Protein 3RUY (pdb70)

B-factor: mean 86.45, std 25.76, range [33.19, 177.09]

InterPro domains:
  IPR005814 Aminotransferase class-III [PF00202] (14-395)
  IPR005814 Aminotransferase class-III [PIRSF000521] (17-395)
  IPR005814 Aminotransferase class-III [cd00610] (18-395)
  IPR010164 Ornithine aminotransferase [TIGR01885] (4-395)
  IPR015421 Pyridoxal phosphate-dependent transferase, major domain [G3DSA:3.40.640.10] (58-306)
  IPR015422 Pyridoxal phosphate-dependent transferase, small domain [G3DSA:3.90.1150.10] (22-385)
  IPR015424 Pyridoxal phosphate-dependent transferase [SSF53383] (3-395)
  IPR034757 Ornithine aminotransferase, bacterial type [MF_01689] (4-396)
  IPR049704 Aminotransferases class-III pyridoxal-phosphate attachment site [PS00600] (223-260)
  IPR050103 Class-III Pyridoxal-phosphate-dependent Aminotransferase [PTHR11986] (4-395)

Nearest PDB structures (foldseek):
  3ruy-assembly1_B  TM=1.003E+00  e=7.097E-84  Bacillus anthracis str. 'Ames Ancestor'
  6hx7-assembly3_C-3  TM=9.828E-01  e=1.199E-54  Homo sapiens
  1wkh-assembly1_B  TM=9.527E-01  e=2.970E-44  Thermus thermophilus
  7nn4-assembly2_C  TM=9.540E-01  e=5.011E-43  Mycobacterium tuberculosis H37Rv
  2pb2-assembly1_B  TM=9.254E-01  e=4.851E-37  Salmonella enterica subsp. enterica serovar Typhimurium str. LT2

Secondary structure (DSSP, 8-state):
--HHHHHHHHB-TT----S-EE-EEEBTEEE-TT--EEEESSHHHHT-TT-BT-HHHHHHHHHHHTT-S---TTSEETTHHHHHHHHHHHHT-SEEEEESSHHHHHHHHHHHHHHHHHHTS-PPTT--EEEEETT----SSHHHHHT-S-TTTTTT--SPPSSEEEE-TT-HHHHHHH--TTEEEEEE-SSBSTTTSBPPPTTHHHHHHHHHHTTT-EEEEE-TTTTTTTTSSSSGGGGGT---SEEEE--TTTTTS--EEEEE-HHHHTT--TTSS--SSTT-HHHHHHHHHHHHHHHHTTHHHHHHHHHHHHHHHHTT---TTEEEEEEETTEEEEEESS-SHHHHHHHHTTTEE---BTTTEEEE---TT--HHHHHHHHHHHHHHH-/--HHHHHHHHB-SS----S-EE-EEEBTEEE-TT--EEEESSHHHHT-TT-BT-HHHHHHHHHHTTT-S---TTSEESSHHHHHHHHHHHHT-SEEEEESSHHHHHHHHHHHHHHHHHHTS-PPTT--EEEEETT----SSHHHHTT-S-TTTTTT--S--SSEEEE-TT-HHHHHHH--TTEEEEEE-SSBTTTTSBPPPTTHHHHHHHHHHHTT-EEEEE-TTTTTTTTSSSSGGGGGT---SEEEE--TTTTTS--EEEEE-HHHHTTPPTTSS--SSTT-HHHHHHHHHHHHHHHHTTHHHHHHHHHHHHHHHHTT---TTEEEEEEETTEEEEEESS-SHHHHHHHHHHTEE--EETTTEEEE---TT--HHHHHHHHHHHHHHH-

CATH classification: 3.90.1150.10 (+1 more: 3.40.640.10)

Radius of gyration: 25.44 Å; Cα contacts (8 Å, |Δi|>4): 1946; chains: 2; bounding box: 73×59×61 Å

Sequence (782 aa):
KDIIELTDTYGANNYHPLPIVISKAEGVWVEDPEGNRYMDLLSAYSAVNQGHRHPKIINALIDQANRVTLTSRAFHSDQLGPWYEKVAKLTNKEMVLPMNTGAEAVETAIKTARRWAYDVKKVEANRAEIIVCEDNFHGRTMGAVSMSSNEEYKRGFGPMLPGIIVIPYGDLEALKAAITPNTAAFILEPIQGEAGINIPPAGFLKEALEVCKKENVLFVADEIQTGLGRTGKVFACDWDNVTPDMYILGALGGGVFPISCAAANRDILGVFEPGSHGSTFGGNPLACAVSIAALEVLEEEKLTERSLQLGEKLVGQLKEIDNPMITEVRGKGLFIGIELNEPARPYCEQLKAAGLLCKETHENVIRIAPPLVISEEDLEWAFQKIKAVLSKDIIELTDTYGANNYHPLPIVISKAEGVWVEDPEGNRYMDLLSAYSAVNQGHRHPKIINALIDQANRVTLTSRAFHSDQLGPWYEKVAKLTNKEMVLPMNTGAEAVETAIKTARRWAYDVKKVEANRAEIIVCEDNFHGRTMGAVSMSSNEEYKRGFGPMLPGIIVIPYGDLEALKAAITPNTAAFILEPIQGEAGINIPPAGFLKEALEVCKKENVLFVADEIQTGLGRTGKVFACDWDNVTPDMYILGALGGGVFPISCAAANRDILGVFEPGSHGSTFGGNPLACAVSIAALEVLEEEKLTERSLQLGEKLVGQLKEIDNPMITEVRGKGLFIGIELNEPARPYCEQLKAAGLLCKETHENVIRIAPPLVISEEDLEWAFQKIKAVLS

Structure (mmCIF, N/CA/C/O backbone):
data_3RUY
#
_entry.id   3RUY
#
_cell.length_a   70.120
_cell.length_b   98.291
_cell.length_c   126.783
_cell.angle_alpha   90.0
_cell.angle_beta   90.0
_cell.angle_gamma   90.0
#
_symmetry.space_group_name_H-M   'P 21 21 21'
#
loop_
_entity.id
_entity.type
_entity.pdbx_description
1 polymer 'Ornithine aminotransferase'
2 water water
#
loop_
_atom_site.group_PDB
_atom_site.id
_atom_site.type_symbol
_atom_site.label_atom_id
_atom_site.label_alt_id
_atom_site.label_comp_id
_atom_site.label_asym_id
_atom_site.label_entity_id
_atom_site.label_seq_id
_atom_site.pdbx_PDB_ins_code
_atom_site.Cartn_x
_atom_site.Cartn_y
_atom_site.Cartn_z
_atom_site.occupancy
_atom_site.B_iso_or_equiv
_atom_site.auth_seq_id
_atom_site.auth_comp_id
_atom_site.auth_asym_id
_atom_site.auth_atom_id
_atom_site.pdbx_PDB_model_num
ATOM 1 N N . LYS A 1 1 ? -2.634 22.617 17.743 1.00 124.37 5 LYS A N 1
ATOM 2 C CA . LYS A 1 1 ? -2.748 23.450 18.931 1.00 132.59 5 LYS A CA 1
ATOM 3 C C . LYS A 1 1 ? -2.795 22.605 20.190 1.00 145.76 5 LYS A C 1
ATOM 4 O O . LYS A 1 1 ? -3.607 22.836 21.079 1.00 150.88 5 LYS A O 1
ATOM 10 N N . ASP A 1 2 ? -1.917 21.616 20.244 1.00 149.39 6 ASP A N 1
ATOM 11 C CA . ASP A 1 2 ? -1.805 20.745 21.431 1.00 148.51 6 ASP A CA 1
ATOM 12 C C . ASP A 1 2 ? -3.029 19.906 21.698 1.00 142.10 6 ASP A C 1
ATOM 13 O O . ASP A 1 2 ? -3.254 19.449 22.815 1.00 141.58 6 ASP A O 1
ATOM 18 N N . ILE A 1 3 ? -3.811 19.694 20.657 1.00 130.41 7 ILE A N 1
ATOM 19 C CA . ILE A 1 3 ? -4.907 18.769 20.719 1.00 119.81 7 ILE A CA 1
ATOM 20 C C . ILE A 1 3 ? -4.238 17.419 20.928 1.00 119.82 7 ILE A C 1
ATOM 21 O O . ILE A 1 3 ? -4.755 16.544 21.612 1.00 119.75 7 ILE A O 1
ATOM 26 N N . ILE A 1 4 ? -3.067 17.272 20.314 1.00 118.41 8 ILE A N 1
ATOM 27 C CA . ILE A 1 4 ? -2.306 16.045 20.321 1.00 118.42 8 ILE A CA 1
ATOM 28 C C . ILE A 1 4 ? -1.946 15.590 21.718 1.00 120.88 8 ILE A C 1
ATOM 29 O O . ILE A 1 4 ? -1.967 14.403 22.006 1.00 127.03 8 ILE A O 1
ATOM 34 N N . GLU A 1 5 ? -1.601 16.520 22.589 1.00 115.47 9 GLU A N 1
ATOM 35 C CA . GLU A 1 5 ? -1.288 16.144 23.945 1.00 116.27 9 GLU A CA 1
ATOM 36 C C . GLU A 1 5 ? -2.476 15.367 24.483 1.00 109.78 9 GLU A C 1
ATOM 37 O O . GLU A 1 5 ? -2.325 14.432 25.261 1.00 99.17 9 GLU A O 1
ATOM 43 N N . LEU A 1 6 ? -3.668 15.757 24.046 1.00 112.48 10 LEU A N 1
ATOM 44 C CA . LEU A 1 6 ? -4.894 15.114 24.498 1.00 115.23 10 LEU A CA 1
ATOM 45 C C . LEU A 1 6 ? -5.089 13.759 23.824 1.00 118.25 10 LEU A C 1
ATOM 46 O O . LEU A 1 6 ? -5.584 12.817 24.443 1.00 122.26 10 LEU A O 1
ATOM 51 N N . THR A 1 7 ? -4.702 13.665 22.557 1.00 115.40 11 THR A N 1
ATOM 52 C CA . THR A 1 7 ? -4.863 12.428 21.801 1.00 113.52 11 THR A CA 1
ATOM 53 C C . THR A 1 7 ? -3.895 11.354 22.289 1.00 116.55 11 THR A C 1
ATOM 54 O O . THR A 1 7 ? -4.253 10.181 22.381 1.00 119.79 11 THR A O 1
ATOM 58 N N . ASP A 1 8 ? -2.671 11.761 22.606 1.00 116.02 12 ASP A N 1
ATOM 59 C CA . ASP A 1 8 ? -1.653 10.829 23.078 1.00 120.22 12 ASP A CA 1
ATOM 60 C C . ASP A 1 8 ? -2.052 10.194 24.405 1.00 121.66 12 ASP A C 1
ATOM 61 O O . ASP A 1 8 ? -1.829 9.004 24.628 1.00 122.64 12 ASP A O 1
ATOM 66 N N . THR A 1 9 ? -2.642 10.997 25.285 1.00 116.63 13 THR A N 1
ATOM 67 C CA . THR A 1 9 ? -3.015 10.537 26.617 1.00 111.83 13 THR A CA 1
ATOM 68 C C . THR A 1 9 ? -3.947 9.327 26.564 1.00 112.59 13 THR A C 1
ATOM 69 O O . THR A 1 9 ? -3.676 8.303 27.192 1.00 118.21 13 THR A O 1
ATOM 73 N N . TYR A 1 10 ? -5.042 9.447 25.819 1.00 108.65 14 TYR A N 1
ATOM 74 C CA . TYR A 1 10 ? -6.061 8.401 25.792 1.00 108.43 14 TYR A CA 1
ATOM 75 C C . TYR A 1 10 ? -6.134 7.669 24.453 1.00 101.60 14 TYR A C 1
ATOM 76 O O . TYR A 1 10 ? -7.035 6.859 24.237 1.00 100.95 14 TYR A O 1
ATOM 85 N N . GLY A 1 11 ? -5.197 7.951 23.554 1.00 96.07 15 GLY A N 1
ATOM 86 C CA . GLY A 1 11 ? -5.250 7.387 22.216 1.00 96.26 15 GLY A CA 1
ATOM 87 C C . GLY A 1 11 ? -4.423 6.127 22.037 1.00 105.26 15 GLY A C 1
ATOM 88 O O . GLY A 1 11 ? -3.343 5.993 22.613 1.00 104.81 15 GLY A O 1
ATOM 89 N N . ALA A 1 12 ? -4.938 5.201 21.232 1.00 108.67 16 ALA A N 1
ATOM 90 C CA . ALA A 1 12 ? -4.223 3.969 20.918 1.00 111.09 16 ALA A CA 1
ATOM 91 C C . ALA A 1 12 ? -3.077 4.265 19.956 1.00 110.31 16 ALA A C 1
ATOM 92 O O . ALA A 1 12 ? -3.093 5.275 19.252 1.00 102.02 16 ALA A O 1
ATOM 94 N N . ASN A 1 13 ? -2.088 3.379 19.924 1.00 119.59 17 ASN A N 1
ATOM 95 C CA . ASN A 1 13 ? -0.856 3.638 19.187 1.00 124.73 17 ASN A CA 1
ATOM 96 C C . ASN A 1 13 ? -0.803 3.000 17.800 1.00 123.68 17 ASN A C 1
ATOM 97 O O . ASN A 1 13 ? 0.279 2.804 17.250 1.00 125.85 17 ASN A O 1
ATOM 102 N N . ASN A 1 14 ? -1.961 2.684 17.230 1.00 120.75 18 ASN A N 1
ATOM 103 C CA . ASN A 1 14 ? -2.000 2.097 15.893 1.00 118.06 18 ASN A CA 1
ATOM 104 C C . ASN A 1 14 ? -1.769 3.138 14.800 1.00 115.06 18 ASN A C 1
ATOM 105 O O . ASN A 1 14 ? -1.637 2.797 13.625 1.00 110.17 18 ASN A O 1
ATOM 110 N N . TYR A 1 15 ? -1.721 4.407 15.195 1.00 117.59 19 TYR A N 1
ATOM 111 C CA . TYR A 1 15 ? -1.447 5.494 14.262 1.00 119.55 19 TYR A CA 1
ATOM 112 C C . TYR A 1 15 ? -0.417 6.466 14.827 1.00 125.04 19 TYR A C 1
ATOM 113 O O . TYR A 1 15 ? -0.545 6.929 15.961 1.00 123.34 19 TYR A O 1
ATOM 122 N N . HIS A 1 16 ? 0.606 6.767 14.033 1.00 130.51 20 HIS A N 1
ATOM 123 C CA . HIS A 1 16 ? 1.569 7.803 14.386 1.00 139.39 20 HIS A CA 1
ATOM 124 C C . HIS A 1 16 ? 1.509 8.906 13.337 1.00 136.37 20 HIS A C 1
ATOM 125 O O . HIS A 1 16 ? 2.330 8.946 12.421 1.00 138.26 20 HIS A O 1
ATOM 132 N N . PRO A 1 17 ? 0.522 9.803 13.468 1.00 133.85 21 PRO A N 1
ATOM 133 C CA . PRO A 1 17 ? 0.253 10.863 12.489 1.00 131.54 21 PRO A CA 1
ATOM 134 C C . PRO A 1 17 ? 1.208 12.049 12.599 1.00 133.90 21 PRO A C 1
ATOM 135 O O . PRO A 1 17 ? 1.828 12.252 13.644 1.00 130.09 21 PRO A O 1
ATOM 139 N N . LEU A 1 18 ? 1.317 12.822 11.523 1.00 138.58 22 LEU A N 1
ATOM 140 C CA . LEU A 1 18 ? 2.102 14.049 11.536 1.00 140.19 22 LEU A CA 1
ATOM 141 C C . LEU A 1 18 ? 1.570 14.963 12.637 1.00 132.47 22 LEU A C 1
ATOM 142 O O . LEU A 1 18 ? 0.404 14.860 13.020 1.00 135.00 22 LEU A O 1
ATOM 147 N N . PRO A 1 19 ? 2.420 15.867 13.148 1.00 118.36 23 PRO A N 1
ATOM 148 C CA . PRO A 1 19 ? 2.024 16.737 14.261 1.00 107.47 23 PRO A CA 1
ATOM 149 C C . PRO A 1 19 ? 0.975 17.799 13.931 1.00 97.68 23 PRO A C 1
ATOM 150 O O . PRO A 1 19 ? 0.746 18.701 14.739 1.00 97.95 23 PRO A O 1
ATOM 154 N N . ILE A 1 20 ? 0.415 17.747 12.726 1.00 95.22 24 ILE A N 1
ATOM 155 C CA . ILE A 1 20 ? -0.504 18.779 12.254 1.00 89.65 24 ILE A CA 1
ATOM 156 C C . ILE A 1 20 ? -1.988 18.497 12.482 1.00 85.48 24 ILE A C 1
ATOM 157 O O . ILE A 1 20 ? -2.467 17.389 12.242 1.00 85.46 24 ILE A O 1
ATOM 162 N N . VAL A 1 21 ? -2.705 19.518 12.941 1.00 78.46 25 VAL A N 1
ATOM 163 C CA . VAL A 1 21 ? -4.125 19.401 13.247 1.00 70.43 25 VAL A CA 1
ATOM 164 C C . VAL A 1 21 ? -4.965 20.170 12.231 1.00 65.66 25 VAL A C 1
ATOM 165 O O . VAL A 1 21 ? -4.728 21.352 11.985 1.00 62.79 25 VAL A O 1
ATOM 169 N N . ILE A 1 22 ? -5.945 19.488 11.645 1.00 65.88 26 ILE A N 1
ATOM 170 C CA . ILE A 1 22 ? -6.843 20.099 10.670 1.00 60.63 26 ILE A CA 1
ATOM 171 C C . ILE A 1 22 ? -8.197 20.395 11.306 1.00 65.09 26 ILE A C 1
ATOM 172 O O . ILE A 1 22 ? -8.917 19.481 11.711 1.00 69.55 26 ILE A O 1
ATOM 177 N N . SER A 1 23 ? -8.539 21.677 11.389 1.00 64.06 27 SER A N 1
ATOM 178 C CA . SER A 1 23 ? -9.787 22.099 12.015 1.00 71.01 27 SER A CA 1
ATOM 179 C C . SER A 1 23 ? -10.837 22.496 10.981 1.00 70.78 27 SER A C 1
ATOM 180 O O . SER A 1 23 ? -12.022 22.597 11.301 1.00 71.43 27 SER A O 1
ATOM 183 N N . LYS A 1 24 ? -10.403 22.718 9.745 1.00 61.96 28 LYS A N 1
ATOM 184 C CA . LYS A 1 24 ? -11.319 23.087 8.670 1.00 57.84 28 LYS A CA 1
ATOM 185 C C . LYS A 1 24 ? -10.796 22.635 7.309 1.00 58.22 28 LYS A C 1
ATOM 186 O O . LYS A 1 24 ? -9.604 22.747 7.019 1.00 57.60 28 LYS A O 1
ATOM 192 N N . ALA A 1 25 ? -11.700 22.132 6.475 1.00 51.61 29 ALA A N 1
ATOM 193 C CA . ALA A 1 25 ? -11.349 21.701 5.128 1.00 48.24 29 ALA A CA 1
ATOM 194 C C . ALA A 1 25 ? -12.446 22.086 4.139 1.00 53.58 29 ALA A C 1
ATOM 195 O O . ALA A 1 25 ? -13.634 22.011 4.452 1.00 54.61 29 ALA A O 1
ATOM 197 N N . GLU A 1 26 ? -12.041 22.500 2.943 1.00 58.00 30 GLU A N 1
ATOM 198 C CA . GLU A 1 26 ? -12.988 22.855 1.892 1.00 54.60 30 GLU A CA 1
ATOM 199 C C . GLU A 1 26 ? -12.318 22.750 0.523 1.00 58.48 30 GLU A C 1
ATOM 200 O O . GLU A 1 26 ? -11.271 23.353 0.294 1.00 59.73 30 GLU A O 1
ATOM 206 N N . GLY A 1 27 ? -12.921 21.986 -0.384 1.00 53.04 31 GLY A N 1
ATOM 207 C CA . GLY A 1 27 ? -12.341 21.769 -1.698 1.00 45.66 31 GLY A CA 1
ATOM 208 C C . GLY A 1 27 ? -11.045 20.992 -1.597 1.00 52.97 31 GLY A C 1
ATOM 209 O O . GLY A 1 27 ? -11.022 19.876 -1.079 1.00 51.36 31 GLY A O 1
ATOM 210 N N . VAL A 1 28 ? -9.962 21.580 -2.092 1.00 45.94 32 VAL A N 1
ATOM 211 C CA . VAL A 1 28 ? -8.656 20.942 -2.019 1.00 46.17 32 VAL A CA 1
ATOM 212 C C . VAL A 1 28 ? -7.847 21.507 -0.856 1.00 50.10 32 VAL A C 1
ATOM 213 O O . VAL A 1 28 ? -6.731 21.059 -0.588 1.00 55.03 32 VAL A O 1
ATOM 217 N N . TRP A 1 29 ? -8.424 22.481 -0.158 1.00 54.93 33 TRP A N 1
ATOM 218 C CA . TRP A 1 29 ? -7.712 23.198 0.891 1.00 56.92 33 TRP A CA 1
ATOM 219 C C . TRP A 1 29 ? -8.121 22.737 2.285 1.00 58.97 33 TRP A C 1
ATOM 220 O O . TRP A 1 29 ? -9.305 22.558 2.571 1.00 61.04 33 TRP A O 1
ATOM 231 N N . VAL A 1 30 ? -7.124 22.537 3.142 1.00 57.40 34 VAL A N 1
ATOM 232 C CA . VAL A 1 30 ? -7.356 22.278 4.559 1.00 64.92 34 VAL A CA 1
ATOM 233 C C . VAL A 1 30 ? -6.650 23.353 5.375 1.00 60.52 34 VAL A C 1
ATOM 234 O O . VAL A 1 30 ? -5.801 24.078 4.855 1.00 61.16 34 VAL A O 1
ATOM 238 N N . GLU A 1 31 ? -6.994 23.450 6.654 1.00 53.81 35 GLU A N 1
ATOM 239 C CA . GLU A 1 31 ? -6.544 24.569 7.470 1.00 52.74 35 GLU A CA 1
ATOM 240 C C . GLU A 1 31 ? -6.413 24.171 8.938 1.00 63.35 35 GLU A C 1
ATOM 241 O O . GLU A 1 31 ? -7.309 23.542 9.502 1.00 76.49 35 GLU A O 1
ATOM 247 N N . ASP A 1 32 ? -5.295 24.546 9.555 1.00 58.79 36 ASP A N 1
ATOM 248 C CA . ASP A 1 32 ? -5.044 24.202 10.950 1.00 68.41 36 ASP A CA 1
ATOM 249 C C . ASP A 1 32 ? -5.593 25.283 11.883 1.00 75.33 36 ASP A C 1
ATOM 250 O O . ASP A 1 32 ? -5.997 26.352 11.428 1.00 73.81 36 ASP A O 1
ATOM 255 N N . PRO A 1 33 ? -5.619 24.998 13.195 1.00 74.36 37 PRO A N 1
ATOM 256 C CA . PRO A 1 33 ? -6.134 25.928 14.205 1.00 74.61 37 PRO A CA 1
ATOM 257 C C . PRO A 1 33 ? -5.525 27.327 14.137 1.00 76.58 37 PRO A C 1
ATOM 258 O O . PRO A 1 33 ? -6.262 28.297 14.302 1.00 73.68 37 PRO A O 1
ATOM 262 N N . GLU A 1 34 ? -4.233 27.401 13.901 1.00 77.24 38 GLU A N 1
ATOM 263 C CA . GLU A 1 34 ? -3.488 28.639 13.788 1.00 85.43 38 GLU A CA 1
ATOM 264 C C . GLU A 1 34 ? -3.915 29.455 12.598 1.00 90.60 38 GLU A C 1
ATOM 265 O O . GLU A 1 34 ? -3.796 30.654 12.597 1.00 95.86 38 GLU A O 1
ATOM 271 N N . GLY A 1 35 ? -4.379 28.784 11.566 1.00 90.31 39 GLY A N 1
ATOM 272 C CA . GLY A 1 35 ? -4.774 29.436 10.328 1.00 85.64 39 GLY A CA 1
ATOM 273 C C . GLY A 1 35 ? -4.026 29.032 9.069 1.00 80.81 39 GLY A C 1
ATOM 274 O O . GLY A 1 35 ? -4.390 29.459 7.973 1.00 84.50 39 GLY A O 1
ATOM 275 N N . ASN A 1 36 ? -2.990 28.211 9.207 1.00 70.31 40 ASN A N 1
ATOM 276 C CA . ASN A 1 36 ? -2.188 27.806 8.054 1.00 67.20 40 ASN A CA 1
ATOM 277 C C . ASN A 1 36 ? -2.964 26.916 7.083 1.00 70.89 40 ASN A C 1
ATOM 278 O O . ASN A 1 36 ? -3.511 25.886 7.478 1.00 66.20 40 ASN A O 1
ATOM 283 N N . ARG A 1 37 ? -2.998 27.314 5.813 1.00 77.64 41 ARG A N 1
ATOM 284 C CA . ARG A 1 37 ? -3.681 26.533 4.784 1.00 69.11 41 ARG A CA 1
ATOM 285 C C . ARG A 1 37 ? -2.716 25.613 4.040 1.00 59.60 41 ARG A C 1
ATOM 286 O O . ARG A 1 37 ? -1.616 26.018 3.667 1.00 65.98 41 ARG A O 1
ATOM 294 N N . TYR A 1 38 ? -3.146 24.373 3.820 1.00 58.33 42 TYR A N 1
ATOM 295 C CA . TYR A 1 38 ? -2.381 23.417 3.026 1.00 51.47 42 TYR A CA 1
ATOM 296 C C . TYR A 1 38 ? -3.260 22.877 1.907 1.00 54.99 42 TYR A C 1
ATOM 297 O O . TYR A 1 38 ? -4.487 22.949 1.985 1.00 61.66 42 TYR A O 1
ATOM 306 N N . MET A 1 39 ? -2.632 22.347 0.864 1.00 47.92 43 MET A N 1
ATOM 307 C CA . MET A 1 39 ? -3.359 21.632 -0.176 1.00 47.14 43 MET A CA 1
ATOM 308 C C . MET A 1 39 ? -3.280 20.134 0.089 1.00 43.03 43 MET A C 1
ATOM 309 O O . MET A 1 39 ? -2.194 19.579 0.251 1.00 51.78 43 MET A O 1
ATOM 314 N N . ASP A 1 40 ? -4.437 19.485 0.140 1.00 42.96 44 ASP A N 1
ATOM 315 C CA . ASP A 1 40 ? -4.502 18.049 0.372 1.00 46.32 44 ASP A CA 1
ATOM 316 C C . ASP A 1 40 ? -4.228 17.319 -0.933 1.00 55.56 44 ASP A C 1
ATOM 317 O O . ASP A 1 40 ? -5.068 17.307 -1.832 1.00 58.00 44 ASP A O 1
ATOM 322 N N . LEU A 1 41 ? -3.043 16.727 -1.041 1.00 55.36 45 LEU A N 1
ATOM 323 C CA . LEU A 1 41 ? -2.701 15.916 -2.202 1.00 47.59 45 LEU A CA 1
ATOM 324 C C . LEU A 1 41 ? -2.940 14.439 -1.905 1.00 44.16 45 LEU A C 1
ATOM 325 O O . LEU A 1 41 ? -2.402 13.566 -2.585 1.00 47.30 45 LEU A O 1
ATOM 330 N N . LEU A 1 42 ? -3.744 14.168 -0.883 1.00 46.81 46 LEU A N 1
ATOM 331 C CA . LEU A 1 42 ? -4.007 12.801 -0.454 1.00 48.72 46 LEU A CA 1
ATOM 332 C C . LEU A 1 42 ? -5.482 12.456 -0.634 1.00 54.02 46 LEU A C 1
ATOM 333 O O . LEU A 1 42 ? -5.838 11.294 -0.836 1.00 53.25 46 LEU A O 1
ATOM 338 N N . SER A 1 43 ? -6.334 13.474 -0.557 1.00 58.57 47 SER A N 1
ATOM 339 C CA . SER A 1 43 ? -7.776 13.293 -0.690 1.00 51.37 47 SER A CA 1
ATOM 340 C C . SER A 1 43 ? -8.281 12.255 0.299 1.00 57.07 47 SER A C 1
ATOM 341 O O . SER A 1 43 ? -9.126 11.425 -0.036 1.00 64.65 47 SER A O 1
ATOM 344 N N . ALA A 1 44 ? -7.760 12.313 1.520 1.00 53.67 48 ALA A N 1
ATOM 345 C CA . ALA A 1 44 ? -8.097 11.337 2.547 1.00 57.16 48 ALA A CA 1
ATOM 346 C C . ALA A 1 44 ? -8.010 9.925 1.982 1.00 57.37 48 ALA A C 1
ATOM 347 O O . ALA A 1 44 ? -8.968 9.153 2.049 1.00 61.59 48 ALA A O 1
ATOM 349 N N . TYR A 1 45 ? -6.850 9.601 1.422 1.00 65.65 49 TYR A N 1
ATOM 350 C CA . TYR A 1 45 ? -6.637 8.317 0.766 1.00 76.97 49 TYR A CA 1
ATOM 351 C C . TYR A 1 45 ? -7.707 8.045 -0.289 1.00 75.29 49 TYR A C 1
ATOM 352 O O . TYR A 1 45 ? -8.210 6.928 -0.413 1.00 80.97 49 TYR A O 1
ATOM 361 N N . SER A 1 46 ? -8.045 9.089 -1.042 1.00 70.66 50 SER A N 1
ATOM 362 C CA . SER A 1 46 ? -8.936 8.980 -2.193 1.00 68.07 50 SER A CA 1
ATOM 363 C C . SER A 1 46 ? -10.402 8.816 -1.798 1.00 63.75 50 SER A C 1
ATOM 364 O O . SER A 1 46 ? -11.140 8.060 -2.431 1.00 56.48 50 SER A O 1
ATOM 367 N N . ALA A 1 47 ? -10.822 9.533 -0.760 1.00 63.94 51 ALA A N 1
ATOM 368 C CA . ALA A 1 47 ? -12.214 9.505 -0.325 1.00 61.60 51 ALA A CA 1
ATOM 369 C C . ALA A 1 47 ? -12.929 10.802 -0.698 1.00 53.86 51 ALA A C 1
ATOM 370 O O . ALA A 1 47 ? -14.140 10.805 -0.913 1.00 62.78 51 ALA A O 1
ATOM 372 N N . VAL A 1 48 ? -12.182 11.900 -0.779 1.00 48.51 52 VAL A N 1
ATOM 373 C CA . VAL A 1 48 ? -12.763 13.184 -1.160 1.00 51.24 52 VAL A CA 1
ATOM 374 C C . VAL A 1 48 ? -12.418 13.548 -2.602 1.00 48.72 52 VAL A C 1
ATOM 375 O O . VAL A 1 48 ? -11.940 14.648 -2.880 1.00 53.76 52 VAL A O 1
ATOM 379 N N . ASN A 1 49 ? -12.675 12.617 -3.516 1.00 51.47 53 ASN A N 1
ATOM 380 C CA . ASN A 1 49 ? -12.514 12.878 -4.941 1.00 53.20 53 ASN A CA 1
ATOM 381 C C . ASN A 1 49 ? -13.285 14.133 -5.328 1.00 48.57 53 ASN A C 1
ATOM 382 O O . ASN A 1 49 ? -12.887 14.865 -6.232 1.00 53.93 53 ASN A O 1
ATOM 387 N N . GLN A 1 50 ? -14.395 14.369 -4.635 1.00 48.36 54 GLN A N 1
ATOM 388 C CA . GLN A 1 50 ? -15.245 15.522 -4.906 1.00 44.80 54 GLN A CA 1
ATOM 389 C C . GLN A 1 50 ? -14.787 16.754 -4.128 1.00 50.74 54 GLN A C 1
ATOM 390 O O . GLN A 1 50 ? -15.471 17.779 -4.117 1.00 48.92 54 GLN A O 1
ATOM 396 N N . GLY A 1 51 ? -13.628 16.654 -3.485 1.00 49.06 55 GLY A N 1
ATOM 397 C CA . GLY A 1 51 ? -13.128 17.728 -2.646 1.00 49.76 55 GLY A CA 1
ATOM 398 C C . GLY A 1 51 ? -13.707 17.632 -1.249 1.00 53.59 55 GLY A C 1
ATOM 399 O O . GLY A 1 51 ? -14.650 16.875 -1.013 1.00 47.22 55 GLY A O 1
ATOM 400 N N . HIS A 1 52 ? -13.138 18.391 -0.319 1.00 50.12 56 HIS A N 1
ATOM 401 C CA . HIS A 1 52 ? -13.633 18.413 1.052 1.00 47.84 56 HIS A CA 1
ATOM 402 C C . HIS A 1 52 ? -14.941 19.187 1.158 1.00 50.01 56 HIS A C 1
ATOM 403 O O . HIS A 1 52 ? -15.045 20.319 0.682 1.00 50.55 56 HIS A O 1
ATOM 410 N N . ARG A 1 53 ? -15.936 18.563 1.782 1.00 44.18 57 ARG A N 1
ATOM 411 C CA . ARG A 1 53 ? -17.223 19.205 2.029 1.00 49.43 57 ARG A CA 1
ATOM 412 C C . ARG A 1 53 ? -17.808 19.869 0.785 1.00 55.55 57 ARG A C 1
ATOM 413 O O . ARG A 1 53 ? -18.030 21.080 0.771 1.00 55.08 57 ARG A O 1
ATOM 421 N N . HIS A 1 54 ? -18.056 19.081 -0.257 1.00 52.99 58 HIS A N 1
ATOM 422 C CA . HIS A 1 54 ? -18.719 19.604 -1.445 1.00 53.85 58 HIS A CA 1
ATOM 423 C C . HIS A 1 54 ? -20.119 20.058 -1.054 1.00 55.28 58 HIS A C 1
ATOM 424 O O . HIS A 1 54 ? -20.865 19.303 -0.432 1.00 58.61 58 HIS A O 1
ATOM 431 N N . PRO A 1 55 ? -20.479 21.299 -1.409 1.00 49.62 59 PRO A N 1
ATOM 432 C CA . PRO A 1 55 ? -21.721 21.907 -0.910 1.00 45.94 59 PRO A CA 1
ATOM 433 C C . PRO A 1 55 ? -22.980 21.087 -1.213 1.00 49.77 59 PRO A C 1
ATOM 434 O O . PRO A 1 55 ? -23.897 21.052 -0.392 1.00 61.26 59 PRO A O 1
ATOM 438 N N . LYS A 1 56 ? -23.019 20.448 -2.377 1.00 41.62 60 LYS A N 1
ATOM 439 C CA . LYS A 1 56 ? -24.164 19.633 -2.780 1.00 52.25 60 LYS A CA 1
ATOM 440 C C . LYS A 1 56 ? -24.241 18.322 -1.992 1.00 50.34 60 LYS A C 1
ATOM 441 O O . LYS A 1 56 ? -25.310 17.718 -1.879 1.00 55.42 60 LYS A O 1
ATOM 447 N N . ILE A 1 57 ? -23.107 17.876 -1.461 1.00 48.63 61 ILE A N 1
ATOM 448 C CA . ILE A 1 57 ? -23.070 16.647 -0.674 1.00 52.35 61 ILE A CA 1
ATOM 449 C C . ILE A 1 57 ? -23.392 16.940 0.790 1.00 52.98 61 ILE A C 1
ATOM 450 O O . ILE A 1 57 ? -24.108 16.180 1.446 1.00 52.55 61 ILE A O 1
ATOM 455 N N . ILE A 1 58 ? -22.851 18.041 1.301 1.00 39.80 62 ILE A N 1
ATOM 456 C CA . ILE A 1 58 ? -23.206 18.520 2.630 1.00 44.54 62 ILE A CA 1
ATOM 457 C C . ILE A 1 58 ? -24.690 18.870 2.650 1.00 53.26 62 ILE A C 1
ATOM 458 O O . ILE A 1 58 ? -25.371 18.700 3.662 1.00 59.64 62 ILE A O 1
ATOM 463 N N . ASN A 1 59 ? -25.181 19.359 1.515 1.00 58.07 63 ASN A N 1
ATOM 464 C CA . ASN A 1 59 ? -26.587 19.715 1.364 1.00 50.61 63 ASN A CA 1
ATOM 465 C C . ASN A 1 59 ? -27.491 18.488 1.442 1.00 53.08 63 ASN A C 1
ATOM 466 O O . ASN A 1 59 ? -28.576 18.540 2.021 1.00 56.93 63 ASN A O 1
ATOM 471 N N . ALA A 1 60 ? -27.039 17.383 0.857 1.00 46.35 64 ALA A N 1
ATOM 472 C CA . ALA A 1 60 ? -27.779 16.129 0.919 1.00 40.36 64 ALA A CA 1
ATOM 473 C C . ALA A 1 60 ? -27.740 15.546 2.330 1.00 49.56 64 ALA A C 1
ATOM 474 O O . ALA A 1 60 ? -28.651 14.829 2.742 1.00 50.98 64 ALA A O 1
ATOM 476 N N . LEU A 1 61 ? -26.674 15.851 3.062 1.00 49.95 65 LEU A N 1
ATOM 477 C CA . LEU A 1 61 ? -26.531 15.393 4.438 1.00 51.48 65 LEU A CA 1
ATOM 478 C C . LEU A 1 61 ? -27.590 16.044 5.317 1.00 57.82 65 LEU A C 1
ATOM 479 O O . LEU A 1 61 ? -28.194 15.395 6.171 1.00 52.55 65 LEU A O 1
ATOM 484 N N . ILE A 1 62 ? -27.808 17.336 5.097 1.00 52.51 66 ILE A N 1
ATOM 485 C CA . ILE A 1 62 ? -28.749 18.109 5.901 1.00 54.87 66 ILE A CA 1
ATOM 486 C C . ILE A 1 62 ? -30.192 17.740 5.575 1.00 63.77 66 ILE A C 1
ATOM 487 O O . ILE A 1 62 ? -30.987 17.474 6.475 1.00 66.80 66 ILE A O 1
ATOM 492 N N . ASP A 1 63 ? -30.526 17.730 4.288 1.00 62.38 67 ASP A N 1
ATOM 493 C CA . ASP A 1 63 ? -31.867 17.362 3.853 1.00 56.98 67 ASP A CA 1
ATOM 494 C C . ASP A 1 63 ? -32.306 16.042 4.474 1.00 64.12 67 ASP A C 1
ATOM 495 O O . ASP A 1 63 ? -33.412 15.932 5.001 1.00 72.24 67 ASP A O 1
ATOM 500 N N . GLN A 1 64 ? -31.435 15.040 4.406 1.00 54.23 68 GLN A N 1
ATOM 501 C CA . GLN A 1 64 ? -31.773 13.709 4.897 1.00 54.98 68 GLN A CA 1
ATOM 502 C C . GLN A 1 64 ? -31.719 13.641 6.420 1.00 58.59 68 GLN A C 1
ATOM 503 O O . GLN A 1 64 ? -32.386 12.809 7.033 1.00 61.81 68 GLN A O 1
ATOM 509 N N . ALA A 1 65 ? -30.932 14.521 7.029 1.00 57.90 69 ALA A N 1
ATOM 510 C CA . ALA A 1 65 ? -30.818 14.562 8.483 1.00 61.74 69 ALA A CA 1
ATOM 511 C C . ALA A 1 65 ? -32.041 15.218 9.119 1.00 62.39 69 ALA A C 1
ATOM 512 O O . ALA A 1 65 ? -32.167 15.260 10.342 1.00 58.56 69 ALA A O 1
ATOM 514 N N . ASN A 1 66 ? -32.931 15.741 8.281 1.00 59.94 70 ASN A N 1
ATOM 515 C CA . ASN A 1 66 ? -34.178 16.332 8.752 1.00 59.41 70 ASN A CA 1
ATOM 516 C C . ASN A 1 66 ? -35.375 15.423 8.494 1.00 59.91 70 ASN A C 1
ATOM 517 O O . ASN A 1 66 ? -36.524 15.830 8.665 1.00 69.57 70 ASN A O 1
ATOM 522 N N . ARG A 1 67 ? -35.098 14.192 8.077 1.00 50.83 71 ARG A N 1
ATOM 523 C CA . ARG A 1 67 ? -36.148 13.223 7.787 1.00 56.81 71 ARG A CA 1
ATOM 524 C C . ARG A 1 67 ? -35.924 12.022 8.703 1.00 65.63 71 ARG A C 1
ATOM 525 O O . ARG A 1 67 ? -36.635 11.840 9.693 1.00 77.27 71 ARG A O 1
ATOM 533 N N . VAL A 1 68 ? -34.928 11.208 8.367 1.00 62.76 72 VAL A N 1
ATOM 534 C CA . VAL A 1 68 ? -34.572 10.046 9.176 1.00 66.36 72 VAL A CA 1
ATOM 535 C C . VAL A 1 68 ? -33.179 9.555 8.794 1.00 65.45 72 VAL A C 1
ATOM 536 O O . VAL A 1 68 ? -32.810 9.570 7.620 1.00 67.41 72 VAL A O 1
ATOM 540 N N . THR A 1 69 ? -32.410 9.119 9.786 1.00 54.21 73 THR A N 1
ATOM 541 C CA . THR A 1 69 ? -31.017 8.748 9.559 1.00 59.99 73 THR A CA 1
ATOM 542 C C . THR A 1 69 ? -30.801 7.239 9.654 1.00 66.33 73 THR A C 1
ATOM 543 O O . THR A 1 69 ? -30.081 6.657 8.841 1.00 64.46 73 THR A O 1
ATOM 547 N N . LEU A 1 70 ? -31.414 6.605 10.649 1.00 72.11 74 LEU A N 1
ATOM 548 C CA . LEU A 1 70 ? -31.282 5.160 10.800 1.00 70.92 74 LEU A CA 1
ATOM 549 C C . LEU A 1 70 ? -32.614 4.447 10.948 1.00 74.91 74 LEU A C 1
ATOM 550 O O . LEU A 1 70 ? -33.309 4.589 11.954 1.00 88.28 74 LEU A O 1
ATOM 555 N N . THR A 1 71 ? -32.961 3.685 9.920 1.00 78.23 75 THR A N 1
ATOM 556 C CA . THR A 1 71 ? -34.004 2.683 10.019 1.00 88.82 75 THR A CA 1
ATOM 557 C C . THR A 1 71 ? -33.291 1.349 9.962 1.00 98.22 75 THR A C 1
ATOM 558 O O . THR A 1 71 ? -32.490 1.112 9.056 1.00 110.37 75 THR A O 1
ATOM 562 N N . SER A 1 72 ? -33.558 0.482 10.930 1.00 87.29 76 SER A N 1
ATOM 563 C CA . SER A 1 72 ? -32.979 -0.852 10.906 1.00 90.91 76 SER A CA 1
ATOM 564 C C . SER A 1 72 ? -33.304 -1.472 9.560 1.00 100.27 76 SER A C 1
ATOM 565 O O . SER A 1 72 ? -34.300 -1.116 8.935 1.00 94.03 76 SER A O 1
ATOM 568 N N . ARG A 1 73 ? -32.459 -2.383 9.097 1.00 102.64 77 ARG A N 1
ATOM 569 C CA . ARG A 1 73 ? -32.742 -3.082 7.851 1.00 102.42 77 ARG A CA 1
ATOM 570 C C . ARG A 1 73 ? -33.965 -3.977 8.024 1.00 105.65 77 ARG A C 1
ATOM 571 O O . ARG A 1 73 ? -34.376 -4.673 7.094 1.00 110.03 77 ARG A O 1
ATOM 579 N N . ALA A 1 74 ? -34.523 -3.983 9.224 1.00 103.33 78 ALA A N 1
ATOM 580 C CA . ALA A 1 74 ? -35.790 -4.651 9.476 1.00 100.88 78 ALA A CA 1
ATOM 581 C C . ALA A 1 74 ? -36.941 -3.929 8.780 1.00 101.00 78 ALA A C 1
ATOM 582 O O . ALA A 1 74 ? -38.055 -4.449 8.704 1.00 100.58 78 ALA A O 1
ATOM 584 N N . PHE A 1 75 ? -36.665 -2.731 8.271 1.00 99.73 79 PHE A N 1
ATOM 585 C CA . PHE A 1 75 ? -37.660 -1.955 7.538 1.00 96.49 79 PHE A CA 1
ATOM 586 C C . PHE A 1 75 ? -37.004 -1.248 6.358 1.00 100.69 79 PHE A C 1
ATOM 587 O O . PHE A 1 75 ? -35.780 -1.114 6.307 1.00 104.78 79 PHE A O 1
ATOM 595 N N . HIS A 1 76 ? -37.822 -0.795 5.415 1.00 100.88 80 HIS A N 1
ATOM 596 C CA . HIS A 1 76 ? -37.325 -0.065 4.257 1.00 98.76 80 HIS A CA 1
ATOM 597 C C . HIS A 1 76 ? -37.054 1.399 4.586 1.00 93.17 80 HIS A C 1
ATOM 598 O O . HIS A 1 76 ? -37.625 1.956 5.524 1.00 98.08 80 HIS A O 1
ATOM 605 N N . SER A 1 77 ? -36.172 2.010 3.801 1.00 81.65 81 SER A N 1
ATOM 606 C CA . SER A 1 77 ? -36.030 3.458 3.774 1.00 81.29 81 SER A CA 1
ATOM 607 C C . SER A 1 77 ? -36.397 3.899 2.362 1.00 79.59 81 SER A C 1
ATOM 608 O O . SER A 1 77 ? -36.469 3.069 1.456 1.00 86.16 81 SER A O 1
ATOM 611 N N . ASP A 1 78 ? -36.636 5.190 2.164 1.00 75.72 82 ASP A N 1
ATOM 612 C CA . ASP A 1 78 ? -37.002 5.681 0.840 1.00 77.25 82 ASP A CA 1
ATOM 613 C C . ASP A 1 78 ? -35.785 6.168 0.052 1.00 77.81 82 ASP A C 1
ATOM 614 O O . ASP A 1 78 ? -35.930 6.751 -1.023 1.00 86.35 82 ASP A O 1
ATOM 619 N N . GLN A 1 79 ? -34.591 5.921 0.586 1.00 69.05 83 GLN A N 1
ATOM 620 C CA . GLN A 1 79 ? -33.351 6.332 -0.071 1.00 65.91 83 GLN A CA 1
ATOM 621 C C . GLN A 1 79 ? -32.579 5.146 -0.649 1.00 69.77 83 GLN A C 1
ATOM 622 O O . GLN A 1 79 ? -31.846 5.295 -1.626 1.00 69.47 83 GLN A O 1
ATOM 628 N N . LEU A 1 80 ? -32.739 3.973 -0.043 1.00 59.39 84 LEU A N 1
ATOM 629 C CA . LEU A 1 80 ? -31.991 2.792 -0.468 1.00 60.19 84 LEU A CA 1
ATOM 630 C C . LEU A 1 80 ? -32.310 2.418 -1.913 1.00 68.42 84 LEU A C 1
ATOM 631 O O . LEU A 1 80 ? -31.407 2.177 -2.715 1.00 66.90 84 LEU A O 1
ATOM 636 N N . GLY A 1 81 ? -33.598 2.372 -2.239 1.00 70.14 85 GLY A N 1
ATOM 637 C CA . GLY A 1 81 ? -34.034 2.018 -3.578 1.00 67.68 85 GLY A CA 1
ATOM 638 C C . GLY A 1 81 ? -33.351 2.843 -4.655 1.00 66.17 85 GLY A C 1
ATOM 639 O O . GLY A 1 81 ? -32.629 2.300 -5.490 1.00 68.38 85 GLY A O 1
ATOM 640 N N . PRO A 1 82 ? -33.578 4.164 -4.645 1.00 58.37 86 PRO A N 1
ATOM 641 C CA . PRO A 1 82 ? -32.964 5.076 -5.618 1.00 59.88 86 PRO A CA 1
ATOM 642 C C . PRO A 1 82 ? -31.441 4.934 -5.677 1.00 71.70 86 PRO A C 1
ATOM 643 O O . PRO A 1 82 ? -30.846 5.087 -6.745 1.00 83.34 86 PRO A O 1
ATOM 647 N N . TRP A 1 83 ? -30.825 4.644 -4.535 1.00 67.26 87 TRP A N 1
ATOM 648 C CA . TRP A 1 83 ? -29.377 4.472 -4.463 1.00 64.15 87 TRP A CA 1
ATOM 649 C C . TRP A 1 83 ? -28.946 3.185 -5.161 1.00 66.74 87 TRP A C 1
ATOM 650 O O . TRP A 1 83 ? -28.018 3.196 -5.971 1.00 64.66 87 TRP A O 1
ATOM 661 N N . TYR A 1 84 ? -29.619 2.080 -4.847 1.00 63.07 88 TYR A N 1
ATOM 662 C CA . TYR A 1 84 ? -29.398 0.820 -5.550 1.00 75.58 88 TYR A CA 1
ATOM 663 C C . TYR A 1 84 ? -29.361 1.068 -7.052 1.00 76.96 88 TYR A C 1
ATOM 664 O O . TYR A 1 84 ? -28.422 0.681 -7.751 1.00 74.06 88 TYR A O 1
ATOM 673 N N . GLU A 1 85 ? -30.411 1.727 -7.531 1.00 72.43 89 GLU A N 1
ATOM 674 C CA . GLU A 1 85 ? -30.613 1.975 -8.953 1.00 70.92 89 GLU A CA 1
ATOM 675 C C . GLU A 1 85 ? -29.465 2.775 -9.560 1.00 69.66 89 GLU A C 1
ATOM 676 O O . GLU A 1 85 ? -28.982 2.455 -10.647 1.00 77.43 89 GLU A O 1
ATOM 682 N N . LYS A 1 86 ? -29.032 3.814 -8.854 1.00 59.49 90 LYS A N 1
ATOM 683 C CA . LYS A 1 86 ? -27.980 4.695 -9.351 1.00 53.22 90 LYS A CA 1
ATOM 684 C C . LYS A 1 86 ? -26.639 3.968 -9.411 1.00 60.41 90 LYS A C 1
ATOM 685 O O . LYS A 1 86 ? -25.805 4.258 -10.267 1.00 69.86 90 LYS A O 1
ATOM 691 N N . VAL A 1 87 ? -26.441 3.019 -8.501 1.00 62.83 91 VAL A N 1
ATOM 692 C CA . VAL A 1 87 ? -25.215 2.231 -8.473 1.00 60.31 91 VAL A CA 1
ATOM 693 C C . VAL A 1 87 ? -25.275 1.084 -9.477 1.00 64.05 91 VAL A C 1
ATOM 694 O O . VAL A 1 87 ? -24.260 0.710 -10.061 1.00 67.64 91 VAL A O 1
ATOM 698 N N . ALA A 1 88 ? -26.466 0.528 -9.673 1.00 66.81 92 ALA A N 1
ATOM 699 C CA . ALA A 1 88 ? -26.660 -0.541 -10.646 1.00 68.80 92 ALA A CA 1
ATOM 700 C C . ALA A 1 88 ? -26.431 -0.021 -12.062 1.00 64.75 92 ALA A C 1
ATOM 701 O O . ALA A 1 88 ? -25.842 -0.706 -12.899 1.00 62.88 92 ALA A O 1
ATOM 703 N N . LYS A 1 89 ? -26.904 1.194 -12.322 1.00 63.14 93 LYS A N 1
ATOM 704 C CA . LYS A 1 89 ? -26.756 1.816 -13.633 1.00 65.08 93 LYS A CA 1
ATOM 705 C C . LYS A 1 89 ? -25.310 2.223 -13.890 1.00 69.96 93 LYS A C 1
ATOM 706 O O . LYS A 1 89 ? -24.846 2.211 -15.031 1.00 70.90 93 LYS A O 1
ATOM 708 N N . LEU A 1 90 ? -24.604 2.583 -12.824 1.00 71.04 94 LEU A N 1
ATOM 709 C CA . LEU A 1 90 ? -23.215 3.008 -12.933 1.00 71.10 94 LEU A CA 1
ATOM 710 C C . LEU A 1 90 ? -22.308 1.803 -13.174 1.00 71.16 94 LEU A C 1
ATOM 711 O O . LEU A 1 90 ? -21.372 1.868 -13.972 1.00 67.64 94 LEU A O 1
ATOM 716 N N . THR A 1 91 ? -22.592 0.707 -12.478 1.00 66.56 95 THR A N 1
ATOM 717 C CA . THR A 1 91 ? -21.809 -0.517 -12.609 1.00 67.17 95 THR A CA 1
ATOM 718 C C . THR A 1 91 ? -22.322 -1.390 -13.744 1.00 71.26 95 THR A C 1
ATOM 719 O O . THR A 1 91 ? -21.615 -2.277 -14.221 1.00 82.75 95 THR A O 1
ATOM 723 N N . ASN A 1 92 ? -23.559 -1.146 -14.165 1.00 66.82 96 ASN A N 1
ATOM 724 C CA . ASN A 1 92 ? -24.211 -1.999 -15.151 1.00 72.59 96 ASN A CA 1
ATOM 725 C C . ASN A 1 92 ? -24.302 -3.428 -14.623 1.00 73.30 96 ASN A C 1
ATOM 726 O O . ASN A 1 92 ? -24.122 -4.393 -15.367 1.00 75.55 96 ASN A O 1
ATOM 731 N N . LYS A 1 93 ? -24.577 -3.547 -13.327 1.00 75.51 97 LYS A N 1
ATOM 732 C CA . LYS A 1 93 ? -24.725 -4.845 -12.680 1.00 73.78 97 LYS A CA 1
ATOM 733 C C . LYS A 1 93 ? -26.132 -4.981 -12.107 1.00 76.11 97 LYS A C 1
ATOM 734 O O . LYS A 1 93 ? -26.793 -3.983 -11.817 1.00 79.03 97 LYS A O 1
ATOM 740 N N . GLU A 1 94 ? -26.587 -6.219 -11.941 1.00 74.90 98 GLU A N 1
ATOM 741 C CA . GLU A 1 94 ? -27.984 -6.473 -11.599 1.00 74.71 98 GLU A CA 1
ATOM 742 C C . GLU A 1 94 ? -28.346 -6.190 -10.141 1.00 78.23 98 GLU A C 1
ATOM 743 O O . GLU A 1 94 ? -29.411 -5.633 -9.875 1.00 83.23 98 GLU A O 1
ATOM 749 N N . MET A 1 95 ? -27.489 -6.563 -9.195 1.00 69.98 99 MET A N 1
ATOM 750 C CA . MET A 1 95 ? -27.772 -6.242 -7.797 1.00 79.15 99 MET A CA 1
ATOM 751 C C . MET A 1 95 ? -26.587 -5.662 -7.028 1.00 80.22 99 MET A C 1
ATOM 752 O O . MET A 1 95 ? -25.424 -5.853 -7.389 1.00 82.85 99 MET A O 1
ATOM 757 N N . VAL A 1 96 ? -26.919 -4.945 -5.959 1.00 71.25 100 VAL A N 1
ATOM 758 C CA . VAL A 1 96 ? -25.943 -4.256 -5.130 1.00 70.79 100 VAL A CA 1
ATOM 759 C C . VAL A 1 96 ? -26.156 -4.644 -3.668 1.00 74.96 100 VAL A C 1
ATOM 760 O O . VAL A 1 96 ? -27.287 -4.877 -3.242 1.00 83.68 100 VAL A O 1
ATOM 764 N N . LEU A 1 97 ? -25.071 -4.716 -2.903 1.00 72.53 101 LEU A N 1
ATOM 765 C CA . LEU A 1 97 ? -25.159 -5.078 -1.491 1.00 71.12 101 LEU A CA 1
ATOM 766 C C . LEU A 1 97 ? -24.384 -4.069 -0.649 1.00 70.98 101 LEU A C 1
ATOM 767 O O . LEU A 1 97 ? -23.154 -4.028 -0.697 1.00 69.83 101 LEU A O 1
ATOM 772 N N . PRO A 1 98 ? -25.107 -3.246 0.127 1.00 70.43 102 PRO A N 1
ATOM 773 C CA . PRO A 1 98 ? -24.504 -2.118 0.843 1.00 69.32 102 PRO A CA 1
ATOM 774 C C . PRO A 1 98 ? -23.796 -2.506 2.136 1.00 69.41 102 PRO A C 1
ATOM 775 O O . PRO A 1 98 ? -24.277 -3.358 2.882 1.00 70.40 102 PRO A O 1
ATOM 779 N N . MET A 1 99 ? -22.656 -1.870 2.387 1.00 69.35 103 MET A N 1
ATOM 780 C CA . MET A 1 99 ? -21.970 -1.984 3.665 1.00 59.76 103 MET A CA 1
ATOM 781 C C . MET A 1 99 ? -21.570 -0.577 4.098 1.00 56.43 103 MET A C 1
ATOM 782 O O . MET A 1 99 ? -22.065 0.411 3.549 1.00 58.49 103 MET A O 1
ATOM 787 N N . ASN A 1 100 ? -20.678 -0.481 5.077 1.00 54.09 104 ASN A N 1
ATOM 788 C CA . ASN A 1 100 ? -20.248 0.819 5.576 1.00 51.61 104 ASN A CA 1
ATOM 789 C C . ASN A 1 100 ? -18.804 1.138 5.200 1.00 54.66 104 ASN A C 1
ATOM 790 O O . ASN A 1 100 ? -18.504 2.242 4.743 1.00 57.02 104 ASN A O 1
ATOM 795 N N . THR A 1 101 ? -17.912 0.169 5.388 1.00 53.85 105 THR A N 1
ATOM 796 C CA . THR A 1 101 ? -16.493 0.374 5.114 1.00 59.05 105 THR A CA 1
ATOM 797 C C . THR A 1 101 ? -15.998 -0.551 4.006 1.00 62.19 105 THR A C 1
ATOM 798 O O . THR A 1 101 ? -16.650 -1.542 3.675 1.00 61.42 105 THR A O 1
ATOM 802 N N . GLY A 1 102 ? -14.843 -0.220 3.437 1.00 61.15 106 GLY A N 1
ATOM 803 C CA . GLY A 1 102 ? -14.253 -1.023 2.381 1.00 58.20 106 GLY A CA 1
ATOM 804 C C . GLY A 1 102 ? -13.980 -2.441 2.844 1.00 64.06 106 GLY A C 1
ATOM 805 O O . GLY A 1 102 ? -14.322 -3.406 2.160 1.00 62.52 106 GLY A O 1
ATOM 806 N N . ALA A 1 103 ? -13.356 -2.563 4.012 1.00 61.62 107 ALA A N 1
ATOM 807 C CA . ALA A 1 103 ? -13.067 -3.867 4.600 1.00 54.90 107 ALA A CA 1
ATOM 808 C C . ALA A 1 103 ? -14.333 -4.713 4.656 1.00 58.67 107 ALA A C 1
ATOM 809 O O . ALA A 1 103 ? -14.303 -5.911 4.370 1.00 61.86 107 ALA A O 1
ATOM 811 N N . GLU A 1 104 ? -15.445 -4.081 5.018 1.00 54.71 108 GLU A N 1
ATOM 812 C CA . GLU A 1 104 ? -16.726 -4.770 5.092 1.00 51.78 108 GLU A CA 1
ATOM 813 C C . GLU A 1 104 ? -17.175 -5.252 3.716 1.00 59.35 108 GLU A C 1
ATOM 814 O O . GLU A 1 104 ? -17.668 -6.371 3.573 1.00 63.88 108 GLU A O 1
ATOM 820 N N . ALA A 1 105 ? -17.016 -4.400 2.709 1.00 54.98 109 ALA A N 1
ATOM 821 C CA . ALA A 1 105 ? -17.389 -4.759 1.347 1.00 57.79 109 ALA A CA 1
ATOM 822 C C . ALA A 1 105 ? -16.484 -5.866 0.815 1.00 63.40 109 ALA A C 1
ATOM 823 O O . ALA A 1 105 ? -16.901 -6.676 -0.013 1.00 63.60 109 ALA A O 1
ATOM 825 N N . VAL A 1 106 ? -15.244 -5.895 1.293 1.00 57.95 110 VAL A N 1
ATOM 826 C CA . VAL A 1 106 ? -14.305 -6.944 0.921 1.00 60.55 110 VAL A CA 1
ATOM 827 C C . VAL A 1 106 ? -14.683 -8.247 1.616 1.00 65.03 110 VAL A C 1
ATOM 828 O O . VAL A 1 106 ? -14.680 -9.315 1.002 1.00 70.76 110 VAL A O 1
ATOM 832 N N . GLU A 1 107 ? -15.009 -8.151 2.901 1.00 63.37 111 GLU A N 1
ATOM 833 C CA . GLU A 1 107 ? -15.465 -9.306 3.662 1.00 68.73 111 GLU A CA 1
ATOM 834 C C . GLU A 1 107 ? -16.701 -9.891 2.991 1.00 71.15 111 GLU A C 1
ATOM 835 O O . GLU A 1 107 ? -16.855 -11.110 2.891 1.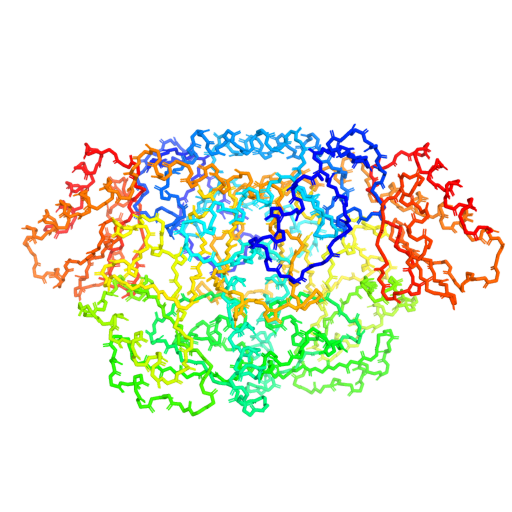00 70.75 111 GLU A O 1
ATOM 841 N N . THR A 1 108 ? -17.580 -9.007 2.528 1.00 71.64 112 THR A N 1
ATOM 842 C CA . THR A 1 108 ? -18.768 -9.414 1.790 1.00 71.38 112 THR A CA 1
ATOM 843 C C . THR A 1 108 ? -18.377 -10.181 0.532 1.00 72.42 112 THR A C 1
ATOM 844 O O . THR A 1 108 ? -18.968 -11.213 0.211 1.00 71.54 112 THR A O 1
ATOM 848 N N . ALA A 1 109 ? -17.378 -9.668 -0.180 1.00 71.64 113 ALA A N 1
ATOM 849 C CA . ALA A 1 109 ? -16.898 -10.305 -1.401 1.00 63.15 113 ALA A CA 1
ATOM 850 C C . ALA A 1 109 ? -16.384 -11.707 -1.096 1.00 70.30 113 ALA A C 1
ATOM 851 O O . ALA A 1 109 ? -16.684 -12.661 -1.816 1.00 77.56 113 ALA A O 1
ATOM 853 N N . ILE A 1 110 ? -15.606 -11.822 -0.023 1.00 72.30 114 ILE A N 1
ATOM 854 C CA . ILE A 1 110 ? -15.083 -13.111 0.418 1.00 73.91 114 ILE A CA 1
ATOM 855 C C . ILE A 1 110 ? -16.209 -14.122 0.590 1.00 79.72 114 ILE A C 1
ATOM 856 O O . ILE A 1 110 ? -16.160 -15.226 0.044 1.00 79.48 114 ILE A O 1
ATOM 861 N N . LYS A 1 111 ? -17.222 -13.736 1.357 1.00 83.22 115 LYS A N 1
ATOM 862 C CA . LYS A 1 111 ? -18.338 -14.620 1.658 1.00 85.17 115 LYS A CA 1
ATOM 863 C C . LYS A 1 111 ? -19.113 -14.982 0.394 1.00 88.08 115 LYS A C 1
ATOM 864 O O . LYS A 1 111 ? -19.586 -16.111 0.247 1.00 91.12 115 LYS A O 1
ATOM 870 N N . THR A 1 112 ? -19.239 -14.021 -0.517 1.00 81.70 116 THR A N 1
ATOM 871 C CA . THR A 1 112 ? -19.962 -14.239 -1.764 1.00 78.20 116 THR A CA 1
ATOM 872 C C . THR A 1 112 ? -19.231 -15.254 -2.637 1.00 85.13 116 THR A C 1
ATOM 873 O O . THR A 1 112 ? -19.818 -16.239 -3.086 1.00 90.87 116 THR A O 1
ATOM 877 N N . ALA A 1 113 ? -17.948 -14.998 -2.878 1.00 84.81 117 ALA A N 1
ATOM 878 C CA . ALA A 1 113 ? -17.132 -15.860 -3.726 1.00 90.61 117 ALA A CA 1
ATOM 879 C C . ALA A 1 113 ? -17.207 -17.315 -3.276 1.00 96.02 117 ALA A C 1
ATOM 880 O O . ALA A 1 113 ? -17.412 -18.218 -4.088 1.00 96.40 117 ALA A O 1
ATOM 882 N N . ARG A 1 114 ? -17.038 -17.534 -1.977 1.00 99.11 118 ARG A N 1
ATOM 883 C CA . ARG A 1 114 ? -17.038 -18.881 -1.421 1.00 100.33 118 ARG A CA 1
ATOM 884 C C . ARG A 1 114 ? -18.403 -19.541 -1.564 1.00 101.62 118 ARG A C 1
ATOM 885 O O . ARG A 1 114 ? -18.503 -20.681 -2.014 1.00 107.08 118 ARG A O 1
ATOM 893 N N . ARG A 1 115 ? -19.454 -18.839 -1.202 1.00 99.86 119 ARG A N 1
ATOM 894 C CA . ARG A 1 115 ? -20.770 -19.417 -1.316 1.00 102.68 119 ARG A CA 1
ATOM 895 C C . ARG A 1 115 ? -21.084 -19.720 -2.761 1.00 103.75 119 ARG A C 1
ATOM 896 O O . ARG A 1 115 ? -21.742 -20.683 -3.052 1.00 104.59 119 ARG A O 1
ATOM 904 N N . TRP A 1 116 ? -20.640 -18.879 -3.669 1.00 102.66 120 TRP A N 1
ATOM 905 C CA . TRP A 1 116 ? -20.856 -19.132 -5.086 1.00 100.28 120 TRP A CA 1
ATOM 906 C C . TRP A 1 116 ? -20.023 -20.317 -5.553 1.00 103.97 120 TRP A C 1
ATOM 907 O O . TRP A 1 116 ? -20.453 -21.093 -6.404 1.00 112.11 120 TRP A O 1
ATOM 918 N N . ALA A 1 117 ? -18.823 -20.447 -5.000 1.00 99.28 121 ALA A N 1
ATOM 919 C CA . ALA A 1 117 ? -17.936 -21.542 -5.363 1.00 99.66 121 ALA A CA 1
ATOM 920 C C . ALA A 1 117 ? -18.522 -22.879 -4.912 1.00 97.61 121 ALA A C 1
ATOM 921 O O . ALA A 1 117 ? -18.370 -23.894 -5.592 1.00 101.54 121 ALA A O 1
ATOM 923 N N . TYR A 1 118 ? -19.197 -22.872 -3.764 1.00 95.09 122 TYR A N 1
ATOM 924 C CA . TYR A 1 118 ? -19.828 -24.077 -3.233 1.00 102.66 122 TYR A CA 1
ATOM 925 C C . TYR A 1 118 ? -21.181 -24.323 -3.884 1.00 109.41 122 TYR A C 1
ATOM 926 O O . TYR A 1 118 ? -21.440 -25.401 -4.412 1.00 115.26 122 TYR A O 1
ATOM 935 N N . ASP A 1 119 ? -22.043 -23.314 -3.839 1.00 108.02 123 ASP A N 1
ATOM 936 C CA . ASP A 1 119 ? -23.416 -23.460 -4.309 1.00 106.42 123 ASP A CA 1
ATOM 937 C C . ASP A 1 119 ? -23.505 -23.586 -5.826 1.00 110.49 123 ASP A C 1
ATOM 938 O O . ASP A 1 119 ? -24.219 -24.447 -6.340 1.00 117.29 123 ASP A O 1
ATOM 943 N N . VAL A 1 120 ? -22.776 -22.737 -6.541 1.00 107.12 124 VAL A N 1
ATOM 944 C CA . VAL A 1 120 ? -22.871 -22.705 -7.994 1.00 103.21 124 VAL A CA 1
ATOM 945 C C . VAL A 1 120 ? -21.767 -23.525 -8.664 1.00 105.82 124 VAL A C 1
ATOM 946 O O . VAL A 1 120 ? -22.052 -24.438 -9.439 1.00 110.26 124 VAL A O 1
ATOM 950 N N . LYS A 1 121 ? -20.512 -23.199 -8.372 1.00 103.62 125 LYS A N 1
ATOM 951 C CA . LYS A 1 121 ? -19.388 -23.925 -8.958 1.00 107.93 125 LYS A CA 1
ATOM 952 C C . LYS A 1 121 ? -19.309 -25.337 -8.388 1.00 112.58 125 LYS A C 1
ATOM 953 O O . LYS A 1 121 ? -18.756 -26.240 -9.016 1.00 112.20 125 LYS A O 1
ATOM 959 N N . LYS A 1 122 ? -19.863 -25.519 -7.194 1.00 115.79 126 LYS A N 1
ATOM 960 C CA . LYS A 1 122 ? -19.926 -26.835 -6.569 1.00 116.90 126 LYS A CA 1
ATOM 961 C C . LYS A 1 122 ? -18.545 -27.334 -6.159 1.00 120.67 126 LYS A C 1
ATOM 962 O O . LYS A 1 122 ? -18.255 -28.527 -6.252 1.00 126.65 126 LYS A O 1
ATOM 964 N N . VAL A 1 123 ? -17.695 -26.418 -5.708 1.00 117.81 127 VAL A N 1
ATOM 965 C CA . VAL A 1 123 ? -16.377 -26.787 -5.209 1.00 118.98 127 VAL A CA 1
ATOM 966 C C . VAL A 1 123 ? -16.523 -27.632 -3.949 1.00 119.74 127 VAL A C 1
ATOM 967 O O . VAL A 1 123 ? -17.580 -27.640 -3.318 1.00 117.50 127 VAL A O 1
ATOM 969 N N . GLU A 1 124 ? -15.461 -28.345 -3.590 1.00 125.36 128 GLU A N 1
ATOM 970 C CA . GLU A 1 124 ? -15.498 -29.237 -2.437 1.00 131.60 128 GLU A CA 1
ATOM 971 C C . GLU A 1 124 ? -15.669 -28.442 -1.147 1.00 132.32 128 GLU A C 1
ATOM 972 O O . GLU A 1 124 ? -15.018 -27.417 -0.946 1.00 133.39 128 GLU A O 1
ATOM 978 N N . ALA A 1 125 ? -16.544 -28.931 -0.274 1.00 132.33 129 ALA A N 1
ATOM 979 C CA . ALA A 1 125 ? -16.903 -28.222 0.951 1.00 130.01 129 ALA A CA 1
ATOM 980 C C . ALA A 1 125 ? -15.683 -27.807 1.767 1.00 131.02 129 ALA A C 1
ATOM 981 O O . ALA A 1 125 ? -14.751 -28.589 1.959 1.00 130.59 129 ALA A O 1
ATOM 983 N N . ASN A 1 126 ? -15.707 -26.568 2.250 1.00 131.46 130 ASN A N 1
ATOM 984 C CA . ASN A 1 126 ? -14.622 -26.025 3.063 1.00 132.27 130 ASN A CA 1
ATOM 985 C C . ASN A 1 126 ? -13.244 -26.164 2.411 1.00 131.16 130 ASN A C 1
ATOM 986 O O . ASN A 1 126 ? -12.235 -26.289 3.103 1.00 134.08 130 ASN A O 1
ATOM 991 N N . ARG A 1 127 ? -13.203 -26.133 1.082 1.00 126.89 131 ARG A N 1
ATOM 992 C CA . ARG A 1 127 ? -11.938 -26.238 0.354 1.00 121.82 131 ARG A CA 1
ATOM 993 C C . ARG A 1 127 ? -11.796 -25.121 -0.676 1.00 119.21 131 ARG A C 1
ATOM 994 O O . ARG A 1 127 ? -10.915 -25.162 -1.535 1.00 120.68 131 ARG A O 1
ATOM 996 N N . ALA A 1 128 ? -12.658 -24.118 -0.570 1.00 113.13 132 ALA A N 1
ATOM 997 C CA . ALA A 1 128 ? -12.682 -23.015 -1.520 1.00 106.44 132 ALA A CA 1
ATOM 998 C C . ALA A 1 128 ? -11.441 -22.140 -1.376 1.00 107.33 132 ALA A C 1
ATOM 999 O O . ALA A 1 128 ? -11.008 -21.830 -0.265 1.00 110.97 132 ALA A O 1
ATOM 1001 N N . GLU A 1 129 ? -10.878 -21.745 -2.513 1.00 105.79 133 GLU A N 1
ATOM 1002 C CA . GLU A 1 129 ? -9.664 -20.937 -2.537 1.00 109.21 133 GLU A CA 1
ATOM 1003 C C . GLU A 1 129 ? -9.909 -19.554 -3.135 1.00 103.18 133 GLU A C 1
ATOM 1004 O O . GLU A 1 129 ? -10.846 -19.352 -3.909 1.00 96.15 133 GLU A O 1
ATOM 1010 N N . ILE A 1 130 ? -9.054 -18.606 -2.766 1.00 99.59 134 ILE A N 1
ATOM 1011 C CA . ILE A 1 130 ? -9.128 -17.245 -3.283 1.00 92.74 134 ILE A CA 1
ATOM 1012 C C . ILE A 1 130 ? -7.728 -16.726 -3.592 1.00 92.97 134 ILE A C 1
ATOM 1013 O O . ILE A 1 130 ? -6.845 -16.750 -2.735 1.00 96.38 134 ILE A O 1
ATOM 1018 N N . ILE A 1 131 ? -7.531 -16.260 -4.820 1.00 87.47 135 ILE A N 1
ATOM 1019 C CA . ILE A 1 131 ? -6.235 -15.749 -5.247 1.00 84.49 135 ILE A CA 1
ATOM 1020 C C . ILE A 1 131 ? -6.145 -14.249 -4.992 1.00 82.95 135 ILE A C 1
ATOM 1021 O O . ILE A 1 131 ? -7.067 -13.501 -5.315 1.00 88.35 135 ILE A O 1
ATOM 1026 N N . VAL A 1 132 ? -5.035 -13.814 -4.405 1.00 76.49 136 VAL A N 1
ATOM 1027 C CA . VAL A 1 132 ? -4.786 -12.391 -4.209 1.00 75.30 136 VAL A CA 1
ATOM 1028 C C . VAL A 1 132 ? -3.359 -12.050 -4.628 1.00 75.40 136 VAL A C 1
ATOM 1029 O O . VAL A 1 132 ? -2.578 -12.936 -4.978 1.00 83.16 136 VAL A O 1
ATOM 1033 N N . CYS A 1 133 ? -3.028 -10.763 -4.595 1.00 68.20 137 CYS A N 1
ATOM 1034 C CA . CYS A 1 133 ? -1.750 -10.291 -5.114 1.00 76.90 137 CYS A CA 1
ATOM 1035 C C . CYS A 1 133 ? -0.832 -9.744 -4.025 1.00 86.66 137 CYS A C 1
ATOM 1036 O O . CYS A 1 133 ? -1.290 -9.192 -3.024 1.00 91.26 137 CYS A O 1
ATOM 1039 N N . GLU A 1 134 ? 0.470 -9.901 -4.246 1.00 91.37 138 GLU A N 1
ATOM 1040 C CA . GLU A 1 134 ? 1.489 -9.432 -3.317 1.00 98.07 138 GLU A CA 1
ATOM 1041 C C . GLU A 1 134 ? 1.442 -7.911 -3.186 1.00 93.90 138 GLU A C 1
ATOM 1042 O O . GLU A 1 134 ? 1.354 -7.200 -4.187 1.00 95.00 138 GLU A O 1
ATOM 1048 N N . ASP A 1 135 ? 1.499 -7.429 -1.946 1.00 85.81 139 ASP A N 1
ATOM 10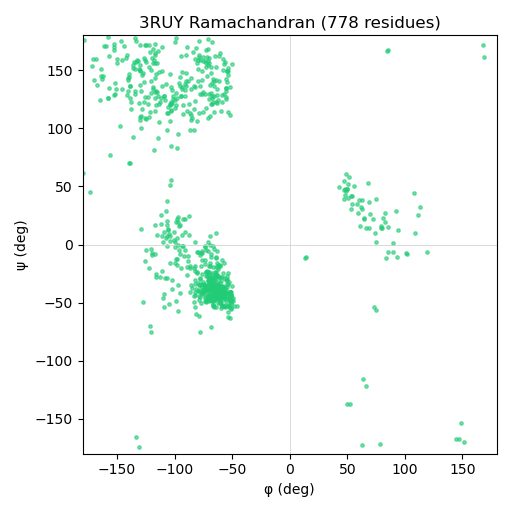49 C CA . ASP A 1 135 ? 1.515 -5.995 -1.646 1.00 79.97 139 ASP A CA 1
ATOM 1050 C C . ASP A 1 135 ? 0.117 -5.386 -1.726 1.00 74.19 139 ASP A C 1
ATOM 1051 O O . ASP A 1 135 ? -0.040 -4.167 -1.786 1.00 75.46 139 ASP A O 1
ATOM 1056 N N . ASN A 1 136 ? -0.897 -6.244 -1.724 1.00 67.91 140 ASN A N 1
ATOM 1057 C CA . ASN A 1 136 ? -2.280 -5.792 -1.738 1.00 71.92 140 ASN A CA 1
ATOM 1058 C C . ASN A 1 136 ? -2.675 -5.189 -0.398 1.00 75.78 140 ASN A C 1
ATOM 1059 O O . ASN A 1 136 ? -2.223 -5.644 0.653 1.00 79.06 140 ASN A O 1
ATOM 1064 N N . PHE A 1 137 ? -3.517 -4.162 -0.438 1.00 75.64 141 PHE A N 1
ATOM 1065 C CA . PHE A 1 137 ? -4.197 -3.695 0.761 1.00 75.47 141 PHE A CA 1
ATOM 1066 C C . PHE A 1 137 ? -5.699 -3.785 0.539 1.00 72.84 141 PHE A C 1
ATOM 1067 O O . PHE A 1 137 ? -6.252 -3.080 -0.305 1.00 67.88 141 PHE A O 1
ATOM 1075 N N . HIS A 1 138 ? -6.356 -4.656 1.296 1.00 74.36 142 HIS A N 1
ATOM 1076 C CA . HIS A 1 138 ? -7.789 -4.876 1.137 1.00 74.06 142 HIS A CA 1
ATOM 1077 C C . HIS A 1 138 ? -8.572 -4.551 2.405 1.00 77.62 142 HIS A C 1
ATOM 1078 O O . HIS A 1 138 ? -9.802 -4.575 2.401 1.00 82.27 142 HIS A O 1
ATOM 1085 N N . GLY A 1 139 ? -7.865 -4.262 3.493 1.00 76.84 143 GLY A N 1
ATOM 1086 C CA . GLY A 1 139 ? -8.521 -3.867 4.725 1.00 78.85 143 GLY A CA 1
ATOM 1087 C C . GLY A 1 139 ? -7.808 -4.309 5.991 1.00 81.87 143 GLY A C 1
ATOM 1088 O O . GLY A 1 139 ? -6.655 -4.743 5.953 1.00 85.25 143 GLY A O 1
ATOM 1089 N N . ARG A 1 140 ? -8.509 -4.199 7.116 1.00 76.96 144 ARG A N 1
ATOM 1090 C CA . ARG A 1 140 ? -7.923 -4.465 8.425 1.00 80.75 144 ARG A CA 1
ATOM 1091 C C . ARG A 1 140 ? -8.672 -5.557 9.184 1.00 85.28 144 ARG A C 1
ATOM 1092 O O . ARG A 1 140 ? -8.131 -6.160 10.111 1.00 87.87 144 ARG A O 1
ATOM 1100 N N . THR A 1 141 ? -9.921 -5.806 8.802 1.00 87.65 145 THR A N 1
ATOM 1101 C CA . THR A 1 141 ? -10.688 -6.887 9.410 1.00 84.83 145 THR A CA 1
ATOM 1102 C C . THR A 1 141 ? -9.979 -8.212 9.141 1.00 89.54 145 THR A C 1
ATOM 1103 O O . THR A 1 141 ? -9.132 -8.294 8.253 1.00 92.43 145 THR A O 1
ATOM 1107 N N . MET A 1 142 ? -10.316 -9.241 9.914 1.00 78.12 146 MET A N 1
ATOM 1108 C CA . MET A 1 142 ? -9.561 -10.493 9.886 1.00 82.17 146 MET A CA 1
ATOM 1109 C C . MET A 1 142 ? -9.490 -11.121 8.496 1.00 81.96 146 MET A C 1
ATOM 1110 O O . MET A 1 142 ? -8.461 -11.682 8.118 1.00 83.68 146 MET A O 1
ATOM 1115 N N . GLY A 1 143 ? -10.577 -11.032 7.737 1.00 81.26 147 GLY A N 1
ATOM 1116 C CA . GLY A 1 143 ? -10.594 -11.564 6.388 1.00 80.93 147 GLY A CA 1
ATOM 1117 C C . GLY A 1 143 ? -9.658 -10.796 5.475 1.00 77.58 147 GLY A C 1
ATOM 1118 O O . GLY A 1 143 ? -8.814 -11.381 4.796 1.00 76.73 147 GLY A O 1
ATOM 1119 N N . ALA A 1 144 ? -9.808 -9.477 5.464 1.00 73.09 148 ALA A N 1
ATOM 1120 C CA . ALA A 1 144 ? -8.968 -8.614 4.644 1.00 71.60 148 ALA A CA 1
ATOM 1121 C C . ALA A 1 144 ? -7.503 -8.754 5.042 1.00 78.06 148 ALA A C 1
ATOM 1122 O O . ALA A 1 144 ? -6.634 -8.940 4.191 1.00 85.00 148 ALA A O 1
ATOM 1124 N N . VAL A 1 145 ? -7.233 -8.661 6.340 1.00 72.56 149 VAL A N 1
ATOM 1125 C CA . VAL A 1 145 ? -5.866 -8.756 6.842 1.00 71.92 149 VAL A CA 1
ATOM 1126 C C . VAL A 1 145 ? -5.248 -10.105 6.479 1.00 77.71 149 VAL A C 1
ATOM 1127 O O . VAL A 1 145 ? -4.055 -10.191 6.187 1.00 89.24 149 VAL A O 1
ATOM 1131 N N . SER A 1 146 ? -6.066 -11.153 6.502 1.00 75.84 150 SER A N 1
ATOM 1132 C CA . SER A 1 146 ? -5.611 -12.491 6.138 1.00 80.40 150 SER A CA 1
ATOM 1133 C C . SER A 1 146 ? -5.105 -12.537 4.696 1.00 84.83 150 SER A C 1
ATOM 1134 O O . SER A 1 146 ? -4.371 -13.450 4.316 1.00 89.57 150 SER A O 1
ATOM 1137 N N . MET A 1 147 ? -5.495 -11.545 3.900 1.00 85.90 151 MET A N 1
ATOM 1138 C CA . MET A 1 147 ? -5.109 -11.486 2.492 1.00 93.09 151 MET A CA 1
ATOM 1139 C C . MET A 1 147 ? -3.785 -10.759 2.284 1.00 93.30 151 MET A C 1
ATOM 1140 O O . MET A 1 147 ? -3.225 -10.783 1.187 1.00 100.69 151 MET A O 1
ATOM 1145 N N . SER A 1 148 ? -3.284 -10.118 3.334 1.00 85.24 152 SER A N 1
ATOM 1146 C CA . SER A 1 148 ? -2.073 -9.313 3.226 1.00 83.92 152 SER A CA 1
ATOM 1147 C C . SER A 1 148 ? -0.844 -10.178 2.976 1.00 89.98 152 SER A C 1
ATOM 1148 O O . SER A 1 148 ? -0.770 -11.318 3.436 1.00 94.04 152 SER A O 1
ATOM 1151 N N . SER A 1 149 ? 0.114 -9.626 2.239 1.00 87.70 153 SER A N 1
ATOM 1152 C CA . SER A 1 149 ? 1.405 -10.271 2.049 1.00 85.19 153 SER A CA 1
ATOM 1153 C C . SER A 1 149 ? 2.459 -9.528 2.862 1.00 88.83 153 SER A C 1
ATOM 1154 O O . SER A 1 149 ? 3.656 -9.799 2.751 1.00 97.25 153 SER A O 1
ATOM 1157 N N . ASN A 1 150 ? 1.998 -8.582 3.675 1.00 88.19 154 ASN A N 1
ATOM 1158 C CA . ASN A 1 150 ? 2.863 -7.852 4.593 1.00 99.02 154 ASN A CA 1
ATOM 1159 C C . ASN A 1 150 ? 2.736 -8.445 5.991 1.00 104.41 154 ASN A C 1
ATOM 1160 O O . ASN A 1 150 ? 1.659 -8.425 6.587 1.00 101.81 154 ASN A O 1
ATOM 1165 N N . GLU A 1 151 ? 3.838 -8.976 6.508 1.00 110.47 155 GLU A N 1
ATOM 1166 C CA . GLU A 1 151 ? 3.809 -9.731 7.755 1.00 115.51 155 GLU A CA 1
ATOM 1167 C C . GLU A 1 151 ? 3.624 -8.839 8.983 1.00 114.58 155 GLU A C 1
ATOM 1168 O O . GLU A 1 151 ? 3.332 -9.332 10.073 1.00 114.75 155 GLU A O 1
ATOM 1174 N N . GLU A 1 152 ? 3.794 -7.532 8.808 1.00 116.52 156 GLU A N 1
ATOM 1175 C CA . GLU A 1 152 ? 3.655 -6.588 9.914 1.00 117.99 156 GLU A CA 1
ATOM 1176 C C . GLU A 1 152 ? 2.190 -6.311 10.239 1.00 115.80 156 GLU A C 1
ATOM 1177 O O . GLU A 1 152 ? 1.846 -6.022 11.385 1.00 117.49 156 GLU A O 1
ATOM 1183 N N . TYR A 1 153 ? 1.331 -6.392 9.228 1.00 113.73 157 TYR A N 1
ATOM 1184 C CA . TYR A 1 153 ? -0.105 -6.251 9.440 1.00 107.72 157 TYR A CA 1
ATOM 1185 C C . TYR A 1 153 ? -0.698 -7.547 9.978 1.00 102.05 157 TYR A C 1
ATOM 1186 O O . TYR A 1 153 ? -1.877 -7.599 10.327 1.00 99.55 157 TYR A O 1
ATOM 1195 N N . LYS A 1 154 ? 0.122 -8.592 10.043 1.00 96.62 158 LYS A N 1
ATOM 1196 C CA . LYS A 1 154 ? -0.360 -9.920 10.406 1.00 88.38 158 LYS A CA 1
ATOM 1197 C C . LYS A 1 154 ? 0.308 -10.471 11.664 1.00 89.02 158 LYS A C 1
ATOM 1198 O O . LYS A 1 154 ? -0.106 -11.505 12.189 1.00 86.30 158 LYS A O 1
ATOM 1204 N N . ARG A 1 155 ? 1.335 -9.782 12.151 1.00 95.88 159 ARG A N 1
ATOM 1205 C CA . ARG A 1 155 ? 2.122 -10.287 13.272 1.00 98.50 159 ARG A CA 1
ATOM 1206 C C . ARG A 1 155 ? 1.291 -10.428 14.543 1.00 102.94 159 ARG A C 1
ATOM 1207 O O . ARG A 1 155 ? 0.714 -9.458 15.034 1.00 100.88 159 ARG A O 1
ATOM 1215 N N . GLY A 1 156 ? 1.240 -11.648 15.069 1.00 106.65 160 GLY A N 1
ATOM 1216 C CA . GLY A 1 156 ? 0.613 -11.909 16.351 1.00 101.57 160 GLY A CA 1
ATOM 1217 C C . GLY A 1 156 ? -0.895 -11.760 16.355 1.00 96.11 160 GLY A C 1
ATOM 1218 O O . GLY A 1 156 ? -1.490 -11.484 17.396 1.00 89.03 160 GLY A O 1
ATOM 1219 N N . PHE A 1 157 ? -1.518 -11.944 15.196 1.00 93.73 161 PHE A N 1
ATOM 1220 C CA . PHE A 1 157 ? -2.970 -11.864 15.100 1.00 87.08 161 PHE A CA 1
ATOM 1221 C C . PHE A 1 157 ? -3.582 -13.251 14.924 1.00 91.95 161 PHE A C 1
ATOM 1222 O O . PHE A 1 157 ? -4.559 -13.430 14.194 1.00 84.26 161 PHE A O 1
ATOM 1230 N N . GLY A 1 158 ? -2.987 -14.227 15.603 1.00 102.09 162 GLY A N 1
ATOM 1231 C CA . GLY A 1 158 ? -3.538 -15.566 15.697 1.00 101.02 162 GLY A CA 1
ATOM 1232 C C . GLY A 1 158 ? -3.645 -16.302 14.379 1.00 105.29 162 GLY A C 1
ATOM 1233 O O . GLY A 1 158 ? -3.153 -15.831 13.353 1.00 109.60 162 GLY A O 1
ATOM 1234 N N . PRO A 1 159 ? -4.290 -17.478 14.404 1.00 104.95 163 PRO A N 1
ATOM 1235 C CA . PRO A 1 159 ? -4.492 -18.250 13.176 1.00 104.08 163 PRO A CA 1
ATOM 1236 C C . PRO A 1 159 ? -5.198 -17.406 12.126 1.00 105.10 163 PRO A C 1
ATOM 1237 O O . PRO A 1 159 ? -6.267 -16.861 12.399 1.00 104.69 163 PRO A O 1
ATOM 1241 N N . MET A 1 160 ? -4.603 -17.290 10.945 1.00 104.02 164 MET A N 1
ATOM 1242 C CA . MET A 1 160 ? -5.192 -16.489 9.880 1.00 101.06 164 MET A CA 1
ATOM 1243 C C . MET A 1 160 ? -6.261 -17.278 9.138 1.00 103.17 164 MET A C 1
ATOM 1244 O O . MET A 1 160 ? -6.290 -18.506 9.192 1.00 107.57 164 MET A O 1
ATOM 1249 N N . LEU A 1 161 ? -7.147 -16.560 8.458 1.00 97.68 165 LEU A N 1
ATOM 1250 C CA . LEU A 1 161 ? -8.234 -17.189 7.721 1.00 88.03 165 LEU A CA 1
ATOM 1251 C C . LEU A 1 161 ? -7.673 -18.048 6.593 1.00 88.08 165 LEU A C 1
ATOM 1252 O O . LEU A 1 161 ? -6.933 -17.550 5.742 1.00 89.89 165 LEU A O 1
ATOM 1257 N N . PRO A 1 162 ? -8.0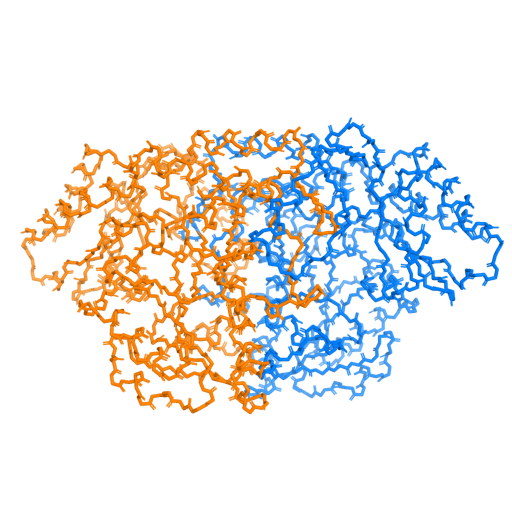17 -19.347 6.589 1.00 92.31 166 PRO A N 1
ATOM 1258 C CA . PRO A 1 162 ? -7.500 -20.279 5.580 1.00 96.42 166 PRO A CA 1
ATOM 1259 C C . PRO A 1 162 ? -8.160 -20.114 4.215 1.00 96.07 166 PRO A C 1
ATOM 1260 O O . PRO A 1 162 ? -9.238 -19.528 4.113 1.00 93.23 166 PRO A O 1
ATOM 1264 N N . GLY A 1 163 ? -7.506 -20.632 3.179 1.00 97.73 167 GLY A N 1
ATOM 1265 C CA . GLY A 1 163 ? -8.066 -20.641 1.839 1.00 98.44 167 GLY A CA 1
ATOM 1266 C C . GLY A 1 163 ? -7.670 -19.438 1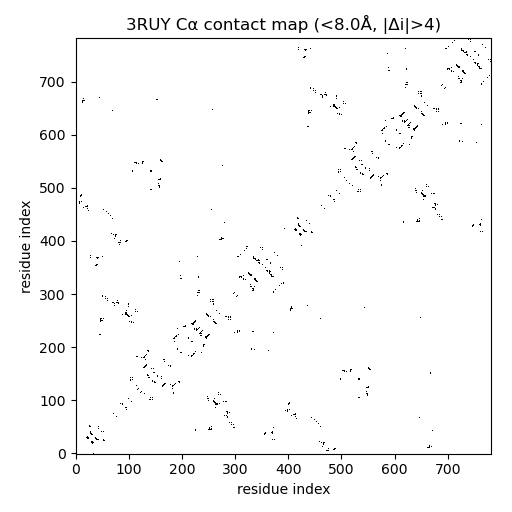.006 1.00 100.91 167 GLY A C 1
ATOM 1267 O O . GLY A 1 163 ? -8.410 -19.026 0.112 1.00 100.01 167 GLY A O 1
ATOM 1268 N N . ILE A 1 164 ? -6.501 -18.876 1.293 1.00 101.24 168 ILE A N 1
ATOM 1269 C CA . ILE A 1 164 ? -6.016 -17.715 0.559 1.00 96.91 168 ILE A CA 1
ATOM 1270 C C . ILE A 1 164 ? -4.648 -17.991 -0.054 1.00 103.04 168 ILE A C 1
ATOM 1271 O O . ILE A 1 164 ? -3.717 -18.410 0.634 1.00 105.22 168 ILE A O 1
ATOM 1276 N N . ILE A 1 165 ? -4.542 -17.751 -1.357 1.00 100.47 169 ILE A N 1
ATOM 1277 C CA . ILE A 1 165 ? -3.298 -17.957 -2.088 1.00 102.40 169 ILE A CA 1
ATOM 1278 C C . ILE A 1 165 ? -2.798 -16.629 -2.645 1.00 98.67 169 ILE A C 1
ATOM 1279 O O . ILE A 1 165 ? -3.591 -15.785 -3.064 1.00 96.67 169 ILE A O 1
ATOM 1284 N N . VAL A 1 166 ? -1.481 -16.449 -2.640 1.00 93.95 170 VAL A N 1
ATOM 1285 C CA . VAL A 1 166 ? -0.881 -15.184 -3.045 1.00 91.67 170 VAL A CA 1
ATOM 1286 C C . VAL A 1 166 ? 0.058 -15.358 -4.233 1.00 97.53 170 VAL A C 1
ATOM 1287 O O . VAL A 1 166 ? 0.929 -16.229 -4.229 1.00 106.98 170 VAL A O 1
ATOM 1291 N N . ILE A 1 167 ? -0.126 -14.517 -5.246 1.00 95.21 171 ILE A N 1
ATOM 1292 C CA . ILE A 1 167 ? 0.733 -14.521 -6.423 1.00 95.34 171 ILE A CA 1
ATOM 1293 C C . ILE A 1 167 ? 1.278 -13.120 -6.674 1.00 97.07 171 ILE A C 1
ATOM 1294 O O . ILE A 1 167 ? 0.728 -12.138 -6.175 1.00 100.19 171 ILE A O 1
ATOM 1299 N N . PRO A 1 168 ? 2.368 -13.022 -7.449 1.00 92.94 172 PRO A N 1
ATOM 1300 C CA . PRO A 1 168 ? 2.899 -11.714 -7.844 1.00 96.19 172 PRO A CA 1
ATOM 1301 C C . PRO A 1 168 ? 1.843 -10.865 -8.545 1.00 98.39 172 PRO A C 1
ATOM 1302 O O . PRO A 1 168 ? 0.878 -11.410 -9.085 1.00 101.60 172 PRO A O 1
ATOM 1306 N N . TYR A 1 169 ? 2.028 -9.549 -8.537 1.00 97.84 173 TYR A N 1
ATOM 1307 C CA . TYR A 1 169 ? 1.089 -8.646 -9.191 1.00 94.01 173 TYR A CA 1
ATOM 1308 C C . TYR A 1 169 ? 1.436 -8.498 -10.664 1.00 98.42 173 TYR A C 1
ATOM 1309 O O . TYR A 1 169 ? 2.608 -8.464 -11.037 1.00 96.88 173 TYR A O 1
ATOM 1318 N N . GLY A 1 170 ? 0.406 -8.402 -11.497 1.00 102.70 174 GLY A N 1
ATOM 1319 C CA . GLY A 1 170 ? 0.593 -8.258 -12.928 1.00 105.47 174 GLY A CA 1
ATOM 1320 C C . GLY A 1 170 ? 1.292 -9.455 -13.549 1.00 112.37 174 GLY A C 1
ATOM 1321 O O . GLY A 1 170 ? 2.012 -9.317 -14.538 1.00 112.25 174 GLY A O 1
ATOM 1322 N N . ASP A 1 171 ? 1.079 -10.631 -12.966 1.00 115.35 175 ASP A N 1
ATOM 1323 C CA . ASP A 1 171 ? 1.718 -11.856 -13.440 1.00 117.66 175 ASP A CA 1
ATOM 1324 C C . ASP A 1 171 ? 0.672 -12.819 -13.988 1.00 114.20 175 ASP A C 1
ATOM 1325 O O . ASP A 1 171 ? 0.112 -13.631 -13.251 1.00 113.74 175 ASP A O 1
ATOM 1330 N N . LEU A 1 172 ? 0.417 -12.726 -15.289 1.00 102.32 176 LEU A N 1
ATOM 1331 C CA . LEU A 1 172 ? -0.585 -13.560 -15.941 1.00 106.31 176 LEU A CA 1
ATOM 1332 C C . LEU A 1 172 ? -0.276 -15.044 -15.761 1.00 111.84 176 LEU A C 1
ATOM 1333 O O . LEU A 1 172 ? -1.176 -15.848 -15.514 1.00 113.08 176 LEU A O 1
ATOM 1338 N N . GLU A 1 173 ? 0.998 -15.402 -15.882 1.00 114.41 177 GLU A N 1
ATOM 1339 C CA . GLU A 1 173 ? 1.419 -16.796 -15.774 1.00 114.50 177 GLU A CA 1
ATOM 1340 C C . GLU A 1 173 ? 1.237 -17.340 -14.359 1.00 113.89 177 GLU A C 1
ATOM 1341 O O . GLU A 1 173 ? 0.765 -18.462 -14.175 1.00 117.57 177 GLU A O 1
ATOM 1347 N N . ALA A 1 174 ? 1.616 -16.546 -13.362 1.00 109.76 178 ALA A N 1
ATOM 1348 C CA . ALA A 1 174 ? 1.465 -16.949 -11.968 1.00 108.97 178 ALA A CA 1
ATOM 1349 C C . ALA A 1 174 ? 0.012 -17.308 -11.688 1.00 112.22 178 ALA A C 1
ATOM 1350 O O . ALA A 1 174 ? -0.282 -18.362 -11.125 1.00 113.70 178 ALA A O 1
ATOM 1352 N N . LEU A 1 175 ? -0.889 -16.420 -12.094 1.00 112.11 179 LEU A N 1
ATOM 1353 C CA . LEU A 1 175 ? -2.321 -16.649 -11.960 1.00 107.56 179 LEU A CA 1
ATOM 1354 C C . LEU A 1 175 ? -2.711 -18.009 -12.531 1.00 108.55 179 LEU A C 1
ATOM 1355 O O . LEU A 1 175 ? -3.315 -18.833 -11.843 1.00 108.74 179 LEU A O 1
ATOM 1360 N N . LYS A 1 176 ? -2.365 -18.233 -13.795 1.00 108.61 180 LYS A N 1
ATOM 1361 C CA . LYS A 1 176 ? -2.679 -19.484 -14.480 1.00 109.46 180 LYS A CA 1
ATOM 1362 C C . LYS A 1 176 ? -2.286 -20.699 -13.647 1.00 112.29 180 LYS A C 1
ATOM 1363 O O . LYS A 1 176 ? -3.060 -21.646 -13.509 1.00 111.65 180 LYS A O 1
ATOM 1369 N N . ALA A 1 177 ? -1.078 -20.663 -13.094 1.00 113.77 181 ALA A N 1
ATOM 1370 C CA . ALA A 1 177 ? -0.542 -21.792 -12.343 1.00 114.20 181 ALA A CA 1
ATOM 1371 C C . ALA A 1 177 ? -1.253 -21.980 -11.007 1.00 114.15 181 ALA A C 1
ATOM 1372 O O . ALA A 1 177 ? -1.367 -23.100 -10.510 1.00 114.75 181 ALA A O 1
ATOM 1374 N N . ALA A 1 178 ? -1.736 -20.885 -10.432 1.00 110.81 182 ALA A N 1
ATOM 1375 C CA . ALA A 1 178 ? -2.297 -20.914 -9.084 1.00 112.10 182 ALA A CA 1
ATOM 1376 C C . ALA A 1 178 ? -3.750 -21.388 -9.044 1.00 112.40 182 ALA A C 1
ATOM 1377 O O . ALA A 1 178 ? -4.250 -21.776 -7.988 1.00 113.26 182 ALA A O 1
ATOM 1379 N N . ILE A 1 179 ? -4.427 -21.352 -10.186 1.00 109.12 183 ILE A N 1
ATOM 1380 C CA . ILE A 1 179 ? -5.835 -21.735 -10.240 1.00 108.19 183 ILE A CA 1
ATOM 1381 C C . ILE A 1 179 ? -6.012 -23.248 -10.191 1.00 111.17 183 ILE A C 1
ATOM 1382 O O . ILE A 1 179 ? -5.378 -23.985 -10.945 1.00 117.18 183 ILE A O 1
ATOM 1387 N N . THR A 1 180 ? -6.878 -23.699 -9.290 1.00 111.58 184 THR A N 1
ATOM 1388 C CA . THR A 1 180 ? -7.235 -25.107 -9.186 1.00 115.59 184 THR A CA 1
ATOM 1389 C C . THR A 1 180 ? -8.753 -25.212 -9.305 1.00 117.30 184 THR A C 1
ATOM 1390 O O . THR A 1 180 ? -9.443 -24.191 -9.310 1.00 115.24 184 THR A O 1
ATOM 1394 N N . PRO A 1 181 ? -9.285 -26.441 -9.411 1.00 123.20 185 PRO A N 1
ATOM 1395 C CA . PRO A 1 181 ? -10.741 -26.575 -9.553 1.00 126.41 185 PRO A CA 1
ATOM 1396 C C . PRO A 1 181 ? -11.522 -26.081 -8.332 1.00 127.32 185 PRO A C 1
ATOM 1397 O O . PRO A 1 181 ? -12.742 -25.937 -8.408 1.00 126.83 185 PRO A O 1
ATOM 1401 N N . ASN A 1 182 ? -10.826 -25.825 -7.228 1.00 127.07 186 ASN A N 1
ATOM 1402 C CA . ASN A 1 182 ? -11.472 -25.330 -6.016 1.00 125.95 186 ASN A CA 1
ATOM 1403 C C . ASN A 1 182 ? -11.408 -23.809 -5.883 1.00 123.82 186 ASN A C 1
ATOM 1404 O O . ASN A 1 182 ? -11.988 -23.238 -4.959 1.00 125.10 186 ASN A O 1
ATOM 1409 N N . THR A 1 183 ? -10.706 -23.157 -6.805 1.00 119.88 187 THR A N 1
ATOM 1410 C CA . THR A 1 183 ? -10.544 -21.707 -6.755 1.00 112.40 187 THR A CA 1
ATOM 1411 C C . THR A 1 183 ? -11.867 -20.991 -7.001 1.00 105.32 187 THR A C 1
ATOM 1412 O O . THR A 1 183 ? -12.495 -21.159 -8.046 1.00 106.05 187 THR A O 1
ATOM 1416 N N . ALA A 1 184 ? -12.281 -20.187 -6.028 1.00 98.88 188 ALA A N 1
ATOM 1417 C CA . ALA A 1 184 ? -13.527 -19.441 -6.131 1.00 96.88 188 ALA A CA 1
ATOM 1418 C C . ALA A 1 184 ? -13.342 -18.168 -6.953 1.00 97.45 188 ALA A C 1
ATOM 1419 O O . ALA A 1 184 ? -13.990 -17.989 -7.985 1.00 99.66 188 ALA A O 1
ATOM 1421 N N . ALA A 1 185 ? -12.454 -17.288 -6.498 1.00 94.33 189 ALA A N 1
ATOM 1422 C CA . ALA A 1 185 ? -12.303 -15.980 -7.129 1.00 90.33 189 ALA A CA 1
ATOM 1423 C C . ALA A 1 185 ? -10.860 -15.477 -7.151 1.00 88.91 189 ALA A C 1
ATOM 1424 O O . ALA A 1 185 ? -9.967 -16.060 -6.536 1.00 84.48 189 ALA A O 1
ATOM 1426 N N . PHE A 1 186 ? -10.658 -14.382 -7.879 1.00 93.29 190 PHE A N 1
ATOM 1427 C CA . PHE A 1 186 ? -9.365 -13.718 -7.978 1.00 90.59 190 PHE A CA 1
ATOM 1428 C C . PHE A 1 186 ? -9.561 -12.233 -7.700 1.00 86.08 190 PHE A C 1
ATOM 1429 O O . PHE A 1 186 ? -10.119 -11.507 -8.521 1.00 92.10 190 PHE A O 1
ATOM 1437 N N . ILE A 1 187 ? -9.112 -11.792 -6.530 1.00 80.66 191 ILE A N 1
ATOM 1438 C CA . ILE A 1 187 ? -9.355 -10.427 -6.081 1.00 75.83 191 ILE A CA 1
ATOM 1439 C C . ILE A 1 187 ? -8.102 -9.569 -6.215 1.00 74.50 191 ILE A C 1
ATOM 1440 O O . ILE A 1 187 ? -7.065 -9.879 -5.629 1.00 75.42 191 ILE A O 1
ATOM 1445 N N . LEU A 1 188 ? -8.204 -8.489 -6.985 1.00 71.68 192 LEU A N 1
ATOM 1446 C CA . LEU A 1 188 ? -7.064 -7.608 -7.207 1.00 74.54 192 LEU A CA 1
ATOM 1447 C C . LEU A 1 188 ? -7.485 -6.151 -7.348 1.00 73.84 192 LEU A C 1
ATOM 1448 O O . LEU A 1 188 ? -8.637 -5.848 -7.660 1.00 74.75 192 LEU A O 1
ATOM 1453 N N . GLU A 1 189 ? -6.533 -5.254 -7.114 1.00 77.36 193 GLU A N 1
ATOM 1454 C CA . GLU A 1 189 ? -6.725 -3.835 -7.368 1.00 76.28 193 GLU A CA 1
ATOM 1455 C C . GLU A 1 189 ? -6.264 -3.543 -8.790 1.00 74.22 193 GLU A C 1
ATOM 1456 O O . GLU A 1 189 ? -5.148 -3.905 -9.162 1.00 79.29 193 GLU A O 1
ATOM 1462 N N . PRO A 1 190 ? -7.121 -2.901 -9.599 1.00 69.15 194 PRO A N 1
ATOM 1463 C CA . PRO A 1 190 ? -6.706 -2.580 -10.970 1.00 71.11 194 PRO A CA 1
ATOM 1464 C C . PRO A 1 190 ? -5.395 -1.803 -10.964 1.00 69.19 194 PRO A C 1
ATOM 1465 O O . PRO A 1 190 ? -4.611 -1.883 -11.909 1.00 78.00 194 PRO A O 1
ATOM 1469 N N . ILE A 1 191 ? -5.178 -1.049 -9.892 1.00 71.89 195 ILE A N 1
ATOM 1470 C CA . ILE A 1 191 ? -3.877 -0.460 -9.596 1.00 77.03 195 ILE A CA 1
ATOM 1471 C C . ILE A 1 191 ? -3.664 -0.528 -8.090 1.00 79.42 195 ILE A C 1
ATOM 1472 O O . ILE A 1 191 ? -4.530 -0.114 -7.318 1.00 81.91 195 ILE A O 1
ATOM 1477 N N . GLN A 1 192 ? -2.519 -1.058 -7.673 1.00 79.20 196 GLN A N 1
ATOM 1478 C CA . GLN A 1 192 ? -2.222 -1.187 -6.252 1.00 77.17 196 GLN A CA 1
ATOM 1479 C C . GLN A 1 192 ? -1.859 0.163 -5.653 1.00 75.45 196 GLN A C 1
ATOM 1480 O O . GLN A 1 192 ? -0.827 0.748 -5.985 1.00 82.58 196 GLN A O 1
ATOM 1486 N N . GLY A 1 193 ? -2.712 0.644 -4.757 1.00 68.05 197 GLY A N 1
ATOM 1487 C CA . GLY A 1 193 ? -2.519 1.936 -4.128 1.00 70.41 197 GLY A CA 1
ATOM 1488 C C . GLY A 1 193 ? -1.329 1.977 -3.187 1.00 71.70 197 GLY A C 1
ATOM 1489 O O . GLY A 1 193 ? -0.312 2.605 -3.483 1.00 66.46 197 GLY A O 1
ATOM 1490 N N . GLU A 1 194 ? -1.457 1.302 -2.049 1.00 76.23 198 GLU A N 1
ATOM 1491 C CA . GLU A 1 194 ? -0.445 1.367 -1.000 1.00 82.78 198 GLU A CA 1
ATOM 1492 C C . GLU A 1 194 ? 0.890 0.766 -1.433 1.00 81.75 198 GLU A C 1
ATOM 1493 O O . GLU A 1 194 ? 1.936 1.108 -0.882 1.00 86.65 198 GLU A O 1
ATOM 1499 N N . ALA A 1 195 ? 0.858 -0.121 -2.422 1.00 72.65 199 ALA A N 1
ATOM 1500 C CA . ALA A 1 195 ? 2.079 -0.753 -2.916 1.00 72.79 199 ALA A CA 1
ATOM 1501 C C . ALA A 1 195 ? 2.916 0.220 -3.745 1.00 76.38 199 ALA A C 1
ATOM 1502 O O . ALA A 1 195 ? 3.989 -0.135 -4.239 1.00 80.64 199 ALA A O 1
ATOM 1504 N N . GLY A 1 196 ? 2.416 1.442 -3.905 1.00 72.85 200 GLY A N 1
ATOM 1505 C CA . GLY A 1 196 ? 3.163 2.491 -4.576 1.00 71.84 200 GLY A CA 1
ATOM 1506 C C . GLY A 1 196 ? 2.626 2.843 -5.951 1.00 71.86 200 GLY A C 1
ATOM 1507 O O . GLY A 1 196 ? 3.393 3.002 -6.900 1.00 75.69 200 GLY A O 1
ATOM 1508 N N . ILE A 1 197 ? 1.306 2.962 -6.058 1.00 64.54 201 ILE A N 1
ATOM 1509 C CA . ILE A 1 197 ? 0.659 3.302 -7.321 1.00 65.58 201 ILE A CA 1
ATOM 1510 C C . ILE A 1 197 ? 1.280 2.539 -8.484 1.00 72.30 201 ILE A C 1
ATOM 1511 O O . ILE A 1 197 ? 1.638 3.140 -9.498 1.00 76.65 201 ILE A O 1
ATOM 1516 N N . ASN A 1 198 ? 1.426 1.225 -8.349 1.00 73.03 202 ASN A N 1
ATOM 1517 C CA . ASN A 1 198 ? 1.997 0.443 -9.442 1.00 81.00 202 ASN A CA 1
ATOM 1518 C C . ASN A 1 198 ? 0.930 -0.122 -10.379 1.00 82.35 202 ASN A C 1
ATOM 1519 O O . ASN A 1 198 ? 0.039 -0.869 -9.974 1.00 80.28 202 ASN A O 1
ATOM 1524 N N . ILE A 1 199 ? 1.038 0.273 -11.642 1.00 82.56 203 ILE A N 1
ATOM 1525 C CA . ILE A 1 199 ? 0.062 -0.061 -12.665 1.00 81.80 203 ILE A CA 1
ATOM 1526 C C . ILE A 1 199 ? 0.450 -1.373 -13.337 1.00 87.41 203 ILE A C 1
ATOM 1527 O O . ILE A 1 199 ? 1.631 -1.620 -13.580 1.00 90.09 203 ILE A O 1
ATOM 1532 N N . PRO A 1 200 ? -0.542 -2.226 -13.642 1.00 86.74 204 PRO A N 1
ATOM 1533 C CA . PRO A 1 200 ? -0.209 -3.482 -14.315 1.00 84.11 204 PRO A CA 1
ATOM 1534 C C . PRO A 1 200 ? 0.008 -3.245 -15.801 1.00 81.66 204 PRO A C 1
ATOM 1535 O O . PRO A 1 200 ? -0.469 -2.238 -16.326 1.00 82.02 204 PRO A O 1
ATOM 1539 N N . PRO A 1 201 ? 0.724 -4.154 -16.474 1.00 80.77 205 PRO A N 1
ATOM 1540 C CA . PRO A 1 201 ? 0.964 -3.972 -17.909 1.00 86.68 205 PRO A CA 1
ATOM 1541 C C . PRO A 1 201 ? -0.342 -3.782 -18.674 1.00 90.99 205 PRO A C 1
ATOM 1542 O O . PRO A 1 201 ? -1.373 -4.321 -18.273 1.00 96.33 205 PRO A O 1
ATOM 1546 N N . ALA A 1 202 ? -0.293 -3.023 -19.763 1.00 85.70 206 ALA A N 1
ATOM 1547 C CA . ALA A 1 202 ? -1.490 -2.724 -20.538 1.00 88.11 206 ALA A CA 1
ATOM 1548 C C . ALA A 1 202 ? -2.202 -3.996 -20.986 1.00 89.61 206 ALA A C 1
ATOM 1549 O O . ALA A 1 202 ? -1.572 -4.942 -21.461 1.00 88.65 206 ALA A O 1
ATOM 1551 N N . GLY A 1 203 ? -3.521 -4.009 -20.827 1.00 86.61 207 GLY A N 1
ATOM 1552 C CA . GLY A 1 203 ? -4.335 -5.131 -21.256 1.00 87.60 207 GLY A CA 1
ATOM 1553 C C . GLY A 1 203 ? -4.232 -6.340 -20.344 1.00 88.52 207 GLY A C 1
ATOM 1554 O O . GLY A 1 203 ? -4.834 -7.380 -20.615 1.00 89.44 207 GLY A O 1
ATOM 1555 N N . PHE A 1 204 ? -3.470 -6.210 -19.262 1.00 89.05 208 PHE A N 1
ATOM 1556 C CA . PHE A 1 204 ? -3.308 -7.302 -18.307 1.00 88.69 208 PHE A CA 1
ATOM 1557 C C . PHE A 1 204 ? -4.647 -7.721 -17.706 1.00 83.62 208 PHE A C 1
ATOM 1558 O O . PHE A 1 204 ? -4.923 -8.912 -17.557 1.00 84.13 208 PHE A O 1
ATOM 1566 N N . LEU A 1 205 ? -5.473 -6.738 -17.362 1.00 75.60 209 LEU A N 1
ATOM 1567 C CA . LEU A 1 205 ? -6.773 -7.007 -16.759 1.00 78.10 209 LEU A CA 1
ATOM 1568 C C . LEU A 1 205 ? -7.687 -7.739 -17.737 1.00 88.58 209 LEU A C 1
ATOM 1569 O O . LEU A 1 205 ? -8.431 -8.636 -17.345 1.00 87.69 209 LEU A O 1
ATOM 1574 N N . LYS A 1 206 ? -7.627 -7.355 -19.008 1.00 96.24 210 LYS A N 1
ATOM 1575 C CA . LYS A 1 206 ? -8.438 -7.996 -20.034 1.00 98.42 210 LYS A CA 1
ATOM 1576 C C . LYS A 1 206 ? -8.021 -9.454 -20.212 1.00 94.98 210 LYS A C 1
ATOM 1577 O O . LYS A 1 206 ? -8.860 -10.328 -20.423 1.00 94.93 210 LYS A O 1
ATOM 1583 N N . GLU A 1 207 ? -6.719 -9.706 -20.118 1.00 94.19 211 GLU A N 1
ATOM 1584 C CA . GLU A 1 207 ? -6.183 -11.056 -20.247 1.00 100.76 211 GLU A CA 1
ATOM 1585 C C . GLU A 1 207 ? -6.537 -11.885 -19.020 1.00 97.99 211 GLU A C 1
ATOM 1586 O O . GLU A 1 207 ? -7.001 -13.020 -19.137 1.00 104.72 211 GLU A O 1
ATOM 1592 N N . ALA A 1 208 ? -6.320 -11.309 -17.841 1.00 88.24 212 ALA A N 1
ATOM 1593 C CA . ALA A 1 208 ? -6.633 -11.989 -16.591 1.00 88.96 212 ALA A CA 1
ATOM 1594 C C . ALA A 1 208 ? -8.115 -12.348 -16.544 1.00 90.28 212 ALA A C 1
ATOM 1595 O O . ALA A 1 208 ? -8.482 -13.459 -16.158 1.00 88.56 212 ALA A O 1
ATOM 1597 N N . LEU A 1 209 ? -8.963 -11.406 -16.947 1.00 91.88 213 LEU A N 1
ATOM 1598 C CA . LEU A 1 209 ? -10.403 -11.633 -16.974 1.00 91.33 213 LEU A CA 1
ATOM 1599 C C . LEU A 1 209 ? -10.735 -12.863 -17.814 1.00 102.94 213 LEU A C 1
ATOM 1600 O O . LEU A 1 209 ? -11.550 -13.696 -17.417 1.00 107.15 213 LEU A O 1
ATOM 1605 N N . GLU A 1 210 ? -10.101 -12.969 -18.979 1.00 106.66 214 GLU A N 1
ATOM 1606 C CA . GLU A 1 210 ? -10.321 -14.101 -19.873 1.00 107.83 214 GLU A CA 1
ATOM 1607 C C . GLU A 1 210 ? -9.893 -15.402 -19.205 1.00 101.25 214 GLU A C 1
ATOM 1608 O O . GLU A 1 210 ? -10.643 -16.378 -19.188 1.00 100.42 214 GLU A O 1
ATOM 1614 N N . VAL A 1 211 ? -8.682 -15.407 -18.659 1.00 98.17 215 VAL A N 1
ATOM 1615 C CA . VAL A 1 211 ? -8.176 -16.560 -17.926 1.00 100.82 215 VAL A CA 1
ATOM 1616 C C . VAL A 1 211 ? -9.196 -17.005 -16.885 1.00 101.39 215 VAL A C 1
ATOM 1617 O O . VAL A 1 211 ? -9.349 -18.197 -16.619 1.00 103.76 215 VAL A O 1
ATOM 1621 N N . CYS A 1 212 ? -9.895 -16.036 -16.302 1.00 97.82 216 CYS A N 1
ATOM 1622 C CA . CYS A 1 212 ? -10.876 -16.313 -15.261 1.00 98.06 216 CYS A CA 1
ATOM 1623 C C . CYS A 1 212 ? -12.168 -16.882 -15.845 1.00 101.92 216 CYS A C 1
ATOM 1624 O O . CYS A 1 212 ? -12.742 -17.821 -15.294 1.00 105.98 216 CYS A O 1
ATOM 1627 N N . LYS A 1 213 ? -12.625 -16.311 -16.956 1.00 103.52 217 LYS A N 1
ATOM 1628 C CA . LYS A 1 213 ? -13.860 -16.766 -17.588 1.00 107.34 217 LYS A CA 1
ATOM 1629 C C . LYS A 1 213 ? -13.741 -18.207 -18.080 1.00 107.62 217 LYS A C 1
ATOM 1630 O O . LYS A 1 213 ? -14.685 -18.989 -17.964 1.00 107.10 217 LYS A O 1
ATOM 1636 N N . LYS A 1 214 ? -12.579 -18.551 -18.625 1.00 106.86 218 LYS A N 1
ATOM 1637 C CA . LYS A 1 214 ? -12.344 -19.890 -19.160 1.00 106.23 218 LYS A CA 1
ATOM 1638 C C . LYS A 1 214 ? -12.174 -20.924 -18.049 1.00 101.89 218 LYS A C 1
ATOM 1639 O O . LYS A 1 214 ? -12.266 -22.127 -18.294 1.00 102.90 218 LYS A O 1
ATOM 1641 N N . GLU A 1 215 ? -11.921 -20.452 -16.833 1.00 93.81 219 GLU A N 1
ATOM 1642 C CA . GLU A 1 215 ? -11.759 -21.336 -15.684 1.00 99.52 219 GLU A CA 1
ATOM 1643 C C . GLU A 1 215 ? -12.959 -21.250 -14.744 1.00 102.37 219 GLU A C 1
ATOM 1644 O O . GLU A 1 215 ? -12.960 -21.849 -13.668 1.00 93.19 219 GLU A O 1
ATOM 1650 N N . ASN A 1 216 ? -13.982 -20.511 -15.160 1.00 108.76 220 ASN A N 1
ATOM 1651 C CA . ASN A 1 216 ? -15.152 -20.274 -14.320 1.00 109.74 220 ASN A CA 1
ATOM 1652 C C . ASN A 1 216 ? -14.737 -19.792 -12.934 1.00 111.11 220 ASN A C 1
ATOM 1653 O O . ASN A 1 216 ? -15.153 -20.349 -11.917 1.00 111.10 220 ASN A O 1
ATOM 1658 N N . VAL A 1 217 ? -13.901 -18.760 -12.908 1.00 111.16 221 VAL A N 1
ATOM 1659 C CA . VAL A 1 217 ? -13.464 -18.143 -11.662 1.00 110.55 221 VAL A CA 1
ATOM 1660 C C . VAL A 1 217 ? -13.896 -16.684 -11.640 1.00 110.85 221 VAL A C 1
ATOM 1661 O O . VAL A 1 217 ? -13.758 -15.972 -12.635 1.00 116.00 221 VAL A O 1
ATOM 1665 N N . LEU A 1 218 ? -14.422 -16.241 -10.503 1.00 104.81 222 LEU A N 1
ATOM 1666 C CA . LEU A 1 218 ? -14.891 -14.868 -10.367 1.00 97.45 222 LEU A CA 1
ATOM 1667 C C . LEU A 1 218 ? -13.735 -13.874 -10.409 1.00 90.83 222 LEU A C 1
ATOM 1668 O O . LEU A 1 218 ? -12.760 -14.003 -9.667 1.00 84.49 222 LEU A O 1
ATOM 1673 N N . PHE A 1 219 ? -13.856 -12.881 -11.284 1.00 88.92 223 PHE A N 1
ATOM 1674 C CA . PHE A 1 219 ? -12.866 -11.819 -11.390 1.00 86.91 223 PHE A CA 1
ATOM 1675 C C . PHE A 1 219 ? -13.339 -10.620 -10.578 1.00 86.32 223 PHE A C 1
ATOM 1676 O O . PHE A 1 219 ? -14.118 -9.797 -11.060 1.00 87.09 223 PHE A O 1
ATOM 1684 N N . VAL A 1 220 ? -12.866 -10.530 -9.339 1.00 82.99 224 VAL A N 1
ATOM 1685 C CA . VAL A 1 220 ? -13.296 -9.478 -8.427 1.00 74.40 224 VAL A CA 1
ATOM 1686 C C . VAL A 1 220 ? -12.283 -8.339 -8.397 1.00 72.51 224 VAL A C 1
ATOM 1687 O O . VAL A 1 220 ? -11.120 -8.542 -8.049 1.00 78.31 224 VAL A O 1
ATOM 1691 N N . ALA A 1 221 ? -12.730 -7.144 -8.769 1.00 62.11 225 ALA A N 1
ATOM 1692 C CA . ALA A 1 221 ? -11.859 -5.975 -8.793 1.00 60.14 225 ALA A CA 1
ATOM 1693 C C . ALA A 1 221 ? -12.142 -5.057 -7.610 1.00 68.24 225 ALA A C 1
ATOM 1694 O O . ALA A 1 221 ? -13.256 -4.559 -7.450 1.00 68.42 225 ALA A O 1
ATOM 1696 N N . ASP A 1 222 ? -11.127 -4.842 -6.779 1.00 67.18 226 ASP A N 1
ATOM 1697 C CA . ASP A 1 222 ? -11.245 -3.942 -5.638 1.00 56.52 226 ASP A CA 1
ATOM 1698 C C . ASP A 1 222 ? -11.003 -2.508 -6.101 1.00 57.65 226 ASP A C 1
ATOM 1699 O O . ASP A 1 222 ? -9.860 -2.077 -6.248 1.00 58.33 226 ASP A O 1
ATOM 1704 N N . GLU A 1 223 ? -12.089 -1.776 -6.328 1.00 56.38 227 GLU A N 1
ATOM 1705 C CA . GLU A 1 223 ? -12.003 -0.413 -6.836 1.00 59.92 227 GLU A CA 1
ATOM 1706 C C . GLU A 1 223 ? -12.350 0.605 -5.759 1.00 60.56 227 GLU A C 1
ATOM 1707 O O . GLU A 1 223 ? -12.838 1.696 -6.056 1.00 58.56 227 GLU A O 1
ATOM 1713 N N . ILE A 1 224 ? -12.091 0.245 -4.507 1.00 59.90 228 ILE A N 1
ATOM 1714 C CA . ILE A 1 224 ? -12.384 1.118 -3.375 1.00 53.52 228 ILE A CA 1
ATOM 1715 C C . ILE A 1 224 ? -11.568 2.407 -3.444 1.00 48.85 228 ILE A C 1
ATOM 1716 O O . ILE A 1 224 ? -12.053 3.479 -3.078 1.00 48.31 228 ILE A O 1
ATOM 1721 N N . GLN A 1 225 ? -10.340 2.302 -3.928 1.00 49.43 229 GLN A N 1
ATOM 1722 C CA . GLN A 1 225 ? -9.496 3.469 -4.083 1.00 53.31 229 GLN A CA 1
ATOM 1723 C C . GLN A 1 225 ? -9.397 3.978 -5.513 1.00 59.08 229 GLN A C 1
ATOM 1724 O O . GLN A 1 225 ? -9.366 5.168 -5.738 1.00 57.96 229 GLN A O 1
ATOM 1730 N N . THR A 1 226 ? -9.336 3.070 -6.477 1.00 54.40 230 THR A N 1
ATOM 1731 C CA . THR A 1 226 ? -9.157 3.437 -7.881 1.00 50.70 230 THR A CA 1
ATOM 1732 C C . THR A 1 226 ? -10.444 3.890 -8.564 1.00 54.24 230 THR A C 1
ATOM 1733 O O . THR A 1 226 ? -10.403 4.621 -9.554 1.00 55.95 230 THR A O 1
ATOM 1737 N N . GLY A 1 227 ? -11.583 3.458 -8.037 1.00 60.12 231 GLY A N 1
ATOM 1738 C CA . GLY A 1 227 ? -12.861 3.698 -8.684 1.00 55.37 231 GLY A CA 1
ATOM 1739 C C . GLY A 1 227 ? -13.329 5.146 -8.649 1.00 49.59 231 GLY A C 1
ATOM 1740 O O . GLY A 1 227 ? -12.670 6.010 -8.074 1.00 50.49 231 GLY A O 1
ATOM 1741 N N . LEU A 1 228 ? -14.467 5.403 -9.289 1.00 51.08 232 LEU A N 1
ATOM 1742 C CA . LEU A 1 228 ? -15.142 6.702 -9.234 1.00 46.79 232 LEU A CA 1
ATOM 1743 C C . LEU A 1 228 ? -14.280 7.889 -9.661 1.00 50.95 232 LEU A C 1
ATOM 1744 O O . LEU A 1 228 ? -14.201 8.892 -8.955 1.00 63.52 232 LEU A O 1
ATOM 1749 N N . GLY A 1 229 ? -13.641 7.772 -10.821 1.00 48.83 233 GLY A N 1
ATOM 1750 C CA . GLY A 1 229 ? -12.990 8.907 -11.454 1.00 47.02 233 GLY A CA 1
ATOM 1751 C C . GLY A 1 229 ? -11.576 9.208 -10.995 1.00 50.93 233 GLY A C 1
ATOM 1752 O O . GLY A 1 229 ? -10.914 10.080 -11.558 1.00 59.24 233 GLY A O 1
ATOM 1753 N N . ARG A 1 230 ? -11.106 8.497 -9.977 1.00 55.87 234 ARG A N 1
ATOM 1754 C CA . ARG A 1 230 ? -9.764 8.727 -9.454 1.00 51.71 234 ARG A CA 1
ATOM 1755 C C . ARG A 1 230 ? -8.710 8.575 -10.548 1.00 55.58 234 ARG A C 1
ATOM 1756 O O . ARG A 1 230 ? -7.788 9.384 -10.648 1.00 55.81 234 ARG A O 1
ATOM 1764 N N . THR A 1 231 ? -8.861 7.548 -11.379 1.00 57.87 235 THR A N 1
ATOM 1765 C CA . THR A 1 231 ? -7.852 7.225 -12.383 1.00 68.79 235 THR A CA 1
ATOM 1766 C C . THR A 1 231 ? -8.204 7.762 -13.768 1.00 69.07 235 THR A C 1
ATOM 1767 O O . THR A 1 231 ? -7.679 7.287 -14.774 1.00 67.36 235 THR A O 1
ATOM 1771 N N . GLY A 1 232 ? -9.095 8.747 -13.818 1.00 69.74 236 GLY A N 1
ATOM 1772 C CA . GLY A 1 232 ? -9.463 9.377 -15.074 1.00 70.55 236 GLY A CA 1
ATOM 1773 C C . GLY A 1 232 ? -10.626 8.696 -15.774 1.00 75.46 236 GLY A C 1
ATOM 1774 O O . GLY A 1 232 ? -11.124 9.182 -16.790 1.00 81.51 236 GLY A O 1
ATOM 1775 N N . LYS A 1 233 ? -11.054 7.562 -15.230 1.00 68.23 237 LYS A N 1
ATOM 1776 C CA . LYS A 1 233 ? -12.201 6.835 -15.762 1.00 64.43 237 LYS A CA 1
ATOM 1777 C C . LYS A 1 233 ? -13.103 6.406 -14.612 1.00 62.87 237 LYS A C 1
ATOM 1778 O O . LYS A 1 233 ? -12.653 6.308 -13.472 1.00 73.20 237 LYS A O 1
ATOM 1784 N N . VAL A 1 234 ? -14.376 6.163 -14.909 1.00 61.23 238 VAL A N 1
ATOM 1785 C CA . VAL A 1 234 ? -15.337 5.796 -13.873 1.00 64.26 238 VAL A CA 1
ATOM 1786 C C . VAL A 1 234 ? -14.785 4.638 -13.050 1.00 71.85 238 VAL A C 1
ATOM 1787 O O . VAL A 1 234 ? -14.879 4.631 -11.823 1.00 75.01 238 VAL A O 1
ATOM 1791 N N . PHE A 1 235 ? -14.212 3.659 -13.743 1.00 69.69 239 PHE A N 1
ATOM 1792 C CA . PHE A 1 235 ? -13.537 2.545 -13.093 1.00 65.91 239 PHE A CA 1
ATOM 1793 C C . PHE A 1 235 ? -12.169 2.343 -13.734 1.00 70.34 239 PHE A C 1
ATOM 1794 O O . PHE A 1 235 ? -11.976 2.652 -14.909 1.00 75.61 239 PHE A O 1
ATOM 1802 N N . ALA A 1 236 ? -11.220 1.830 -12.958 1.00 67.39 240 ALA A N 1
ATOM 1803 C CA . ALA A 1 236 ? -9.864 1.622 -13.453 1.00 67.68 240 ALA A CA 1
ATOM 1804 C C . ALA A 1 236 ? -9.814 0.453 -14.433 1.00 67.69 240 ALA A C 1
ATOM 1805 O O . ALA A 1 236 ? -8.906 0.365 -15.260 1.00 71.09 240 ALA A O 1
ATOM 1807 N N . CYS A 1 237 ? -10.792 -0.442 -14.336 1.00 61.81 241 CYS A N 1
ATOM 1808 C CA . CYS A 1 237 ? -10.908 -1.548 -15.277 1.00 61.57 241 CYS A CA 1
ATOM 1809 C C . CYS A 1 237 ? -11.183 -1.025 -16.684 1.00 64.74 241 CYS A C 1
ATOM 1810 O O . CYS A 1 237 ? -10.844 -1.671 -17.675 1.00 68.38 241 CYS A O 1
ATOM 1813 N N . ASP A 1 238 ? -11.796 0.152 -16.760 1.00 57.65 242 ASP A N 1
ATOM 1814 C CA . ASP A 1 238 ? -12.164 0.752 -18.037 1.00 64.40 242 ASP A CA 1
ATOM 1815 C C . ASP A 1 238 ? -10.956 1.019 -18.932 1.00 73.71 242 ASP A C 1
ATOM 1816 O O . ASP A 1 238 ? -11.106 1.210 -20.139 1.00 82.06 242 ASP A O 1
ATOM 1821 N N . TRP A 1 239 ? -9.762 1.029 -18.347 1.00 68.96 243 TRP A N 1
ATOM 1822 C CA . TRP A 1 239 ? -8.546 1.246 -19.123 1.00 69.48 243 TRP A CA 1
ATOM 1823 C C . TRP A 1 239 ? -8.276 0.059 -20.042 1.00 73.21 243 TRP A C 1
ATOM 1824 O O . TRP A 1 239 ? -7.729 0.220 -21.133 1.00 77.18 243 TRP A O 1
ATOM 1835 N N . ASP A 1 240 ? -8.667 -1.132 -19.599 1.00 71.12 244 ASP A N 1
ATOM 1836 C CA . ASP A 1 240 ? -8.563 -2.325 -20.429 1.00 72.23 244 ASP A CA 1
ATOM 1837 C C . ASP A 1 240 ? -9.942 -2.760 -20.916 1.00 74.98 244 ASP A C 1
ATOM 1838 O O . ASP A 1 240 ? -10.134 -3.908 -21.317 1.00 76.16 244 ASP A O 1
ATOM 1843 N N . ASN A 1 241 ? -10.894 -1.832 -20.888 1.00 77.22 245 ASN A N 1
ATOM 1844 C CA . ASN A 1 241 ? -12.263 -2.122 -21.301 1.00 79.24 245 ASN A CA 1
ATOM 1845 C C . ASN A 1 241 ? -12.784 -3.400 -20.658 1.00 79.44 245 ASN A C 1
ATOM 1846 O O . ASN A 1 241 ? -13.438 -4.216 -21.307 1.00 87.51 245 ASN A O 1
ATOM 1851 N N . VAL A 1 242 ? -12.492 -3.562 -19.372 1.00 76.81 246 VAL A N 1
ATOM 1852 C CA . VAL A 1 242 ? -12.875 -4.763 -18.642 1.00 74.80 246 VAL A CA 1
ATOM 1853 C C . VAL A 1 242 ? -14.095 -4.527 -17.761 1.00 71.94 246 VAL A C 1
ATOM 1854 O O . VAL A 1 242 ? -14.165 -3.539 -17.028 1.00 77.65 246 VAL A O 1
ATOM 1858 N N . THR A 1 243 ? -15.051 -5.445 -17.839 1.00 76.26 247 THR A N 1
ATOM 1859 C CA . THR A 1 243 ? -16.145 -5.496 -16.881 1.00 75.89 247 THR A CA 1
ATOM 1860 C C . THR A 1 243 ? -15.924 -6.690 -15.963 1.00 81.01 247 THR A C 1
ATOM 1861 O O . THR A 1 243 ? -15.981 -7.837 -16.407 1.00 88.65 247 THR A O 1
ATOM 1865 N N . PRO A 1 244 ? -15.665 -6.425 -14.674 1.00 77.57 248 PRO A N 1
ATOM 1866 C CA . PRO A 1 244 ? -15.359 -7.503 -13.731 1.00 73.30 248 PRO A CA 1
ATOM 1867 C C . PRO A 1 244 ? -16.610 -8.272 -13.337 1.00 77.08 248 PRO A C 1
ATOM 1868 O O . PRO A 1 244 ? -17.715 -7.744 -13.456 1.00 80.19 248 PRO A O 1
ATOM 1872 N N . ASP A 1 245 ? -16.438 -9.507 -12.879 1.00 79.21 249 ASP A N 1
ATOM 1873 C CA . ASP A 1 245 ? -17.560 -10.282 -12.372 1.00 81.78 249 ASP A CA 1
ATOM 1874 C C . ASP A 1 245 ? -18.180 -9.565 -11.180 1.00 81.55 249 ASP A C 1
ATOM 1875 O O . ASP A 1 245 ? -19.372 -9.710 -10.910 1.00 88.29 249 ASP A O 1
ATOM 1880 N N . MET A 1 246 ? -17.368 -8.782 -10.475 1.00 75.83 250 MET A N 1
ATOM 1881 C CA . MET A 1 246 ? -17.852 -8.012 -9.336 1.00 74.50 250 MET A CA 1
ATOM 1882 C C . MET A 1 246 ? -16.967 -6.807 -9.038 1.00 71.57 250 MET A C 1
ATOM 1883 O O . MET A 1 246 ? -15.739 -6.907 -9.033 1.00 78.39 250 MET A O 1
ATOM 1888 N N . TYR A 1 247 ? -17.606 -5.666 -8.796 1.00 63.37 251 TYR A N 1
ATOM 1889 C CA . TYR A 1 247 ? -16.915 -4.478 -8.316 1.00 64.81 251 TYR A CA 1
ATOM 1890 C C . TYR A 1 247 ? -16.975 -4.435 -6.796 1.00 67.02 251 TYR A C 1
ATOM 1891 O O . TYR A 1 247 ? -17.938 -4.905 -6.192 1.00 68.27 251 TYR A O 1
ATOM 1900 N N . ILE A 1 248 ? -15.940 -3.872 -6.182 1.00 66.52 252 ILE A N 1
ATOM 1901 C CA . ILE A 1 248 ? -16.005 -3.484 -4.779 1.00 63.94 252 ILE A CA 1
ATOM 1902 C C . ILE A 1 248 ? -15.696 -1.994 -4.691 1.00 62.02 252 ILE A C 1
ATOM 1903 O O . ILE A 1 248 ? -14.625 -1.549 -5.106 1.00 66.21 252 ILE A O 1
ATOM 1908 N N . LEU A 1 249 ? -16.642 -1.228 -4.159 1.00 58.53 253 LEU A N 1
ATOM 1909 C CA . LEU A 1 249 ? -16.522 0.224 -4.127 1.00 60.30 253 LEU A CA 1
ATOM 1910 C C . LEU A 1 249 ? -16.538 0.751 -2.698 1.00 64.20 253 LEU A C 1
ATOM 1911 O O . LEU A 1 249 ? -16.991 0.068 -1.779 1.00 65.27 253 LEU A O 1
ATOM 1916 N N . GLY A 1 250 ? -16.041 1.970 -2.516 1.00 70.42 254 GLY A N 1
ATOM 1917 C CA . GLY A 1 250 ? -16.035 2.599 -1.209 1.00 58.88 254 GLY A CA 1
ATOM 1918 C C . GLY A 1 250 ? -15.431 3.991 -1.218 1.00 66.55 254 GLY A C 1
ATOM 1919 O O . GLY A 1 250 ? -15.459 4.691 -2.230 1.00 76.02 254 GLY A O 1
ATOM 1944 N N . ALA A 1 252 ? -14.766 7.166 -1.766 1.00 67.08 256 ALA A N 1
ATOM 1945 C CA . ALA A 1 252 ? -15.396 8.323 -2.404 1.00 63.50 256 ALA A CA 1
ATOM 1946 C C . ALA A 1 252 ? -16.883 8.114 -2.692 1.00 56.57 256 ALA A C 1
ATOM 1947 O O . ALA A 1 252 ? -17.591 9.062 -3.035 1.00 53.67 256 ALA A O 1
ATOM 1949 N N . LEU A 1 253 ? -17.354 6.880 -2.553 1.00 52.41 257 LEU A N 1
ATOM 1950 C CA . LEU A 1 253 ? -18.766 6.575 -2.765 1.00 50.11 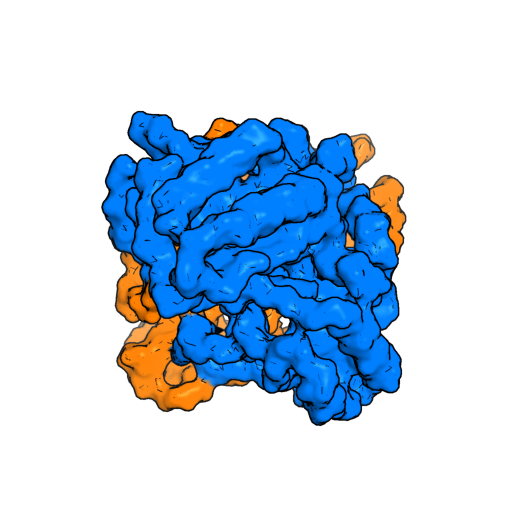257 LEU A CA 1
ATOM 1951 C C . LEU A 1 253 ? -19.653 7.481 -1.915 1.00 57.16 257 LEU A C 1
ATOM 1952 O O . LEU A 1 253 ? -20.815 7.717 -2.250 1.00 56.57 257 LEU A O 1
ATOM 1957 N N . GLY A 1 254 ? -19.098 7.987 -0.817 1.00 48.48 258 GLY A N 1
ATOM 1958 C CA . GLY A 1 254 ? -19.834 8.857 0.083 1.00 45.07 258 GLY A CA 1
ATOM 1959 C C . GLY A 1 254 ? -19.282 10.271 0.153 1.00 51.87 258 GLY A C 1
ATOM 1960 O O . GLY A 1 254 ? -19.712 11.071 0.984 1.00 57.30 258 GLY A O 1
ATOM 1961 N N . GLY A 1 255 ? -18.327 10.580 -0.719 1.00 50.59 259 GLY A N 1
ATOM 1962 C CA . GLY A 1 255 ? -17.766 11.918 -0.800 1.00 45.48 259 GLY A CA 1
ATOM 1963 C C . GLY A 1 255 ? -17.022 12.351 0.450 1.00 50.96 259 GLY A C 1
ATOM 1964 O O . GLY A 1 255 ? -16.845 13.547 0.690 1.00 48.54 259 GLY A O 1
ATOM 1965 N N . GLY A 1 256 ? -16.577 11.382 1.244 1.00 48.15 260 GLY A N 1
ATOM 1966 C CA . GLY A 1 256 ? -15.857 11.674 2.470 1.00 52.65 260 GLY A CA 1
ATOM 1967 C C . GLY A 1 256 ? -16.740 12.300 3.536 1.00 53.29 260 GLY A C 1
ATOM 1968 O O . GLY A 1 256 ? -16.242 12.834 4.528 1.00 58.01 260 GLY A O 1
ATOM 1969 N N . VAL A 1 257 ? -18.053 12.231 3.333 1.00 51.18 261 VAL A N 1
ATOM 1970 C CA . VAL A 1 257 ? -19.008 12.800 4.278 1.00 56.81 261 VAL A CA 1
ATOM 1971 C C . VAL A 1 257 ? -19.642 11.716 5.145 1.00 54.09 261 VAL A C 1
ATOM 1972 O O . VAL A 1 257 ? -20.008 11.962 6.294 1.00 58.81 261 VAL A O 1
ATOM 1976 N N . PHE A 1 258 ? -19.776 10.519 4.585 1.00 49.24 262 PHE A N 1
ATOM 1977 C CA . PHE A 1 258 ? -20.374 9.399 5.296 1.00 50.90 262 PHE A CA 1
ATOM 1978 C C . PHE A 1 258 ? -19.810 8.097 4.743 1.00 51.06 262 PHE A C 1
ATOM 1979 O O . PHE A 1 258 ? -19.818 7.883 3.531 1.00 57.01 262 PHE A O 1
ATOM 1987 N N . PRO A 1 259 ? -19.320 7.217 5.629 1.00 49.65 263 PRO A N 1
ATOM 1988 C CA . PRO A 1 259 ? -18.707 5.964 5.176 1.00 57.28 263 PRO A CA 1
ATOM 1989 C C . PRO A 1 259 ? -19.727 4.998 4.587 1.00 61.71 263 PRO A C 1
ATOM 1990 O O . PRO A 1 259 ? -20.566 4.464 5.314 1.00 63.85 263 PRO A O 1
ATOM 1994 N N . ILE A 1 260 ? -19.652 4.786 3.277 1.00 55.10 264 ILE A N 1
ATOM 1995 C CA . ILE A 1 260 ? -20.530 3.843 2.601 1.00 54.81 264 ILE A CA 1
ATOM 1996 C C . ILE A 1 260 ? -19.753 3.074 1.537 1.00 54.53 264 ILE A C 1
ATOM 1997 O O . ILE A 1 260 ? -18.860 3.619 0.888 1.00 52.04 264 ILE A O 1
ATOM 2002 N N . SER A 1 261 ? -20.092 1.799 1.380 1.00 49.44 265 SER A N 1
ATOM 2003 C CA . SER A 1 261 ? -19.401 0.925 0.443 1.00 53.50 265 SER A CA 1
ATOM 2004 C C . SER A 1 261 ? -20.395 -0.077 -0.133 1.00 63.36 265 SER A C 1
ATOM 2005 O O . SER A 1 261 ? -21.552 -0.115 0.285 1.00 65.23 265 SER A O 1
ATOM 2008 N N . CYS A 1 262 ? -19.953 -0.887 -1.089 1.00 61.73 266 CYS A N 1
ATOM 2009 C CA . CYS A 1 262 ? -20.846 -1.871 -1.692 1.00 61.76 266 CYS A CA 1
ATOM 2010 C C . CYS A 1 262 ? -20.130 -2.907 -2.551 1.00 62.86 266 CYS A C 1
ATOM 2011 O O . CYS A 1 262 ? -19.007 -2.693 -3.009 1.00 58.00 266 CYS A O 1
ATOM 2014 N N . ALA A 1 263 ? -20.805 -4.034 -2.759 1.00 65.98 267 ALA A N 1
ATOM 2015 C CA . ALA A 1 263 ? -20.363 -5.049 -3.703 1.00 64.52 267 ALA A CA 1
ATOM 2016 C C . ALA A 1 263 ? -21.384 -5.131 -4.829 1.00 72.27 267 ALA A C 1
ATOM 2017 O O . ALA A 1 263 ? -22.580 -5.285 -4.578 1.00 81.01 267 ALA A O 1
ATOM 2019 N N . ALA A 1 264 ? -20.914 -5.032 -6.068 1.00 76.75 268 ALA A N 1
ATOM 2020 C CA . ALA A 1 264 ? -21.807 -5.030 -7.221 1.00 72.07 268 ALA A CA 1
ATOM 2021 C C . ALA A 1 264 ? -21.557 -6.229 -8.125 1.00 78.08 268 ALA A C 1
ATOM 2022 O O . ALA A 1 264 ? -20.433 -6.470 -8.563 1.00 81.66 268 ALA A O 1
ATOM 2024 N N . ALA A 1 265 ? -22.621 -6.978 -8.394 1.00 80.90 269 ALA A N 1
ATOM 2025 C CA . ALA A 1 265 ? -22.551 -8.137 -9.272 1.00 77.00 269 ALA A CA 1
ATOM 2026 C C . ALA A 1 265 ? -23.949 -8.496 -9.759 1.00 80.27 269 ALA A C 1
ATOM 2027 O O . ALA A 1 265 ? -24.942 -7.947 -9.280 1.00 80.64 269 ALA A O 1
ATOM 2029 N N . ASN A 1 266 ? -24.023 -9.421 -10.711 1.00 84.09 270 ASN A N 1
ATOM 2030 C CA . ASN A 1 266 ? -25.307 -9.878 -11.228 1.00 84.68 270 ASN A CA 1
ATOM 2031 C C . ASN A 1 266 ? -25.931 -10.919 -10.302 1.00 92.01 270 ASN A C 1
ATOM 2032 O O . ASN A 1 266 ? -25.276 -11.423 -9.390 1.00 93.93 270 ASN A O 1
ATOM 2037 N N . ARG A 1 267 ? -27.198 -11.235 -10.544 1.00 91.68 271 ARG A N 1
ATOM 2038 C CA . ARG A 1 267 ? -27.976 -12.076 -9.638 1.00 90.97 271 ARG A CA 1
ATOM 2039 C C . ARG A 1 267 ? -27.426 -13.494 -9.527 1.00 90.15 271 ARG A C 1
ATOM 2040 O O . ARG A 1 267 ? -27.627 -14.165 -8.515 1.00 93.46 271 ARG A O 1
ATOM 2048 N N . ASP A 1 268 ? -26.725 -13.948 -10.561 1.00 90.30 272 ASP A N 1
ATOM 2049 C CA . ASP A 1 268 ? -26.124 -15.277 -10.540 1.00 94.54 272 ASP A CA 1
ATOM 2050 C C . ASP A 1 268 ? -24.946 -15.338 -9.570 1.00 97.99 272 ASP A C 1
ATOM 2051 O O . ASP A 1 268 ? -24.292 -16.374 -9.441 1.00 102.37 272 ASP A O 1
ATOM 2056 N N . ILE A 1 269 ? -24.681 -14.227 -8.887 1.00 94.89 273 ILE A N 1
ATOM 2057 C CA . ILE A 1 269 ? -23.571 -14.160 -7.947 1.00 91.70 273 ILE A CA 1
ATOM 2058 C C . ILE A 1 269 ? -23.982 -13.666 -6.564 1.00 93.54 273 ILE A C 1
ATOM 2059 O O . ILE A 1 269 ? -23.682 -14.310 -5.562 1.00 95.21 273 ILE A O 1
ATOM 2064 N N . LEU A 1 270 ? -24.710 -12.555 -6.512 1.00 93.45 274 LEU A N 1
ATOM 2065 C CA . LEU A 1 270 ? -25.166 -12.001 -5.239 1.00 88.25 274 LEU A CA 1
ATOM 2066 C C . LEU A 1 270 ? -26.522 -12.603 -4.881 1.00 85.33 274 LEU A C 1
ATOM 2067 O O . LEU A 1 270 ? -26.944 -12.555 -3.725 1.00 76.75 274 LEU A O 1
ATOM 2072 N N . GLY A 1 271 ? -27.212 -13.154 -5.875 1.00 89.76 275 GLY A N 1
ATOM 2073 C CA . GLY A 1 271 ? -28.458 -13.859 -5.630 1.00 91.92 275 GLY A CA 1
ATOM 2074 C C . GLY A 1 271 ? -28.231 -14.989 -4.646 1.00 97.05 275 GLY A C 1
ATOM 2075 O O . GLY A 1 271 ? -29.171 -15.532 -4.066 1.00 98.02 275 GLY A O 1
ATOM 2076 N N . VAL A 1 272 ? -26.961 -15.332 -4.461 1.00 102.93 276 VAL A N 1
ATOM 2077 C CA . VAL A 1 272 ? -26.551 -16.357 -3.516 1.00 106.51 276 VAL A CA 1
ATOM 2078 C C . VAL A 1 272 ? -27.073 -16.084 -2.104 1.00 102.66 276 VAL A C 1
ATOM 2079 O O . VAL A 1 272 ? -27.320 -17.016 -1.337 1.00 108.07 276 VAL A O 1
ATOM 2083 N N . PHE A 1 273 ? -27.239 -14.809 -1.764 1.00 124.62 277 PHE A N 1
ATOM 2084 C CA . PHE A 1 273 ? -27.647 -14.427 -0.414 1.00 118.48 277 PHE A CA 1
ATOM 2085 C C . PHE A 1 273 ? -29.160 -14.439 -0.241 1.00 121.91 277 PHE A C 1
ATOM 2086 O O . PHE A 1 273 ? -29.866 -13.615 -0.821 1.00 121.36 277 PHE A O 1
ATOM 2094 N N . GLU A 1 274 ? -29.652 -15.379 0.559 1.00 127.19 278 GLU A N 1
ATOM 2095 C CA . GLU A 1 274 ? -31.049 -15.373 0.964 1.00 134.98 278 GLU A CA 1
ATOM 2096 C C . GLU A 1 274 ? -31.164 -14.567 2.254 1.00 131.14 278 GLU A C 1
ATOM 2097 O O . GLU A 1 274 ? -30.160 -14.323 2.924 1.00 127.95 278 GLU A O 1
ATOM 2103 N N . PRO A 1 275 ? -32.387 -14.147 2.606 1.00 129.71 279 PRO A N 1
ATOM 2104 C CA . PRO A 1 275 ? -32.567 -13.267 3.767 1.00 126.53 279 PRO A CA 1
ATOM 2105 C C . PRO A 1 275 ? -32.017 -13.850 5.068 1.00 131.73 279 PRO A C 1
ATOM 2106 O O . PRO A 1 275 ? -32.325 -14.991 5.417 1.00 134.60 279 PRO A O 1
ATOM 2110 N N . GLY A 1 276 ? -31.209 -13.062 5.771 1.00 133.05 280 GLY A N 1
ATOM 2111 C CA . GLY A 1 276 ? -30.688 -13.457 7.067 1.00 134.38 280 GLY A CA 1
ATOM 2112 C C . GLY A 1 276 ? -29.258 -13.964 7.035 1.00 134.39 280 GLY A C 1
ATOM 2113 O O . GLY A 1 276 ? -28.659 -14.203 8.083 1.00 135.71 280 GLY A O 1
ATOM 2114 N N . SER A 1 277 ? -28.706 -14.128 5.837 1.00 132.63 281 SER A N 1
ATOM 2115 C CA . SER A 1 277 ? -27.374 -14.704 5.683 1.00 129.32 281 SER A CA 1
ATOM 2116 C C . SER A 1 277 ? -26.252 -13.685 5.874 1.00 124.14 281 SER A C 1
ATOM 2117 O O . SER A 1 277 ? -25.107 -14.058 6.131 1.00 123.44 281 SER A O 1
ATOM 2120 N N . HIS A 1 278 ? -26.578 -12.403 5.744 1.00 122.21 282 HIS A N 1
ATOM 2121 C CA . HIS A 1 278 ? -25.574 -11.350 5.839 1.00 117.73 282 HIS A CA 1
ATOM 2122 C C . HIS A 1 278 ? -26.244 -10.020 6.161 1.00 111.51 282 HIS A C 1
ATOM 2123 O O . HIS A 1 278 ? -27.470 -9.914 6.131 1.00 113.95 282 HIS A O 1
ATOM 2130 N N . GLY A 1 279 ? -25.443 -9.006 6.471 1.00 103.21 283 GLY A N 1
ATOM 2131 C CA . GLY A 1 279 ? -25.977 -7.688 6.755 1.00 100.25 283 GLY A CA 1
ATOM 2132 C C . GLY A 1 279 ? -25.122 -6.884 7.715 1.00 96.45 283 GLY A C 1
ATOM 2133 O O . GLY A 1 279 ? -23.995 -7.263 8.031 1.00 99.37 283 GLY A O 1
ATOM 2134 N N . SER A 1 280 ? -25.666 -5.759 8.171 1.00 89.75 284 SER A N 1
ATOM 2135 C CA . SER A 1 280 ? -24.996 -4.912 9.150 1.00 84.51 284 SER A CA 1
ATOM 2136 C C . SER A 1 280 ? -25.990 -3.837 9.584 1.00 85.95 284 SER A C 1
ATOM 2137 O O . SER A 1 280 ? -26.862 -3.440 8.811 1.00 88.80 284 SER A O 1
ATOM 2140 N N . THR A 1 281 ? -25.827 -3.326 10.791 1.00 85.87 285 THR A N 1
ATOM 2141 C CA . THR A 1 281 ? -26.778 -2.382 11.377 1.00 82.60 285 THR A CA 1
ATOM 2142 C C . THR A 1 281 ? -26.907 -1.114 10.530 1.00 79.12 285 THR A C 1
ATOM 2143 O O . THR A 1 281 ? -28.011 -0.730 10.144 1.00 82.47 285 THR A O 1
ATOM 2147 N N . PHE A 1 282 ? -25.781 -0.464 10.249 1.00 72.72 286 PHE A N 1
ATOM 2148 C CA . PHE A 1 282 ? -25.791 0.824 9.559 1.00 65.31 286 PHE A CA 1
ATOM 2149 C C . PHE A 1 282 ? -25.682 0.693 8.042 1.00 66.84 286 PHE A C 1
ATOM 2150 O O . PHE A 1 282 ? -25.867 1.670 7.317 1.00 58.77 286 PHE A O 1
ATOM 2158 N N . GLY A 1 283 ? -25.390 -0.512 7.565 1.00 71.23 287 GLY A N 1
ATOM 2159 C CA . GLY A 1 283 ? -25.225 -0.742 6.141 1.00 75.21 287 GLY A CA 1
ATOM 2160 C C . GLY A 1 283 ? -26.463 -0.397 5.335 1.00 76.31 287 GLY A C 1
ATOM 2161 O O . GLY A 1 283 ? -27.506 -1.035 5.481 1.00 77.38 287 GLY A O 1
ATOM 2162 N N . GLY A 1 284 ? -26.346 0.618 4.485 1.00 75.64 288 GLY A N 1
ATOM 2163 C CA . GLY A 1 284 ? -27.429 1.005 3.599 1.00 72.64 288 GLY A CA 1
ATOM 2164 C C . GLY A 1 284 ? -28.463 1.904 4.251 1.00 70.09 288 GLY A C 1
ATOM 2165 O O . GLY A 1 284 ? -29.588 2.014 3.765 1.00 72.91 288 GLY A O 1
ATOM 2166 N N . ASN A 1 285 ? -28.089 2.547 5.353 1.00 64.96 289 ASN A N 1
ATOM 2167 C CA . ASN A 1 285 ? -28.995 3.458 6.043 1.00 56.58 289 ASN A CA 1
ATOM 2168 C C . ASN A 1 285 ? -29.327 4.653 5.152 1.00 53.25 289 ASN A C 1
ATOM 2169 O O . ASN A 1 285 ? -28.532 5.021 4.286 1.00 48.48 289 ASN A O 1
ATOM 2174 N N . PRO A 1 286 ? -30.505 5.264 5.363 1.00 60.07 290 PRO A N 1
ATOM 2175 C CA . PRO A 1 286 ? -30.983 6.347 4.494 1.00 66.36 290 PRO A CA 1
ATOM 2176 C C . PRO A 1 286 ? -30.041 7.548 4.442 1.00 63.19 290 PRO A C 1
ATOM 2177 O O . PRO A 1 286 ? -30.014 8.261 3.438 1.00 64.55 290 PRO A O 1
ATOM 2181 N N . LEU A 1 287 ? -29.278 7.773 5.507 1.00 60.77 291 LEU A N 1
ATOM 2182 C CA . LEU A 1 287 ? -28.387 8.927 5.562 1.00 57.94 291 LEU A CA 1
ATOM 2183 C C . LEU A 1 287 ? -27.176 8.727 4.657 1.00 57.31 291 LEU A C 1
ATOM 2184 O O . LEU A 1 287 ? -26.808 9.622 3.896 1.00 62.46 291 LEU A O 1
ATOM 2189 N N . ALA A 1 288 ? -26.567 7.548 4.735 1.00 54.65 292 ALA A N 1
ATOM 2190 C CA . ALA A 1 288 ? -25.443 7.207 3.870 1.00 49.33 292 ALA A CA 1
ATOM 2191 C C . ALA A 1 288 ? -25.893 7.179 2.412 1.00 56.07 292 ALA A C 1
ATOM 2192 O O . ALA A 1 288 ? -25.153 7.581 1.514 1.00 47.46 292 ALA A O 1
ATOM 2194 N N . CYS A 1 289 ? -27.118 6.714 2.190 1.00 57.98 293 CYS A N 1
ATOM 2195 C CA . CYS A 1 289 ? -27.663 6.590 0.843 1.00 54.61 293 CYS A CA 1
ATOM 2196 C C . CYS A 1 289 ? -27.905 7.953 0.203 1.00 62.03 293 CYS A C 1
ATOM 2197 O O . CYS A 1 289 ? -27.519 8.183 -0.943 1.00 63.67 293 CYS A O 1
ATOM 2200 N N . ALA A 1 290 ? -28.549 8.853 0.941 1.00 56.91 294 ALA A N 1
ATOM 2201 C CA . ALA A 1 290 ? -28.807 10.199 0.442 1.00 50.67 294 ALA A CA 1
ATOM 2202 C C . ALA A 1 290 ? -27.493 10.894 0.105 1.00 65.53 294 ALA A C 1
ATOM 2203 O O . ALA A 1 290 ? -27.384 11.579 -0.912 1.00 74.71 294 ALA A O 1
ATOM 2205 N N . VAL A 1 291 ? -26.496 10.701 0.962 1.00 64.91 295 VAL A N 1
ATOM 2206 C CA . VAL A 1 291 ? -25.189 11.324 0.785 1.00 53.56 295 VAL A CA 1
ATOM 2207 C C . VAL A 1 291 ? -24.442 10.723 -0.403 1.00 51.68 295 VAL A C 1
ATOM 2208 O O . VAL A 1 291 ? -23.817 11.445 -1.180 1.00 55.84 295 VAL A O 1
ATOM 2212 N N . SER A 1 292 ? -24.512 9.403 -0.543 1.00 45.39 296 SER A N 1
ATOM 2213 C CA . SER A 1 292 ? -23.854 8.717 -1.649 1.00 45.77 296 SER A CA 1
ATOM 2214 C C . SER A 1 292 ? -24.471 9.102 -2.992 1.00 51.31 296 SER A C 1
ATOM 2215 O O . SER A 1 292 ? -23.765 9.250 -3.990 1.00 52.29 296 SER A O 1
ATOM 2218 N N . ILE A 1 293 ? -25.789 9.260 -3.014 1.00 54.53 297 ILE A N 1
ATOM 2219 C CA . ILE A 1 293 ? -26.484 9.647 -4.233 1.00 51.44 297 ILE A CA 1
ATOM 2220 C C . ILE A 1 293 ? -26.022 11.026 -4.703 1.00 60.71 297 ILE A C 1
ATOM 2221 O O . ILE A 1 293 ? -25.818 11.243 -5.897 1.00 66.54 297 ILE A O 1
ATOM 2226 N N . ALA A 1 294 ? -25.854 11.951 -3.761 1.00 50.98 298 ALA A N 1
ATOM 2227 C CA . ALA A 1 294 ? -25.348 13.282 -4.078 1.00 46.24 298 ALA A CA 1
ATOM 2228 C C . ALA A 1 294 ? -23.887 13.197 -4.506 1.00 49.31 298 ALA A C 1
ATOM 2229 O O . ALA A 1 294 ? -23.442 13.930 -5.389 1.00 54.40 298 ALA A O 1
ATOM 2231 N N . ALA A 1 295 ? -23.146 12.289 -3.879 1.00 45.34 299 ALA A N 1
ATOM 2232 C CA . ALA A 1 295 ? -21.735 12.110 -4.192 1.00 48.83 299 ALA A CA 1
ATOM 2233 C C . ALA A 1 295 ? -21.546 11.681 -5.644 1.00 51.06 299 ALA A C 1
ATOM 2234 O O . ALA A 1 295 ? -20.602 12.110 -6.306 1.00 57.82 299 ALA A O 1
ATOM 2236 N N . LEU A 1 296 ? -22.443 10.830 -6.132 1.00 50.77 300 LEU A N 1
ATOM 2237 C CA . LEU A 1 296 ? -22.347 10.314 -7.493 1.00 51.17 300 LEU A CA 1
ATOM 2238 C C . LEU A 1 296 ? -22.845 11.338 -8.507 1.00 56.78 300 LEU A C 1
ATOM 2239 O O . LEU A 1 296 ? -22.319 11.428 -9.617 1.00 56.47 300 LEU A O 1
ATOM 2244 N N . GLU A 1 297 ? -23.860 12.107 -8.125 1.00 58.43 301 GLU A N 1
ATOM 2245 C CA . GLU A 1 297 ? -24.387 13.146 -8.999 1.00 56.05 301 GLU A CA 1
ATOM 2246 C C . GLU A 1 297 ? -23.325 14.210 -9.262 1.00 59.46 301 GLU A C 1
ATOM 2247 O O . GLU A 1 297 ? -23.203 14.717 -10.378 1.00 59.67 301 GLU A O 1
ATOM 2253 N N . VAL A 1 298 ? -22.567 14.551 -8.224 1.00 51.87 302 VAL A N 1
ATOM 2254 C CA . VAL A 1 298 ? -21.506 15.542 -8.343 1.00 51.85 302 VAL A CA 1
ATOM 2255 C C . VAL A 1 298 ? -20.430 15.059 -9.309 1.00 65.46 302 VAL A C 1
ATOM 2256 O O . VAL A 1 298 ? -19.934 15.824 -10.136 1.00 70.96 302 VAL A O 1
ATOM 2260 N N . LEU A 1 299 ? -20.084 13.781 -9.195 1.00 65.12 303 LEU A N 1
ATOM 2261 C CA . LEU A 1 299 ? -19.075 13.166 -10.048 1.00 54.69 303 LEU A CA 1
ATOM 2262 C C . LEU A 1 299 ? -19.371 13.395 -11.532 1.00 53.06 303 LEU A C 1
ATOM 2263 O O . LEU A 1 299 ? -18.511 13.860 -12.284 1.00 63.16 303 LEU A O 1
ATOM 2268 N N . GLU A 1 300 ? -20.595 13.072 -11.940 1.00 48.41 304 GLU A N 1
ATOM 2269 C CA . GLU A 1 300 ? -20.989 13.117 -13.348 1.00 58.85 304 GLU A CA 1
ATOM 2270 C C . GLU A 1 300 ? -21.372 14.516 -13.823 1.00 61.36 304 GLU A C 1
ATOM 2271 O O . GLU A 1 300 ? -20.983 14.935 -14.913 1.00 68.73 304 GLU A O 1
ATOM 2277 N N . GLU A 1 301 ? -22.133 15.238 -13.008 1.00 60.57 305 GLU A N 1
ATOM 2278 C CA . GLU A 1 301 ? -22.591 16.572 -13.383 1.00 61.24 305 GLU A CA 1
ATOM 2279 C C . GLU A 1 301 ? -21.422 17.526 -13.601 1.00 62.86 305 GLU A C 1
ATOM 2280 O O . GLU A 1 301 ? -21.457 18.371 -14.498 1.00 75.62 305 GLU A O 1
ATOM 2286 N N . GLU A 1 302 ? -20.380 17.378 -12.791 1.00 53.20 306 GLU A N 1
ATOM 2287 C CA . GLU A 1 302 ? -19.206 18.233 -12.903 1.00 55.20 306 GLU A CA 1
ATOM 2288 C C . GLU A 1 302 ? -18.107 17.546 -13.710 1.00 56.91 306 GLU A C 1
ATOM 2289 O O . GLU A 1 302 ? -17.000 18.071 -13.842 1.00 51.50 306 GLU A O 1
ATOM 2295 N N . LYS A 1 303 ? -18.427 16.375 -14.256 1.00 58.19 307 LYS A N 1
ATOM 2296 C CA . LYS A 1 303 ? -17.516 15.655 -15.138 1.00 64.04 307 LYS A CA 1
ATOM 2297 C C . LYS A 1 303 ? -16.125 15.524 -14.526 1.00 62.67 307 LYS A C 1
ATOM 2298 O O . LYS A 1 303 ? -15.122 15.792 -15.187 1.00 66.38 307 LYS A O 1
ATOM 2304 N N . LEU A 1 304 ? -16.070 15.108 -13.265 1.00 57.44 308 LEU A N 1
ATOM 2305 C CA . LEU A 1 304 ? -14.802 14.986 -12.554 1.00 55.90 308 LEU A CA 1
ATOM 2306 C C . LEU A 1 304 ? -13.935 13.871 -13.133 1.00 54.08 308 LEU A C 1
ATOM 2307 O O . LEU A 1 304 ? -12.708 13.915 -13.034 1.00 55.82 308 LEU A O 1
ATOM 2312 N N . THR A 1 305 ? -14.575 12.878 -13.743 1.00 49.28 309 THR A N 1
ATOM 2313 C CA . THR A 1 305 ? -13.855 11.758 -14.336 1.00 57.55 309 THR A CA 1
ATOM 2314 C C . THR A 1 305 ? -12.944 12.242 -15.462 1.00 68.08 309 THR A C 1
ATOM 2315 O O . THR A 1 305 ? -11.777 11.854 -15.544 1.00 65.76 309 THR A O 1
ATOM 2319 N N . GLU A 1 306 ? -13.485 13.094 -16.328 1.00 66.51 310 GLU A N 1
ATOM 2320 C CA . GLU A 1 306 ? -12.718 13.644 -17.440 1.00 61.59 310 GLU A CA 1
ATOM 2321 C C . GLU A 1 306 ? -11.757 14.719 -16.950 1.00 60.15 310 GLU A C 1
ATOM 2322 O O . GLU A 1 306 ? -10.629 14.821 -17.432 1.00 61.07 310 GLU A O 1
ATOM 2328 N N . ARG A 1 307 ? -12.207 15.519 -15.987 1.00 59.84 311 ARG A N 1
ATOM 2329 C CA . ARG A 1 307 ? -11.369 16.563 -15.407 1.00 55.57 311 ARG A CA 1
ATOM 2330 C C . ARG A 1 307 ? -10.142 15.950 -14.742 1.00 54.29 311 ARG A C 1
ATOM 2331 O O . ARG A 1 307 ? -9.086 16.577 -14.662 1.00 58.20 311 ARG A O 1
ATOM 2339 N N . SER A 1 308 ? -10.293 14.721 -14.263 1.00 53.18 312 SER A N 1
ATOM 2340 C CA . SER A 1 308 ? -9.190 13.993 -13.646 1.00 55.62 312 SER A CA 1
ATOM 2341 C C . SER A 1 308 ? -8.272 13.406 -14.712 1.00 51.25 312 SER A C 1
ATOM 2342 O O . SER A 1 308 ? -7.050 13.398 -14.565 1.00 50.72 312 SER A O 1
ATOM 2345 N N . LEU A 1 309 ? -8.881 12.914 -15.785 1.00 53.14 313 LEU A N 1
ATOM 2346 C CA . LEU A 1 309 ? -8.153 12.316 -16.896 1.00 54.44 313 LEU A CA 1
ATOM 2347 C C . LEU A 1 309 ? -7.214 13.313 -17.575 1.00 58.52 313 LEU A C 1
ATOM 2348 O O . LEU A 1 309 ? -6.067 12.989 -17.884 1.00 59.54 313 LEU A O 1
ATOM 2353 N N . GLN A 1 310 ? -7.707 14.528 -17.800 1.00 63.13 314 GLN A N 1
ATOM 2354 C CA . GLN A 1 310 ? -6.958 15.543 -18.533 1.00 58.78 314 GLN A CA 1
ATOM 2355 C C . GLN A 1 310 ? -5.883 16.214 -17.684 1.00 64.30 314 GLN A C 1
ATOM 2356 O O . GLN A 1 310 ? -4.756 16.402 -18.142 1.00 69.07 314 GLN A O 1
ATOM 2362 N N . LEU A 1 311 ? -6.229 16.580 -16.455 1.00 63.24 315 LEU A N 1
ATOM 2363 C CA . LEU A 1 311 ? -5.269 17.216 -15.560 1.00 57.86 315 LEU A CA 1
ATOM 2364 C C . LEU A 1 311 ? -4.211 16.211 -15.122 1.00 55.61 315 LEU A C 1
ATOM 2365 O O . LEU A 1 311 ? -3.053 16.569 -14.905 1.00 60.67 315 LEU A O 1
ATOM 2370 N N . GLY A 1 312 ? -4.618 14.955 -14.985 1.00 51.80 316 GLY A N 1
ATOM 2371 C CA . GLY A 1 312 ? -3.705 13.900 -14.590 1.00 55.34 316 GLY A CA 1
ATOM 2372 C C . GLY A 1 312 ? -2.654 13.650 -15.652 1.00 61.28 316 GLY A C 1
ATOM 2373 O O . GLY A 1 312 ? -1.476 13.468 -15.343 1.00 60.95 316 GLY A O 1
ATOM 2374 N N . GLU A 1 313 ? -3.081 13.648 -16.912 1.00 64.23 317 GLU A N 1
ATOM 2375 C CA . GLU A 1 313 ? -2.164 13.456 -18.029 1.00 65.53 317 GLU A CA 1
ATOM 2376 C C . GLU A 1 313 ? -1.214 14.643 -18.137 1.00 62.41 317 GLU A C 1
ATOM 2377 O O . GLU A 1 313 ? -0.018 14.477 -18.379 1.00 66.68 317 GLU A O 1
ATOM 2383 N N . LYS A 1 314 ? -1.757 15.844 -17.960 1.00 52.23 318 LYS A N 1
ATOM 2384 C CA . LYS A 1 314 ? -0.958 17.061 -18.035 1.00 52.44 318 LYS A CA 1
ATOM 2385 C C . LYS A 1 314 ? 0.122 17.075 -16.954 1.00 59.75 318 LYS A C 1
ATOM 2386 O O . LYS A 1 314 ? 1.282 17.377 -17.230 1.00 61.36 318 LYS A O 1
ATOM 2392 N N . LEU A 1 315 ? -0.261 16.734 -15.726 1.00 51.72 319 LEU A N 1
ATOM 2393 C CA . LEU A 1 315 ? 0.665 16.776 -14.598 1.00 56.60 319 LEU A CA 1
ATOM 2394 C C . LEU A 1 315 ? 1.787 15.751 -14.752 1.00 60.45 319 LEU A C 1
ATOM 2395 O O . LEU A 1 315 ? 2.961 16.071 -14.559 1.00 53.98 319 LEU A O 1
ATOM 2400 N N . VAL A 1 316 ? 1.424 14.517 -15.090 1.00 58.92 320 VAL A N 1
ATOM 2401 C CA . VAL A 1 316 ? 2.415 13.464 -15.305 1.00 55.36 320 VAL A CA 1
ATOM 2402 C C . VAL A 1 316 ? 3.427 13.895 -16.358 1.00 57.99 320 VAL A C 1
ATOM 2403 O O . VAL A 1 316 ? 4.626 13.647 -16.224 1.00 59.12 320 VAL A O 1
ATOM 2407 N N . GLY A 1 317 ? 2.936 14.542 -17.409 1.00 54.36 321 GLY A N 1
ATOM 2408 C CA . GLY A 1 317 ? 3.801 15.065 -18.448 1.00 56.81 321 GLY A CA 1
ATOM 2409 C C . GLY A 1 317 ? 4.764 16.098 -17.894 1.00 61.64 321 GLY A C 1
ATOM 2410 O O . GLY A 1 317 ? 5.950 16.096 -18.223 1.00 68.39 321 GLY A O 1
ATOM 2411 N N . GLN A 1 318 ? 4.249 16.979 -17.041 1.00 59.18 322 GLN A N 1
ATOM 2412 C CA . GLN A 1 318 ? 5.058 18.034 -16.440 1.00 61.32 322 GLN A CA 1
ATOM 2413 C C . GLN A 1 318 ? 6.088 17.468 -15.469 1.00 61.88 322 GLN A C 1
ATOM 2414 O O . GLN A 1 318 ? 7.249 17.876 -15.476 1.00 64.50 322 GLN A O 1
ATOM 2420 N N . LEU A 1 319 ? 5.661 16.528 -14.633 1.00 57.59 323 LEU A N 1
ATOM 2421 C CA . LEU A 1 319 ? 6.554 15.918 -13.654 1.00 55.36 323 LEU A CA 1
ATOM 2422 C C . LEU A 1 319 ? 7.697 15.166 -14.336 1.00 59.97 323 LEU A C 1
ATOM 2423 O O . LEU A 1 319 ? 8.774 15.004 -13.761 1.00 60.22 323 LEU A O 1
ATOM 2428 N N . LYS A 1 320 ? 7.463 14.715 -15.565 1.00 69.28 324 LYS A N 1
ATOM 2429 C CA . LYS A 1 320 ? 8.473 13.963 -16.306 1.00 69.10 324 LYS A CA 1
ATOM 2430 C C . LYS A 1 320 ? 9.516 14.883 -16.941 1.00 69.46 324 LYS A C 1
ATOM 2431 O O . LYS A 1 320 ? 10.507 14.414 -17.500 1.00 74.21 324 LYS A O 1
ATOM 2437 N N . GLU A 1 321 ? 9.290 16.190 -16.846 1.00 65.53 325 GLU A N 1
ATOM 2438 C CA . GLU A 1 321 ? 10.267 17.171 -17.306 1.00 65.70 325 GLU A CA 1
ATOM 2439 C C . GLU A 1 321 ? 11.356 17.376 -16.258 1.00 74.39 325 GLU A C 1
ATOM 2440 O O . GLU A 1 321 ? 12.471 17.788 -16.578 1.00 85.70 325 GLU A O 1
ATOM 2446 N N . ILE A 1 322 ? 11.021 17.096 -15.004 1.00 71.92 326 ILE A N 1
ATOM 2447 C CA . ILE A 1 322 ? 11.950 17.292 -13.898 1.00 70.10 326 ILE A CA 1
ATOM 2448 C C . ILE A 1 322 ? 13.144 16.349 -14.019 1.00 72.78 326 ILE A C 1
ATOM 2449 O O . ILE A 1 322 ? 13.001 15.131 -13.919 1.00 74.05 326 ILE A O 1
ATOM 2454 N N . ASP A 1 323 ? 14.323 16.926 -14.232 1.00 84.37 327 ASP A N 1
ATOM 2455 C CA . ASP A 1 323 ? 15.541 16.146 -14.420 1.00 89.98 327 ASP A CA 1
ATOM 2456 C C . ASP A 1 323 ? 16.269 15.953 -13.097 1.00 89.27 327 ASP A C 1
ATOM 2457 O O . ASP A 1 323 ? 16.789 16.906 -12.514 1.00 93.58 327 ASP A O 1
ATOM 2462 N N . ASN A 1 324 ? 16.297 14.711 -12.627 1.00 86.73 328 ASN A N 1
ATOM 2463 C CA . ASN A 1 324 ? 16.979 14.368 -11.389 1.00 84.76 328 ASN A CA 1
ATOM 2464 C C . ASN A 1 324 ? 17.127 12.853 -11.382 1.00 88.44 328 ASN A C 1
ATOM 2465 O O . ASN A 1 324 ? 16.133 12.132 -11.460 1.00 90.08 328 ASN A O 1
ATOM 2470 N N . PRO A 1 325 ? 18.361 12.356 -11.243 1.00 92.33 329 PRO A N 1
ATOM 2471 C CA . PRO A 1 325 ? 18.600 10.907 -11.255 1.00 94.44 329 PRO A CA 1
ATOM 2472 C C . PRO A 1 325 ? 17.876 10.253 -10.083 1.00 89.69 329 PRO A C 1
ATOM 2473 O O . PRO A 1 325 ? 17.641 9.044 -10.087 1.00 88.64 329 PRO A O 1
ATOM 2477 N N . MET A 1 326 ? 17.526 11.065 -9.091 1.00 83.31 330 MET A N 1
ATOM 2478 C CA . MET A 1 326 ? 16.783 10.604 -7.926 1.00 77.30 330 MET A CA 1
ATOM 2479 C C . MET A 1 326 ? 15.455 9.974 -8.334 1.00 78.74 330 MET A C 1
ATOM 2480 O O . MET A 1 326 ? 15.016 8.989 -7.739 1.00 77.88 330 MET A O 1
ATOM 2485 N N . ILE A 1 327 ? 14.821 10.548 -9.350 1.00 74.44 331 ILE A N 1
ATOM 2486 C CA . ILE A 1 327 ? 13.513 10.086 -9.800 1.00 72.75 331 ILE A CA 1
ATOM 2487 C C . ILE A 1 327 ? 13.638 8.836 -10.663 1.00 77.54 331 ILE A C 1
ATOM 2488 O O . ILE A 1 327 ? 14.178 8.883 -11.768 1.00 73.40 331 ILE A O 1
ATOM 2493 N N . THR A 1 328 ? 13.134 7.719 -10.151 1.00 81.66 332 THR A N 1
ATOM 2494 C CA . THR A 1 328 ? 13.185 6.452 -10.870 1.00 86.78 332 THR A CA 1
ATOM 2495 C C . THR A 1 328 ? 12.103 6.397 -11.944 1.00 89.73 332 THR A C 1
ATOM 2496 O O . THR A 1 328 ? 12.355 5.971 -13.071 1.00 91.68 332 THR A O 1
ATOM 2500 N N . GLU A 1 329 ? 10.898 6.830 -11.587 1.00 87.24 333 GLU A N 1
ATOM 2501 C CA . GLU A 1 329 ? 9.795 6.883 -12.537 1.00 82.48 333 GLU A CA 1
ATOM 2502 C C . GLU A 1 329 ? 8.658 7.756 -12.028 1.00 78.66 333 GLU A C 1
ATOM 2503 O O . GLU A 1 329 ? 8.444 7.882 -10.823 1.00 84.95 333 GLU A O 1
ATOM 2509 N N . VAL A 1 330 ? 7.933 8.357 -12.965 1.00 74.45 334 VAL A N 1
ATOM 2510 C CA . VAL A 1 330 ? 6.681 9.029 -12.657 1.00 68.58 334 VAL A CA 1
ATOM 2511 C C . VAL A 1 330 ? 5.574 8.286 -13.388 1.00 75.90 334 VAL A C 1
ATOM 2512 O O . VAL A 1 330 ? 5.595 8.180 -14.614 1.00 83.73 334 VAL A O 1
ATOM 2516 N N . ARG A 1 331 ? 4.615 7.761 -12.634 1.00 70.49 335 ARG A N 1
ATOM 2517 C CA . ARG A 1 331 ? 3.559 6.940 -13.214 1.00 70.26 335 ARG A CA 1
ATOM 2518 C C . ARG A 1 331 ? 2.193 7.311 -12.652 1.00 71.35 335 ARG A C 1
ATOM 2519 O O . ARG A 1 331 ? 2.089 7.829 -11.541 1.00 69.16 335 ARG A O 1
ATOM 2527 N N . GLY A 1 332 ? 1.146 7.038 -13.424 1.00 74.96 336 GLY A N 1
ATOM 2528 C CA . GLY A 1 332 ? -0.204 7.301 -12.970 1.00 74.82 336 GLY A CA 1
ATOM 2529 C C . GLY A 1 332 ? -1.254 7.207 -14.057 1.00 78.49 336 GLY A C 1
ATOM 2530 O O . GLY A 1 332 ? -0.947 7.063 -15.241 1.00 87.33 336 GLY A O 1
ATOM 2531 N N . LYS A 1 333 ? -2.508 7.274 -13.630 1.00 72.97 337 LYS A N 1
ATOM 2532 C CA . LYS A 1 333 ? -3.645 7.380 -14.528 1.00 63.58 337 LYS A CA 1
ATOM 2533 C C . LYS A 1 333 ? -4.594 8.378 -13.891 1.00 63.07 337 LYS A C 1
ATOM 2534 O O . LYS A 1 333 ? -4.823 8.333 -12.681 1.00 63.37 337 LYS A O 1
ATOM 2540 N N . GLY A 1 334 ? -5.137 9.283 -14.695 1.00 60.16 338 GLY A N 1
ATOM 2541 C CA . GLY A 1 334 ? -5.886 10.399 -14.153 1.00 59.41 338 GLY A CA 1
ATOM 2542 C C . GLY A 1 334 ? -5.060 11.059 -13.069 1.00 65.77 338 GLY A C 1
ATOM 2543 O O . GLY A 1 334 ? -3.851 11.234 -13.225 1.00 66.39 338 GLY A O 1
ATOM 2544 N N . LEU A 1 335 ? -5.702 11.415 -11.962 1.00 64.53 339 LEU A N 1
ATOM 2545 C CA . LEU A 1 335 ? -4.992 12.040 -10.855 1.00 59.07 339 LEU A CA 1
ATOM 2546 C C . LEU A 1 335 ? -4.488 11.070 -9.786 1.00 58.37 339 LEU A C 1
ATOM 2547 O O . LEU A 1 335 ? -4.307 11.439 -8.627 1.00 59.43 339 LEU A O 1
ATOM 2552 N N . PHE A 1 336 ? -4.341 9.816 -10.149 1.00 57.32 340 PHE A N 1
ATOM 2553 C CA . PHE A 1 336 ? -3.778 8.804 -9.264 1.00 56.73 340 PHE A CA 1
ATOM 2554 C C . PHE A 1 336 ? -2.302 8.574 -9.565 1.00 63.18 340 PHE A C 1
ATOM 2555 O O . PHE A 1 336 ? -1.937 7.640 -10.280 1.00 63.01 340 PHE A O 1
ATOM 2563 N N . ILE A 1 337 ? -1.459 9.436 -9.005 1.00 65.69 341 ILE A N 1
ATOM 2564 C CA . ILE A 1 337 ? -0.060 9.526 -9.412 1.00 65.94 341 ILE A CA 1
ATOM 2565 C C . ILE A 1 337 ? 0.919 9.149 -8.304 1.00 69.74 341 ILE A C 1
ATOM 2566 O O . ILE A 1 337 ? 0.669 9.388 -7.123 1.00 70.28 341 ILE A O 1
ATOM 2571 N N . GLY A 1 338 ? 2.035 8.551 -8.709 1.00 71.14 342 GLY A N 1
ATOM 2572 C CA . GLY A 1 338 ? 3.110 8.217 -7.794 1.00 66.33 342 GLY A CA 1
ATOM 2573 C C . GLY A 1 338 ? 4.473 8.512 -8.393 1.00 66.40 342 GLY A C 1
ATOM 2574 O O . GLY A 1 338 ? 4.728 8.206 -9.558 1.00 76.33 342 GLY A O 1
ATOM 2575 N N . ILE A 1 339 ? 5.353 9.103 -7.589 1.00 64.71 343 ILE A N 1
ATOM 2576 C CA . ILE A 1 339 ? 6.709 9.413 -8.026 1.00 64.89 343 ILE A CA 1
ATOM 2577 C C . ILE A 1 339 ? 7.709 8.570 -7.244 1.00 67.19 343 ILE A C 1
ATOM 2578 O O . ILE A 1 339 ? 7.972 8.841 -6.073 1.00 68.78 343 ILE A O 1
ATOM 2583 N N . GLU A 1 340 ? 8.270 7.551 -7.888 1.00 76.19 344 GLU A N 1
ATOM 2584 C CA . GLU A 1 340 ? 9.219 6.672 -7.215 1.00 82.30 344 GLU A CA 1
ATOM 2585 C C . GLU A 1 340 ? 10.626 7.260 -7.225 1.00 84.40 344 GLU A C 1
ATOM 2586 O O . GLU A 1 340 ? 11.086 7.784 -8.240 1.00 83.26 344 GLU A O 1
ATOM 2592 N N . LEU A 1 341 ? 11.299 7.170 -6.081 1.00 82.65 345 LEU A N 1
ATOM 2593 C CA . LEU A 1 341 ? 12.666 7.651 -5.944 1.00 83.42 345 LEU A CA 1
ATOM 2594 C C . LEU A 1 341 ? 13.574 6.484 -5.577 1.00 86.58 345 LEU A C 1
ATOM 2595 O O . LEU A 1 341 ? 13.095 5.405 -5.228 1.00 87.57 345 LEU A O 1
ATOM 2600 N N . ASN A 1 342 ? 14.884 6.699 -5.653 1.00 87.77 346 ASN A N 1
ATOM 2601 C CA . ASN A 1 342 ? 15.839 5.696 -5.194 1.00 90.59 346 ASN A CA 1
ATOM 2602 C C . ASN A 1 342 ? 16.308 6.008 -3.776 1.00 91.10 346 ASN A C 1
ATOM 2603 O O . ASN A 1 342 ? 17.115 5.278 -3.202 1.00 98.43 346 ASN A O 1
ATOM 2608 N N . GLU A 1 343 ? 15.792 7.101 -3.220 1.00 87.30 347 GLU A N 1
ATOM 2609 C CA . GLU A 1 343 ? 15.997 7.421 -1.813 1.00 89.95 347 GLU A CA 1
ATOM 2610 C C . GLU A 1 343 ? 14.671 7.274 -1.076 1.00 99.24 347 GLU A C 1
ATOM 2611 O O . GLU A 1 343 ? 13.624 7.110 -1.704 1.00 101.46 347 GLU A O 1
ATOM 2617 N N . PRO A 1 344 ? 14.708 7.330 0.264 1.00 102.51 348 PRO A N 1
ATOM 2618 C CA . PRO A 1 344 ? 13.458 7.392 1.028 1.00 97.66 348 PRO A CA 1
ATOM 2619 C C . PRO A 1 344 ? 12.708 8.684 0.727 1.00 92.85 348 PRO A C 1
ATOM 2620 O O . PRO A 1 344 ? 13.334 9.735 0.584 1.00 98.40 348 PRO A O 1
ATOM 2624 N N . ALA A 1 345 ? 11.385 8.603 0.635 1.00 82.54 349 ALA A N 1
ATOM 2625 C CA . ALA A 1 345 ? 10.581 9.736 0.191 1.00 74.13 349 ALA A CA 1
ATOM 2626 C C . ALA A 1 345 ? 10.167 10.668 1.326 1.00 75.78 349 ALA A C 1
ATOM 2627 O O . ALA A 1 345 ? 9.723 11.788 1.076 1.00 77.57 349 ALA A O 1
ATOM 2629 N N . ARG A 1 346 ? 10.311 10.214 2.567 1.00 94.13 350 ARG A N 1
ATOM 2630 C CA . ARG A 1 346 ? 9.761 10.950 3.704 1.00 94.24 350 ARG A CA 1
ATOM 2631 C C . ARG A 1 346 ? 10.298 12.377 3.814 1.00 86.16 350 ARG A C 1
ATOM 2632 O O . ARG A 1 346 ? 9.528 13.311 4.040 1.00 82.12 350 ARG A O 1
ATOM 2640 N N . PRO A 1 347 ? 11.621 12.552 3.662 1.00 83.21 351 PRO A N 1
ATOM 2641 C CA . PRO A 1 347 ? 12.190 13.899 3.781 1.00 82.60 351 PRO A CA 1
ATOM 2642 C C . PRO A 1 347 ? 11.514 14.895 2.848 1.00 76.55 351 PRO A C 1
ATOM 2643 O O . PRO A 1 347 ? 11.226 16.024 3.247 1.00 71.88 351 PRO A O 1
ATOM 2647 N N . TYR A 1 348 ? 11.256 14.470 1.617 1.00 76.50 352 TYR A N 1
ATOM 2648 C CA . TYR A 1 348 ? 10.687 15.351 0.607 1.00 74.01 352 TYR A CA 1
ATOM 2649 C C . TYR A 1 348 ? 9.209 15.641 0.870 1.00 70.81 352 TYR A C 1
ATOM 2650 O O . TYR A 1 348 ? 8.682 16.662 0.424 1.00 73.94 352 TYR A O 1
ATOM 2659 N N . CYS A 1 349 ? 8.546 14.749 1.600 1.00 67.97 353 CYS A N 1
ATOM 2660 C CA . CYS A 1 349 ? 7.170 14.989 2.021 1.00 74.45 353 CYS A CA 1
ATOM 2661 C C . CYS A 1 349 ? 7.128 16.083 3.082 1.00 72.26 353 CYS A C 1
ATOM 2662 O O . CYS A 1 349 ? 6.188 16.877 3.133 1.00 68.92 353 CYS A O 1
ATOM 2665 N N . GLU A 1 350 ? 8.152 16.117 3.929 1.00 71.93 354 GLU A N 1
ATOM 2666 C CA . GLU A 1 350 ? 8.260 17.133 4.970 1.00 69.01 354 GLU A CA 1
ATOM 2667 C C . GLU A 1 350 ? 8.483 18.507 4.345 1.00 60.88 354 GLU A C 1
ATOM 2668 O O . GLU A 1 350 ? 7.815 19.479 4.701 1.00 60.96 354 GLU A O 1
ATOM 2674 N N . GLN A 1 351 ? 9.430 18.579 3.414 1.00 52.26 355 GLN A N 1
ATOM 2675 C CA . GLN A 1 351 ? 9.700 19.810 2.682 1.00 50.80 355 GLN A CA 1
ATOM 2676 C C . GLN A 1 351 ? 8.429 20.331 2.028 1.00 54.87 355 GLN A C 1
ATOM 2677 O O . GLN A 1 351 ? 8.206 21.539 1.957 1.00 56.97 355 GLN A O 1
ATOM 2683 N N . LEU A 1 352 ? 7.597 19.411 1.551 1.00 57.51 356 LEU A N 1
ATOM 2684 C CA . LEU A 1 352 ? 6.359 19.778 0.875 1.00 53.42 356 LEU A CA 1
ATOM 2685 C C . LEU A 1 352 ? 5.329 20.333 1.855 1.00 56.81 356 LEU A C 1
ATOM 2686 O O . LEU A 1 352 ? 4.587 21.255 1.520 1.00 61.06 356 LEU A O 1
ATOM 2691 N N . LYS A 1 353 ? 5.286 19.779 3.064 1.00 53.68 357 LYS A N 1
ATOM 2692 C CA . LYS A 1 353 ? 4.386 20.293 4.092 1.00 54.15 357 LYS A CA 1
ATOM 2693 C C . LYS A 1 353 ? 4.733 21.745 4.381 1.00 54.44 357 LYS A C 1
ATOM 2694 O O . LYS A 1 353 ? 3.851 22.586 4.548 1.00 53.53 357 LYS A O 1
ATOM 2700 N N . ALA A 1 354 ? 6.029 22.030 4.440 1.00 58.09 358 ALA A N 1
ATOM 2701 C CA . ALA A 1 354 ? 6.500 23.385 4.680 1.00 53.12 358 ALA A CA 1
ATOM 2702 C C . ALA A 1 354 ? 6.208 24.271 3.477 1.00 55.56 358 ALA A C 1
ATOM 2703 O O . ALA A 1 354 ? 6.249 25.496 3.576 1.00 61.03 358 ALA A O 1
ATOM 2705 N N . ALA A 1 355 ? 5.910 23.647 2.343 1.00 51.84 359 ALA A N 1
ATOM 2706 C CA . ALA A 1 355 ? 5.572 24.390 1.136 1.00 52.56 359 ALA A CA 1
ATOM 2707 C C . ALA A 1 355 ? 4.062 24.440 0.912 1.00 54.81 359 ALA A C 1
ATOM 2708 O O . ALA A 1 355 ? 3.591 24.955 -0.104 1.00 61.33 359 ALA A O 1
ATOM 2710 N N . GLY A 1 356 ? 3.306 23.895 1.859 1.00 48.94 360 GLY A N 1
ATOM 2711 C CA . GLY A 1 356 ? 1.857 23.989 1.824 1.00 48.55 360 GLY A CA 1
ATOM 2712 C C . GLY A 1 356 ? 1.156 22.812 1.168 1.00 49.98 360 GLY A C 1
ATOM 2713 O O . GLY A 1 356 ? -0.037 22.887 0.870 1.00 53.69 360 GLY A O 1
ATOM 2714 N N . LEU A 1 357 ? 1.889 21.727 0.937 1.00 55.87 361 LEU A N 1
ATOM 2715 C CA . LEU A 1 357 ? 1.315 20.530 0.326 1.00 56.28 361 LEU A CA 1
ATOM 2716 C C . LEU A 1 357 ? 1.375 19.339 1.277 1.00 58.64 361 LEU A C 1
ATOM 2717 O O . LEU A 1 357 ? 2.421 19.051 1.861 1.00 62.58 361 LEU A O 1
ATOM 2722 N N . LEU A 1 358 ? 0.248 18.649 1.424 1.00 46.17 362 LEU A N 1
ATOM 2723 C CA . LEU A 1 358 ? 0.167 17.501 2.318 1.00 50.44 362 LEU A CA 1
ATOM 2724 C C . LEU A 1 358 ? -0.032 16.195 1.562 1.00 58.39 362 LEU A C 1
ATOM 2725 O O . LEU A 1 358 ? -0.998 16.030 0.816 1.00 67.78 362 LEU A O 1
ATOM 2730 N N . CYS A 1 359 ? 0.893 15.267 1.779 1.00 59.61 363 CYS A N 1
ATOM 2731 C CA . CYS A 1 359 ? 0.757 13.900 1.293 1.00 65.34 363 CYS A CA 1
ATOM 2732 C C . CYS A 1 359 ? 1.537 12.975 2.214 1.00 75.91 363 CYS A C 1
ATOM 2733 O O . CYS A 1 359 ? 2.248 13.431 3.110 1.00 83.08 363 CYS A O 1
ATOM 2736 N N . LYS A 1 360 ? 1.395 11.673 1.996 1.00 83.35 364 LYS A N 1
ATOM 2737 C CA . LYS A 1 360 ? 2.135 10.683 2.766 1.00 89.43 364 LYS A CA 1
ATOM 2738 C C . LYS A 1 360 ? 2.699 9.640 1.812 1.00 89.69 364 LYS A C 1
ATOM 2739 O O . LYS A 1 360 ? 1.988 9.137 0.944 1.00 93.68 364 LYS A O 1
ATOM 2745 N N . GLU A 1 361 ? 3.980 9.323 1.965 1.00 87.15 365 GLU A N 1
ATOM 2746 C CA . GLU A 1 361 ? 4.626 8.357 1.087 1.00 84.09 365 GLU A CA 1
ATOM 2747 C C . GLU A 1 361 ? 4.150 6.947 1.400 1.00 86.79 365 GLU A C 1
ATOM 2748 O O . GLU A 1 361 ? 3.702 6.662 2.510 1.00 91.75 365 GLU A O 1
ATOM 2754 N N . THR A 1 362 ? 4.253 6.066 0.411 1.00 87.32 366 THR A N 1
ATOM 2755 C CA . THR A 1 362 ? 3.954 4.654 0.606 1.00 95.72 366 THR A CA 1
ATOM 2756 C C . THR A 1 362 ? 5.047 3.816 -0.039 1.00 99.32 366 THR A C 1
ATOM 2757 O O . THR A 1 362 ? 5.677 4.241 -1.006 1.00 92.03 366 THR A O 1
ATOM 2761 N N . HIS A 1 363 ? 5.274 2.627 0.507 1.00 110.85 367 HIS A N 1
ATOM 2762 C CA . HIS A 1 363 ? 6.340 1.763 0.023 1.00 116.34 367 HIS A CA 1
ATOM 2763 C C . HIS A 1 363 ? 7.682 2.482 0.146 1.00 113.22 367 HIS A C 1
ATOM 2764 O O . HIS A 1 363 ? 8.614 2.220 -0.616 1.00 111.66 367 HIS A O 1
ATOM 2771 N N . GLU A 1 364 ? 7.757 3.404 1.103 1.00 106.13 368 GLU A N 1
ATOM 2772 C CA . GLU A 1 364 ? 8.998 4.098 1.449 1.00 100.15 368 GLU A CA 1
ATOM 2773 C C . GLU A 1 364 ? 9.458 5.136 0.427 1.00 97.24 368 GLU A C 1
ATOM 2774 O O . GLU A 1 364 ? 9.702 6.289 0.781 1.00 102.72 368 GLU A O 1
ATOM 2780 N N . ASN A 1 365 ? 9.579 4.734 -0.832 1.00 91.40 369 ASN A N 1
ATOM 2781 C CA . ASN A 1 365 ? 10.230 5.572 -1.835 1.00 91.75 369 ASN A CA 1
ATOM 2782 C C . ASN A 1 365 ? 9.274 6.167 -2.868 1.00 85.25 369 ASN A C 1
ATOM 2783 O O . ASN A 1 365 ? 9.714 6.724 -3.874 1.00 72.21 369 ASN A O 1
ATOM 2788 N N . VAL A 1 366 ? 7.972 6.059 -2.623 1.00 68.97 370 VAL A N 1
ATOM 2789 C CA . VAL A 1 366 ? 6.985 6.595 -3.555 1.00 64.53 370 VAL A CA 1
ATOM 2790 C C . VAL A 1 366 ? 6.208 7.762 -2.952 1.00 65.75 370 VAL A C 1
ATOM 2791 O O . VAL A 1 366 ? 5.547 7.614 -1.923 1.00 75.06 370 VAL A O 1
ATOM 2795 N N . ILE A 1 367 ? 6.284 8.916 -3.609 1.00 62.19 371 ILE A N 1
ATOM 2796 C CA . ILE A 1 367 ? 5.510 10.083 -3.207 1.00 59.75 371 ILE A CA 1
ATOM 2797 C C . ILE A 1 367 ? 4.131 10.054 -3.857 1.00 58.69 371 ILE A C 1
ATOM 2798 O O . ILE A 1 367 ? 4.009 10.186 -5.076 1.00 64.30 371 ILE A O 1
ATOM 2803 N N . ARG A 1 368 ? 3.093 9.895 -3.042 1.00 64.15 372 ARG A N 1
ATOM 2804 C CA . ARG A 1 368 ? 1.722 9.928 -3.538 1.00 68.27 372 ARG A CA 1
ATOM 2805 C C . ARG A 1 368 ? 1.349 11.327 -4.014 1.00 66.43 372 ARG A C 1
ATOM 2806 O O . ARG A 1 368 ? 1.556 12.309 -3.300 1.00 64.86 372 ARG A O 1
ATOM 2814 N N . ILE A 1 369 ? 0.794 11.412 -5.218 1.00 62.81 373 ILE A N 1
ATOM 2815 C CA . ILE A 1 369 ? 0.179 12.647 -5.693 1.00 57.69 373 ILE A CA 1
ATOM 2816 C C . ILE A 1 369 ? -1.252 12.341 -6.115 1.00 61.90 373 ILE A C 1
ATOM 2817 O O . ILE A 1 369 ? -1.479 11.701 -7.141 1.00 62.55 373 ILE A O 1
ATOM 2822 N N . ALA A 1 370 ? -2.218 12.793 -5.322 1.00 62.14 374 ALA A N 1
ATOM 2823 C CA . ALA A 1 370 ? -3.618 12.485 -5.588 1.00 60.23 374 ALA A CA 1
ATOM 2824 C C . ALA A 1 370 ? -4.492 13.547 -4.938 1.00 57.50 374 ALA A C 1
ATOM 2825 O O . ALA A 1 370 ? -5.103 13.301 -3.898 1.00 60.16 374 ALA A O 1
ATOM 2827 N N . PRO A 1 371 ? -4.578 14.726 -5.573 1.00 54.09 375 PRO A N 1
ATOM 2828 C CA . PRO A 1 371 ? -5.445 15.799 -5.078 1.00 54.69 375 PRO A CA 1
ATOM 2829 C C . PRO A 1 371 ? -6.893 15.526 -5.478 1.00 48.85 375 PRO A C 1
ATOM 2830 O O . PRO A 1 371 ? -7.134 14.702 -6.359 1.00 42.63 375 PRO A O 1
ATOM 2834 N N . PRO A 1 372 ? -7.852 16.197 -4.825 1.00 46.91 376 PRO A N 1
ATOM 2835 C CA . PRO A 1 372 ? -9.259 16.042 -5.208 1.00 52.69 376 PRO A CA 1
ATOM 2836 C C . PRO A 1 372 ? -9.487 16.335 -6.690 1.00 47.61 376 PRO A C 1
ATOM 2837 O O . PRO A 1 372 ? -8.789 17.166 -7.273 1.00 47.14 376 PRO A O 1
ATOM 2841 N N . LEU A 1 373 ? -10.469 15.665 -7.282 1.00 46.77 377 LEU A N 1
ATOM 2842 C CA . LEU A 1 373 ? -10.722 15.777 -8.714 1.00 51.69 377 LEU A CA 1
ATOM 2843 C C . LEU A 1 373 ? -11.351 17.121 -9.085 1.00 54.13 377 LEU A C 1
ATOM 2844 O O . LEU A 1 373 ? -11.546 17.418 -10.264 1.00 56.05 377 LEU A O 1
ATOM 2849 N N . VAL A 1 374 ? -11.663 17.931 -8.078 1.00 56.16 378 VAL A N 1
ATOM 2850 C CA . VAL A 1 374 ? -12.256 19.247 -8.305 1.00 46.82 378 VAL A CA 1
ATOM 2851 C C . VAL A 1 374 ? -11.200 20.345 -8.388 1.00 48.03 378 VAL A C 1
ATOM 2852 O O . VAL A 1 374 ? -11.530 21.512 -8.602 1.00 49.41 378 VAL A O 1
ATOM 2856 N N . ILE A 1 375 ? -9.935 19.971 -8.224 1.00 42.76 379 ILE A N 1
ATOM 2857 C CA . ILE A 1 375 ? -8.845 20.941 -8.217 1.00 47.07 379 ILE A CA 1
ATOM 2858 C C . ILE A 1 375 ? -8.865 21.786 -9.489 1.00 50.81 379 ILE A C 1
ATOM 2859 O O . ILE A 1 375 ? -9.036 21.259 -10.587 1.00 58.57 379 ILE A O 1
ATOM 2864 N N . SER A 1 376 ? -8.700 23.097 -9.337 1.00 48.56 380 SER A N 1
ATOM 2865 C CA . SER A 1 376 ? -8.670 23.995 -10.485 1.00 47.88 380 SER A CA 1
ATOM 2866 C C . SER A 1 376 ? -7.299 23.942 -11.147 1.00 59.20 380 SER A C 1
ATOM 2867 O O . SER A 1 376 ? -6.295 23.674 -10.488 1.00 64.86 380 SER A O 1
ATOM 2870 N N . GLU A 1 377 ? -7.262 24.196 -12.452 1.00 56.67 381 GLU A N 1
ATOM 2871 C CA . GLU A 1 377 ? -6.012 24.179 -13.209 1.00 58.43 381 GLU A CA 1
ATOM 2872 C C . GLU A 1 377 ? -4.929 25.002 -12.523 1.00 60.57 381 GLU A C 1
ATOM 2873 O O . GLU A 1 377 ? -3.797 24.544 -12.355 1.00 59.83 381 GLU A O 1
ATOM 2879 N N . GLU A 1 378 ? -5.290 26.219 -12.129 1.00 62.97 382 GLU A N 1
ATOM 2880 C CA . GLU A 1 378 ? -4.361 27.135 -11.480 1.00 58.90 382 GLU A CA 1
ATOM 2881 C C . GLU A 1 378 ? -3.730 26.488 -10.255 1.00 63.56 382 GLU A C 1
ATOM 2882 O O . GLU A 1 378 ? -2.507 26.460 -10.115 1.00 70.96 382 GLU A O 1
ATOM 2888 N N . ASP A 1 379 ? -4.574 25.972 -9.369 1.00 61.28 383 ASP A N 1
ATOM 2889 C CA . ASP A 1 379 ? -4.102 25.405 -8.114 1.00 59.14 383 ASP A CA 1
ATOM 2890 C C . ASP A 1 379 ? -3.241 24.168 -8.361 1.00 54.84 383 ASP A C 1
ATOM 2891 O O . ASP A 1 379 ? -2.335 23.876 -7.583 1.00 56.05 383 ASP A O 1
ATOM 2896 N N . LEU A 1 380 ? -3.519 23.443 -9.442 1.00 54.77 384 LEU A N 1
ATOM 2897 C CA . LEU A 1 380 ? -2.708 22.281 -9.796 1.00 51.62 384 LEU A CA 1
ATOM 2898 C C . LEU A 1 380 ? -1.358 22.734 -10.334 1.00 49.23 384 LEU A C 1
ATOM 2899 O O . LEU A 1 380 ? -0.334 22.095 -10.093 1.00 57.86 384 LEU A O 1
ATOM 2904 N N . GLU A 1 381 ? -1.367 23.840 -11.069 1.00 46.59 385 GLU A N 1
ATOM 2905 C CA . GLU A 1 381 ? -0.139 24.413 -11.599 1.00 46.64 385 GLU A CA 1
ATOM 2906 C C . GLU A 1 381 ? 0.744 24.889 -10.454 1.00 48.50 385 GLU A C 1
ATOM 2907 O O . GLU A 1 381 ? 1.951 24.655 -10.448 1.00 51.72 385 GLU A O 1
ATOM 2913 N N . TRP A 1 382 ? 0.128 25.556 -9.483 1.00 50.81 386 TRP A N 1
ATOM 2914 C CA . TRP A 1 382 ? 0.828 26.011 -8.290 1.00 44.78 386 TRP A CA 1
ATOM 2915 C C . TRP A 1 382 ? 1.437 24.827 -7.550 1.00 50.03 386 TRP A C 1
ATOM 2916 O O . TRP A 1 382 ? 2.568 24.895 -7.070 1.00 49.61 386 TRP A O 1
ATOM 2927 N N . ALA A 1 383 ? 0.680 23.739 -7.466 1.00 52.02 387 ALA A N 1
ATOM 2928 C CA . ALA A 1 383 ? 1.155 22.532 -6.805 1.00 54.15 387 ALA A CA 1
ATOM 2929 C C . ALA A 1 383 ? 2.382 21.966 -7.513 1.00 61.26 387 ALA A C 1
ATOM 2930 O O . ALA A 1 383 ? 3.356 21.583 -6.865 1.00 57.53 387 ALA A O 1
ATOM 2932 N N . PHE A 1 384 ? 2.331 21.909 -8.840 1.00 69.06 388 PHE A N 1
ATOM 2933 C CA . PHE A 1 384 ? 3.445 21.381 -9.618 1.00 61.78 388 PHE A CA 1
ATOM 2934 C C . PHE A 1 384 ? 4.728 22.161 -9.355 1.00 56.81 388 PHE A C 1
ATOM 2935 O O . PHE A 1 384 ? 5.803 21.577 -9.219 1.00 55.94 388 PHE A O 1
ATOM 2943 N N . GLN A 1 385 ? 4.609 23.482 -9.291 1.00 54.02 389 GLN A N 1
ATOM 2944 C CA . GLN A 1 385 ? 5.765 24.342 -9.070 1.00 51.25 389 GLN A CA 1
ATOM 2945 C C . GLN A 1 385 ? 6.400 24.060 -7.713 1.00 54.16 389 GLN A C 1
ATOM 2946 O O . GLN A 1 385 ? 7.622 24.082 -7.576 1.00 61.51 389 GLN A O 1
ATOM 2952 N N . LYS A 1 386 ? 5.565 23.796 -6.713 1.00 52.92 390 LYS A N 1
ATOM 2953 C CA . LYS A 1 386 ? 6.061 23.483 -5.379 1.00 46.11 390 LYS A CA 1
ATOM 2954 C C . LYS A 1 386 ? 6.769 22.134 -5.377 1.00 48.69 390 LYS A C 1
ATOM 2955 O O . LYS A 1 386 ? 7.824 21.979 -4.762 1.00 52.77 390 LYS A O 1
ATOM 2961 N N . ILE A 1 387 ? 6.189 21.162 -6.073 1.00 41.01 391 ILE A N 1
ATOM 2962 C CA . ILE A 1 387 ? 6.779 19.834 -6.168 1.00 48.94 391 ILE A CA 1
ATOM 2963 C C . ILE A 1 387 ? 8.084 19.896 -6.949 1.00 62.25 391 ILE A C 1
ATOM 2964 O O . ILE A 1 387 ? 9.030 19.165 -6.658 1.00 70.41 391 ILE A O 1
ATOM 2969 N N . LYS A 1 388 ? 8.127 20.775 -7.944 1.00 62.65 392 LYS A N 1
ATOM 2970 C CA . LYS A 1 388 ? 9.313 20.923 -8.775 1.00 61.27 392 LYS A CA 1
ATOM 2971 C C . LYS A 1 388 ? 10.454 21.514 -7.958 1.00 55.97 392 LYS A C 1
ATOM 2972 O O . LYS A 1 388 ? 11.611 21.140 -8.135 1.00 49.11 392 LYS A O 1
ATOM 2978 N N . ALA A 1 389 ? 10.122 22.433 -7.059 1.00 50.06 393 ALA A N 1
ATOM 2979 C CA . ALA A 1 389 ? 11.125 23.059 -6.206 1.00 49.40 393 ALA A CA 1
ATOM 2980 C C . ALA A 1 389 ? 11.764 22.041 -5.267 1.00 56.43 393 ALA A C 1
ATOM 2981 O O . ALA A 1 389 ? 12.946 22.138 -4.940 1.00 59.49 393 ALA A O 1
ATOM 2983 N N . VAL A 1 390 ? 10.971 21.070 -4.828 1.00 55.71 394 VAL A N 1
ATOM 2984 C CA . VAL A 1 390 ? 11.438 20.060 -3.884 1.00 52.89 394 VAL A CA 1
ATOM 2985 C C . VAL A 1 390 ? 12.214 18.934 -4.563 1.00 56.76 394 VAL A C 1
ATOM 2986 O O . VAL A 1 390 ? 13.204 18.442 -4.022 1.00 66.64 394 VAL A O 1
ATOM 2990 N N . LEU A 1 391 ? 11.764 18.527 -5.746 1.00 59.48 395 LEU A N 1
ATOM 2991 C CA . LEU A 1 391 ? 12.312 17.344 -6.403 1.00 63.93 395 LEU A CA 1
ATOM 2992 C C . LEU A 1 391 ? 13.358 17.648 -7.475 1.00 65.03 395 LEU A C 1
ATOM 2993 O O . LEU A 1 391 ? 14.049 16.742 -7.939 1.00 68.01 395 LEU A O 1
ATOM 2998 N N . SER A 1 392 ? 13.473 18.909 -7.880 1.00 61.46 396 SER A N 1
ATOM 2999 C CA . SER A 1 392 ? 14.446 19.275 -8.904 1.00 63.77 396 SER A CA 1
ATOM 3000 C C . SER A 1 392 ? 15.863 19.204 -8.352 1.00 81.50 396 SER A C 1
ATOM 3001 O O . SER A 1 392 ? 16.066 19.091 -7.145 1.00 83.00 396 SER A O 1
ATOM 3005 N N . LYS B 1 1 ? -44.548 1.511 -0.968 1.00 105.75 5 LYS B N 1
ATOM 3006 C CA . LYS B 1 1 ? -44.984 2.244 -2.150 1.00 120.05 5 LYS B CA 1
ATOM 3007 C C . LYS B 1 1 ? -44.404 1.583 -3.397 1.00 123.93 5 LYS B C 1
ATOM 3008 O O . LYS B 1 1 ? -44.628 0.396 -3.638 1.00 113.30 5 LYS B O 1
ATOM 3014 N N . ASP B 1 2 ? -43.670 2.349 -4.196 1.00 130.32 6 ASP B N 1
ATOM 3015 C CA . ASP B 1 2 ? -42.929 1.770 -5.302 1.00 129.44 6 ASP B CA 1
ATOM 3016 C C . ASP B 1 2 ? -41.472 1.612 -4.899 1.00 125.90 6 ASP B C 1
ATOM 3017 O O . ASP B 1 2 ? -40.646 1.168 -5.692 1.00 120.31 6 ASP B O 1
ATOM 3022 N N . ILE B 1 3 ? -41.164 1.972 -3.657 1.00 126.38 7 ILE B N 1
ATOM 3023 C CA . ILE B 1 3 ? -39.795 1.895 -3.165 1.00 127.12 7 ILE B CA 1
ATOM 3024 C C . ILE B 1 3 ? -39.401 0.432 -2.987 1.00 125.91 7 ILE B C 1
ATOM 3025 O O . ILE B 1 3 ? -38.218 0.090 -3.002 1.00 128.96 7 ILE B O 1
ATOM 3030 N N . ILE B 1 4 ? -40.401 -0.428 -2.821 1.00 120.60 8 ILE B N 1
ATOM 3031 C CA . ILE B 1 4 ? -40.156 -1.835 -2.530 1.00 122.60 8 ILE B CA 1
ATOM 3032 C C . ILE B 1 4 ? -39.865 -2.619 -3.809 1.00 129.42 8 ILE B C 1
ATOM 3033 O O . ILE B 1 4 ? -38.987 -3.482 -3.828 1.00 134.88 8 ILE B O 1
ATOM 3038 N N . GLU B 1 5 ? -40.603 -2.314 -4.873 1.00 128.84 9 GLU B N 1
ATOM 3039 C CA . GLU B 1 5 ? -40.334 -2.901 -6.181 1.00 133.31 9 GLU B CA 1
ATOM 3040 C C . GLU B 1 5 ? -38.932 -2.516 -6.628 1.00 132.42 9 GLU B C 1
ATOM 3041 O O . GLU B 1 5 ? -38.138 -3.366 -7.032 1.00 131.29 9 GLU B O 1
ATOM 3047 N N . LEU B 1 6 ? -38.642 -1.222 -6.549 1.00 130.66 10 LEU B N 1
ATOM 3048 C CA . LEU B 1 6 ? -37.344 -0.688 -6.935 1.00 125.88 10 LEU B CA 1
ATOM 3049 C C . LEU B 1 6 ? -36.222 -1.364 -6.151 1.00 126.38 10 LEU B C 1
ATOM 3050 O O . LEU B 1 6 ? -35.167 -1.673 -6.705 1.00 133.81 10 LEU B O 1
ATOM 3055 N N . THR B 1 7 ? -36.452 -1.587 -4.862 1.00 119.01 11 THR B N 1
ATOM 3056 C CA . THR B 1 7 ? -35.476 -2.266 -4.017 1.00 122.27 11 THR B CA 1
ATOM 3057 C C . THR B 1 7 ? -35.300 -3.718 -4.456 1.00 123.78 11 THR B C 1
ATOM 3058 O O . THR B 1 7 ? -34.182 -4.229 -4.513 1.00 124.76 11 THR B O 1
ATOM 3062 N N . ASP B 1 8 ? -36.412 -4.374 -4.768 1.00 121.96 12 ASP B N 1
ATOM 3063 C CA . ASP B 1 8 ? -36.393 -5.778 -5.163 1.00 124.72 12 ASP B CA 1
ATOM 3064 C C . ASP B 1 8 ? -35.736 -5.985 -6.525 1.00 121.38 12 ASP B C 1
ATOM 3065 O O . ASP B 1 8 ? -35.326 -7.096 -6.863 1.00 123.30 12 ASP B O 1
ATOM 3070 N N . THR B 1 9 ? -35.639 -4.914 -7.305 1.00 116.46 13 THR B N 1
ATOM 3071 C CA . THR B 1 9 ? -35.055 -4.992 -8.639 1.00 117.56 13 THR B CA 1
ATOM 3072 C C . THR B 1 9 ? -33.530 -5.054 -8.580 1.00 116.36 13 THR B C 1
ATOM 3073 O O . THR B 1 9 ? -32.911 -5.917 -9.204 1.00 122.43 13 THR B O 1
ATOM 3077 N N . TYR B 1 10 ? -32.932 -4.134 -7.828 1.00 104.33 14 TYR B N 1
ATOM 3078 C CA . TYR B 1 10 ? -31.479 -4.014 -7.771 1.00 107.77 14 TYR B CA 1
ATOM 3079 C C . TYR B 1 10 ? -30.906 -4.450 -6.426 1.00 111.53 14 TYR B C 1
ATOM 3080 O O . TYR B 1 10 ? -29.698 -4.367 -6.206 1.00 104.95 14 TYR B O 1
ATOM 3089 N N . GLY B 1 11 ? -31.768 -4.909 -5.526 1.00 112.73 15 GLY B N 1
ATOM 3090 C CA . GLY B 1 11 ? -31.348 -5.208 -4.169 1.00 113.72 15 GLY B CA 1
ATOM 3091 C C . GLY B 1 11 ? -30.968 -6.655 -3.934 1.00 120.53 15 GLY B C 1
ATOM 3092 O O . GLY B 1 11 ? -31.728 -7.570 -4.253 1.00 123.43 15 GLY B O 1
ATOM 3093 N N . ALA B 1 12 ? -29.779 -6.860 -3.375 1.00 121.92 16 ALA B N 1
ATOM 3094 C CA . ALA B 1 12 ? -29.364 -8.180 -2.927 1.00 122.78 16 ALA B CA 1
ATOM 3095 C C . ALA B 1 12 ? -30.329 -8.640 -1.845 1.00 120.31 16 ALA B C 1
ATOM 3096 O O . ALA B 1 12 ? -30.758 -7.844 -1.011 1.00 113.81 16 ALA B O 1
ATOM 3098 N N . ASN B 1 13 ? -30.668 -9.923 -1.860 1.00 124.85 17 ASN B N 1
ATOM 3099 C CA . ASN B 1 13 ? -31.717 -10.441 -0.992 1.00 128.55 17 ASN B CA 1
ATOM 3100 C C . ASN B 1 13 ? -31.272 -10.875 0.404 1.00 128.92 17 ASN B C 1
ATOM 3101 O O . ASN B 1 13 ? -31.899 -11.738 1.019 1.00 128.85 17 ASN B O 1
ATOM 3106 N N . ASN B 1 14 ? -30.171 -10.318 0.889 1.00 128.03 18 ASN B N 1
ATOM 3107 C CA . ASN B 1 14 ? -29.674 -10.663 2.216 1.00 125.00 18 ASN B CA 1
ATOM 3108 C C . ASN B 1 14 ? -30.617 -10.274 3.357 1.00 117.60 18 ASN B C 1
ATOM 3109 O O . ASN B 1 14 ? -30.410 -10.670 4.506 1.00 113.58 18 ASN B O 1
ATOM 3114 N N . TYR B 1 15 ? -31.643 -9.490 3.035 1.00 114.17 19 TYR B N 1
ATOM 3115 C CA . TYR B 1 15 ? -32.674 -9.116 4.000 1.00 114.35 19 TYR B CA 1
ATOM 3116 C C . TYR B 1 15 ? -34.062 -9.338 3.406 1.00 125.36 19 TYR B C 1
ATOM 3117 O O . TYR B 1 15 ? -34.225 -9.386 2.187 1.00 125.90 19 TYR B O 1
ATOM 3126 N N . HIS B 1 16 ? -35.057 -9.476 4.276 1.00 133.44 20 HIS B N 1
ATOM 3127 C CA . HIS B 1 16 ? -36.448 -9.574 3.849 1.00 142.12 20 HIS B CA 1
ATOM 3128 C C . HIS B 1 16 ? -37.308 -8.769 4.815 1.00 135.32 20 HIS B C 1
ATOM 3129 O O . HIS B 1 16 ? -38.078 -9.334 5.591 1.00 132.05 20 HIS B O 1
ATOM 3136 N N . PRO B 1 17 ? -37.171 -7.437 4.765 1.00 133.41 21 PRO B N 1
ATOM 3137 C CA . PRO B 1 17 ? -37.806 -6.507 5.706 1.00 131.18 21 PRO B CA 1
ATOM 3138 C C . PRO B 1 17 ? -39.318 -6.416 5.531 1.00 134.76 21 PRO B C 1
ATOM 3139 O O . PRO B 1 17 ? -39.835 -6.703 4.451 1.00 134.90 21 PRO B O 1
ATOM 3143 N N . LEU B 1 18 ? -40.012 -6.023 6.594 1.00 136.41 22 LEU B N 1
ATOM 3144 C CA . LEU B 1 18 ? -41.452 -5.817 6.535 1.00 136.34 22 LEU B CA 1
ATOM 3145 C C . LEU B 1 18 ? -41.776 -4.863 5.394 1.00 136.05 22 LEU B C 1
ATOM 3146 O O . LEU B 1 18 ? -40.975 -3.985 5.070 1.00 136.37 22 LEU B O 1
ATOM 3151 N N . PRO B 1 19 ? -42.955 -5.028 4.778 1.00 134.09 23 PRO B N 1
ATOM 3152 C CA . PRO B 1 19 ? -43.341 -4.187 3.640 1.00 130.66 23 PRO B CA 1
ATOM 3153 C C . PRO B 1 19 ? -43.512 -2.703 3.954 1.00 126.24 23 PRO B C 1
ATOM 3154 O O . PRO B 1 19 ? -44.007 -1.950 3.115 1.00 129.65 23 PRO B O 1
ATOM 3158 N N . ILE B 1 20 ? -43.096 -2.292 5.147 1.00 116.27 24 ILE B N 1
ATOM 3159 C CA . ILE B 1 20 ? -43.230 -0.903 5.571 1.00 107.45 24 ILE B CA 1
ATOM 3160 C C . ILE B 1 20 ? -42.052 0.017 5.267 1.00 103.08 24 ILE B C 1
ATOM 3161 O O . ILE B 1 20 ? -40.894 -0.364 5.431 1.00 97.31 24 ILE B O 1
ATOM 3166 N N . VAL B 1 21 ? -42.365 1.229 4.822 1.00 102.26 25 VAL B N 1
ATOM 3167 C CA . VAL B 1 21 ? -41.350 2.213 4.474 1.00 95.82 25 VAL B CA 1
ATOM 3168 C C . VAL B 1 21 ? -41.369 3.374 5.461 1.00 94.62 25 VAL B C 1
ATOM 3169 O O . VAL B 1 21 ? -42.408 3.996 5.678 1.00 95.27 25 VAL B O 1
ATOM 3173 N N . ILE B 1 22 ? -40.215 3.670 6.049 1.00 93.72 26 ILE B N 1
ATOM 3174 C CA . ILE B 1 22 ? -40.093 4.798 6.963 1.00 89.07 26 ILE B CA 1
ATOM 3175 C C . ILE B 1 22 ? -39.408 5.958 6.250 1.00 85.88 26 ILE B C 1
ATOM 3176 O O . ILE B 1 22 ? -38.291 5.818 5.753 1.00 84.26 26 ILE B O 1
ATOM 3181 N N . SER B 1 23 ? -40.085 7.100 6.199 1.00 82.94 27 SER B N 1
ATOM 3182 C CA . SER B 1 23 ? -39.554 8.275 5.519 1.00 81.17 27 SER B CA 1
ATOM 3183 C C . SER B 1 23 ? -39.326 9.442 6.479 1.00 78.65 27 SER B C 1
ATOM 3184 O O . SER B 1 23 ? -38.748 10.462 6.101 1.00 84.52 27 SER B O 1
ATOM 3187 N N . LYS B 1 24 ? -39.790 9.290 7.715 1.00 68.37 28 LYS B N 1
ATOM 3188 C CA . LYS B 1 24 ? -39.555 10.287 8.755 1.00 75.26 28 LYS B CA 1
ATOM 3189 C C . LYS B 1 24 ? -39.510 9.628 10.131 1.00 76.47 28 LYS B C 1
ATOM 3190 O O . LYS B 1 24 ? -40.068 8.551 10.330 1.00 71.52 28 LYS B O 1
ATOM 3196 N N . ALA B 1 25 ? -38.847 10.284 11.077 1.00 75.26 29 ALA B N 1
ATOM 3197 C CA . ALA B 1 25 ? -38.726 9.755 12.430 1.00 65.88 29 ALA B CA 1
ATOM 3198 C C . ALA B 1 25 ? -38.202 10.819 13.383 1.00 66.61 29 ALA B C 1
ATOM 3199 O O . ALA B 1 25 ? -37.282 11.567 13.051 1.00 67.37 29 ALA B O 1
ATOM 3201 N N . GLU B 1 26 ? -38.793 10.878 14.571 1.00 68.85 30 GLU B N 1
ATOM 3202 C CA . GLU B 1 26 ? -38.339 11.787 15.614 1.00 68.98 30 GLU B CA 1
ATOM 3203 C C . GLU B 1 26 ? -38.685 11.191 16.973 1.00 74.95 30 GLU B C 1
ATOM 3204 O O . GLU B 1 26 ? -39.824 10.788 17.205 1.00 75.91 30 GLU B O 1
ATOM 3210 N N . GLY B 1 27 ? -37.703 11.127 17.866 1.00 69.02 31 GLY B N 1
ATOM 3211 C CA . GLY B 1 27 ? -37.910 10.526 19.171 1.00 62.49 31 GLY B CA 1
ATOM 3212 C C . GLY B 1 27 ? -38.239 9.050 19.053 1.00 68.68 31 GLY B C 1
ATOM 3213 O O . GLY B 1 27 ? -37.421 8.262 18.578 1.00 67.83 31 GLY B O 1
ATOM 3214 N N . VAL B 1 28 ? -39.444 8.675 19.471 1.00 69.21 32 VAL B N 1
ATOM 3215 C CA . VAL B 1 28 ? -39.853 7.274 19.459 1.00 71.80 32 VAL B CA 1
ATOM 3216 C C . VAL B 1 28 ? -40.856 6.977 18.347 1.00 78.65 32 VAL B C 1
ATOM 3217 O O . VAL B 1 28 ? -41.284 5.834 18.182 1.00 83.43 32 VAL B O 1
ATOM 3221 N N . TRP B 1 29 ? -41.225 8.000 17.584 1.00 77.39 33 TRP B N 1
ATOM 3222 C CA . TRP B 1 29 ? -42.231 7.843 16.540 1.00 81.28 33 TRP B CA 1
ATOM 3223 C C . TRP B 1 29 ? -41.603 7.786 15.154 1.00 83.66 33 TRP B C 1
ATOM 3224 O O . TRP B 1 29 ? -40.581 8.423 14.897 1.00 87.78 33 TRP B O 1
ATOM 3235 N N . VAL B 1 30 ? -42.226 7.013 14.270 1.00 83.09 34 VAL B N 1
ATOM 3236 C CA . VAL B 1 30 ? -41.806 6.930 12.877 1.00 85.21 34 VAL B CA 1
ATOM 3237 C C . VAL B 1 30 ? -43.024 7.062 11.969 1.00 85.46 34 VAL B C 1
ATOM 3238 O O . VAL B 1 30 ? -44.153 6.814 12.392 1.00 83.51 34 VAL B O 1
ATOM 3242 N N . GLU B 1 31 ? -42.788 7.448 10.719 1.00 79.45 35 GLU B N 1
ATOM 3243 C CA . GLU B 1 31 ? -43.871 7.762 9.795 1.00 77.22 35 GLU B CA 1
ATOM 3244 C C . GLU B 1 31 ? -43.569 7.231 8.396 1.00 82.87 35 GLU B C 1
ATOM 3245 O O . GLU B 1 31 ? -42.417 7.232 7.961 1.00 90.24 35 GLU B O 1
ATOM 3251 N N . ASP B 1 32 ? -44.606 6.778 7.697 1.00 76.81 36 ASP B N 1
ATOM 3252 C CA . ASP B 1 32 ? -44.453 6.272 6.336 1.00 83.41 36 ASP B CA 1
ATOM 3253 C C . ASP B 1 32 ? -44.857 7.352 5.335 1.00 81.77 36 ASP B C 1
ATOM 3254 O O . ASP B 1 32 ? -45.329 8.420 5.727 1.00 74.01 36 ASP B O 1
ATOM 3259 N N . PRO B 1 33 ? -44.662 7.083 4.035 1.00 87.37 37 PRO B N 1
ATOM 3260 C CA . PRO B 1 33 ? -45.026 8.066 3.008 1.00 89.83 37 PRO B CA 1
ATOM 3261 C C . PRO B 1 33 ? -46.500 8.469 3.072 1.00 92.06 37 PRO B C 1
ATOM 3262 O O . PRO B 1 33 ? -46.849 9.588 2.695 1.00 85.10 37 PRO B O 1
ATOM 3266 N N . GLU B 1 34 ? -47.352 7.562 3.542 1.00 97.57 38 GLU B N 1
ATOM 3267 C CA . GLU B 1 34 ? -48.781 7.840 3.633 1.00 107.67 38 GLU B CA 1
ATOM 3268 C C . GLU B 1 34 ? -49.123 8.628 4.896 1.00 102.18 38 GLU B C 1
ATOM 3269 O O . GLU B 1 34 ? -50.158 9.290 4.961 1.00 101.02 38 GLU B O 1
ATOM 3275 N N . GLY B 1 35 ? -48.257 8.545 5.901 1.00 97.21 39 GLY B N 1
ATOM 3276 C CA . GLY B 1 35 ? -48.420 9.330 7.111 1.00 95.76 39 GLY B CA 1
ATOM 3277 C C . GLY B 1 35 ? -48.832 8.542 8.341 1.00 92.20 39 GLY B C 1
ATOM 3278 O O . GLY B 1 35 ? -49.166 9.130 9.370 1.00 93.39 39 GLY B O 1
ATOM 3279 N N . ASN B 1 36 ? -48.813 7.215 8.248 1.00 87.06 40 ASN B N 1
ATOM 3280 C CA . ASN B 1 36 ? -49.089 6.375 9.409 1.00 90.40 40 ASN B CA 1
ATOM 3281 C C . ASN B 1 36 ? -47.947 6.467 10.411 1.00 88.33 40 ASN B C 1
ATOM 3282 O O . ASN B 1 36 ? -46.783 6.308 10.047 1.00 88.48 40 ASN B O 1
ATOM 3287 N N . ARG B 1 37 ? -48.278 6.732 11.670 1.00 86.24 41 ARG B N 1
ATOM 3288 C CA . ARG B 1 37 ? -47.266 6.818 12.714 1.00 88.32 41 ARG B CA 1
ATOM 3289 C C . ARG B 1 37 ? -47.147 5.497 13.465 1.00 86.11 41 ARG B C 1
ATOM 3290 O O . ARG B 1 37 ? -48.147 4.841 13.756 1.00 86.99 41 ARG B O 1
ATOM 3298 N N . TYR B 1 38 ? -45.912 5.110 13.762 1.00 82.77 42 TYR B N 1
ATOM 3299 C CA . TYR B 1 38 ? -45.638 3.929 14.569 1.00 81.82 42 TYR B CA 1
ATOM 3300 C C . TYR B 1 38 ? -44.666 4.305 15.676 1.00 81.97 42 TYR B C 1
ATOM 3301 O O . TYR B 1 38 ? -43.840 5.200 15.502 1.00 87.80 42 TYR B O 1
ATOM 3310 N N . MET B 1 39 ? -44.768 3.629 16.814 1.00 81.69 43 MET B N 1
ATOM 3311 C CA . MET B 1 39 ? -43.802 3.811 17.890 1.00 81.18 43 MET B CA 1
ATOM 3312 C C . MET B 1 39 ? -42.709 2.759 17.753 1.00 84.00 43 MET B C 1
ATOM 3313 O O . MET B 1 39 ? -42.995 1.582 17.541 1.00 86.45 43 MET B O 1
ATOM 3318 N N . ASP B 1 40 ? -41.457 3.189 17.866 1.00 85.47 44 ASP B N 1
ATOM 3319 C CA . ASP B 1 40 ? -40.322 2.295 17.673 1.00 80.36 44 ASP B CA 1
ATOM 3320 C C . ASP B 1 40 ? -39.986 1.555 18.962 1.00 81.31 44 ASP B C 1
ATOM 3321 O O . ASP B 1 40 ? -39.486 2.147 19.918 1.00 79.98 44 ASP B O 1
ATOM 3326 N N . LEU B 1 41 ? -40.267 0.257 18.977 1.00 80.25 45 LEU B N 1
ATOM 3327 C CA . LEU B 1 41 ? -39.944 -0.587 20.118 1.00 83.72 45 LEU B CA 1
ATOM 3328 C C . LEU B 1 41 ? -38.673 -1.383 19.851 1.00 85.11 45 LEU B C 1
ATOM 3329 O O . LEU B 1 41 ? -38.330 -2.298 20.601 1.00 90.11 45 LEU B O 1
ATOM 3334 N N . LEU B 1 42 ? -37.977 -1.027 18.777 1.00 84.22 46 LEU B N 1
ATOM 3335 C CA . LEU B 1 42 ? -36.748 -1.710 18.399 1.00 86.13 46 LEU B CA 1
ATOM 3336 C C . LEU B 1 42 ? -35.548 -0.790 18.603 1.00 83.11 46 LEU B C 1
ATOM 3337 O O . LEU B 1 42 ? -34.415 -1.252 18.753 1.00 78.53 46 LEU B O 1
ATOM 3342 N N . SER B 1 43 ? -35.809 0.514 18.613 1.00 79.82 47 SER B N 1
ATOM 3343 C CA . SER B 1 43 ? -34.753 1.514 18.721 1.00 75.19 47 SER B CA 1
ATOM 3344 C C . SER B 1 43 ? -33.620 1.208 17.751 1.00 79.21 47 SER B C 1
ATOM 3345 O O . SER B 1 43 ? -32.445 1.380 18.076 1.00 81.11 47 SER B O 1
ATOM 3348 N N . ALA B 1 44 ? -33.987 0.761 16.554 1.00 79.44 48 ALA B N 1
ATOM 3349 C CA . ALA B 1 44 ? -33.012 0.354 15.551 1.00 78.01 48 ALA B CA 1
ATOM 3350 C C . ALA B 1 44 ? -31.992 -0.590 16.175 1.00 77.64 48 ALA B C 1
ATOM 3351 O O . ALA B 1 44 ? -30.786 -0.438 15.982 1.00 76.42 48 ALA B O 1
ATOM 3353 N N . TYR B 1 45 ? -32.490 -1.562 16.933 1.00 84.15 49 TYR B N 1
ATOM 3354 C CA . TYR B 1 45 ? -31.638 -2.513 17.637 1.00 88.03 49 TYR B CA 1
ATOM 3355 C C . TYR B 1 45 ? -30.739 -1.808 18.650 1.00 83.46 49 TYR B C 1
ATOM 3356 O O . TYR B 1 45 ? -29.609 -2.228 18.893 1.00 87.40 49 TYR B O 1
ATOM 3365 N N . SER B 1 46 ? -31.261 -0.724 19.220 1.00 78.83 50 SER B N 1
ATOM 3366 C CA . SER B 1 46 ? -30.619 -0.013 20.325 1.00 77.74 50 SER B CA 1
ATOM 3367 C C . SER B 1 46 ? -29.586 1.028 19.879 1.00 74.18 50 SER B C 1
ATOM 3368 O O . SER B 1 46 ? -28.788 1.499 20.692 1.00 66.41 50 SER B O 1
ATOM 3371 N N . ALA B 1 47 ? -29.607 1.398 18.602 1.00 76.25 51 ALA B N 1
ATOM 3372 C CA . ALA B 1 47 ? -28.692 2.414 18.086 1.00 69.90 51 ALA B CA 1
ATOM 3373 C C . ALA B 1 47 ? -29.231 3.810 18.377 1.00 73.92 51 ALA B C 1
ATOM 3374 O O . ALA B 1 47 ? -28.463 4.754 18.563 1.00 82.60 51 ALA B O 1
ATOM 3376 N N . VAL B 1 48 ? -30.553 3.937 18.417 1.00 68.76 52 VAL B N 1
ATOM 3377 C CA . VAL B 1 48 ? -31.182 5.224 18.700 1.00 70.08 52 VAL B CA 1
ATOM 3378 C C . VAL B 1 48 ? -31.705 5.285 20.132 1.00 71.56 52 VAL B C 1
ATOM 3379 O O . VAL B 1 48 ? -32.885 5.545 20.366 1.00 72.29 52 VAL B O 1
ATOM 3383 N N . ASN B 1 49 ? -30.817 5.045 21.091 1.00 66.71 53 ASN B N 1
ATOM 3384 C CA . ASN B 1 49 ? -31.182 5.118 22.498 1.00 65.86 53 ASN B CA 1
ATOM 3385 C C . ASN B 1 49 ? -31.599 6.526 22.905 1.00 67.51 53 ASN B C 1
ATOM 3386 O O . ASN B 1 49 ? -32.332 6.709 23.878 1.00 72.01 53 ASN B O 1
ATOM 3391 N N . GLN B 1 50 ? -31.127 7.520 22.159 1.00 58.11 54 GLN B N 1
ATOM 3392 C CA . GLN B 1 50 ? -31.454 8.913 22.441 1.00 60.18 54 GLN B CA 1
ATOM 3393 C C . GLN B 1 50 ? -32.628 9.392 21.596 1.00 61.71 54 GLN B C 1
ATOM 3394 O O . GLN B 1 50 ? -32.859 10.594 21.462 1.00 64.41 54 GLN B O 1
ATOM 3400 N N . GLY B 1 51 ? -33.366 8.448 21.022 1.00 64.05 55 GLY B N 1
ATOM 3401 C CA . GLY B 1 51 ? -34.477 8.779 20.149 1.00 72.03 55 GLY B CA 1
ATOM 3402 C C . GLY B 1 51 ? -34.010 9.037 18.727 1.00 69.48 55 GLY B C 1
ATOM 3403 O O . GLY B 1 51 ? -32.813 9.186 18.482 1.00 67.94 55 GLY B O 1
ATOM 3404 N N . HIS B 1 52 ? -34.949 9.082 17.785 1.00 63.98 56 HIS B N 1
ATOM 3405 C CA . HIS B 1 52 ? -34.621 9.391 16.396 1.00 54.68 56 HIS B CA 1
ATOM 3406 C C . HIS B 1 52 ? -34.338 10.882 16.214 1.00 60.87 56 HIS B C 1
ATOM 3407 O O . HIS B 1 52 ? -35.105 11.730 16.671 1.00 73.46 56 HIS B O 1
ATOM 3414 N N . ARG B 1 53 ? -33.231 11.194 15.549 1.00 54.37 57 ARG B N 1
ATOM 3415 C CA . ARG B 1 53 ? -32.891 12.576 15.225 1.00 57.79 57 ARG B CA 1
ATOM 3416 C C . ARG B 1 53 ? -32.952 13.493 16.442 1.00 58.76 57 ARG B C 1
ATOM 3417 O O . ARG B 1 53 ? -33.692 14.476 16.445 1.00 60.49 57 ARG B O 1
ATOM 3425 N N . HIS B 1 54 ? -32.179 13.175 17.475 1.00 58.67 58 HIS B N 1
ATOM 3426 C CA . HIS B 1 54 ? -32.102 14.041 18.644 1.00 52.85 58 HIS B CA 1
ATOM 3427 C C . HIS B 1 54 ? -31.441 15.361 18.254 1.00 57.66 58 HIS B C 1
ATOM 3428 O O . HIS B 1 54 ? -30.315 15.370 17.760 1.00 70.45 58 HIS B O 1
ATOM 3435 N N . PRO B 1 55 ? -32.144 16.483 18.474 1.00 58.43 59 PRO B N 1
ATOM 3436 C CA . PRO B 1 55 ? -31.693 17.795 17.986 1.00 59.00 59 PRO B CA 1
ATOM 3437 C C . PRO B 1 55 ? -30.258 18.161 18.375 1.00 58.05 59 PRO B C 1
ATOM 3438 O O . PRO B 1 55 ? -29.542 18.712 17.540 1.00 64.87 59 PRO B O 1
ATOM 3442 N N . LYS B 1 56 ? -29.851 17.875 19.608 1.00 59.32 60 LYS B N 1
ATOM 3443 C CA . LYS B 1 56 ? -28.488 18.172 20.040 1.00 59.66 60 LYS B CA 1
ATOM 3444 C C . LYS B 1 56 ? -27.474 17.352 19.241 1.00 58.13 60 LYS B C 1
ATOM 3445 O O . LYS B 1 56 ? -26.370 17.819 18.957 1.00 55.40 60 LYS B O 1
ATOM 3451 N N . ILE B 1 57 ? -27.855 16.128 18.885 1.00 56.27 61 ILE B N 1
ATOM 3452 C CA . ILE B 1 57 ? -26.984 15.240 18.121 1.00 56.18 61 ILE B CA 1
ATOM 3453 C C . ILE B 1 57 ? -26.995 15.602 16.638 1.00 56.99 61 ILE B C 1
ATOM 3454 O O . ILE B 1 57 ? -25.959 15.567 15.973 1.00 52.95 61 ILE B O 1
ATOM 3459 N N . ILE B 1 58 ? -28.171 15.938 16.120 1.00 42.93 62 ILE B N 1
ATOM 3460 C CA . ILE B 1 58 ? -28.301 16.352 14.729 1.00 47.90 62 ILE B CA 1
ATOM 3461 C C . ILE B 1 58 ? -27.567 17.666 14.491 1.00 55.54 62 ILE B C 1
ATOM 3462 O O . ILE B 1 58 ? -26.931 17.857 13.454 1.00 51.79 62 ILE B O 1
ATOM 3467 N N . ASN B 1 59 ? -27.664 18.574 15.456 1.00 57.24 63 ASN B N 1
ATOM 3468 C CA . ASN B 1 59 ? -27.002 19.867 15.356 1.00 61.97 63 ASN B CA 1
ATOM 3469 C C . ASN B 1 59 ? -25.488 19.693 15.405 1.00 65.52 63 ASN B C 1
ATOM 3470 O O . ASN B 1 59 ? -24.743 20.488 14.834 1.00 61.68 63 ASN B O 1
ATOM 3475 N N . ALA B 1 60 ? -25.040 18.642 16.088 1.00 59.30 64 ALA B N 1
ATOM 3476 C CA . ALA B 1 60 ? -23.621 18.313 16.139 1.00 55.42 64 ALA B CA 1
ATOM 3477 C C . ALA B 1 60 ? -23.141 17.888 14.757 1.00 58.45 64 ALA B C 1
ATOM 3478 O O . ALA B 1 60 ? -22.143 18.400 14.251 1.00 56.40 64 ALA B O 1
ATOM 3480 N N . LEU B 1 61 ? -23.858 16.942 14.157 1.00 59.79 65 LEU B N 1
ATOM 3481 C CA . LEU B 1 61 ? -23.584 16.512 12.793 1.00 53.20 65 LEU B CA 1
ATOM 3482 C C . LEU B 1 61 ? -23.511 17.724 11.874 1.00 52.47 65 LEU B C 1
ATOM 3483 O O . LEU B 1 61 ? -22.569 17.877 11.097 1.00 58.31 65 LEU B O 1
ATOM 3488 N N . ILE B 1 62 ? -24.523 18.580 11.971 1.00 50.56 66 ILE B N 1
ATOM 3489 C CA . ILE B 1 62 ? -24.632 19.760 11.120 1.00 61.72 66 ILE B CA 1
ATOM 3490 C C . ILE B 1 62 ? -23.473 20.741 11.324 1.00 63.77 66 ILE B C 1
ATOM 3491 O O . ILE B 1 62 ? -23.006 21.371 10.371 1.00 68.22 66 ILE B O 1
ATOM 3496 N N . ASP B 1 63 ? -23.000 20.860 12.561 1.00 58.55 67 ASP B N 1
ATOM 3497 C CA . ASP B 1 63 ? -21.947 21.822 12.886 1.00 57.36 67 ASP B CA 1
ATOM 3498 C C . ASP B 1 63 ? -20.564 21.342 12.455 1.00 55.36 67 ASP B C 1
ATOM 3499 O O . ASP B 1 63 ? -19.765 22.126 11.943 1.00 55.00 67 ASP B O 1
ATOM 3504 N N . GLN B 1 64 ? -20.279 20.058 12.651 1.00 45.57 68 GLN B N 1
ATOM 3505 C CA . GLN B 1 64 ? -18.992 19.505 12.239 1.00 44.94 68 GLN B CA 1
ATOM 3506 C C . GLN B 1 64 ? -18.905 19.452 10.720 1.00 47.08 68 GLN B C 1
ATOM 3507 O O . GLN B 1 64 ? -17.829 19.601 10.142 1.00 46.54 68 GLN B O 1
ATOM 3513 N N . ALA B 1 65 ? -20.050 19.250 10.078 1.00 49.31 69 ALA B N 1
ATOM 3514 C CA . ALA B 1 65 ? -20.113 19.224 8.623 1.00 46.23 69 ALA B CA 1
ATOM 3515 C C . ALA B 1 65 ? -19.850 20.606 8.035 1.00 52.03 69 ALA B C 1
ATOM 3516 O O . ALA B 1 65 ? -19.713 20.753 6.822 1.00 54.79 69 ALA B O 1
ATOM 3518 N N . ASN B 1 66 ? -19.787 21.617 8.895 1.00 52.24 70 ASN B N 1
ATOM 3519 C CA . ASN B 1 66 ? -19.431 22.963 8.463 1.00 41.85 70 ASN B CA 1
ATOM 3520 C C . ASN B 1 66 ? -17.939 23.227 8.621 1.00 53.20 70 ASN B C 1
ATOM 3521 O O . ASN B 1 66 ? -17.449 24.302 8.275 1.00 58.86 70 ASN B O 1
ATOM 3526 N N . ARG B 1 67 ? -17.218 22.240 9.142 1.00 50.20 71 ARG B N 1
ATOM 3527 C CA . ARG B 1 67 ? -15.809 22.407 9.424 1.00 51.34 71 ARG B CA 1
ATOM 3528 C C . ARG B 1 67 ? -14.943 21.398 8.669 1.00 51.74 71 ARG B C 1
ATOM 3529 O O . ARG B 1 67 ? -14.227 21.762 7.737 1.00 53.25 71 ARG B O 1
ATOM 3537 N N . VAL B 1 68 ? -15.027 20.129 9.061 1.00 47.20 72 VAL B N 1
ATOM 3538 C CA . VAL B 1 68 ? -14.354 19.061 8.331 1.00 45.45 72 VAL B CA 1
ATOM 3539 C C . VAL B 1 68 ? -14.941 17.724 8.743 1.00 45.98 72 VAL B C 1
ATOM 3540 O O . VAL B 1 68 ? -15.324 17.535 9.895 1.00 55.40 72 VAL B O 1
ATOM 3544 N N . THR B 1 69 ? -15.023 16.800 7.791 1.00 41.92 73 THR B N 1
ATOM 3545 C CA . THR B 1 69 ? -15.687 15.525 8.029 1.00 49.98 73 THR B CA 1
ATOM 3546 C C . THR B 1 69 ? -14.725 14.345 7.932 1.00 50.58 73 THR B C 1
ATOM 3547 O O . THR B 1 69 ? -14.968 13.290 8.520 1.00 55.19 73 THR B O 1
ATOM 3551 N N . LEU B 1 70 ? -13.640 14.514 7.183 1.00 53.39 74 LEU B N 1
ATOM 3552 C CA . LEU B 1 70 ? -12.676 13.432 7.019 1.00 54.44 74 LEU B CA 1
ATOM 3553 C C . LEU B 1 70 ? -11.243 13.915 6.864 1.00 53.61 74 LEU B C 1
ATOM 3554 O O . LEU B 1 70 ? -10.839 14.374 5.796 1.00 64.26 74 LEU B O 1
ATOM 3559 N N . THR B 1 71 ? -10.483 13.814 7.947 1.00 72.04 75 THR B N 1
ATOM 3560 C CA . THR B 1 71 ? -9.036 13.890 7.873 1.00 77.29 75 THR B CA 1
ATOM 3561 C C . THR B 1 71 ? -8.546 12.460 7.955 1.00 84.77 75 THR B C 1
ATOM 3562 O O . THR B 1 71 ? -8.889 11.739 8.894 1.00 101.45 75 THR B O 1
ATOM 3566 N N . SER B 1 72 ? -7.752 12.039 6.979 1.00 74.00 76 SER B N 1
ATOM 3567 C CA . SER B 1 72 ? -7.166 10.709 7.027 1.00 83.45 76 SER B CA 1
ATOM 3568 C C . SER B 1 72 ? -6.527 10.545 8.394 1.00 88.16 76 SER B C 1
ATOM 3569 O O . SER B 1 72 ? -6.179 11.534 9.037 1.00 86.54 76 SER B O 1
ATOM 3572 N N . ARG B 1 73 ? -6.383 9.309 8.855 1.00 88.72 77 ARG B N 1
ATOM 3573 C CA . ARG B 1 73 ? -5.700 9.077 10.121 1.00 86.98 77 ARG B CA 1
ATOM 3574 C C . ARG B 1 73 ? -4.241 9.516 10.027 1.00 81.89 77 ARG B C 1
ATOM 3575 O O . ARG B 1 73 ? -3.497 9.440 11.005 1.00 82.97 77 ARG B O 1
ATOM 3583 N N . ALA B 1 74 ? -3.809 9.908 8.841 1.00 84.63 78 ALA B N 1
ATOM 3584 C CA . ALA B 1 74 ? -2.468 10.443 8.648 1.00 82.32 78 ALA B CA 1
ATOM 3585 C C . ALA B 1 74 ? -2.233 11.736 9.419 1.00 87.28 78 ALA B C 1
ATOM 3586 O O . ALA B 1 74 ? -1.101 12.058 9.778 1.00 91.22 78 ALA B O 1
ATOM 3588 N N . PHE B 1 75 ? -3.311 12.473 9.665 1.00 87.27 79 PHE B N 1
ATOM 3589 C CA . PHE B 1 75 ? -3.231 13.739 10.382 1.00 84.55 79 PHE B CA 1
ATOM 3590 C C . PHE B 1 75 ? -4.253 13.765 11.512 1.00 88.27 79 PHE B C 1
ATOM 3591 O O . PHE B 1 75 ? -5.094 12.873 11.615 1.00 94.40 79 PHE B O 1
ATOM 3599 N N . HIS B 1 76 ? -4.176 14.788 12.357 1.00 87.25 80 HIS B N 1
ATOM 3600 C CA . HIS B 1 76 ? -5.099 14.923 13.475 1.00 89.33 80 HIS B CA 1
ATOM 3601 C C . HIS B 1 76 ? -6.333 15.722 13.087 1.00 77.21 80 HIS B C 1
ATOM 3602 O O . HIS B 1 76 ? -6.269 16.616 12.245 1.00 69.43 80 HIS B O 1
ATOM 3609 N N . SER B 1 77 ? -7.459 15.383 13.702 1.00 70.04 81 SER B N 1
ATOM 3610 C CA . SER B 1 77 ? -8.613 16.265 13.713 1.00 72.88 81 SER B CA 1
ATOM 3611 C C . SER B 1 77 ? -8.586 16.989 15.052 1.00 74.68 81 SER B C 1
ATOM 3612 O O . SER B 1 77 ? -7.715 16.727 15.883 1.00 71.99 81 SER B O 1
ATOM 3615 N N . ASP B 1 78 ? -9.527 17.900 15.268 1.00 72.11 82 ASP B N 1
ATOM 3616 C CA . ASP B 1 78 ? -9.594 18.614 16.537 1.00 62.37 82 ASP B CA 1
ATOM 3617 C C . ASP B 1 78 ? -10.763 18.101 17.378 1.00 62.18 82 ASP B C 1
ATOM 3618 O O . ASP B 1 78 ? -11.134 18.708 18.384 1.00 65.58 82 ASP B O 1
ATOM 3623 N N . GLN B 1 79 ? -11.329 16.972 16.960 1.00 49.32 83 GLN B N 1
ATOM 3624 C CA . GLN B 1 79 ? -12.443 16.351 17.666 1.00 53.10 83 GLN B CA 1
ATOM 3625 C C . GLN B 1 79 ? -12.050 15.013 18.288 1.00 54.49 83 GLN B C 1
ATOM 3626 O O . GLN B 1 79 ? -12.624 14.602 19.295 1.00 61.75 83 GLN B O 1
ATOM 3632 N N . LEU B 1 80 ? -11.076 14.333 17.687 1.00 49.68 84 LEU B N 1
ATOM 3633 C CA . LEU B 1 80 ? -10.673 13.011 18.160 1.00 53.92 84 LEU B CA 1
ATOM 3634 C C . LEU B 1 80 ? -10.182 13.060 19.604 1.00 58.08 84 LEU B C 1
ATOM 3635 O O . LEU B 1 80 ? -10.558 12.223 20.422 1.00 54.38 84 LEU B O 1
ATOM 3640 N N . GLY B 1 81 ? -9.342 14.044 19.911 1.00 65.65 85 GLY B N 1
ATOM 3641 C CA . GLY B 1 81 ? -8.811 14.200 21.253 1.00 73.28 85 GLY B CA 1
ATOM 3642 C C . GLY B 1 81 ? -9.908 14.250 22.300 1.00 66.84 85 GLY B C 1
ATOM 3643 O O . GLY B 1 81 ? -9.974 13.388 23.177 1.00 61.84 85 GLY B O 1
ATOM 3644 N N . PRO B 1 82 ? -10.773 15.271 22.221 1.00 56.02 86 PRO B N 1
ATOM 3645 C CA . PRO B 1 82 ? -11.917 15.418 23.128 1.00 56.99 86 PRO B CA 1
ATOM 3646 C C . PRO B 1 82 ? -12.775 14.157 23.227 1.00 61.88 86 PRO B C 1
ATOM 3647 O O . PRO B 1 82 ? -13.217 13.805 24.321 1.00 67.75 86 PRO B O 1
ATOM 3651 N N . TRP B 1 83 ? -13.005 13.485 22.104 1.00 60.71 87 TRP B N 1
ATOM 3652 C CA . TRP B 1 83 ? -13.809 12.267 22.103 1.00 57.84 87 TRP B CA 1
ATOM 3653 C C . TRP B 1 83 ? -13.100 11.148 22.858 1.00 60.15 87 TRP B C 1
ATOM 3654 O O . TRP B 1 83 ? -13.710 10.472 23.685 1.00 62.17 87 TRP B O 1
ATOM 3665 N N . TYR B 1 84 ? -11.817 10.952 22.569 1.00 62.35 88 TYR B N 1
ATOM 3666 C CA . TYR B 1 84 ? -11.007 9.996 23.314 1.00 70.31 88 TYR B CA 1
ATOM 3667 C C . TYR B 1 84 ? -11.206 10.216 24.810 1.00 68.95 88 TYR B C 1
ATOM 3668 O O . TYR B 1 84 ? -11.538 9.296 25.560 1.00 70.82 88 TYR B O 1
ATOM 3677 N N . GLU B 1 85 ? -11.003 11.463 25.223 1.00 66.91 89 GLU B N 1
ATOM 3678 C CA . GLU B 1 85 ? -11.020 11.854 26.629 1.00 66.04 89 GLU B CA 1
ATOM 3679 C C . GLU B 1 85 ? -12.377 11.611 27.282 1.00 67.81 89 GLU B C 1
ATOM 3680 O O . GLU B 1 85 ? -12.453 11.259 28.460 1.00 71.28 89 GLU B O 1
ATOM 3686 N N . LYS B 1 86 ? -13.448 11.807 26.519 1.00 58.05 90 LYS B N 1
ATOM 3687 C CA . LYS B 1 86 ? -14.797 11.621 27.043 1.00 57.85 90 LYS B CA 1
ATOM 3688 C C . LYS B 1 86 ? -15.110 10.138 27.205 1.00 67.30 90 LYS B C 1
ATOM 3689 O O . LYS B 1 86 ? -15.743 9.729 28.178 1.00 75.36 90 LYS B O 1
ATOM 3695 N N . VAL B 1 87 ? -14.663 9.340 26.244 1.00 66.61 91 VAL B N 1
ATOM 3696 C CA . VAL B 1 87 ? -14.883 7.903 26.277 1.00 64.82 91 VAL B CA 1
ATOM 3697 C C . VAL B 1 87 ? -13.950 7.233 27.286 1.00 59.64 91 VAL B C 1
ATOM 3698 O O . VAL B 1 87 ? -14.310 6.234 27.910 1.00 61.24 91 VAL B O 1
ATOM 3702 N N . ALA B 1 88 ? -12.756 7.796 27.448 1.00 62.63 92 ALA B N 1
ATOM 3703 C CA . ALA B 1 88 ? -11.780 7.271 28.398 1.00 69.47 92 ALA B CA 1
ATOM 3704 C C . ALA B 1 88 ? -12.253 7.485 29.833 1.00 68.67 92 ALA B C 1
ATOM 3705 O O . ALA B 1 88 ? -12.059 6.630 30.698 1.00 69.94 92 ALA B O 1
ATOM 3707 N N . LYS B 1 89 ? -12.868 8.637 30.079 1.00 65.34 93 LYS B N 1
ATOM 3708 C CA . LYS B 1 89 ? -13.410 8.953 31.396 1.00 60.45 93 LYS B CA 1
ATOM 3709 C C . LYS B 1 89 ? -14.645 8.107 31.683 1.00 66.64 93 LYS B C 1
ATOM 3710 O O . LYS B 1 89 ? -14.847 7.653 32.808 1.00 63.61 93 LYS B O 1
ATOM 3712 N N . LEU B 1 90 ? -15.470 7.897 30.661 1.00 77.22 94 LEU B N 1
ATOM 3713 C CA . LEU B 1 90 ? -16.709 7.140 30.824 1.00 76.58 94 LEU B CA 1
ATOM 3714 C C . LEU B 1 90 ? -16.430 5.670 31.115 1.00 80.91 94 LEU B C 1
ATOM 3715 O O . LEU B 1 90 ? -17.147 5.034 31.888 1.00 82.47 94 LEU B O 1
ATOM 3720 N N . THR B 1 91 ? -15.385 5.136 30.493 1.00 77.50 95 THR B N 1
ATOM 3721 C CA . THR B 1 91 ? -15.043 3.728 30.650 1.00 71.57 95 THR B CA 1
ATOM 3722 C C . THR B 1 91 ? -13.990 3.521 31.733 1.00 69.38 95 THR B C 1
ATOM 3723 O O . THR B 1 91 ? -13.690 2.385 32.106 1.00 66.67 95 THR B O 1
ATOM 3727 N N . ASN B 1 92 ? -13.434 4.619 32.235 1.00 79.08 96 ASN B N 1
ATOM 3728 C CA . ASN B 1 92 ? -12.344 4.553 33.201 1.00 93.98 96 ASN B CA 1
ATOM 3729 C C . ASN B 1 92 ? -11.230 3.640 32.704 1.00 88.02 96 ASN B C 1
ATOM 3730 O O . ASN B 1 92 ? -10.644 2.875 33.474 1.00 89.32 96 ASN B O 1
ATOM 3735 N N . LYS B 1 93 ? -10.951 3.728 31.407 1.00 80.70 97 LYS B N 1
ATOM 3736 C CA . LYS B 1 93 ? -9.874 2.969 30.788 1.00 78.91 97 LYS B CA 1
ATOM 3737 C C . LYS B 1 93 ? -8.848 3.938 30.209 1.00 77.34 97 LYS B C 1
ATOM 3738 O O . LYS B 1 93 ? -9.158 5.102 29.952 1.00 80.86 97 LYS B O 1
ATOM 3744 N N . GLU B 1 94 ? -7.626 3.458 30.006 1.00 71.69 98 GLU B N 1
ATOM 3745 C CA . GLU B 1 94 ? -6.517 4.343 29.657 1.00 79.20 98 GLU B CA 1
ATOM 3746 C C . GLU B 1 94 ? -6.487 4.761 28.188 1.00 82.85 98 GLU B C 1
ATOM 3747 O O . GLU B 1 94 ? -6.319 5.943 27.893 1.00 88.51 98 GLU B O 1
ATOM 3753 N N . MET B 1 95 ? -6.639 3.813 27.268 1.00 78.83 99 MET B N 1
ATOM 3754 C CA . MET B 1 95 ? -6.702 4.177 25.854 1.00 83.16 99 MET B CA 1
ATOM 3755 C C . MET B 1 95 ? -7.947 3.664 25.137 1.00 84.69 99 MET B C 1
ATOM 3756 O O . MET B 1 95 ? -8.589 2.700 25.560 1.00 88.19 99 MET B O 1
ATOM 3761 N N . VAL B 1 96 ? -8.276 4.348 24.047 1.00 72.02 100 VAL B N 1
ATOM 3762 C CA . VAL B 1 96 ? -9.474 4.080 23.268 1.00 65.55 100 VAL B CA 1
ATOM 3763 C C . VAL B 1 96 ? -9.085 3.948 21.799 1.00 63.83 100 VAL B C 1
ATOM 3764 O O . VAL B 1 96 ? -8.270 4.721 21.297 1.00 67.86 100 VAL B O 1
ATOM 3768 N N . LEU B 1 97 ? -9.659 2.964 21.113 1.00 58.24 101 LEU B N 1
ATOM 3769 C CA . LEU B 1 97 ? -9.335 2.727 19.711 1.00 63.78 101 LEU B CA 1
ATOM 3770 C C . LEU B 1 97 ? -10.609 2.723 18.872 1.00 59.56 101 LEU B C 1
ATOM 3771 O O . LEU B 1 97 ? -11.406 1.787 18.947 1.00 54.69 101 LEU B O 1
ATOM 3776 N N . PRO B 1 98 ? -10.800 3.777 18.064 1.00 60.73 102 PRO B N 1
ATOM 3777 C CA . PRO B 1 98 ? -12.050 4.014 17.338 1.00 66.03 102 PRO B CA 1
ATOM 3778 C C . PRO B 1 98 ? -12.166 3.224 16.042 1.00 70.01 102 PRO B C 1
ATOM 3779 O O . PRO B 1 98 ? -11.209 3.149 15.270 1.00 78.54 102 PRO B O 1
ATOM 3783 N N . MET B 1 99 ? -13.338 2.642 15.814 1.00 74.13 103 MET B N 1
ATOM 3784 C CA . MET B 1 99 ? -13.652 2.022 14.536 1.00 75.50 103 MET B CA 1
ATOM 3785 C C . MET B 1 99 ? -15.020 2.540 14.107 1.00 69.43 103 MET B C 1
ATOM 3786 O O . MET B 1 99 ? -15.562 3.458 14.725 1.00 69.56 103 MET B O 1
ATOM 3791 N N . ASN B 1 100 ? -15.547 1.998 13.013 1.00 71.09 104 ASN B N 1
ATOM 3792 C CA . ASN B 1 100 ? -16.814 2.478 12.472 1.00 70.41 104 ASN B CA 1
ATOM 3793 C C . ASN B 1 100 ? -18.038 1.649 12.851 1.00 66.99 104 ASN B C 1
ATOM 3794 O O . ASN B 1 100 ? -19.062 2.191 13.269 1.00 69.24 104 ASN B O 1
ATOM 3799 N N . THR B 1 101 ? -17.933 0.335 12.694 1.00 59.54 105 THR B N 1
ATOM 3800 C CA . THR B 1 101 ? -19.052 -0.558 12.970 1.00 54.85 105 THR B CA 1
ATOM 3801 C C . THR B 1 101 ? -18.749 -1.473 14.154 1.00 63.08 105 THR B C 1
ATOM 3802 O O . THR B 1 101 ? -17.601 -1.583 14.584 1.00 75.78 105 THR B O 1
ATOM 3806 N N . GLY B 1 102 ? -19.782 -2.127 14.678 1.00 63.44 106 GLY B N 1
ATOM 3807 C CA . GLY B 1 102 ? -19.615 -3.050 15.785 1.00 68.50 106 GLY B CA 1
ATOM 3808 C C . GLY B 1 102 ? -18.652 -4.163 15.433 1.00 74.44 106 GLY B C 1
ATOM 3809 O O . GLY B 1 102 ? -17.689 -4.417 16.156 1.00 79.57 106 GLY B O 1
ATOM 3810 N N . ALA B 1 103 ? -18.917 -4.833 14.316 1.00 72.27 107 ALA B N 1
ATOM 3811 C CA . ALA B 1 103 ? -18.072 -5.929 13.858 1.00 71.76 107 ALA B CA 1
ATOM 3812 C C . ALA B 1 103 ? -16.606 -5.503 13.822 1.00 72.52 107 ALA B C 1
ATOM 3813 O O . ALA B 1 103 ? -15.742 -6.188 14.368 1.00 73.78 107 ALA B O 1
ATOM 3815 N N . GLU B 1 104 ? -16.334 -4.371 13.177 1.00 67.51 108 GLU B N 1
ATOM 3816 C CA . GLU B 1 104 ? -14.979 -3.831 13.111 1.00 68.20 108 GLU B CA 1
ATOM 3817 C C . GLU B 1 104 ? -14.365 -3.754 14.502 1.00 68.99 108 GLU B C 1
ATOM 3818 O O . GLU B 1 104 ? -13.202 -4.103 14.699 1.00 61.40 108 GLU B O 1
ATOM 3824 N N . ALA B 1 105 ? -15.154 -3.286 15.464 1.00 71.86 109 ALA B N 1
ATOM 3825 C CA . ALA B 1 105 ? -14.680 -3.152 16.833 1.00 66.12 109 ALA B CA 1
ATOM 3826 C C . ALA B 1 105 ? -14.477 -4.523 17.472 1.00 67.72 109 ALA B C 1
ATOM 3827 O O . ALA B 1 105 ? -13.527 -4.726 18.230 1.00 66.12 109 ALA B O 1
ATOM 3829 N N . VAL B 1 106 ? -15.371 -5.460 17.171 1.00 64.80 110 VAL B N 1
ATOM 3830 C CA . VAL B 1 106 ? -15.217 -6.830 17.646 1.00 64.24 110 VAL B CA 1
ATOM 3831 C C . VAL B 1 106 ? -13.975 -7.439 17.013 1.00 63.20 110 VAL B C 1
ATOM 3832 O O . VAL B 1 106 ? -13.168 -8.073 17.690 1.00 66.94 110 VAL B O 1
ATOM 3836 N N . GLU B 1 107 ? -13.833 -7.240 15.706 1.00 64.40 111 GLU B N 1
ATOM 3837 C CA . GLU B 1 107 ? -12.667 -7.716 14.978 1.00 67.87 111 GLU B CA 1
ATOM 3838 C C . GLU B 1 107 ? -11.405 -7.151 15.616 1.00 70.55 111 GLU B C 1
ATOM 3839 O O . GLU B 1 107 ? -10.403 -7.850 15.767 1.00 75.74 111 GLU B O 1
ATOM 3845 N N . THR B 1 108 ? -11.464 -5.876 15.988 1.00 67.80 112 THR B N 1
ATOM 3846 C CA . THR B 1 108 ? -10.355 -5.220 16.668 1.00 69.07 112 THR B CA 1
ATOM 3847 C C . THR B 1 108 ? -10.026 -5.942 17.971 1.00 71.14 112 THR B C 1
ATOM 3848 O O . THR B 1 108 ? -8.861 -6.050 18.353 1.00 70.27 112 THR B O 1
ATOM 3852 N N . ALA B 1 109 ? -11.057 -6.436 18.649 1.00 69.20 113 ALA B N 1
ATOM 3853 C CA . ALA B 1 109 ? -10.873 -7.158 19.902 1.00 73.19 113 ALA B CA 1
ATOM 3854 C C . ALA B 1 109 ? -10.156 -8.479 19.646 1.00 80.24 113 ALA B C 1
ATOM 3855 O O . ALA B 1 109 ? -9.247 -8.857 20.388 1.00 84.83 113 ALA B O 1
ATOM 3857 N N . ILE B 1 110 ? -10.573 -9.183 18.598 1.00 78.69 114 ILE B N 1
ATOM 3858 C CA . ILE B 1 110 ? -9.910 -10.418 18.195 1.00 80.85 114 ILE B CA 1
ATOM 3859 C C . ILE B 1 110 ? -8.411 -10.184 18.061 1.00 81.94 114 ILE B C 1
ATOM 3860 O O . ILE B 1 110 ? -7.603 -10.887 18.669 1.00 86.32 114 ILE B O 1
ATOM 3865 N N . LYS B 1 111 ? -8.051 -9.188 17.261 1.00 72.28 115 LYS B N 1
ATOM 3866 C CA . LYS B 1 111 ? -6.653 -8.867 17.010 1.00 71.35 115 LYS B CA 1
ATOM 3867 C C . LYS B 1 111 ? -5.940 -8.459 18.296 1.00 74.75 115 LYS B C 1
ATOM 3868 O O . LYS B 1 111 ? -4.845 -8.941 18.586 1.00 71.42 115 LYS B O 1
ATOM 3874 N N . THR B 1 112 ? -6.568 -7.574 19.064 1.00 81.32 116 THR B N 1
ATOM 3875 C CA . THR B 1 112 ? -5.983 -7.086 20.307 1.00 83.54 116 THR B CA 1
ATOM 3876 C C . THR B 1 112 ? -5.727 -8.232 21.279 1.00 88.29 116 THR B C 1
ATOM 3877 O O . THR B 1 112 ? -4.638 -8.354 21.840 1.00 87.71 116 THR B O 1
ATOM 3881 N N . ALA B 1 113 ? -6.743 -9.063 21.480 1.00 89.38 117 ALA B N 1
ATOM 3882 C CA . ALA B 1 113 ? -6.647 -10.189 22.400 1.00 89.06 117 ALA B CA 1
ATOM 3883 C C . ALA B 1 113 ? -5.480 -11.095 22.029 1.00 90.93 117 ALA B C 1
ATOM 3884 O O . ALA B 1 113 ? -4.694 -11.497 22.888 1.00 99.37 117 ALA B O 1
ATOM 3886 N N . ARG B 1 114 ? -5.371 -11.406 20.743 1.00 83.03 118 ARG B N 1
ATOM 3887 C CA . ARG B 1 114 ? -4.375 -12.356 20.263 1.00 79.97 118 ARG B CA 1
ATOM 3888 C C . ARG B 1 114 ? -2.940 -11.861 20.439 1.00 78.72 118 ARG B C 1
ATOM 3889 O O . ARG B 1 114 ? -2.114 -12.558 21.028 1.00 75.59 118 ARG B O 1
ATOM 3897 N N . ARG B 1 115 ? -2.638 -10.670 19.933 1.00 80.03 119 ARG B N 1
ATOM 3898 C CA . ARG B 1 115 ? -1.283 -10.138 20.046 1.00 85.31 119 ARG B CA 1
ATOM 3899 C C . ARG B 1 115 ? -0.874 -10.010 21.509 1.00 93.14 119 ARG B C 1
ATOM 3900 O O . ARG B 1 115 ? 0.269 -10.291 21.869 1.00 96.04 119 ARG B O 1
ATOM 3908 N N . TRP B 1 116 ? -1.809 -9.582 22.351 1.00 93.61 120 TRP B N 1
ATOM 3909 C CA . TRP B 1 116 ? -1.558 -9.514 23.783 1.00 90.12 120 TRP B CA 1
ATOM 3910 C C . TRP B 1 116 ? -1.154 -10.887 24.304 1.00 94.43 120 TRP B C 1
ATOM 3911 O O . TRP B 1 116 ? -0.184 -11.018 25.050 1.00 100.81 120 TRP B O 1
ATOM 3922 N N . ALA B 1 117 ? -1.902 -11.908 23.898 1.00 90.82 121 ALA B N 1
ATOM 3923 C CA . ALA B 1 117 ? -1.642 -13.275 24.332 1.00 91.40 121 ALA B CA 1
ATOM 3924 C C . ALA B 1 117 ? -0.232 -13.711 23.953 1.00 94.97 121 ALA B C 1
ATOM 3925 O O . ALA B 1 117 ? 0.444 -14.391 24.723 1.00 101.18 121 ALA B O 1
ATOM 3927 N N . TYR B 1 118 ? 0.208 -13.317 22.763 1.00 89.46 122 TYR B N 1
ATOM 3928 C CA . TYR B 1 118 ? 1.532 -13.693 22.285 1.00 88.63 122 TYR B CA 1
ATOM 3929 C C . TYR B 1 118 ? 2.622 -12.829 22.909 1.00 93.25 122 TYR B C 1
ATOM 3930 O O . TYR B 1 118 ? 3.504 -13.333 23.601 1.00 98.28 122 TYR B O 1
ATOM 3939 N N . ASP B 1 119 ? 2.560 -11.527 22.655 1.00 95.27 123 ASP B N 1
ATOM 3940 C CA . ASP B 1 119 ? 3.580 -10.600 23.134 1.00 99.07 123 ASP B CA 1
ATOM 3941 C C . ASP B 1 119 ? 3.693 -10.593 24.657 1.00 101.77 123 ASP B C 1
ATOM 3942 O O . ASP B 1 119 ? 4.795 -10.544 25.202 1.00 107.18 123 ASP B O 1
ATOM 3947 N N . VAL B 1 120 ? 2.553 -10.640 25.339 1.00 94.01 124 VAL B N 1
ATOM 3948 C CA . VAL B 1 120 ? 2.533 -10.479 26.791 1.00 90.48 124 VAL B CA 1
ATOM 3949 C C . VAL B 1 120 ? 2.323 -11.758 27.605 1.00 102.33 124 VAL B C 1
ATOM 3950 O O . VAL B 1 120 ? 3.121 -12.069 28.489 1.00 108.33 124 VAL B O 1
ATOM 3954 N N . LYS B 1 121 ? 1.287 -12.524 27.282 1.00 102.68 125 LYS B N 1
ATOM 3955 C CA . LYS B 1 121 ? 1.021 -13.768 28.000 1.00 102.53 125 LYS B CA 1
ATOM 3956 C C . LYS B 1 121 ? 1.993 -14.836 27.506 1.00 104.20 125 LYS B C 1
ATOM 3957 O O . LYS B 1 121 ? 2.200 -15.853 28.167 1.00 104.06 125 LYS B O 1
ATOM 3963 N N . LYS B 1 122 ? 2.583 -14.598 26.340 1.00 103.49 126 LYS B N 1
ATOM 3964 C CA . LYS B 1 122 ? 3.586 -15.500 25.787 1.00 101.56 126 LYS B CA 1
ATOM 3965 C C . LYS B 1 122 ? 3.006 -16.881 25.495 1.00 104.23 126 LYS B C 1
ATOM 3966 O O . LYS B 1 122 ? 3.664 -17.899 25.711 1.00 103.40 126 LYS B O 1
ATOM 3968 N N . VAL B 1 123 ? 1.772 -16.910 25.003 1.00 108.32 127 VAL B N 1
ATOM 3969 C CA . VAL B 1 123 ? 1.136 -18.160 24.609 1.00 108.62 127 VAL B CA 1
ATOM 3970 C C . VAL B 1 123 ? 1.786 -18.685 23.336 1.00 113.14 127 VAL B C 1
ATOM 3971 O O . VAL B 1 123 ? 2.335 -17.915 22.548 1.00 107.93 127 VAL B O 1
ATOM 3973 N N . GLU B 1 124 ? 1.725 -19.997 23.137 1.00 121.34 128 GLU B N 1
ATOM 3974 C CA . GLU B 1 124 ? 2.342 -20.616 21.970 1.00 127.07 128 GLU B CA 1
ATOM 3975 C C . GLU B 1 124 ? 1.854 -19.969 20.676 1.00 125.41 128 GLU B C 1
ATOM 3976 O O . GLU B 1 124 ? 0.673 -19.654 20.530 1.00 124.77 128 GLU B O 1
ATOM 3982 N N . ALA B 1 125 ? 2.785 -19.799 19.756 1.00 126.18 129 ALA B N 1
ATOM 3983 C CA . ALA B 1 125 ? 2.521 -19.111 18.525 1.00 127.65 129 ALA B CA 1
ATOM 3984 C C . ALA B 1 125 ? 1.434 -19.716 17.701 1.00 129.27 129 ALA B C 1
ATOM 3985 O O . ALA B 1 125 ? 1.434 -20.887 17.410 1.00 129.09 129 ALA B O 1
ATOM 3987 N N . ASN B 1 126 ? 0.503 -18.870 17.313 1.00 129.51 130 ASN B N 1
ATOM 3988 C CA . ASN B 1 126 ? -0.590 -19.272 16.472 1.00 127.22 130 ASN B CA 1
ATOM 3989 C C . ASN B 1 126 ? -1.480 -20.233 17.180 1.00 122.58 130 ASN B C 1
ATOM 3990 O O . ASN B 1 126 ? -2.296 -20.876 16.560 1.00 121.53 130 ASN B O 1
ATOM 3995 N N . ARG B 1 127 ? -1.318 -20.337 18.482 1.00 116.91 131 ARG B N 1
ATOM 3996 C CA . ARG B 1 127 ? -2.106 -21.275 19.247 1.00 115.80 131 ARG B CA 1
ATOM 3997 C C . ARG B 1 127 ? -3.090 -20.618 20.188 1.00 112.40 131 ARG B C 1
ATOM 3998 O O . ARG B 1 127 ? -3.572 -21.248 21.111 1.00 110.68 131 ARG B O 1
ATOM 4000 N N . ALA B 1 128 ? -3.383 -19.351 19.970 1.00 106.87 132 ALA B N 1
ATOM 4001 C CA . ALA B 1 128 ? -4.231 -18.632 20.914 1.00 102.28 132 ALA B CA 1
ATOM 4002 C C . ALA B 1 128 ? -5.695 -19.027 20.741 1.00 103.30 132 ALA B C 1
ATOM 4003 O O . ALA B 1 128 ? -6.132 -19.368 19.642 1.00 105.05 132 ALA B O 1
ATOM 4005 N N . GLU B 1 129 ? -6.448 -18.975 21.836 1.00 105.65 133 GLU B N 1
ATOM 4006 C CA . GLU B 1 129 ? -7.850 -19.376 21.831 1.00 108.34 133 GLU B CA 1
ATOM 4007 C C . GLU B 1 129 ? -8.741 -18.283 22.413 1.00 102.78 133 GLU B C 1
ATOM 4008 O O . GLU B 1 129 ? -8.332 -17.546 23.311 1.00 96.32 133 GLU B O 1
ATOM 4014 N N . ILE B 1 130 ? -9.961 -18.190 21.896 1.00 102.44 134 ILE B N 1
ATOM 4015 C CA . ILE B 1 130 ? -10.929 -17.208 22.368 1.00 94.09 134 ILE B CA 1
ATOM 4016 C C . ILE B 1 130 ? -12.250 -17.887 22.707 1.00 87.13 134 ILE B C 1
ATOM 4017 O O . ILE B 1 130 ? -12.906 -18.456 21.836 1.00 78.91 134 ILE B O 1
ATOM 4022 N N . ILE B 1 131 ? -12.633 -17.829 23.978 1.00 93.26 135 ILE B N 1
ATOM 4023 C CA . ILE B 1 131 ? -13.899 -18.403 24.414 1.00 99.25 135 ILE B CA 1
ATOM 4024 C C . ILE B 1 131 ? -15.041 -17.472 24.035 1.00 96.76 135 ILE B C 1
ATOM 4025 O O . ILE B 1 131 ? -14.995 -16.274 24.311 1.00 98.69 135 ILE B O 1
ATOM 4030 N N . VAL B 1 132 ? -16.058 -18.029 23.389 1.00 91.47 136 VAL B N 1
ATOM 4031 C CA . VAL B 1 132 ? -17.270 -17.284 23.081 1.00 91.86 136 VAL B CA 1
ATOM 4032 C C . VAL B 1 132 ? -18.467 -18.050 23.627 1.00 96.64 136 VAL B C 1
ATOM 4033 O O . VAL B 1 132 ? -18.328 -19.182 24.088 1.00 98.15 136 VAL B O 1
ATOM 4037 N N . CYS B 1 133 ? -19.641 -17.431 23.576 1.00 97.78 137 CYS B N 1
ATOM 4038 C CA . CYS B 1 133 ? -20.841 -18.041 24.135 1.00 97.97 137 CYS B CA 1
ATOM 4039 C C . CYS B 1 133 ? -21.829 -18.436 23.046 1.00 98.71 137 CYS B C 1
ATOM 4040 O O . CYS B 1 133 ? -21.909 -17.795 21.998 1.00 95.46 137 CYS B O 1
ATOM 4043 N N . GLU B 1 134 ? -22.583 -19.498 23.311 1.00 105.79 138 GLU B N 1
ATOM 4044 C CA . GLU B 1 134 ? -23.564 -20.013 22.367 1.00 108.70 138 GLU B CA 1
ATOM 4045 C C . GLU B 1 134 ? -24.690 -19.009 22.149 1.00 105.97 138 GLU B C 1
ATOM 4046 O O . GLU B 1 134 ? -25.135 -18.348 23.088 1.00 105.01 138 GLU B O 1
ATOM 4052 N N . ASP B 1 135 ? -25.136 -18.898 20.901 1.00 102.96 139 ASP B N 1
ATOM 4053 C CA . ASP B 1 135 ? -26.250 -18.024 20.541 1.00 99.58 139 ASP B CA 1
ATOM 4054 C C . ASP B 1 135 ? -25.835 -16.557 20.607 1.00 93.05 139 ASP B C 1
ATOM 4055 O O . ASP B 1 135 ? -26.678 -15.670 20.736 1.00 87.81 139 ASP B O 1
ATOM 4060 N N . ASN B 1 136 ? -24.534 -16.305 20.524 1.00 91.42 140 ASN B N 1
ATOM 4061 C CA . ASN B 1 136 ? -24.021 -14.942 20.544 1.00 91.67 140 ASN B CA 1
ATOM 4062 C C . ASN B 1 136 ? -24.184 -14.281 19.185 1.00 94.27 140 ASN B C 1
ATOM 4063 O O . ASN B 1 136 ? -24.368 -14.955 18.173 1.00 94.68 140 ASN B O 1
ATOM 4068 N N . PHE B 1 137 ? -24.112 -12.956 19.170 1.00 96.23 141 PHE B N 1
ATOM 4069 C CA . PHE B 1 137 ? -24.059 -12.206 17.924 1.00 94.65 141 PHE B CA 1
ATOM 4070 C C . PHE B 1 137 ? -23.041 -11.089 18.070 1.00 90.91 141 PHE B C 1
ATOM 4071 O O . PHE B 1 137 ? -23.205 -10.189 18.894 1.00 88.60 141 PHE B O 1
ATOM 4079 N N . HIS B 1 138 ? -21.986 -11.151 17.267 1.00 88.36 142 HIS B N 1
ATOM 4080 C CA . HIS B 1 138 ? -20.896 -10.188 17.371 1.00 86.72 142 HIS B CA 1
ATOM 4081 C C . HIS B 1 138 ? -20.608 -9.482 16.048 1.00 87.03 142 HIS B C 1
ATOM 4082 O O . HIS B 1 138 ? -19.770 -8.582 15.988 1.00 87.63 142 HIS B O 1
ATOM 4089 N N . GLY B 1 139 ? -21.299 -9.886 14.988 1.00 87.18 143 GLY B N 1
ATOM 4090 C CA . GLY B 1 139 ? -21.128 -9.240 13.701 1.00 82.93 143 GLY B CA 1
ATOM 4091 C C . GLY B 1 139 ? -21.234 -10.182 12.518 1.00 85.95 143 GLY B C 1
ATOM 4092 O O . GLY B 1 139 ? -21.657 -11.330 12.658 1.00 86.68 143 GLY B O 1
ATOM 4093 N N . ARG B 1 140 ? -20.837 -9.693 11.346 1.00 85.68 144 ARG B N 1
ATOM 4094 C CA . ARG B 1 140 ? -20.995 -10.451 10.111 1.00 87.88 144 ARG B CA 1
ATOM 4095 C C . ARG B 1 140 ? -19.678 -10.600 9.360 1.00 93.25 144 ARG B C 1
ATOM 4096 O O . ARG B 1 140 ? -19.570 -11.410 8.441 1.00 94.58 144 ARG B O 1
ATOM 4104 N N . THR B 1 141 ? -18.678 -9.817 9.750 1.00 90.58 145 THR B N 1
ATOM 4105 C CA . THR B 1 141 ? -17.352 -9.954 9.168 1.00 82.48 145 THR B CA 1
ATOM 4106 C C . THR B 1 141 ? -16.866 -11.370 9.457 1.00 82.98 145 THR B C 1
ATOM 4107 O O . THR B 1 141 ? -17.428 -12.058 10.308 1.00 83.69 145 THR B O 1
ATOM 4111 N N . MET B 1 142 ? -15.827 -11.807 8.754 1.00 85.66 146 MET B N 1
ATOM 4112 C CA . MET B 1 142 ? -15.369 -13.189 8.861 1.00 88.41 146 MET B CA 1
ATOM 4113 C C . MET B 1 142 ? -14.929 -13.544 10.279 1.00 84.34 146 MET B C 1
ATOM 4114 O O . MET B 1 142 ? -15.212 -14.639 10.766 1.00 84.45 146 MET B O 1
ATOM 4119 N N . GLY B 1 143 ? -14.241 -12.621 10.942 1.00 78.17 147 GLY B N 1
ATOM 4120 C CA . GLY B 1 143 ? -13.784 -12.856 12.299 1.00 81.91 147 GLY B CA 1
ATOM 4121 C C . GLY B 1 143 ? -14.943 -12.997 13.267 1.00 86.88 147 GLY B C 1
ATOM 4122 O O . GLY B 1 143 ? -14.967 -13.909 14.094 1.00 89.44 147 GLY B O 1
ATOM 4123 N N . ALA B 1 144 ? -15.912 -12.095 13.156 1.00 83.45 148 ALA B N 1
ATOM 4124 C CA . ALA B 1 144 ? -17.068 -12.092 14.045 1.00 85.57 148 ALA B CA 1
ATOM 4125 C C . ALA B 1 144 ? -17.993 -13.272 13.762 1.00 91.79 148 ALA B C 1
ATOM 4126 O O . ALA B 1 144 ? -18.462 -13.938 14.685 1.00 100.87 148 ALA B O 1
ATOM 4128 N N . VAL B 1 145 ? -18.256 -13.526 12.484 1.00 86.88 149 VAL B N 1
ATOM 4129 C CA . VAL B 1 145 ? -19.183 -14.583 12.093 1.00 88.74 149 VAL B CA 1
ATOM 4130 C C . VAL B 1 145 ? -18.640 -15.960 12.468 1.00 91.75 149 VAL B C 1
ATOM 4131 O O . VAL B 1 145 ? -19.405 -16.894 12.711 1.00 98.80 149 VAL B O 1
ATOM 4135 N N . SER B 1 146 ? -17.318 -16.080 12.514 1.00 90.34 150 SER B N 1
ATOM 4136 C CA . SER B 1 146 ? -16.677 -17.329 12.908 1.00 97.15 150 SER B CA 1
ATOM 4137 C C . SER B 1 146 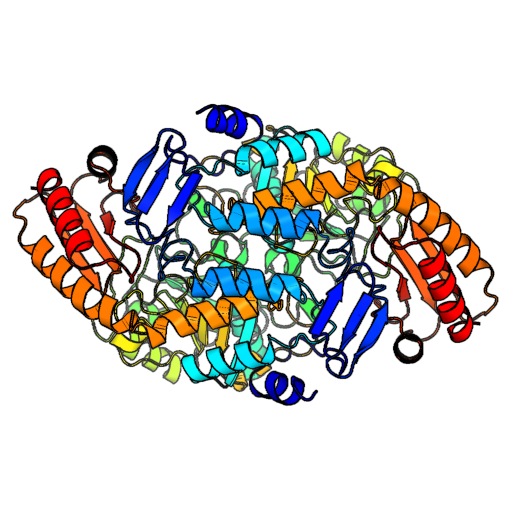? -17.010 -17.693 14.353 1.00 97.22 150 SER B C 1
ATOM 4138 O O . SER B 1 146 ? -16.810 -18.832 14.776 1.00 99.46 150 SER B O 1
ATOM 4141 N N . MET B 1 147 ? -17.521 -16.722 15.104 1.00 95.23 151 MET B N 1
ATOM 4142 C CA . MET B 1 147 ? -17.832 -16.922 16.515 1.00 96.56 151 MET B CA 1
ATOM 4143 C C . MET B 1 147 ? -19.248 -17.445 16.729 1.00 98.42 151 MET B C 1
ATOM 4144 O O . MET B 1 147 ? -19.528 -18.105 17.729 1.00 100.59 151 MET B O 1
ATOM 4149 N N . SER B 1 148 ? -20.141 -17.143 15.793 1.00 100.86 152 SER B N 1
ATOM 4150 C CA . SER B 1 148 ? -21.547 -17.499 15.939 1.00 103.90 152 SER B CA 1
ATOM 4151 C C . SER B 1 148 ? -21.717 -19.001 16.123 1.00 103.53 152 SER B C 1
ATOM 4152 O O . SER B 1 148 ? -20.910 -19.791 15.631 1.00 101.91 152 SER B O 1
ATOM 4155 N N . SER B 1 149 ? -22.765 -19.388 16.842 1.00 107.22 153 SER B N 1
ATOM 4156 C CA . SER B 1 149 ? -23.121 -20.792 16.985 1.00 112.00 153 SER B CA 1
ATOM 4157 C C . SER B 1 149 ? -24.363 -21.083 16.147 1.00 114.65 153 SER B C 1
ATOM 4158 O O . SER B 1 149 ? -25.045 -22.091 16.342 1.00 114.78 153 SER B O 1
ATOM 4161 N N . ASN B 1 150 ? -24.652 -20.174 15.220 1.00 114.28 154 ASN B N 1
ATOM 4162 C CA . ASN B 1 150 ? -25.723 -20.351 14.252 1.00 119.80 154 ASN B CA 1
ATOM 4163 C C . ASN B 1 150 ? -25.123 -20.744 12.909 1.00 118.60 154 ASN B C 1
ATOM 4164 O O . ASN B 1 150 ? -24.399 -19.961 12.295 1.00 116.00 154 ASN B O 1
ATOM 4169 N N . GLU B 1 151 ? -25.419 -21.957 12.457 1.00 121.46 155 GLU B N 1
ATOM 4170 C CA . GLU B 1 151 ? -24.806 -22.480 11.243 1.00 126.49 155 GLU B CA 1
ATOM 4171 C C . GLU B 1 151 ? -25.418 -21.865 9.988 1.00 124.05 155 GLU B C 1
ATOM 4172 O O . GLU B 1 151 ? -24.928 -22.082 8.880 1.00 118.97 155 GLU B O 1
ATOM 4178 N N . GLU B 1 152 ? -26.487 -21.095 10.164 1.00 127.02 156 GLU B N 1
ATOM 4179 C CA . GLU B 1 152 ? -27.106 -20.390 9.049 1.00 128.42 156 GLU B CA 1
ATOM 4180 C C . GLU B 1 152 ? -26.280 -19.164 8.678 1.00 127.88 156 GLU B C 1
ATOM 4181 O O . GLU B 1 152 ? -26.201 -18.788 7.509 1.00 128.07 156 GLU B O 1
ATOM 4187 N N . TYR B 1 153 ? -25.668 -18.541 9.680 1.00 126.17 157 TYR B N 1
ATOM 4188 C CA . TYR B 1 153 ? -24.794 -17.397 9.452 1.00 120.89 157 TYR B CA 1
ATOM 4189 C C . TYR B 1 153 ? -23.428 -17.851 8.946 1.00 117.99 157 TYR B C 1
ATOM 4190 O O . TYR B 1 153 ? -22.608 -17.032 8.531 1.00 118.35 157 TYR B O 1
ATOM 4199 N N . LYS B 1 154 ? -23.192 -19.159 8.978 1.00 116.90 158 LYS B N 1
ATOM 4200 C CA . LYS B 1 154 ? -21.874 -19.708 8.676 1.00 110.07 158 LYS B CA 1
ATOM 4201 C C . LYS B 1 154 ? -21.880 -20.678 7.497 1.00 107.68 158 LYS B C 1
ATOM 4202 O O . LYS B 1 154 ? -20.826 -21.164 7.085 1.00 99.72 158 LYS B O 1
ATOM 4208 N N . ARG B 1 155 ? -23.058 -20.956 6.949 1.00 114.70 159 ARG B N 1
ATOM 4209 C CA . ARG B 1 155 ? -23.177 -21.954 5.892 1.00 116.62 159 ARG B CA 1
ATOM 4210 C C . ARG B 1 155 ? -22.386 -21.566 4.647 1.00 114.62 159 ARG B C 1
ATOM 4211 O O . ARG B 1 155 ? -22.581 -20.491 4.082 1.00 109.48 159 ARG B O 1
ATOM 4219 N N . GLY B 1 156 ? -21.495 -22.458 4.227 1.00 114.47 160 GLY B N 1
ATOM 4220 C CA . GLY B 1 156 ? -20.775 -22.306 2.976 1.00 110.26 160 GLY B CA 1
ATOM 4221 C C . GLY B 1 156 ? -20.042 -20.989 2.807 1.00 105.05 160 GLY B C 1
ATOM 4222 O O . GLY B 1 156 ? -19.958 -20.462 1.697 1.00 105.94 160 GLY B O 1
ATOM 4223 N N . PHE B 1 157 ? -19.512 -20.453 3.902 1.00 99.28 161 PHE B N 1
ATOM 4224 C CA . PHE B 1 157 ? -18.671 -19.264 3.831 1.00 95.56 161 PHE B CA 1
ATOM 4225 C C . PHE B 1 157 ? -17.178 -19.573 3.827 1.00 102.76 161 PHE B C 1
ATOM 4226 O O . PHE B 1 157 ? -16.352 -18.741 4.203 1.00 104.10 161 PHE B O 1
ATOM 4234 N N . GLY B 1 158 ? -16.855 -20.789 3.398 1.00 109.71 162 GLY B N 1
ATOM 4235 C CA . GLY B 1 158 ? -15.482 -21.223 3.232 1.00 109.32 162 GLY B CA 1
ATOM 4236 C C . GLY B 1 158 ? -14.893 -21.574 4.580 1.00 109.98 162 GLY B C 1
ATOM 4237 O O . GLY B 1 158 ? -15.607 -21.635 5.582 1.00 114.83 162 GLY B O 1
ATOM 4238 N N . PRO B 1 159 ? -13.577 -21.823 4.606 1.00 102.58 163 PRO B N 1
ATOM 4239 C CA . PRO B 1 159 ? -12.848 -22.104 5.845 1.00 99.13 163 PRO B CA 1
ATOM 4240 C C . PRO B 1 159 ? -12.983 -20.952 6.833 1.00 100.21 163 PRO B C 1
ATOM 4241 O O . PRO B 1 159 ? -12.626 -19.820 6.508 1.00 100.56 163 PRO B O 1
ATOM 4245 N N . MET B 1 160 ? -13.495 -21.239 8.024 1.00 101.53 164 MET B N 1
ATOM 4246 C CA . MET B 1 160 ? -13.661 -20.213 9.044 1.00 102.66 164 MET B CA 1
ATOM 4247 C C . MET B 1 160 ? -12.334 -19.924 9.738 1.00 102.87 164 MET B C 1
ATOM 4248 O O . MET B 1 160 ? -11.325 -20.581 9.476 1.00 106.87 164 MET B O 1
ATOM 4253 N N . LEU B 1 161 ? -12.345 -18.935 10.625 1.00 98.71 165 LEU B N 1
ATOM 4254 C CA . LEU B 1 161 ? -11.149 -18.535 11.357 1.00 97.37 165 LEU B CA 1
ATOM 4255 C C . LEU B 1 161 ? -10.932 -19.452 12.559 1.00 96.07 165 LEU B C 1
ATOM 4256 O O . LEU B 1 161 ? -11.817 -19.588 13.404 1.00 94.20 165 LEU B O 1
ATOM 4261 N N . PRO B 1 162 ? -9.751 -20.090 12.636 1.00 96.64 166 PRO B N 1
ATOM 4262 C CA . PRO B 1 162 ? -9.450 -21.034 13.721 1.00 101.67 166 PRO B CA 1
ATOM 4263 C C . PRO B 1 162 ? -9.338 -20.378 15.097 1.00 101.96 166 PRO B C 1
ATOM 4264 O O . PRO B 1 162 ? -9.392 -19.153 15.210 1.00 100.53 166 PRO B O 1
ATOM 4268 N N . GLY B 1 163 ? -9.185 -21.203 16.129 1.00 101.50 167 GLY B N 1
ATOM 4269 C CA . GLY B 1 163 ? -8.869 -20.722 17.462 1.00 102.28 167 GLY B CA 1
ATOM 4270 C C . GLY B 1 163 ? -10.051 -20.206 18.263 1.00 104.17 167 GLY B C 1
ATOM 4271 O O . GLY B 1 163 ? -9.872 -19.416 19.191 1.00 103.42 167 GLY B O 1
ATOM 4272 N N . ILE B 1 164 ? -11.257 -20.650 17.920 1.00 102.55 168 ILE B N 1
ATOM 4273 C CA . ILE B 1 164 ? -12.453 -20.226 18.647 1.00 97.30 168 ILE B CA 1
ATOM 4274 C C . ILE B 1 164 ? -13.138 -21.393 19.352 1.00 99.94 168 ILE B C 1
ATOM 4275 O O . ILE B 1 164 ? -13.359 -22.452 18.762 1.00 103.44 168 ILE B O 1
ATOM 4280 N N . ILE B 1 165 ? -13.467 -21.180 20.622 1.00 99.72 169 ILE B N 1
ATOM 4281 C CA . ILE B 1 165 ? -14.145 -22.178 21.438 1.00 104.47 169 ILE B CA 1
ATOM 4282 C C . ILE B 1 165 ? -15.477 -21.622 21.927 1.00 103.93 169 ILE B C 1
ATOM 4283 O O . ILE B 1 165 ? -15.570 -20.451 22.293 1.00 101.93 169 ILE B O 1
ATOM 4288 N N . VAL B 1 166 ? -16.505 -22.464 21.937 1.00 104.30 170 VAL B N 1
ATOM 4289 C CA . VAL B 1 166 ? -17.843 -22.027 22.318 1.00 104.63 170 VAL B CA 1
ATOM 4290 C C . VAL B 1 166 ? -18.342 -22.776 23.549 1.00 110.02 170 VAL B C 1
ATOM 4291 O O . VAL B 1 166 ? -18.223 -23.999 23.638 1.00 115.08 170 VAL B O 1
ATOM 4295 N N . ILE B 1 167 ? -18.901 -22.031 24.497 1.00 110.00 171 ILE B N 1
ATOM 4296 C CA . ILE B 1 167 ? -19.447 -22.613 25.716 1.00 112.30 171 ILE B CA 1
ATOM 4297 C C . ILE B 1 167 ? -20.862 -22.098 25.967 1.00 109.72 171 ILE B C 1
ATOM 4298 O O . ILE B 1 167 ? -21.218 -21.009 25.516 1.00 106.27 171 ILE B O 1
ATOM 4303 N N . PRO B 1 168 ? -21.677 -22.886 26.685 1.00 112.31 172 PRO B N 1
ATOM 4304 C CA . PRO B 1 168 ? -23.028 -22.456 27.066 1.00 116.97 172 PRO B CA 1
ATOM 4305 C C . PRO B 1 168 ? -23.010 -21.127 27.814 1.00 114.77 172 PRO B C 1
ATOM 4306 O O . PRO B 1 168 ? -22.107 -20.880 28.616 1.00 111.65 172 PRO B O 1
ATOM 4310 N N . TYR B 1 169 ? -24.004 -20.285 27.550 1.00 110.72 173 TYR B N 1
ATOM 4311 C CA . TYR B 1 169 ? -24.065 -18.955 28.143 1.00 103.33 173 TYR B CA 1
ATOM 4312 C C . TYR B 1 169 ? -24.550 -19.016 29.586 1.00 109.72 173 TYR B C 1
ATOM 4313 O O . TYR B 1 169 ? -25.501 -19.730 29.903 1.00 113.87 173 TYR B O 1
ATOM 4322 N N . GLY B 1 170 ? -23.884 -18.262 30.455 1.00 106.05 174 GLY B N 1
ATOM 4323 C CA . GLY B 1 170 ? -24.231 -18.226 31.862 1.00 109.56 174 GLY B CA 1
ATOM 4324 C C . GLY B 1 170 ? -23.702 -19.430 32.614 1.00 110.95 174 GLY B C 1
ATOM 4325 O O . GLY B 1 170 ? -24.112 -19.699 33.743 1.00 104.38 174 GLY B O 1
ATOM 4326 N N . ASP B 1 171 ? -22.780 -20.153 31.987 1.00 116.58 175 ASP B N 1
ATOM 4327 C CA . ASP B 1 171 ? -22.215 -21.356 32.580 1.00 120.81 175 ASP B CA 1
ATOM 4328 C C . ASP B 1 171 ? -20.798 -21.081 33.072 1.00 122.64 175 ASP B C 1
ATOM 4329 O O . ASP B 1 171 ? -19.890 -20.843 32.275 1.00 125.99 175 ASP B O 1
ATOM 4334 N N . LEU B 1 172 ? -20.611 -21.114 34.388 1.00 106.50 176 LEU B N 1
ATOM 4335 C CA . LEU B 1 172 ? -19.312 -20.817 34.981 1.00 109.77 176 LEU B CA 1
ATOM 4336 C C . LEU B 1 172 ? -18.376 -22.021 34.896 1.00 115.69 176 LEU B C 1
ATOM 4337 O O . LEU B 1 172 ? -17.161 -21.865 34.758 1.00 114.93 176 LEU B O 1
ATOM 4342 N N . GLU B 1 173 ? -18.945 -23.220 34.976 1.00 120.48 177 GLU B N 1
ATOM 4343 C CA . GLU B 1 173 ? -18.159 -24.448 34.921 1.00 125.39 177 GLU B CA 1
ATOM 4344 C C . GLU B 1 173 ? -17.689 -24.737 33.500 1.00 120.66 177 GLU B C 1
ATOM 4345 O O . GLU B 1 173 ? -16.603 -25.280 33.295 1.00 124.47 177 GLU B O 1
ATOM 4351 N N . ALA B 1 174 ? -18.513 -24.376 32.521 1.00 111.08 178 ALA B N 1
ATOM 4352 C CA . ALA B 1 174 ? -18.13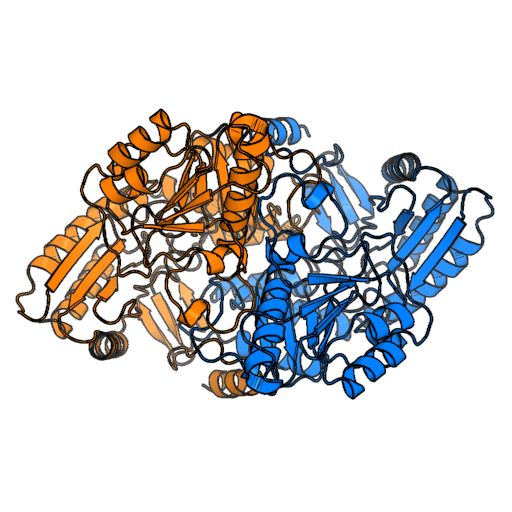5 -24.506 31.120 1.00 105.74 178 ALA B CA 1
ATOM 4353 C C . ALA B 1 174 ? -16.914 -23.640 30.845 1.00 103.63 178 ALA B C 1
ATOM 4354 O O . ALA B 1 174 ? -15.952 -24.080 30.213 1.00 99.81 178 ALA B O 1
ATOM 4356 N N . LEU B 1 175 ? -16.967 -22.405 31.330 1.00 107.29 179 LEU B N 1
ATOM 4357 C CA . LEU B 1 175 ? -15.862 -21.467 31.205 1.00 109.53 179 LEU B CA 1
ATOM 4358 C C . LEU B 1 175 ? -14.589 -22.038 31.824 1.00 112.23 179 LEU B C 1
ATOM 4359 O O . LEU B 1 175 ? -13.541 -22.081 31.180 1.00 111.74 179 LEU B O 1
ATOM 4364 N N . LYS B 1 176 ? -14.687 -22.470 33.077 1.00 112.10 180 LYS B N 1
ATOM 4365 C CA . LYS B 1 176 ? -13.546 -23.023 33.801 1.00 113.11 180 LYS B CA 1
ATOM 4366 C C . LYS B 1 176 ? -12.902 -24.183 33.049 1.00 111.11 180 LYS B C 1
ATOM 4367 O O . LYS B 1 176 ? -11.679 -24.320 33.032 1.00 104.69 180 LYS B O 1
ATOM 4373 N N . ALA B 1 177 ? -13.732 -25.021 32.435 1.00 115.36 181 ALA B N 1
ATOM 4374 C CA . ALA B 1 177 ? -13.245 -26.203 31.734 1.00 116.81 181 ALA B CA 1
ATOM 4375 C C . ALA B 1 177 ? -12.599 -25.834 30.405 1.00 117.11 181 ALA B C 1
ATOM 4376 O O . ALA B 1 177 ? -11.571 -26.396 30.026 1.00 119.21 181 ALA B O 1
ATOM 4378 N N . ALA B 1 178 ? -13.205 -24.886 29.700 1.00 114.50 182 ALA B N 1
ATOM 4379 C CA . ALA B 1 178 ? -12.744 -24.510 28.370 1.00 114.54 182 ALA B CA 1
ATOM 4380 C C . ALA B 1 178 ? -11.366 -23.854 28.404 1.00 115.94 182 ALA B C 1
ATOM 4381 O O . ALA B 1 178 ? -10.599 -23.967 27.449 1.00 121.00 182 ALA B O 1
ATOM 4383 N N . ILE B 1 179 ? -11.053 -23.172 29.502 1.00 107.44 183 ILE B N 1
ATOM 4384 C CA . ILE B 1 179 ? -9.794 -22.438 29.602 1.00 103.53 183 ILE B CA 1
ATOM 4385 C C . ILE B 1 179 ? -8.578 -23.361 29.591 1.00 111.66 183 ILE B C 1
ATOM 4386 O O . ILE B 1 179 ? -8.498 -24.314 30.365 1.00 118.30 183 ILE B O 1
ATOM 4391 N N . THR B 1 180 ? -7.641 -23.065 28.696 1.00 111.85 184 THR B N 1
ATOM 4392 C CA . THR B 1 180 ? -6.361 -23.753 28.642 1.00 110.20 184 THR B CA 1
ATOM 4393 C C . THR B 1 180 ? -5.275 -22.691 28.788 1.00 113.89 184 THR B C 1
ATOM 4394 O O . THR B 1 180 ? -5.577 -21.497 28.774 1.00 112.21 184 THR B O 1
ATOM 4398 N N . PRO B 1 181 ? -4.008 -23.109 28.937 1.00 118.65 185 PRO B N 1
ATOM 4399 C CA . PRO B 1 181 ? -2.951 -22.100 29.071 1.00 117.72 185 PRO B CA 1
ATOM 4400 C C . PRO B 1 181 ? -2.714 -21.320 27.778 1.00 113.61 185 PRO B C 1
ATOM 4401 O O . PRO B 1 181 ? -1.855 -20.439 27.745 1.00 110.40 185 PRO B O 1
ATOM 4405 N N . ASN B 1 182 ? -3.469 -21.646 26.733 1.00 113.38 186 ASN B N 1
ATOM 4406 C CA . ASN B 1 182 ? -3.403 -20.913 25.473 1.00 108.98 186 ASN B CA 1
ATOM 4407 C C . ASN B 1 182 ? -4.590 -19.974 25.279 1.00 100.67 186 ASN B C 1
ATOM 4408 O O . ASN B 1 182 ? -4.715 -19.327 24.240 1.00 94.40 186 ASN B O 1
ATOM 4413 N N . THR B 1 183 ? -5.459 -19.899 26.281 1.00 104.95 187 THR B N 1
ATOM 4414 C CA . THR B 1 183 ? -6.669 -19.089 26.181 1.00 106.29 187 THR B CA 1
ATOM 4415 C C . THR B 1 183 ? -6.348 -17.600 26.261 1.00 104.02 187 THR B C 1
ATOM 4416 O O . THR B 1 183 ? -5.840 -17.113 27.272 1.00 101.77 187 THR B O 1
ATOM 4420 N N . ALA B 1 184 ? -6.655 -16.884 25.185 1.00 98.83 188 ALA B N 1
ATOM 4421 C CA . ALA B 1 184 ? -6.350 -15.463 25.092 1.00 92.79 188 ALA B CA 1
ATOM 4422 C C . ALA B 1 184 ? -7.411 -14.601 25.771 1.00 89.44 188 ALA B C 1
ATOM 4423 O O . ALA B 1 184 ? -7.084 -13.723 26.570 1.00 90.13 188 ALA B O 1
ATOM 4425 N N . ALA B 1 185 ? -8.678 -14.847 25.453 1.00 85.92 189 ALA B N 1
ATOM 4426 C CA . ALA B 1 185 ? -9.758 -14.008 25.960 1.00 86.35 189 ALA B CA 1
ATOM 4427 C C . ALA B 1 185 ? -11.081 -14.758 26.079 1.00 88.23 189 ALA B C 1
ATOM 4428 O O . ALA B 1 185 ? -11.239 -15.865 25.564 1.00 86.94 189 ALA B O 1
ATOM 4430 N N . PHE B 1 186 ? -12.026 -14.131 26.772 1.00 87.98 190 PHE B N 1
ATOM 4431 C CA . PHE B 1 186 ? -13.388 -14.635 26.886 1.00 86.57 190 PHE B CA 1
ATOM 4432 C C . PHE B 1 186 ? -14.355 -13.509 26.540 1.00 83.55 190 PHE B C 1
ATOM 4433 O O . PHE B 1 186 ? -14.615 -12.626 27.358 1.00 83.81 190 PHE B O 1
ATOM 4441 N N . ILE B 1 187 ? -14.868 -13.536 25.315 1.00 84.98 191 ILE B N 1
ATOM 4442 C CA . ILE B 1 187 ? -15.741 -12.479 24.819 1.00 86.38 191 ILE B CA 1
ATOM 4443 C C . ILE B 1 187 ? -17.205 -12.897 24.903 1.00 88.64 191 ILE B C 1
ATOM 4444 O O . ILE B 1 187 ? -17.595 -13.932 24.363 1.00 96.91 191 ILE B O 1
ATOM 4449 N N . LEU B 1 188 ? -18.010 -12.090 25.589 1.00 83.71 192 LEU B N 1
ATOM 4450 C CA . LEU B 1 188 ? -19.424 -12.395 25.765 1.00 86.70 192 LEU B CA 1
ATOM 4451 C C . LEU B 1 188 ? -20.248 -11.120 25.896 1.00 83.07 192 LEU B C 1
ATOM 4452 O O . LEU B 1 188 ? -19.723 -10.056 26.223 1.00 85.57 192 LEU B O 1
ATOM 4457 N N . GLU B 1 189 ? -21.544 -11.243 25.635 1.00 79.84 193 GLU B N 1
ATOM 4458 C CA . GLU B 1 189 ? -22.488 -10.158 25.855 1.00 80.32 193 GLU B CA 1
ATOM 4459 C C . GLU B 1 189 ? -22.952 -10.207 27.304 1.00 78.52 193 GLU B C 1
ATOM 4460 O O . GLU B 1 189 ? -23.278 -11.279 27.813 1.00 70.03 193 GLU B O 1
ATOM 4466 N N . PRO B 1 190 ? -22.973 -9.049 27.981 1.00 81.55 194 PRO B N 1
ATOM 4467 C CA . PRO B 1 190 ? -23.471 -9.015 29.361 1.00 84.08 194 PRO B CA 1
ATOM 4468 C C . PRO B 1 190 ? -24.907 -9.527 29.416 1.00 89.74 194 PRO B C 1
ATOM 4469 O O . PRO B 1 190 ? -25.309 -10.181 30.378 1.00 95.68 194 PRO B O 1
ATOM 4473 N N . ILE B 1 191 ? -25.667 -9.212 28.372 1.00 94.63 195 ILE B N 1
ATOM 4474 C CA . ILE B 1 191 ? -26.982 -9.796 28.150 1.00 89.27 195 ILE B CA 1
ATOM 4475 C C . ILE B 1 191 ? -27.088 -10.119 26.669 1.00 90.62 195 ILE B C 1
ATOM 4476 O O . ILE B 1 191 ? -26.932 -9.235 25.826 1.00 95.13 195 ILE B O 1
ATOM 4481 N N . GLN B 1 192 ? -27.346 -11.381 26.345 1.00 90.39 196 GLN B N 1
ATOM 4482 C CA . GLN B 1 192 ? -27.431 -11.787 24.947 1.00 90.57 196 GLN B CA 1
ATOM 4483 C C . GLN B 1 192 ? -28.657 -11.172 24.281 1.00 94.06 196 GLN B C 1
ATOM 4484 O O . GLN B 1 192 ? -29.791 -11.398 24.706 1.00 103.25 196 GLN B O 1
ATOM 4490 N N . GLY B 1 193 ? -28.415 -10.397 23.228 1.00 87.87 197 GLY B N 1
ATOM 4491 C CA . GLY B 1 193 ? -29.466 -9.655 22.557 1.00 90.93 197 GLY B CA 1
ATOM 4492 C C . GLY B 1 193 ? -30.317 -10.511 21.642 1.00 95.86 197 GLY B C 1
ATOM 4493 O O . GLY B 1 193 ? -31.457 -10.842 21.969 1.00 98.81 197 GLY B O 1
ATOM 4494 N N . GLU B 1 194 ? -29.763 -10.866 20.487 1.00 95.73 198 GLU B N 1
ATOM 4495 C CA . GLU B 1 194 ? -30.503 -11.625 19.485 1.00 103.79 198 GLU B CA 1
ATOM 4496 C C . GLU B 1 194 ? -30.887 -13.006 20.004 1.00 110.55 198 GLU B C 1
ATOM 4497 O O . GLU B 1 194 ? -31.797 -13.647 19.476 1.00 116.41 198 GLU B O 1
ATOM 4503 N N . ALA B 1 195 ? -30.192 -13.458 21.043 1.00 106.71 199 ALA B N 1
ATOM 4504 C CA . ALA B 1 195 ? -30.434 -14.779 21.609 1.00 106.25 199 ALA B CA 1
ATOM 4505 C C . ALA B 1 195 ? -31.764 -14.838 22.360 1.00 107.36 199 ALA B C 1
ATOM 4506 O O . ALA B 1 195 ? -32.179 -15.905 22.815 1.00 108.69 199 ALA B O 1
ATOM 4508 N N . GLY B 1 196 ? -32.426 -13.691 22.489 1.00 104.80 200 GLY B N 1
ATOM 4509 C CA . GLY B 1 196 ? -33.720 -13.625 23.144 1.00 99.91 200 GLY B CA 1
ATOM 4510 C C . GLY B 1 196 ? -33.687 -12.853 24.449 1.00 89.99 200 GLY B C 1
ATOM 4511 O O . GLY B 1 196 ? -34.440 -13.157 25.373 1.00 87.11 200 GLY B O 1
ATOM 4512 N N . ILE B 1 197 ? -32.820 -11.847 24.520 1.00 90.18 201 ILE B N 1
ATOM 4513 C CA . ILE B 1 197 ? -32.662 -11.054 25.733 1.00 88.45 201 ILE B CA 1
ATOM 4514 C C . ILE B 1 197 ? -32.516 -11.962 26.947 1.00 96.89 201 ILE B C 1
ATOM 4515 O O . ILE B 1 197 ? -33.192 -11.762 27.956 1.00 105.61 201 ILE B O 1
ATOM 4520 N N . ASN B 1 198 ? -31.653 -12.970 26.857 1.00 97.18 202 ASN B N 1
ATOM 4521 C CA . ASN B 1 198 ? -31.459 -13.868 27.994 1.00 106.03 202 ASN B CA 1
ATOM 4522 C C . ASN B 1 198 ? -30.401 -13.351 28.963 1.00 107.41 202 ASN B C 1
ATOM 4523 O O . ASN B 1 198 ? -29.244 -13.133 28.601 1.00 108.23 202 ASN B O 1
ATOM 4528 N N . ILE B 1 199 ? -30.833 -13.155 30.202 1.00 101.91 203 ILE B N 1
ATOM 4529 C CA . ILE B 1 199 ? -30.019 -12.541 31.235 1.00 92.73 203 ILE B CA 1
ATOM 4530 C C . ILE B 1 199 ? -29.314 -13.623 32.044 1.00 93.19 203 ILE B C 1
ATOM 4531 O O . ILE B 1 199 ? -29.958 -14.548 32.537 1.00 95.14 203 ILE B O 1
ATOM 4536 N N . PRO B 1 200 ? -27.982 -13.516 32.181 1.00 89.82 204 PRO B N 1
ATOM 4537 C CA . PRO B 1 200 ? -27.237 -14.540 32.918 1.00 86.51 204 PRO B CA 1
ATOM 4538 C C . PRO B 1 200 ? -27.550 -14.454 34.405 1.00 87.80 204 PRO B C 1
ATOM 4539 O O . PRO B 1 200 ? -28.037 -13.416 34.852 1.00 81.40 204 PRO B O 1
ATOM 4543 N N . PRO B 1 201 ? -27.280 -15.526 35.165 1.00 93.29 205 PRO B N 1
ATOM 4544 C CA . PRO B 1 201 ? -27.614 -15.473 36.592 1.00 100.52 205 PRO B CA 1
ATOM 4545 C C . PRO B 1 201 ? -26.921 -14.304 37.288 1.00 108.45 205 PRO B C 1
ATOM 4546 O O . PRO B 1 201 ? -25.926 -13.788 36.779 1.00 111.14 205 PRO B O 1
ATOM 4550 N N . ALA B 1 202 ? -27.449 -13.892 38.436 1.00 109.17 206 ALA B N 1
ATOM 4551 C CA . ALA B 1 202 ? -26.959 -12.701 39.123 1.00 109.61 206 ALA B CA 1
ATOM 4552 C C . ALA B 1 202 ? -25.564 -12.917 39.706 1.00 108.13 206 ALA B C 1
ATOM 4553 O O . ALA B 1 202 ? -25.337 -13.858 40.465 1.00 110.10 206 ALA B O 1
ATOM 4555 N N . GLY B 1 203 ? -24.632 -12.042 39.337 1.00 104.22 207 GLY B N 1
ATOM 4556 C CA . GLY B 1 203 ? -23.270 -12.113 39.836 1.00 102.35 207 GLY B CA 1
ATOM 4557 C C . GLY B 1 203 ? -22.349 -12.902 38.924 1.00 99.91 207 GLY B C 1
ATOM 4558 O O . GLY B 1 203 ? -21.130 -12.889 39.102 1.00 102.52 207 GLY B O 1
ATOM 4559 N N . PHE B 1 204 ? -22.932 -13.587 37.944 1.00 101.63 208 PHE B N 1
ATOM 4560 C CA . PHE B 1 204 ? -22.156 -14.397 37.011 1.00 101.76 208 PHE B CA 1
ATOM 4561 C C . PHE B 1 204 ? -21.013 -13.605 36.388 1.00 99.84 208 PHE B C 1
ATOM 4562 O O . PHE B 1 204 ? -19.908 -14.122 36.228 1.00 104.43 208 PHE B O 1
ATOM 4570 N N . LEU B 1 205 ? -21.281 -12.353 36.031 1.00 87.35 209 LEU B N 1
ATOM 4571 C CA . LEU B 1 205 ? -20.271 -11.514 35.397 1.00 88.40 209 LEU B CA 1
ATOM 4572 C C . LEU B 1 205 ? -19.137 -11.205 36.372 1.00 91.28 209 LEU B C 1
ATOM 4573 O O . LEU B 1 205 ? -17.987 -11.044 35.966 1.00 86.92 209 LEU B O 1
ATOM 4578 N N . LYS B 1 206 ? -19.466 -11.126 37.658 1.00 88.73 210 LYS B N 1
ATOM 4579 C CA . LYS B 1 206 ? -18.458 -10.907 38.689 1.00 90.79 210 LYS B CA 1
ATOM 4580 C C . LYS B 1 206 ? -17.656 -12.183 38.911 1.00 92.52 210 LYS B C 1
ATOM 4581 O O . LYS B 1 206 ? -16.458 -12.136 39.191 1.00 93.93 210 LYS B O 1
ATOM 4587 N N . GLU B 1 207 ? -18.327 -13.322 38.781 1.00 96.29 211 GLU B N 1
ATOM 4588 C CA . GLU B 1 207 ? -17.682 -14.618 38.949 1.00 101.06 211 GLU B CA 1
ATOM 4589 C C . GLU B 1 207 ? -16.838 -14.966 37.727 1.00 95.83 211 GLU B C 1
ATOM 4590 O O . GLU B 1 207 ? -15.731 -15.490 37.853 1.00 99.50 211 GLU B O 1
ATOM 4596 N N . ALA B 1 208 ? -17.369 -14.668 36.545 1.00 93.14 212 ALA B N 1
ATOM 4597 C CA . ALA B 1 208 ? -16.661 -14.924 35.296 1.00 89.05 212 ALA B CA 1
ATOM 4598 C C . ALA B 1 208 ? -15.346 -14.154 35.252 1.00 89.87 212 ALA B C 1
ATOM 4599 O O . ALA B 1 208 ? -14.315 -14.685 34.837 1.00 85.36 212 ALA B O 1
ATOM 4601 N N . LEU B 1 209 ? -15.394 -12.899 35.683 1.00 94.35 213 LEU B N 1
ATOM 4602 C CA . LEU B 1 209 ? -14.221 -12.033 35.697 1.00 97.67 213 LEU B CA 1
ATOM 4603 C C . LEU B 1 209 ? -13.137 -12.576 36.626 1.00 99.07 213 LEU B C 1
ATOM 4604 O O . LEU B 1 209 ? -11.956 -12.579 36.280 1.00 97.12 213 LEU B O 1
ATOM 4609 N N . GLU B 1 210 ? -13.544 -13.032 37.807 1.00 99.90 214 GLU B N 1
ATOM 4610 C CA . GLU B 1 210 ? -12.602 -13.564 38.788 1.00 112.14 214 GLU B CA 1
ATOM 4611 C C . GLU B 1 210 ? -11.888 -14.801 38.253 1.00 111.66 214 GLU B C 1
ATOM 4612 O O . GLU B 1 210 ? -10.707 -15.011 38.528 1.00 111.43 214 GLU B O 1
ATOM 4618 N N . VAL B 1 211 ? -12.608 -15.615 37.487 1.00 107.81 215 VAL B N 1
ATOM 4619 C CA . VAL B 1 211 ? -12.019 -16.793 36.864 1.00 109.28 215 VAL B CA 1
ATOM 4620 C C . VAL B 1 211 ? -10.962 -16.372 35.850 1.00 108.94 215 VAL B C 1
ATOM 4621 O O . VAL B 1 211 ? -9.850 -16.902 35.834 1.00 110.86 215 VAL B O 1
ATOM 4625 N N . CYS B 1 212 ? -11.320 -15.409 35.008 1.00 100.60 216 CYS B N 1
ATOM 4626 C CA . CYS B 1 212 ? -10.416 -14.910 33.981 1.00 102.40 216 CYS B CA 1
ATOM 4627 C C . CYS B 1 212 ? -9.197 -14.228 34.597 1.00 105.70 216 CYS B C 1
ATOM 4628 O O . CYS B 1 212 ? -8.082 -14.358 34.092 1.00 109.38 216 CYS B O 1
ATOM 4631 N N . LYS B 1 213 ? -9.413 -13.506 35.693 1.00 104.44 217 LYS B N 1
ATOM 4632 C CA . LYS B 1 213 ? -8.323 -12.855 36.410 1.00 106.80 217 LYS B CA 1
ATOM 4633 C C . LYS B 1 213 ? -7.300 -13.885 36.868 1.00 107.12 217 LYS B C 1
ATOM 4634 O O . LYS B 1 213 ? -6.105 -13.749 36.607 1.00 104.55 217 LYS B O 1
ATOM 4640 N N . LYS B 1 214 ? -7.780 -14.917 37.554 1.00 109.03 218 LYS B N 1
ATOM 4641 C CA . LYS B 1 214 ? -6.910 -15.963 38.077 1.00 109.85 218 LYS B CA 1
ATOM 4642 C C . LYS B 1 214 ? -6.122 -16.646 36.963 1.00 107.27 218 LYS B C 1
ATOM 4643 O O . LYS B 1 214 ? -4.951 -16.981 37.138 1.00 105.08 218 LYS B O 1
ATOM 4645 N N . GLU B 1 215 ? -6.769 -16.847 35.818 1.00 107.62 219 GLU B N 1
ATOM 4646 C CA . GLU B 1 215 ? -6.151 -17.554 34.701 1.00 107.82 219 GLU B CA 1
ATOM 4647 C C . GLU B 1 215 ? -5.435 -16.604 33.746 1.00 105.92 219 GLU B C 1
ATOM 4648 O O . GLU B 1 215 ? -5.022 -17.003 32.657 1.00 103.19 219 GLU B O 1
ATOM 4654 N N . ASN B 1 216 ? -5.287 -15.350 34.158 1.00 104.95 220 ASN B N 1
ATOM 4655 C CA . ASN B 1 216 ? -4.702 -14.323 33.303 1.00 105.31 220 ASN B CA 1
ATOM 4656 C C . ASN B 1 216 ? -5.316 -14.343 31.905 1.00 102.50 220 ASN B C 1
ATOM 4657 O O . ASN B 1 216 ? -4.606 -14.325 30.899 1.00 104.18 220 ASN B O 1
ATOM 4662 N N . VAL B 1 217 ? -6.643 -14.404 31.856 1.00 97.97 221 VAL B N 1
ATOM 4663 C CA . VAL B 1 217 ? -7.381 -14.330 30.600 1.00 89.05 221 VAL B CA 1
ATOM 4664 C C . VAL B 1 217 ? -8.151 -13.015 30.551 1.00 87.02 221 VAL B C 1
ATOM 4665 O O . VAL B 1 217 ? -8.759 -12.608 31.541 1.00 89.41 221 VAL B O 1
ATOM 4669 N N . LEU B 1 218 ? -8.119 -12.349 29.403 1.00 85.39 222 LEU B N 1
ATOM 4670 C CA . LEU B 1 218 ? -8.808 -11.074 29.252 1.00 87.51 222 LEU B CA 1
ATOM 4671 C C . LEU B 1 218 ? -10.318 -11.268 29.308 1.00 86.26 222 LEU B C 1
ATOM 4672 O O . LEU B 1 218 ? -10.853 -12.225 28.746 1.00 77.56 222 LEU B O 1
ATOM 4677 N N . PHE B 1 219 ? -10.999 -10.352 29.988 1.00 91.81 223 PHE B N 1
ATOM 4678 C CA . PHE B 1 219 ? -12.454 -10.370 30.066 1.00 91.27 223 PHE B CA 1
ATOM 4679 C C . PHE B 1 219 ? -13.017 -9.250 29.200 1.00 84.11 223 PHE B C 1
ATOM 4680 O O . PHE B 1 219 ? -13.058 -8.092 29.614 1.00 86.02 223 PHE B O 1
ATOM 4688 N N . VAL B 1 220 ? -13.441 -9.602 27.991 1.00 76.24 224 VAL B N 1
ATOM 4689 C CA . VAL B 1 220 ? -13.889 -8.614 27.017 1.00 71.06 224 VAL B CA 1
ATOM 4690 C C . VAL B 1 220 ? -15.412 -8.587 26.933 1.00 69.46 224 VAL B C 1
ATOM 4691 O O . VAL B 1 220 ? -16.045 -9.595 26.619 1.00 73.67 224 VAL B O 1
ATOM 4695 N N . ALA B 1 221 ? -15.994 -7.426 27.212 1.00 69.02 225 ALA B N 1
ATOM 4696 C CA . ALA B 1 221 ? -17.444 -7.278 27.218 1.00 78.53 225 ALA B CA 1
ATOM 4697 C C . ALA B 1 221 ? -17.945 -6.591 25.949 1.00 78.91 225 ALA B C 1
ATOM 4698 O O . ALA B 1 221 ? -17.544 -5.467 25.642 1.00 81.84 225 ALA B O 1
ATOM 4700 N N . ASP B 1 222 ? -18.823 -7.271 25.218 1.00 74.37 226 ASP B N 1
ATOM 4701 C CA . ASP B 1 222 ? -19.446 -6.697 24.030 1.00 77.27 226 ASP B CA 1
ATOM 4702 C C . ASP B 1 222 ? -20.696 -5.922 24.439 1.00 77.85 226 ASP B C 1
ATOM 4703 O O . ASP B 1 222 ? -21.758 -6.509 24.641 1.00 80.22 226 ASP B O 1
ATOM 4708 N N . GLU B 1 223 ? -20.563 -4.603 24.556 1.00 72.95 227 GLU B N 1
ATOM 4709 C CA . GLU B 1 223 ? -21.657 -3.756 25.024 1.00 72.12 227 GLU B CA 1
ATOM 4710 C C . GLU B 1 223 ? -22.185 -2.850 23.919 1.00 71.88 227 GLU B C 1
ATOM 4711 O O . GLU B 1 223 ? -22.739 -1.784 24.186 1.00 73.42 227 GLU B O 1
ATOM 4717 N N . ILE B 1 224 ? -22.003 -3.275 22.676 1.00 66.16 228 ILE B N 1
ATOM 4718 C CA . ILE B 1 224 ? -22.489 -2.514 21.533 1.00 63.69 228 ILE B CA 1
ATOM 4719 C C . ILE B 1 224 ? -24.003 -2.336 21.614 1.00 63.82 228 ILE B C 1
ATOM 4720 O O . ILE B 1 224 ? -24.531 -1.275 21.276 1.00 59.12 228 ILE B O 1
ATOM 4725 N N . GLN B 1 225 ? -24.697 -3.369 22.079 1.00 67.00 229 GLN B N 1
ATOM 4726 C CA . GLN B 1 225 ? -26.149 -3.317 22.202 1.00 70.28 229 GLN B CA 1
ATOM 4727 C C . GLN B 1 225 ? -26.582 -2.915 23.610 1.00 71.88 229 GLN B C 1
ATOM 4728 O O . GLN B 1 225 ? -27.507 -2.119 23.782 1.00 75.50 229 GLN B O 1
ATOM 4734 N N . THR B 1 226 ? -25.905 -3.463 24.614 1.00 66.72 230 THR B N 1
ATOM 4735 C CA . THR B 1 226 ? -26.319 -3.296 26.006 1.00 66.72 230 THR B CA 1
ATOM 4736 C C . THR B 1 226 ? -25.763 -2.036 26.669 1.00 68.05 230 THR B C 1
ATOM 4737 O O . THR B 1 226 ? -26.296 -1.574 27.677 1.00 69.39 230 THR B O 1
ATOM 4741 N N . GLY B 1 227 ? -24.694 -1.484 26.105 1.00 66.23 231 GLY B N 1
ATOM 4742 C CA . GLY B 1 227 ? -24.025 -0.345 26.707 1.00 60.18 231 GLY B CA 1
ATOM 4743 C C . GLY B 1 227 ? -24.789 0.960 26.590 1.00 59.98 231 GLY B C 1
ATOM 4744 O O . GLY B 1 227 ? -25.765 1.066 25.847 1.00 63.86 231 GLY B O 1
ATOM 4745 N N . LEU B 1 228 ? -24.340 1.954 27.351 1.00 68.00 232 LEU B N 1
ATOM 4746 C CA . LEU B 1 228 ? -24.835 3.322 27.230 1.00 71.61 232 LEU B CA 1
ATOM 4747 C C . LEU B 1 228 ? -26.292 3.484 27.665 1.00 74.51 232 LEU B C 1
ATOM 4748 O O . LEU B 1 228 ? -27.118 4.008 26.916 1.00 62.30 232 LEU B O 1
ATOM 4753 N N . GLY B 1 229 ? -26.596 3.034 28.878 1.00 78.98 233 GLY B N 1
ATOM 4754 C CA . GLY B 1 229 ? -27.880 3.312 29.498 1.00 84.62 233 GLY B CA 1
ATOM 4755 C C . GLY B 1 229 ? -29.014 2.381 29.113 1.00 85.72 233 GLY B C 1
ATOM 4756 O O . GLY B 1 229 ? -30.073 2.401 29.739 1.00 84.34 233 GLY B O 1
ATOM 4757 N N . ARG B 1 230 ? -28.802 1.569 28.084 1.00 85.26 234 ARG B N 1
ATOM 4758 C CA . ARG B 1 230 ? -29.843 0.672 27.596 1.00 82.64 234 ARG B CA 1
ATOM 4759 C C . ARG B 1 230 ? -30.430 -0.195 28.710 1.00 78.69 234 ARG B C 1
ATOM 4760 O O . ARG B 1 230 ? -31.649 -0.324 28.824 1.00 73.36 234 ARG B O 1
ATOM 4768 N N . THR B 1 231 ? -29.565 -0.776 29.536 1.00 78.27 235 THR B N 1
ATOM 4769 C CA . THR B 1 231 ? -30.004 -1.747 30.534 1.00 79.35 235 THR B CA 1
ATOM 4770 C C . THR B 1 231 ? -30.254 -1.126 31.909 1.00 75.39 235 THR B C 1
ATOM 4771 O O . THR B 1 231 ? -30.320 -1.838 32.911 1.00 76.85 235 THR B O 1
ATOM 4775 N N . GLY B 1 232 ? -30.392 0.195 31.955 1.00 74.88 236 GLY B N 1
ATOM 4776 C CA . GLY B 1 232 ? -30.676 0.886 33.201 1.00 81.19 236 GLY B CA 1
ATOM 4777 C C . GLY B 1 232 ? -29.422 1.294 33.949 1.00 89.44 236 GLY B C 1
ATOM 4778 O O . GLY B 1 232 ? -29.491 1.860 35.039 1.00 92.66 236 GLY B O 1
ATOM 4779 N N . LYS B 1 233 ? -28.269 0.994 33.363 1.00 90.05 237 LYS B N 1
ATOM 4780 C CA . LYS B 1 233 ? -26.991 1.428 33.910 1.00 84.81 237 LYS B CA 1
ATOM 4781 C C . LYS B 1 233 ? -26.074 1.797 32.751 1.00 85.71 237 LYS B C 1
ATOM 4782 O O . LYS B 1 233 ? -26.320 1.393 31.616 1.00 85.64 237 LYS B O 1
ATOM 4788 N N . VAL B 1 234 ? -25.035 2.580 33.025 1.00 83.95 238 VAL B N 1
ATOM 4789 C CA . VAL B 1 234 ? -24.148 3.045 31.963 1.00 75.25 238 VAL B CA 1
ATOM 4790 C C . VAL B 1 234 ? -23.660 1.858 31.137 1.00 75.74 238 VAL B C 1
ATOM 4791 O O . VAL B 1 234 ? -23.652 1.904 29.906 1.00 72.83 238 VAL B O 1
ATOM 4795 N N . PHE B 1 235 ? -23.254 0.797 31.826 1.00 77.40 239 PHE B N 1
ATOM 4796 C CA . PHE B 1 235 ? -22.885 -0.454 31.176 1.00 76.32 239 PHE B CA 1
ATOM 4797 C C . PHE B 1 235 ? -23.605 -1.611 31.861 1.00 79.31 239 PHE B C 1
ATOM 4798 O O . PHE B 1 235 ? -23.903 -1.545 33.052 1.00 75.04 239 PHE B O 1
ATOM 4806 N N . ALA B 1 236 ? -23.884 -2.668 31.106 1.00 78.44 240 ALA B N 1
ATOM 4807 C CA . ALA B 1 236 ? -24.597 -3.819 31.648 1.00 79.69 240 ALA B CA 1
ATOM 4808 C C . ALA B 1 236 ? -23.725 -4.589 32.635 1.00 80.69 240 ALA B C 1
ATOM 4809 O O . ALA B 1 236 ? -24.228 -5.381 33.431 1.00 84.94 240 ALA B O 1
ATOM 4811 N N . CYS B 1 237 ? -22.416 -4.360 32.572 1.00 74.60 241 CYS B N 1
ATOM 4812 C CA . CYS B 1 237 ? -21.493 -4.956 33.528 1.00 77.47 241 CYS B CA 1
ATOM 4813 C C . CYS B 1 237 ? -21.674 -4.329 34.905 1.00 83.39 241 CYS B C 1
ATOM 4814 O O . CYS B 1 237 ? -21.415 -4.963 35.927 1.00 86.79 241 CYS B O 1
ATOM 4817 N N . ASP B 1 238 ? -22.110 -3.074 34.924 1.00 82.25 242 ASP B N 1
ATOM 4818 C CA . ASP B 1 238 ? -22.302 -2.346 36.173 1.00 85.74 242 ASP B CA 1
ATOM 4819 C C . ASP B 1 238 ? -23.275 -3.056 37.106 1.00 87.32 242 ASP B C 1
ATOM 4820 O O . ASP B 1 238 ? -23.227 -2.867 38.321 1.00 85.37 242 ASP B O 1
ATOM 4825 N N . TRP B 1 239 ? -24.151 -3.878 36.539 1.00 84.64 243 TRP B N 1
ATOM 4826 C CA . TRP B 1 239 ? -25.128 -4.604 37.339 1.00 88.10 243 TRP B CA 1
ATOM 4827 C C . TRP B 1 239 ? -24.447 -5.566 38.308 1.00 92.92 243 TRP B C 1
ATOM 4828 O O . TRP B 1 239 ? -24.948 -5.808 39.405 1.00 96.72 243 TRP B O 1
ATOM 4839 N N . ASP B 1 240 ? -23.305 -6.112 37.900 1.00 91.78 244 ASP B N 1
ATOM 4840 C CA . ASP B 1 240 ? -22.516 -6.966 38.780 1.00 93.49 244 ASP B CA 1
ATOM 4841 C C . ASP B 1 240 ? -21.274 -6.229 39.274 1.00 95.64 244 ASP B C 1
ATOM 4842 O O . ASP B 1 240 ? -20.356 -6.838 39.825 1.00 95.69 244 ASP B O 1
ATOM 4847 N N . ASN B 1 241 ? -21.257 -4.913 39.080 1.00 96.28 245 ASN B N 1
ATOM 4848 C CA . ASN B 1 241 ? -20.144 -4.080 39.525 1.00 94.68 245 ASN B CA 1
ATOM 4849 C C . ASN B 1 241 ? -18.815 -4.510 38.909 1.00 91.12 245 ASN B C 1
ATOM 4850 O O . ASN B 1 241 ? -17.769 -4.431 39.551 1.00 88.28 245 ASN B O 1
ATOM 4855 N N . VAL B 1 242 ? -18.862 -4.968 37.663 1.00 91.75 246 VAL B N 1
ATOM 4856 C CA . VAL B 1 242 ? -17.674 -5.477 36.988 1.00 93.16 246 VAL B CA 1
ATOM 4857 C C . VAL B 1 242 ? -17.035 -4.451 36.056 1.00 94.99 246 VAL B C 1
ATOM 4858 O O . VAL B 1 242 ? -17.713 -3.829 35.240 1.00 93.47 246 VAL B O 1
ATOM 4862 N N . THR B 1 243 ? -15.724 -4.281 36.195 1.00 96.44 247 THR B N 1
ATOM 4863 C CA . THR B 1 243 ? -14.939 -3.529 35.228 1.00 91.72 247 THR B CA 1
ATOM 4864 C C . THR B 1 243 ? -14.165 -4.513 34.365 1.00 83.18 247 THR B C 1
ATOM 4865 O O . THR B 1 243 ? -13.196 -5.121 34.827 1.00 74.06 247 THR B O 1
ATOM 4869 N N . PRO B 1 244 ? -14.597 -4.680 33.108 1.00 77.05 248 PRO B N 1
ATOM 4870 C CA . PRO B 1 244 ? -13.976 -5.646 32.199 1.00 76.69 248 PRO B CA 1
ATOM 4871 C C . PRO B 1 244 ? -12.599 -5.188 31.736 1.00 76.04 248 PRO B C 1
ATOM 4872 O O . PRO B 1 244 ? -12.272 -4.004 31.832 1.00 70.23 248 PRO B O 1
ATOM 4876 N N . ASP B 1 245 ? -11.801 -6.123 31.233 1.00 80.03 249 ASP B N 1
ATOM 4877 C CA . ASP B 1 245 ? -10.479 -5.792 30.724 1.00 82.92 249 ASP B CA 1
ATOM 4878 C C . ASP B 1 245 ? -10.591 -4.940 29.467 1.00 85.30 249 ASP B C 1
ATOM 4879 O O . ASP B 1 245 ? -9.673 -4.189 29.135 1.00 86.55 249 ASP B O 1
ATOM 4884 N N . MET B 1 246 ? -11.718 -5.053 28.771 1.00 85.14 250 MET B N 1
ATOM 4885 C CA . MET B 1 246 ? -11.940 -4.275 27.557 1.00 76.19 250 MET B CA 1
ATOM 4886 C C . MET B 1 246 ? -13.422 -4.129 27.237 1.00 78.38 250 MET B C 1
ATOM 4887 O O . MET B 1 246 ? -14.152 -5.117 27.158 1.00 81.19 250 MET B O 1
ATOM 4892 N N . TYR B 1 247 ? -13.857 -2.887 27.063 1.00 76.77 251 TYR B N 1
ATOM 4893 C CA . TYR B 1 247 ? -15.210 -2.603 26.608 1.00 74.85 251 TYR B CA 1
ATOM 4894 C C . TYR B 1 247 ? -15.253 -2.583 25.080 1.00 71.83 251 TYR B C 1
ATOM 4895 O O . TYR B 1 247 ? -14.328 -2.086 24.436 1.00 74.48 251 TYR B O 1
ATOM 4904 N N . ILE B 1 248 ? -16.324 -3.121 24.501 1.00 69.24 252 ILE B N 1
ATOM 4905 C CA . ILE B 1 248 ? -16.599 -2.927 23.078 1.00 70.68 252 ILE B CA 1
ATOM 4906 C C . ILE B 1 248 ? -17.908 -2.164 22.926 1.00 68.60 252 ILE B C 1
ATOM 4907 O O . ILE B 1 248 ? -18.975 -2.670 23.273 1.00 69.22 252 ILE B O 1
ATOM 4912 N N . LEU B 1 249 ? -17.827 -0.948 22.397 1.00 61.50 253 LEU B N 1
ATOM 4913 C CA . LEU B 1 249 ? -19.004 -0.095 22.275 1.00 61.84 253 LEU B CA 1
ATOM 4914 C C . LEU B 1 249 ? -19.328 0.217 20.817 1.00 68.96 253 LEU B C 1
ATOM 4915 O O . LEU B 1 249 ? -18.458 0.159 19.948 1.00 68.18 253 LEU B O 1
ATOM 4920 N N . GLY B 1 250 ? -20.590 0.548 20.561 1.00 69.08 254 GLY B N 1
ATOM 4921 C CA . GLY B 1 250 ? -21.037 0.872 19.220 1.00 57.75 254 GLY B CA 1
ATOM 4922 C C . GLY B 1 250 ? -22.473 1.359 19.196 1.00 62.79 254 GLY B C 1
ATOM 4923 O O . GLY B 1 250 ? -22.939 2.003 20.137 1.00 64.11 254 GLY B O 1
ATOM 4948 N N . ALA B 1 252 ? -25.387 2.842 19.737 1.00 68.31 256 ALA B N 1
ATOM 4949 C CA . ALA B 1 252 ? -25.847 4.090 20.351 1.00 64.22 256 ALA B CA 1
ATOM 4950 C C . ALA B 1 252 ? -24.706 5.076 20.593 1.00 61.77 256 ALA B C 1
ATOM 4951 O O . ALA B 1 252 ? -24.944 6.244 20.906 1.00 58.57 256 ALA B O 1
ATOM 4953 N N . LEU B 1 253 ? -23.472 4.606 20.448 1.00 58.57 257 LEU B N 1
ATOM 4954 C CA . LEU B 1 253 ? -22.304 5.462 20.620 1.00 54.22 257 LEU B CA 1
ATOM 4955 C C . LEU B 1 253 ? -22.396 6.694 19.722 1.00 60.89 257 LEU B C 1
ATOM 4956 O O . LEU B 1 253 ? -21.844 7.748 20.043 1.00 68.48 257 LEU B O 1
ATOM 4961 N N . GLY B 1 254 ? -23.105 6.559 18.604 1.00 51.46 258 GLY B N 1
ATOM 4962 C CA . GLY B 1 254 ? -23.263 7.653 17.661 1.00 48.78 258 GLY B CA 1
ATOM 4963 C C . GLY B 1 254 ? -24.705 8.101 17.499 1.00 63.12 258 GLY B C 1
ATOM 4964 O O . GLY B 1 254 ? -25.046 8.779 16.530 1.00 65.85 258 GLY B O 1
ATOM 4965 N N . GLY B 1 255 ? -25.553 7.719 18.449 1.00 63.91 259 GLY B N 1
ATOM 4966 C CA . GLY B 1 255 ? -26.936 8.161 18.471 1.00 55.11 259 GLY B CA 1
ATOM 4967 C C . GLY B 1 255 ? -27.755 7.754 17.260 1.00 60.76 259 GLY B C 1
ATOM 4968 O O . GLY B 1 255 ? -28.833 8.301 17.026 1.00 59.56 259 GLY B O 1
ATOM 4969 N N . GLY B 1 256 ? -27.254 6.795 16.489 1.00 65.04 260 GLY B N 1
ATOM 4970 C CA . GLY B 1 256 ? -27.948 6.345 15.295 1.00 63.51 260 GLY B CA 1
ATOM 4971 C C . GLY B 1 256 ? -27.841 7.350 14.163 1.00 61.56 260 GLY B C 1
ATOM 4972 O O . GLY B 1 256 ? -28.510 7.220 13.139 1.00 69.73 260 GLY B O 1
ATOM 4973 N N . VAL B 1 257 ? -26.991 8.356 14.350 1.00 54.78 261 VAL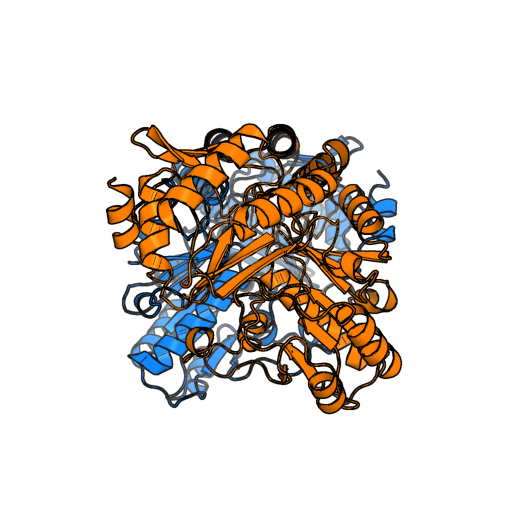 B N 1
ATOM 4974 C CA . VAL B 1 257 ? -26.775 9.383 13.339 1.00 52.81 261 VAL B CA 1
ATOM 4975 C C . VAL B 1 257 ? -25.535 9.073 12.506 1.00 57.68 261 VAL B C 1
ATOM 4976 O O . VAL B 1 257 ? -25.496 9.357 11.310 1.00 62.56 261 VAL B O 1
ATOM 4980 N N . PHE B 1 258 ? -24.528 8.488 13.147 1.00 54.62 262 PHE B N 1
ATOM 4981 C CA . PHE B 1 258 ? -23.275 8.167 12.480 1.00 51.44 262 PHE B CA 1
ATOM 4982 C C . PHE B 1 258 ? -22.711 6.872 13.050 1.00 59.20 262 PHE B C 1
ATOM 4983 O O . PHE B 1 258 ? -22.674 6.694 14.268 1.00 69.26 262 PHE B O 1
ATOM 4991 N N . PRO B 1 259 ? -22.272 5.957 12.173 1.00 62.07 263 PRO B N 1
ATOM 4992 C CA . PRO B 1 259 ? -21.678 4.706 12.658 1.00 59.96 263 PRO B CA 1
ATOM 4993 C C . PRO B 1 259 ? -20.308 4.918 13.290 1.00 64.48 263 PRO B C 1
ATOM 4994 O O . PRO B 1 259 ? -19.334 5.206 12.592 1.00 65.04 263 PRO B O 1
ATOM 4998 N N . ILE B 1 260 ? -20.247 4.784 14.610 1.00 64.77 264 ILE B N 1
ATOM 4999 C CA . ILE B 1 260 ? -18.990 4.882 15.335 1.00 50.22 264 ILE B CA 1
ATOM 5000 C C . ILE B 1 260 ? -18.941 3.843 16.448 1.00 51.34 264 ILE B C 1
ATOM 5001 O O . ILE B 1 260 ? -19.891 3.692 17.215 1.00 62.71 264 ILE B O 1
ATOM 5006 N N . SER B 1 261 ? -17.825 3.127 16.518 1.00 46.01 265 SER B N 1
ATOM 5007 C CA . SER B 1 261 ? -17.632 2.078 17.508 1.00 58.18 265 SER B CA 1
ATOM 5008 C C . SER B 1 261 ? -16.245 2.240 18.114 1.00 65.88 265 SER B C 1
ATOM 5009 O O . SER B 1 261 ? -15.488 3.120 17.704 1.00 66.05 265 SER B O 1
ATOM 5012 N N . CYS B 1 262 ? -15.905 1.397 19.084 1.00 50.80 266 CYS B N 1
ATOM 5013 C CA . CYS B 1 262 ? -14.593 1.484 19.713 1.00 53.61 266 CYS B CA 1
ATOM 5014 C C . CYS B 1 262 ? -14.286 0.316 20.644 1.00 60.09 266 CYS B C 1
ATOM 5015 O O . CYS B 1 262 ? -15.182 -0.394 21.103 1.00 64.34 266 CYS B O 1
ATOM 5018 N N . ALA B 1 263 ? -12.997 0.130 20.904 1.00 63.47 267 ALA B N 1
ATOM 5019 C CA . ALA B 1 263 ? -12.524 -0.767 21.947 1.00 70.87 267 ALA B CA 1
ATOM 5020 C C . ALA B 1 263 ? -11.813 0.076 22.996 1.00 71.92 267 ALA B C 1
ATOM 5021 O O . ALA B 1 263 ? -10.974 0.912 22.659 1.00 73.63 267 ALA B O 1
ATOM 5023 N N . ALA B 1 264 ? -12.146 -0.138 24.263 1.00 70.71 268 ALA B N 1
ATOM 5024 C CA . ALA B 1 264 ? -11.556 0.643 25.343 1.00 68.24 268 ALA B CA 1
ATOM 5025 C C . ALA B 1 264 ? -10.942 -0.263 26.400 1.00 69.08 268 ALA B C 1
ATOM 5026 O O . ALA B 1 264 ? -11.622 -1.107 26.982 1.00 71.17 268 ALA B O 1
ATOM 5028 N N . ALA B 1 265 ? -9.650 -0.077 26.643 1.00 72.35 269 ALA B N 1
ATOM 5029 C CA . ALA B 1 265 ? -8.929 -0.865 27.632 1.00 67.48 269 ALA B CA 1
ATOM 5030 C C . ALA B 1 265 ? -7.691 -0.099 28.085 1.00 74.37 269 ALA B C 1
ATOM 5031 O O . ALA B 1 265 ? -7.429 1.005 27.606 1.00 78.59 269 ALA B O 1
ATOM 5033 N N . ASN B 1 266 ? -6.937 -0.681 29.012 1.00 75.29 270 ASN B N 1
ATOM 5034 C CA . ASN B 1 266 ? -5.746 -0.028 29.542 1.00 78.03 270 ASN B CA 1
ATOM 5035 C C . ASN B 1 266 ? -4.521 -0.261 28.663 1.00 81.41 270 ASN B C 1
ATOM 5036 O O . ASN B 1 266 ? -4.522 -1.138 27.799 1.00 75.81 270 ASN B O 1
ATOM 5041 N N . ARG B 1 267 ? -3.478 0.529 28.897 1.00 86.60 271 ARG B N 1
ATOM 5042 C CA . ARG B 1 267 ? -2.307 0.544 28.025 1.00 88.13 271 ARG B CA 1
ATOM 5043 C C . ARG B 1 267 ? -1.577 -0.797 27.974 1.00 90.88 271 ARG B C 1
ATOM 5044 O O . ARG B 1 267 ? -0.831 -1.063 27.032 1.00 91.73 271 ARG B O 1
ATOM 5052 N N . ASP B 1 268 ? -1.831 -1.658 28.935 1.00 93.45 272 ASP B N 1
ATOM 5053 C CA . ASP B 1 268 ? -1.187 -2.947 28.906 1.00 97.81 272 ASP B CA 1
ATOM 5054 C C . ASP B 1 268 ? -1.815 -3.858 27.903 1.00 95.19 272 ASP B C 1
ATOM 5055 O O . ASP B 1 268 ? -1.278 -4.895 27.598 1.00 97.93 272 ASP B O 1
ATOM 5060 N N . ILE B 1 269 ? -2.974 -3.495 27.405 1.00 94.07 273 ILE B N 1
ATOM 5061 C CA . ILE B 1 269 ? -3.614 -4.342 26.426 1.00 96.70 273 ILE B CA 1
ATOM 5062 C C . ILE B 1 269 ? -3.606 -3.737 25.043 1.00 92.55 273 ILE B C 1
ATOM 5063 O O . ILE B 1 269 ? -3.165 -4.338 24.099 1.00 92.28 273 ILE B O 1
ATOM 5068 N N . LEU B 1 270 ? -4.101 -2.525 24.946 1.00 88.51 274 LEU B N 1
ATOM 5069 C CA . LEU B 1 270 ? -4.145 -1.801 23.704 1.00 87.27 274 LEU B CA 1
ATOM 5070 C C . LEU B 1 270 ? -2.775 -1.390 23.225 1.00 93.86 274 LEU B C 1
ATOM 5071 O O . LEU B 1 270 ? -2.540 -1.229 22.045 1.00 92.19 274 LEU B O 1
ATOM 5076 N N . GLY B 1 271 ? -1.881 -1.180 24.164 1.00 91.16 275 GLY B N 1
ATOM 5077 C CA . GLY B 1 271 ? -0.547 -0.689 23.873 1.00 84.35 275 GLY B CA 1
ATOM 5078 C C . GLY B 1 271 ? 0.219 -1.603 22.938 1.00 84.65 275 GLY B C 1
ATOM 5079 O O . GLY B 1 271 ? 1.256 -1.221 22.399 1.00 78.75 275 GLY B O 1
ATOM 5080 N N . VAL B 1 272 ? -0.292 -2.814 22.744 1.00 91.42 276 VAL B N 1
ATOM 5081 C CA . VAL B 1 272 ? 0.376 -3.787 21.890 1.00 93.58 276 VAL B CA 1
ATOM 5082 C C . VAL B 1 272 ? 0.376 -3.333 20.432 1.00 96.96 276 VAL B C 1
ATOM 5083 O O . VAL B 1 272 ? 1.167 -3.819 19.624 1.00 103.06 276 VAL B O 1
ATOM 5087 N N . PHE B 1 273 ? -0.514 -2.403 20.098 1.00 108.18 277 PHE B N 1
ATOM 5088 C CA . PHE B 1 273 ? -0.564 -1.851 18.749 1.00 106.10 277 PHE B CA 1
ATOM 5089 C C . PHE B 1 273 ? 0.457 -0.736 18.568 1.00 108.83 277 PHE B C 1
ATOM 5090 O O . PHE B 1 273 ? 0.325 0.333 19.158 1.00 107.74 277 PHE B O 1
ATOM 5098 N N . GLU B 1 274 ? 1.420 -0.969 17.661 1.00 113.52 278 GLU B N 1
ATOM 5099 C CA . GLU B 1 274 ? 2.418 0.014 17.252 1.00 115.05 278 GLU B CA 1
ATOM 5100 C C . GLU B 1 274 ? 1.877 0.698 16.007 1.00 116.38 278 GLU B C 1
ATOM 5101 O O . GLU B 1 274 ? 0.961 0.183 15.382 1.00 109.93 278 GLU B O 1
ATOM 5107 N N . PRO B 1 275 ? 2.406 1.841 15.657 1.00 122.84 279 PRO B N 1
ATOM 5108 C CA . PRO B 1 275 ? 1.873 2.513 14.466 1.00 120.09 279 PRO B CA 1
ATOM 5109 C C . PRO B 1 275 ? 1.896 1.629 13.222 1.00 118.39 279 PRO B C 1
ATOM 5110 O O . PRO B 1 275 ? 2.943 1.081 12.873 1.00 114.77 279 PRO B O 1
ATOM 5114 N N . GLY B 1 276 ? 0.746 1.494 12.566 1.00 117.33 280 GLY B N 1
ATOM 5115 C CA . GLY B 1 276 ? 0.664 0.766 11.313 1.00 115.99 280 GLY B CA 1
ATOM 5116 C C . GLY B 1 276 ? 0.099 -0.637 11.435 1.00 112.43 280 GLY B C 1
ATOM 5117 O O . GLY B 1 276 ? -0.164 -1.292 10.428 1.00 109.40 280 GLY B O 1
ATOM 5118 N N . SER B 1 277 ? -0.089 -1.103 12.664 1.00 111.98 281 SER B N 1
ATOM 5119 C CA . SER B 1 277 ? -0.538 -2.471 12.896 1.00 109.94 281 SER B CA 1
ATOM 5120 C C . SER B 1 277 ? -2.038 -2.646 12.663 1.00 105.99 281 SER B C 1
ATOM 5121 O O . SER B 1 277 ? -2.490 -3.732 12.298 1.00 104.47 281 SER B O 1
ATOM 5124 N N . HIS B 1 278 ? -2.806 -1.583 12.882 1.00 102.14 282 HIS B N 1
ATOM 5125 C CA . HIS B 1 278 ? -4.258 -1.660 12.766 1.00 103.64 282 HIS B CA 1
ATOM 5126 C C . HIS B 1 278 ? -4.850 -0.304 12.406 1.00 102.18 282 HIS B C 1
ATOM 5127 O O . HIS B 1 278 ? -4.153 0.711 12.426 1.00 109.93 282 HIS B O 1
ATOM 5134 N N . GLY B 1 279 ? -6.139 -0.292 12.079 1.00 89.41 283 GLY B N 1
ATOM 5135 C CA . GLY B 1 279 ? -6.828 0.947 11.778 1.00 89.28 283 GLY B CA 1
ATOM 5136 C C . GLY B 1 279 ? -7.942 0.802 10.759 1.00 91.78 283 GLY B C 1
ATOM 5137 O O . GLY B 1 279 ? -8.539 -0.265 10.608 1.00 86.96 283 GLY B O 1
ATOM 5138 N N . SER B 1 280 ? -8.214 1.902 10.063 1.00 93.93 284 SER B N 1
ATOM 5139 C CA . SER B 1 280 ? -9.245 1.963 9.033 1.00 93.02 284 SER B CA 1
ATOM 5140 C C . SER B 1 280 ? -9.231 3.376 8.462 1.00 93.87 284 SER B C 1
ATOM 5141 O O . SER B 1 280 ? -8.550 4.254 8.993 1.00 104.07 284 SER B O 1
ATOM 5144 N N . THR B 1 281 ? -10.035 3.635 7.453 1.00 82.83 285 THR B N 1
ATOM 5145 C CA . THR B 1 281 ? -10.011 4.924 6.765 1.00 74.87 285 THR B CA 1
ATOM 5146 C C . THR B 1 281 ? -10.862 5.941 7.528 1.00 76.80 285 THR B C 1
ATOM 5147 O O . THR B 1 281 ? -10.448 7.086 7.715 1.00 77.47 285 THR B O 1
ATOM 5151 N N . PHE B 1 282 ? -12.048 5.524 7.959 1.00 80.16 286 PHE B N 1
ATOM 5152 C CA . PHE B 1 282 ? -13.004 6.439 8.579 1.00 78.35 286 PHE B CA 1
ATOM 5153 C C . PHE B 1 282 ? -12.981 6.403 10.104 1.00 77.55 286 PHE B C 1
ATOM 5154 O O . PHE B 1 282 ? -13.490 7.314 10.757 1.00 72.75 286 PHE B O 1
ATOM 5162 N N . GLY B 1 283 ? -12.400 5.350 10.670 1.00 74.94 287 GLY B N 1
ATOM 5163 C CA . GLY B 1 283 ? -12.368 5.184 12.112 1.00 74.06 287 GLY B CA 1
ATOM 5164 C C . GLY B 1 283 ? -11.803 6.392 12.834 1.00 68.80 287 GLY B C 1
ATOM 5165 O O . GLY B 1 283 ? -10.624 6.714 12.693 1.00 69.74 287 GLY B O 1
ATOM 5166 N N . GLY B 1 284 ? -12.651 7.061 13.609 1.00 61.89 288 GLY B N 1
ATOM 5167 C CA . GLY B 1 284 ? -12.224 8.200 14.402 1.00 64.06 288 GLY B CA 1
ATOM 5168 C C . GLY B 1 284 ? -12.187 9.495 13.614 1.00 63.54 288 GLY B C 1
ATOM 5169 O O . GLY B 1 284 ? -11.419 10.402 13.938 1.00 69.59 288 GLY B O 1
ATOM 5170 N N . ASN B 1 285 ? -13.011 9.584 12.574 1.00 54.90 289 ASN B N 1
ATOM 5171 C CA . ASN B 1 285 ? -13.122 10.816 11.802 1.00 51.53 289 ASN B CA 1
ATOM 5172 C C . ASN B 1 285 ? -13.875 11.864 12.615 1.00 54.55 289 ASN B C 1
ATOM 5173 O O . ASN B 1 285 ? -14.695 11.517 13.464 1.00 48.50 289 ASN B O 1
ATOM 5178 N N . PRO B 1 286 ? -13.602 13.153 12.356 1.00 55.12 290 PRO B N 1
ATOM 5179 C CA . PRO B 1 286 ? -14.145 14.233 13.191 1.00 54.51 290 PRO B CA 1
ATOM 5180 C C . PRO B 1 286 ? -15.671 14.330 13.184 1.00 55.96 290 PRO B C 1
ATOM 5181 O O . PRO B 1 286 ? -16.247 14.808 14.160 1.00 59.31 290 PRO B O 1
ATOM 5185 N N . LEU B 1 287 ? -16.316 13.890 12.109 1.00 56.45 291 LEU B N 1
ATOM 5186 C CA . LEU B 1 287 ? -17.772 13.940 12.039 1.00 55.66 291 LEU B CA 1
ATOM 5187 C C . LEU B 1 287 ? -18.380 12.943 13.018 1.00 55.30 291 LEU B C 1
ATOM 5188 O O . LEU B 1 287 ? -19.301 13.275 13.763 1.00 60.09 291 LEU B O 1
ATOM 5193 N N . ALA B 1 288 ? -17.851 11.724 13.018 1.00 50.34 292 ALA B N 1
ATOM 5194 C CA . ALA B 1 288 ? -18.298 10.696 13.948 1.00 48.46 292 ALA B CA 1
ATOM 5195 C C . ALA B 1 288 ? -18.023 11.118 15.389 1.00 56.12 292 ALA B C 1
ATOM 5196 O O . ALA B 1 288 ? -18.854 10.917 16.274 1.00 55.46 292 ALA B O 1
ATOM 5198 N N . CYS B 1 289 ? -16.854 11.709 15.616 1.00 54.00 293 CYS B N 1
ATOM 5199 C CA . CYS B 1 289 ? -16.456 12.130 16.956 1.00 57.40 293 CYS B CA 1
ATOM 5200 C C . CYS B 1 289 ? -17.384 13.212 17.493 1.00 61.72 293 CYS B C 1
ATOM 5201 O O . CYS B 1 289 ? -17.938 13.077 18.583 1.00 66.06 293 CYS B O 1
ATOM 5204 N N . ALA B 1 290 ? -17.554 14.283 16.723 1.00 59.18 294 ALA B N 1
ATOM 5205 C CA . ALA B 1 290 ? -18.409 15.391 17.134 1.00 56.55 294 ALA B CA 1
ATOM 5206 C C . ALA B 1 290 ? -19.825 14.904 17.419 1.00 59.53 294 ALA B C 1
ATOM 5207 O O . ALA B 1 290 ? -20.477 15.374 18.351 1.00 58.53 294 ALA B O 1
ATOM 5209 N N . VAL B 1 291 ? -20.292 13.957 16.613 1.00 54.29 295 VAL B N 1
ATOM 5210 C CA . VAL B 1 291 ? -21.630 13.407 16.773 1.00 58.21 295 VAL B CA 1
ATOM 5211 C C . VAL B 1 291 ? -21.701 12.492 17.991 1.00 56.58 295 VAL B C 1
ATOM 5212 O O . VAL B 1 291 ? -22.710 12.462 18.696 1.00 58.58 295 VAL B O 1
ATOM 5216 N N . SER B 1 292 ? -20.626 11.749 18.237 1.00 55.78 296 SER B N 1
ATOM 5217 C CA . SER B 1 292 ? -20.566 10.849 19.384 1.00 53.70 296 SER B CA 1
ATOM 5218 C C . SER B 1 292 ? -20.522 11.642 20.686 1.00 63.73 296 SER B C 1
ATOM 5219 O O . SER B 1 292 ? -21.268 11.356 21.623 1.00 70.04 296 SER B O 1
ATOM 5222 N N . ILE B 1 293 ? -19.649 12.642 20.736 1.00 63.91 297 ILE B N 1
ATOM 5223 C CA . ILE B 1 293 ? -19.554 13.514 21.899 1.00 59.09 297 ILE B CA 1
ATOM 5224 C C . ILE B 1 293 ? -20.936 14.041 22.277 1.00 65.04 297 ILE B C 1
ATOM 5225 O O . ILE B 1 293 ? -21.311 14.045 23.450 1.00 68.84 297 ILE B O 1
ATOM 5230 N N . ALA B 1 294 ? -21.693 14.475 21.275 1.00 62.11 298 ALA B N 1
ATOM 5231 C CA . ALA B 1 294 ? -23.031 15.010 21.495 1.00 56.22 298 ALA B CA 1
ATOM 5232 C C . ALA B 1 294 ? -23.977 13.922 21.996 1.00 61.65 298 ALA B C 1
ATOM 5233 O O . ALA B 1 294 ? -24.822 14.169 22.858 1.00 64.77 298 ALA B O 1
ATOM 5235 N N . ALA B 1 295 ? -23.831 12.717 21.452 1.00 55.60 299 ALA B N 1
ATOM 5236 C CA . ALA B 1 295 ? -24.694 11.600 21.818 1.00 53.20 299 ALA B CA 1
ATOM 5237 C C . ALA B 1 295 ? -24.455 11.167 23.263 1.00 60.28 299 ALA B C 1
ATOM 5238 O O . ALA B 1 295 ? -25.381 10.732 23.950 1.00 61.02 299 ALA B O 1
ATOM 5240 N N . LEU B 1 296 ? -23.213 11.291 23.721 1.00 55.82 300 LEU B N 1
ATOM 5241 C CA . LEU B 1 296 ? -22.866 10.926 25.090 1.00 61.04 300 LEU B CA 1
ATOM 5242 C C . LEU B 1 296 ? -23.307 12.008 26.070 1.00 67.35 300 LEU B C 1
ATOM 5243 O O . LEU B 1 296 ? -23.706 11.710 27.196 1.00 72.29 300 LEU B O 1
ATOM 5248 N N . GLU B 1 297 ? -23.238 13.262 25.636 1.00 62.27 301 GLU B N 1
ATOM 5249 C CA . GLU B 1 297 ? -23.682 14.378 26.462 1.00 58.66 301 GLU B CA 1
ATOM 5250 C C . GLU B 1 297 ? -25.185 14.303 26.708 1.00 65.02 301 GLU B C 1
ATOM 5251 O O . GLU B 1 297 ? -25.658 14.610 27.801 1.00 71.80 301 GLU B O 1
ATOM 5257 N N . VAL B 1 298 ? -25.933 13.898 25.687 1.00 66.17 302 VAL B N 1
ATOM 5258 C CA . VAL B 1 298 ? -27.375 13.735 25.818 1.00 69.74 302 VAL B CA 1
ATOM 5259 C C . VAL B 1 298 ? -27.687 12.673 26.866 1.00 76.31 302 VAL B C 1
ATOM 5260 O O . VAL B 1 298 ? -28.601 12.833 27.675 1.00 84.80 302 VAL B O 1
ATOM 5264 N N . LEU B 1 299 ? -26.915 11.591 26.846 1.00 71.16 303 LEU B N 1
ATOM 5265 C CA . LEU B 1 299 ? -27.099 10.492 27.786 1.00 77.73 303 LEU B CA 1
ATOM 5266 C C . LEU B 1 299 ? -27.081 10.990 29.227 1.00 84.39 303 LEU B C 1
ATOM 5267 O O . LEU B 1 299 ? -28.039 10.798 29.973 1.00 91.56 303 LEU B O 1
ATOM 5272 N N . GLU B 1 300 ? -25.985 11.637 29.608 1.00 84.56 304 GLU B N 1
ATOM 5273 C CA . GLU B 1 300 ? -25.797 12.092 30.980 1.00 87.99 304 GLU B CA 1
ATOM 5274 C C . GLU B 1 300 ? -26.664 13.301 31.329 1.00 90.82 304 GLU B C 1
ATOM 5275 O O . GLU B 1 300 ? -27.322 13.318 32.369 1.00 97.08 304 GLU B O 1
ATOM 5281 N N . GLU B 1 301 ? -26.655 14.312 30.467 1.00 85.79 305 GLU B N 1
ATOM 5282 C CA . GLU B 1 301 ? -27.369 15.557 30.740 1.00 80.05 305 GLU B CA 1
ATOM 5283 C C . GLU B 1 301 ? -28.869 15.343 30.923 1.00 78.21 305 GLU B C 1
ATOM 5284 O O . GLU B 1 301 ? -29.514 16.064 31.683 1.00 82.71 305 GLU B O 1
ATOM 5290 N N . GLU B 1 302 ? -29.420 14.352 30.232 1.00 72.36 306 GLU B N 1
ATOM 5291 C CA . GLU B 1 302 ? -30.845 14.057 30.338 1.00 72.00 306 GLU B CA 1
ATOM 5292 C C . GLU B 1 302 ? -31.097 12.816 31.192 1.00 73.96 306 GLU B C 1
ATOM 5293 O O . GLU B 1 302 ? -32.228 12.339 31.288 1.00 68.87 306 GLU B O 1
ATOM 5299 N N . LYS B 1 303 ? -30.038 12.306 31.814 1.00 78.88 307 LYS B N 1
ATOM 5300 C CA . LYS B 1 303 ? -30.153 11.187 32.743 1.00 79.47 307 LYS B CA 1
ATOM 5301 C C . LYS B 1 303 ? -30.949 10.031 32.144 1.00 76.18 307 LYS B C 1
ATOM 5302 O O . LYS B 1 303 ? -31.848 9.491 32.789 1.00 83.09 307 LYS B O 1
ATOM 5308 N N . LEU B 1 304 ? -30.619 9.652 30.914 1.00 82.04 308 LEU B N 1
ATOM 5309 C CA . LEU B 1 304 ? -31.348 8.592 30.224 1.00 75.55 308 LEU B CA 1
ATOM 5310 C C . LEU B 1 304 ? -31.070 7.221 30.840 1.00 71.25 308 LEU B C 1
ATOM 5311 O O . LEU B 1 304 ? -31.902 6.316 30.749 1.00 69.14 308 LEU B O 1
ATOM 5316 N N . THR B 1 305 ? -29.905 7.073 31.464 1.00 68.58 309 THR B N 1
ATOM 5317 C CA . THR B 1 305 ? -29.548 5.825 32.131 1.00 75.19 309 THR B CA 1
ATOM 5318 C C . THR B 1 305 ? -30.501 5.567 33.293 1.00 80.74 309 THR B C 1
ATOM 5319 O O . THR B 1 305 ? -31.002 4.455 33.466 1.00 80.29 309 THR B O 1
ATOM 5323 N N . GLU B 1 306 ? -30.742 6.603 34.092 1.00 83.20 310 GLU B N 1
ATOM 5324 C CA . GLU B 1 306 ? -31.639 6.494 35.237 1.00 94.73 310 GLU B CA 1
ATOM 5325 C C . GLU B 1 306 ? -33.084 6.447 34.763 1.00 93.08 310 GLU B C 1
ATOM 5326 O O . GLU B 1 306 ? -33.920 5.769 35.359 1.00 88.74 310 GLU B O 1
ATOM 5332 N N . ARG B 1 307 ? -33.373 7.177 33.690 1.00 95.32 311 ARG B N 1
ATOM 5333 C CA . ARG B 1 307 ? -34.702 7.162 33.097 1.00 85.44 311 ARG B CA 1
ATOM 5334 C C . ARG B 1 307 ? -35.029 5.764 32.587 1.00 82.14 311 ARG B C 1
ATOM 5335 O O . ARG B 1 307 ? -36.170 5.310 32.675 1.00 89.99 311 ARG B O 1
ATOM 5343 N N . SER B 1 308 ? -34.019 5.086 32.049 1.00 76.82 312 SER B N 1
ATOM 5344 C CA . SER B 1 308 ? -34.184 3.723 31.558 1.00 78.29 312 SER B CA 1
ATOM 5345 C C . SER B 1 308 ? -34.396 2.770 32.727 1.00 75.60 312 SER B C 1
ATOM 5346 O O . SER B 1 308 ? -35.272 1.907 32.690 1.00 70.20 312 SER B O 1
ATOM 5349 N N . LEU B 1 309 ? -33.585 2.944 33.765 1.00 83.99 313 LEU B N 1
ATOM 5350 C CA . LEU B 1 309 ? -33.665 2.122 34.966 1.00 86.35 313 LEU B CA 1
ATOM 5351 C C . LEU B 1 309 ? -35.078 2.086 35.536 1.00 84.29 313 LEU B C 1
ATOM 5352 O O . LEU B 1 309 ? -35.644 1.015 35.751 1.00 83.33 313 LEU B O 1
ATOM 5357 N N . GLN B 1 310 ? -35.640 3.265 35.778 1.00 87.48 314 GLN B N 1
ATOM 5358 C CA . GLN B 1 310 ? -36.925 3.379 36.457 1.00 95.76 314 GLN B CA 1
ATOM 5359 C C . GLN B 1 310 ? -38.104 2.954 35.585 1.00 94.75 314 GLN B C 1
ATOM 5360 O O . GLN B 1 310 ? -38.952 2.178 36.023 1.00 98.41 314 GLN B O 1
ATOM 5366 N N . LEU B 1 311 ? -38.163 3.462 34.359 1.00 87.60 315 LEU B N 1
ATOM 5367 C CA . LEU B 1 311 ? -39.266 3.138 33.459 1.00 84.33 315 LEU B CA 1
ATOM 5368 C C . LEU B 1 311 ? -39.250 1.660 33.081 1.00 85.02 315 LEU B C 1
ATOM 5369 O O . LEU B 1 311 ? -40.297 1.015 33.025 1.00 84.59 315 LEU B O 1
ATOM 5374 N N . GLY B 1 312 ? -38.060 1.130 32.820 1.00 86.47 316 GLY B N 1
ATOM 5375 C CA . GLY B 1 312 ? -37.910 -0.276 32.496 1.00 88.65 316 GLY B CA 1
ATOM 5376 C C . GLY B 1 312 ? -38.486 -1.145 33.596 1.00 92.84 316 GLY B C 1
ATOM 5377 O O . GLY B 1 312 ? -39.234 -2.088 33.338 1.00 92.57 316 GLY B O 1
ATOM 5378 N N . GLU B 1 313 ? -38.132 -0.813 34.832 1.00 95.36 317 GLU B N 1
ATOM 5379 C CA . GLU B 1 313 ? -38.641 -1.515 36.003 1.00 104.68 317 GLU B CA 1
ATOM 5380 C C . GLU B 1 313 ? -40.166 -1.492 36.024 1.00 109.18 317 GLU B C 1
ATOM 5381 O O . GLU B 1 313 ? -40.814 -2.536 36.113 1.00 110.47 317 GLU B O 1
ATOM 5387 N N . LYS B 1 314 ? -40.728 -0.291 35.937 1.00 107.56 318 LYS B N 1
ATOM 5388 C CA . LYS B 1 314 ? -42.172 -0.102 35.946 1.00 101.81 318 LYS B CA 1
ATOM 5389 C C . LYS B 1 314 ? -42.871 -0.974 34.905 1.00 100.82 318 LYS B C 1
ATOM 5390 O O . LYS B 1 314 ? -43.850 -1.651 35.212 1.00 99.98 318 LYS B O 1
ATOM 5396 N N . LEU B 1 315 ? -42.368 -0.949 33.675 1.00 101.88 319 LEU B N 1
ATOM 5397 C CA . LEU B 1 315 ? -43.007 -1.662 32.573 1.00 102.09 319 LEU B CA 1
ATOM 5398 C C . LEU B 1 315 ? -42.949 -3.173 32.781 1.00 101.30 319 LEU B C 1
ATOM 5399 O O . LEU B 1 315 ? -43.934 -3.878 32.552 1.00 99.81 319 LEU B O 1
ATOM 5404 N N . VAL B 1 316 ? -41.792 -3.669 33.209 1.00 98.07 320 VAL B N 1
ATOM 5405 C CA . VAL B 1 316 ? -41.638 -5.090 33.508 1.00 96.11 320 VAL B CA 1
ATOM 5406 C C . VAL B 1 316 ? -42.625 -5.511 34.590 1.00 98.37 320 VAL B C 1
ATOM 5407 O O . VAL B 1 316 ? -43.155 -6.623 34.564 1.00 98.20 320 VAL B O 1
ATOM 5411 N N . GLY B 1 317 ? -42.867 -4.618 35.544 1.00 96.41 321 GLY B N 1
ATOM 5412 C CA . GLY B 1 317 ? -43.825 -4.878 36.601 1.00 101.34 321 GLY B CA 1
ATOM 5413 C C . GLY B 1 317 ? -45.250 -4.845 36.080 1.00 100.00 321 GLY B C 1
ATOM 5414 O O . GLY B 1 317 ? -46.092 -5.642 36.494 1.00 102.81 321 GLY B O 1
ATOM 5415 N N . GLN B 1 318 ? -45.516 -3.918 35.164 1.00 94.99 322 GLN B N 1
ATOM 5416 C CA . GLN B 1 318 ? -46.836 -3.792 34.556 1.00 98.64 322 GLN B CA 1
ATOM 5417 C C . GLN B 1 318 ? -47.127 -4.978 33.645 1.00 100.80 322 GLN B C 1
ATOM 5418 O O . GLN B 1 318 ? -48.266 -5.438 33.552 1.00 92.50 322 GLN B O 1
ATOM 5424 N N . LEU B 1 319 ? -46.092 -5.467 32.970 1.00 102.44 323 LEU B N 1
ATOM 5425 C CA . LEU B 1 319 ? -46.240 -6.584 32.043 1.00 104.37 323 LEU B CA 1
ATOM 5426 C C . LEU B 1 319 ? -46.446 -7.907 32.778 1.00 108.72 323 LEU B C 1
ATOM 5427 O O . LEU B 1 319 ? -47.233 -8.749 32.346 1.00 111.91 323 LEU B O 1
ATOM 5432 N N . LYS B 1 320 ? -45.744 -8.080 33.894 1.00 109.59 324 LYS B N 1
ATOM 5433 C CA . LYS B 1 320 ? -45.827 -9.316 34.669 1.00 114.00 324 LYS B CA 1
ATOM 5434 C C . LYS B 1 320 ? -47.209 -9.530 35.278 1.00 118.43 324 LYS B C 1
ATOM 5435 O O . LYS B 1 320 ? -47.467 -10.567 35.890 1.00 120.16 324 LYS B O 1
ATOM 5441 N N . GLU B 1 321 ? -48.098 -8.558 35.102 1.00 124.35 325 GLU B N 1
ATOM 5442 C CA . GLU B 1 321 ? -49.465 -8.680 35.594 1.00 130.70 325 GLU B CA 1
ATOM 5443 C C . GLU B 1 321 ? -50.354 -9.401 34.583 1.00 128.70 325 GLU B C 1
ATOM 5444 O O . GLU B 1 321 ? -51.263 -10.140 34.962 1.00 124.55 325 GLU B O 1
ATOM 5450 N N . ILE B 1 322 ? -50.092 -9.180 33.298 1.00 132.42 326 ILE B N 1
ATOM 5451 C CA . ILE B 1 322 ? -50.879 -9.801 32.237 1.00 135.73 326 ILE B CA 1
ATOM 5452 C C . ILE B 1 322 ? -50.973 -11.309 32.438 1.00 143.02 326 ILE B C 1
ATOM 5453 O O . ILE B 1 322 ? -49.978 -12.024 32.312 1.00 141.06 326 ILE B O 1
ATOM 5458 N N . ASP B 1 323 ? -52.163 -11.781 32.753 1.00 150.63 327 ASP B N 1
ATOM 5459 C CA . ASP B 1 323 ? -52.328 -13.184 33.016 1.00 155.47 327 ASP B CA 1
ATOM 5460 C C . ASP B 1 323 ? -52.644 -13.946 31.764 1.00 153.69 327 ASP B C 1
ATOM 5461 O O . ASP B 1 323 ? -53.661 -13.730 31.137 1.00 154.67 327 ASP B O 1
ATOM 5466 N N . ASN B 1 324 ? -51.728 -14.816 31.387 1.00 150.93 328 ASN B N 1
ATOM 5467 C CA . ASN B 1 324 ? -51.927 -15.717 30.285 1.00 150.37 328 ASN B CA 1
ATOM 5468 C C . ASN B 1 324 ? -50.925 -16.807 30.418 1.00 149.14 328 ASN B C 1
ATOM 5469 O O . ASN B 1 324 ? -49.832 -16.586 30.859 1.00 145.73 328 ASN B O 1
ATOM 5474 N N . PRO B 1 325 ? -51.319 -17.993 30.041 1.00 153.94 329 PRO B N 1
ATOM 5475 C CA . PRO B 1 325 ? -50.447 -19.151 30.043 1.00 150.39 329 PRO B CA 1
ATOM 5476 C C . PRO B 1 325 ? -49.396 -19.028 28.968 1.00 140.21 329 PRO B C 1
ATOM 5477 O O . PRO B 1 325 ? -48.301 -19.556 29.076 1.00 139.40 329 PRO B O 1
ATOM 5481 N N . MET B 1 326 ? -49.777 -18.368 27.893 1.00 132.71 330 MET B N 1
ATOM 5482 C CA . MET B 1 326 ? -48.934 -18.233 26.712 1.00 131.78 330 MET B CA 1
ATOM 5483 C C . MET B 1 326 ? -47.581 -17.627 27.068 1.00 126.49 330 MET B C 1
ATOM 5484 O O . MET B 1 326 ? -46.569 -17.925 26.432 1.00 120.58 330 MET B O 1
ATOM 5489 N N . ILE B 1 327 ? -47.570 -16.780 28.091 1.00 126.03 331 ILE B N 1
ATOM 5490 C CA . ILE B 1 327 ? -46.369 -16.044 28.469 1.00 122.80 331 ILE B CA 1
ATOM 5491 C C . ILE B 1 327 ? -45.484 -16.863 29.403 1.00 123.36 331 ILE B C 1
ATOM 5492 O O . ILE B 1 327 ? -45.803 -17.048 30.578 1.00 127.92 331 ILE B O 1
ATOM 5497 N N . THR B 1 328 ? -44.367 -17.349 28.870 1.00 117.81 332 THR B N 1
ATOM 5498 C CA . THR B 1 328 ? -43.446 -18.180 29.637 1.00 119.24 332 THR B CA 1
ATOM 5499 C C . THR B 1 328 ? -42.662 -17.356 30.655 1.00 117.48 332 THR B C 1
ATOM 5500 O O . THR B 1 328 ? -42.420 -17.812 31.773 1.00 111.23 332 THR B O 1
ATOM 5504 N N . GLU B 1 329 ? -42.264 -16.147 30.270 1.00 120.05 333 GLU B N 1
ATOM 5505 C CA . GLU B 1 329 ? -41.555 -15.262 31.189 1.00 119.32 333 GLU B CA 1
ATOM 5506 C C . GLU B 1 329 ? -41.405 -13.843 30.652 1.00 110.13 333 GLU B C 1
ATOM 5507 O O . GLU B 1 329 ? -41.174 -13.634 29.460 1.00 107.75 333 GLU B O 1
ATOM 5513 N N . VAL B 1 330 ? -41.536 -12.874 31.552 1.00 107.62 334 VAL B N 1
ATOM 5514 C CA . VAL B 1 330 ? -41.199 -11.488 31.257 1.00 103.40 334 VAL B CA 1
ATOM 5515 C C . VAL B 1 330 ? -39.884 -11.154 31.950 1.00 103.69 334 VAL B C 1
ATOM 5516 O O . VAL B 1 330 ? -39.792 -11.208 33.176 1.00 107.12 334 VAL B O 1
ATOM 5520 N N . ARG B 1 331 ? -38.867 -10.812 31.165 1.00 99.33 335 ARG B N 1
ATOM 5521 C CA . ARG B 1 331 ? -37.545 -10.528 31.712 1.00 96.33 335 ARG B CA 1
ATOM 5522 C C . ARG B 1 331 ? -36.952 -9.281 31.072 1.00 93.10 335 ARG B C 1
ATOM 5523 O O . ARG B 1 331 ? -37.264 -8.953 29.927 1.00 96.36 335 ARG B O 1
ATOM 5531 N N . GLY B 1 332 ? -36.091 -8.589 31.812 1.00 85.91 336 GLY B N 1
ATOM 5532 C CA . GLY B 1 332 ? -35.423 -7.415 31.283 1.00 84.55 336 GLY B CA 1
ATOM 5533 C C . GLY B 1 332 ? -34.680 -6.594 32.319 1.00 82.30 336 GLY B C 1
ATOM 5534 O O . GLY B 1 332 ? -34.910 -6.720 33.522 1.00 87.45 336 GLY B O 1
ATOM 5535 N N . LYS B 1 333 ? -33.766 -5.761 31.833 1.00 77.37 337 LYS B N 1
ATOM 5536 C CA . LYS B 1 333 ? -33.067 -4.790 32.663 1.00 83.62 337 LYS B CA 1
ATOM 5537 C C . LYS B 1 333 ? -33.172 -3.430 31.994 1.00 87.81 337 LYS B C 1
ATOM 5538 O O . LYS B 1 333 ? -32.919 -3.303 30.796 1.00 86.99 337 LYS B O 1
ATOM 5544 N N . GLY B 1 334 ? -33.539 -2.413 32.767 1.00 86.81 338 GLY B N 1
ATOM 5545 C CA . GLY B 1 334 ? -33.826 -1.110 32.199 1.00 81.21 338 GLY B CA 1
ATOM 5546 C C . GLY B 1 334 ? -34.838 -1.269 31.083 1.00 77.45 338 GLY B C 1
ATOM 5547 O O . GLY B 1 334 ? -35.800 -2.025 31.220 1.00 81.79 338 GLY B O 1
ATOM 5548 N N . LEU B 1 335 ? -34.620 -0.574 29.972 1.00 72.57 339 LEU B N 1
ATOM 5549 C CA . LEU B 1 335 ? -35.511 -0.693 28.824 1.00 78.49 339 LEU B CA 1
ATOM 5550 C C . LEU B 1 335 ? -35.108 -1.774 27.823 1.00 83.68 339 LEU B C 1
ATOM 5551 O O . LEU B 1 335 ? -35.466 -1.713 26.646 1.00 85.36 339 LEU B O 1
ATOM 5556 N N . PHE B 1 336 ? -34.326 -2.737 28.281 1.00 83.26 340 PHE B N 1
ATOM 5557 C CA . PHE B 1 336 ? -33.944 -3.884 27.466 1.00 82.87 340 PHE B CA 1
ATOM 5558 C C . PHE B 1 336 ? -34.737 -5.122 27.863 1.00 84.02 340 PHE B C 1
ATOM 5559 O O . PHE B 1 336 ? -34.282 -5.937 28.667 1.00 88.28 340 PHE B O 1
ATOM 5567 N N . ILE B 1 337 ? -35.929 -5.255 27.289 1.00 84.84 341 ILE B N 1
ATOM 5568 C CA . ILE B 1 337 ? -36.913 -6.218 27.771 1.00 89.17 341 ILE B CA 1
ATOM 5569 C C . ILE B 1 337 ? -37.317 -7.232 26.708 1.00 94.55 341 ILE B C 1
ATOM 5570 O O . ILE B 1 337 ? -37.299 -6.941 25.512 1.00 103.73 341 ILE B O 1
ATOM 5575 N N . GLY B 1 338 ? -37.680 -8.428 27.163 1.00 90.46 342 GLY B N 1
ATOM 5576 C CA . GLY B 1 338 ? -38.157 -9.475 26.280 1.00 95.06 342 GLY B CA 1
ATOM 5577 C C . GLY B 1 338 ? -39.317 -10.249 26.880 1.00 105.26 342 GLY B C 1
ATOM 5578 O O . GLY B 1 338 ? -39.385 -10.445 28.095 1.00 105.49 342 GLY B O 1
ATOM 5579 N N . ILE B 1 339 ? -40.229 -10.694 26.020 1.00 107.55 343 ILE B N 1
ATOM 5580 C CA . ILE B 1 339 ? -41.387 -11.472 26.445 1.00 108.77 343 ILE B CA 1
ATOM 5581 C C . ILE B 1 339 ? -41.395 -12.817 25.731 1.00 106.41 343 ILE B C 1
ATOM 5582 O O . ILE B 1 339 ? -41.633 -12.882 24.526 1.00 101.48 343 ILE B O 1
ATOM 5587 N N . GLU B 1 340 ? -41.137 -13.888 26.474 1.00 107.67 344 GLU B N 1
ATOM 5588 C CA . GLU B 1 340 ? -41.057 -15.217 25.879 1.00 109.79 344 GLU B CA 1
ATOM 5589 C C . GLU B 1 340 ? -42.413 -15.912 25.870 1.00 116.22 344 GLU B C 1
ATOM 5590 O O . GLU B 1 340 ? -43.150 -15.879 26.857 1.00 122.65 344 GLU B O 1
ATOM 5596 N N . LEU B 1 341 ? -42.727 -16.548 24.747 1.00 115.96 345 LEU B N 1
ATOM 5597 C CA . LEU B 1 341 ? -43.999 -17.235 24.577 1.00 118.32 345 LEU B CA 1
ATOM 5598 C C . LEU B 1 341 ? -43.772 -18.703 24.239 1.00 124.55 345 LEU B C 1
ATOM 5599 O O . LEU B 1 341 ? -42.747 -19.064 23.659 1.00 120.91 345 LEU B O 1
ATOM 5604 N N . ASN B 1 342 ? -44.734 -19.545 24.601 1.00 135.30 346 ASN B N 1
ATOM 5605 C CA . ASN B 1 342 ? -44.696 -20.952 24.220 1.00 141.71 346 ASN B CA 1
ATOM 5606 C C . ASN B 1 342 ? -45.219 -21.147 22.798 1.00 146.25 346 ASN B C 1
ATOM 5607 O O . ASN B 1 342 ? -45.301 -22.271 22.301 1.00 146.87 346 ASN B O 1
ATOM 5612 N N . GLU B 1 343 ? -45.569 -20.038 22.152 1.00 148.54 347 GLU B N 1
ATOM 5613 C CA . GLU B 1 343 ? -45.964 -20.044 20.749 1.00 151.08 347 GLU B CA 1
ATOM 5614 C C . GLU B 1 343 ? -44.968 -19.205 19.958 1.00 150.16 347 GLU B C 1
ATOM 5615 O O . GLU B 1 343 ? -44.099 -18.559 20.544 1.00 151.54 347 GLU B O 1
ATOM 5621 N N . PRO B 1 344 ? -45.084 -19.212 18.621 1.00 149.90 348 PRO B N 1
ATOM 5622 C CA . PRO B 1 344 ? -44.288 -18.266 17.832 1.00 147.40 348 PRO B CA 1
ATOM 5623 C C . PRO B 1 344 ? -44.768 -16.837 18.069 1.00 145.60 348 PRO B C 1
ATOM 5624 O O . PRO B 1 344 ? -45.939 -16.637 18.393 1.00 146.95 348 PRO B O 1
ATOM 5628 N N . ALA B 1 345 ? -43.881 -15.860 17.909 1.00 140.81 349 ALA B N 1
ATOM 5629 C CA . ALA B 1 345 ? -44.192 -14.482 18.277 1.00 138.39 349 ALA B CA 1
ATOM 5630 C C . ALA B 1 345 ? -44.585 -13.607 17.088 1.00 136.03 349 ALA B C 1
ATOM 5631 O O . ALA B 1 345 ? -45.146 -12.527 17.271 1.00 135.10 349 ALA B O 1
ATOM 5633 N N . ARG B 1 346 ? -44.296 -14.066 15.874 1.00 137.14 350 ARG B N 1
ATOM 5634 C CA . ARG B 1 346 ? -44.509 -13.236 14.690 1.00 139.60 350 ARG B CA 1
ATOM 5635 C C . ARG B 1 346 ? -45.960 -12.776 14.556 1.00 134.28 350 ARG B C 1
ATOM 5636 O O . ARG B 1 346 ? -46.214 -11.605 14.275 1.00 135.65 350 ARG B O 1
ATOM 5644 N N . PRO B 1 347 ? -46.920 -13.693 14.758 1.00 129.87 351 PRO B N 1
ATOM 5645 C CA . PRO B 1 347 ? -48.329 -13.305 14.629 1.00 131.62 351 PRO B CA 1
ATOM 5646 C C . PRO B 1 347 ? -48.674 -12.090 15.484 1.00 130.68 351 PRO B C 1
ATOM 5647 O O . PRO B 1 347 ? -49.329 -11.162 15.009 1.00 129.89 351 PRO B O 1
ATOM 5651 N N . TYR B 1 348 ? -48.228 -12.103 16.735 1.00 130.22 352 TYR B N 1
ATOM 5652 C CA . TYR B 1 348 ? -48.514 -11.015 17.661 1.00 129.49 352 TYR B CA 1
ATOM 5653 C C . TYR B 1 348 ? -47.712 -9.765 17.309 1.00 125.76 352 TYR B C 1
ATOM 5654 O O . TYR B 1 348 ? -48.138 -8.645 17.596 1.00 128.38 352 TYR B O 1
ATOM 5663 N N . CYS B 1 349 ? -46.557 -9.959 16.680 1.00 119.20 353 CYS B N 1
ATOM 5664 C CA . CYS B 1 349 ? -45.773 -8.839 16.176 1.00 115.74 353 CYS B CA 1
ATOM 5665 C C . CYS B 1 349 ? -46.549 -8.126 15.075 1.00 117.08 353 CYS B C 1
ATOM 5666 O O . CYS B 1 349 ? -46.475 -6.904 14.940 1.00 116.75 353 CYS B O 1
ATOM 5669 N N . GLU B 1 350 ? -47.292 -8.900 14.289 1.00 120.82 354 GLU B N 1
ATOM 5670 C CA . GLU B 1 350 ? -48.121 -8.345 13.227 1.00 121.98 354 GLU B CA 1
ATOM 5671 C C . GLU B 1 350 ? -49.304 -7.592 13.823 1.00 117.40 354 GLU B C 1
ATOM 5672 O O . GLU B 1 350 ? -49.713 -6.549 13.313 1.00 114.53 354 GLU B O 1
ATOM 5678 N N . GLN B 1 351 ? -49.857 -8.135 14.901 1.00 115.59 355 GLN B N 1
ATOM 5679 C CA . GLN B 1 351 ? -50.975 -7.502 15.590 1.00 117.90 355 GLN B CA 1
ATOM 5680 C C . GLN B 1 351 ? -50.557 -6.165 16.188 1.00 109.91 355 GLN B C 1
ATOM 5681 O O . GLN B 1 351 ? -51.341 -5.217 16.222 1.00 107.44 355 GLN B O 1
ATOM 5687 N N . LEU B 1 352 ? -49.313 -6.092 16.650 1.00 107.80 356 LEU B N 1
ATOM 5688 C CA . LEU B 1 352 ? -48.788 -4.867 17.240 1.00 105.72 356 LEU B CA 1
ATOM 5689 C C . LEU B 1 352 ? -48.513 -3.811 16.173 1.00 106.59 356 LEU B C 1
ATOM 5690 O O . LEU B 1 352 ? -48.694 -2.616 16.413 1.00 106.01 356 LEU B O 1
ATOM 5695 N N . LYS B 1 353 ? -48.082 -4.250 14.995 1.00 108.51 357 LYS B N 1
ATOM 5696 C CA . LYS B 1 353 ? -47.875 -3.335 13.878 1.00 107.88 357 LYS B CA 1
ATOM 5697 C C . LYS B 1 353 ? -49.190 -2.653 13.519 1.00 109.10 357 LYS B C 1
ATOM 5698 O O . LYS B 1 353 ? -49.243 -1.439 13.318 1.00 108.61 357 LYS B O 1
ATOM 5704 N N . ALA B 1 354 ? -50.253 -3.448 13.451 1.00 110.09 358 ALA B N 1
ATOM 5705 C CA . ALA B 1 354 ? -51.571 -2.950 13.073 1.00 111.10 358 ALA B CA 1
ATOM 5706 C C . ALA B 1 354 ? -52.085 -1.913 14.067 1.00 108.18 358 ALA B C 1
ATOM 5707 O O . ALA B 1 354 ? -52.961 -1.113 13.739 1.00 104.81 358 ALA B O 1
ATOM 5709 N N . ALA B 1 355 ? -51.536 -1.927 15.278 1.00 104.93 359 ALA B N 1
ATOM 5710 C CA . ALA B 1 355 ? -51.978 -1.009 16.321 1.00 97.07 359 ALA B CA 1
ATOM 5711 C C . ALA B 1 355 ? -51.060 0.209 16.436 1.00 98.83 359 ALA B C 1
ATOM 5712 O O . ALA B 1 355 ? -51.401 1.190 17.098 1.00 104.33 359 ALA B O 1
ATOM 5714 N N . GLY B 1 356 ? -49.896 0.144 15.796 1.00 91.63 360 GLY B N 1
ATOM 5715 C CA . GLY B 1 356 ? -48.993 1.281 15.746 1.00 95.85 360 GLY B CA 1
ATOM 5716 C C . GLY B 1 356 ? -47.707 1.101 16.536 1.00 97.81 360 GLY B C 1
ATOM 5717 O O . GLY B 1 356 ? -47.097 2.079 16.969 1.00 98.12 360 GLY B O 1
ATOM 5718 N N . LEU B 1 357 ? -47.293 -0.149 16.726 1.00 93.47 361 LEU B N 1
ATOM 5719 C CA . LEU B 1 357 ? -46.051 -0.449 17.435 1.00 91.10 361 LEU B CA 1
ATOM 5720 C C . LEU B 1 357 ? -45.144 -1.334 16.589 1.00 87.90 361 LEU B C 1
ATOM 5721 O O . LEU B 1 357 ? -45.566 -2.386 16.109 1.00 83.94 361 LEU B O 1
ATOM 5726 N N . LEU B 1 358 ? -43.900 -0.901 16.408 1.00 89.25 362 LEU B N 1
ATOM 5727 C CA . LEU B 1 358 ? -42.938 -1.646 15.602 1.00 88.86 362 LEU B CA 1
ATOM 5728 C C . LEU B 1 358 ? -41.869 -2.302 16.466 1.00 89.42 362 LEU B C 1
ATOM 5729 O O . LEU B 1 358 ? -41.179 -1.637 17.239 1.00 97.60 362 LEU B O 1
ATOM 5734 N N . CYS B 1 359 ? -41.743 -3.616 16.320 1.00 84.99 363 CYS B N 1
ATOM 5735 C CA . CYS B 1 359 ? -40.690 -4.379 16.974 1.00 90.77 363 CYS B CA 1
ATOM 5736 C C . CYS B 1 359 ? -40.489 -5.654 16.171 1.00 100.90 363 CYS B C 1
ATOM 5737 O O . CYS B 1 359 ? -41.350 -6.023 15.372 1.00 104.35 363 CYS B O 1
ATOM 5740 N N . LYS B 1 360 ? -39.357 -6.320 16.369 1.00 109.16 364 LYS B N 1
ATOM 5741 C CA . LYS B 1 360 ? -39.080 -7.549 15.635 1.00 116.28 364 LYS B CA 1
ATOM 5742 C C . LYS B 1 360 ? -38.729 -8.701 16.563 1.00 124.46 364 LYS B C 1
ATOM 5743 O O . LYS B 1 360 ? -38.013 -8.530 17.549 1.00 125.19 364 LYS B O 1
ATOM 5749 N N . GLU B 1 361 ? -39.243 -9.879 16.228 1.00 132.37 365 GLU B N 1
ATOM 5750 C CA . GLU B 1 361 ? -38.924 -11.095 16.957 1.00 137.21 365 GLU B CA 1
ATOM 5751 C C . GLU B 1 361 ? -37.461 -11.464 16.772 1.00 138.02 365 GLU B C 1
ATOM 5752 O O . GLU B 1 361 ? -36.895 -11.292 15.692 1.00 135.24 365 GLU B O 1
ATOM 5758 N N . THR B 1 362 ? -36.851 -11.964 17.839 1.00 142.92 366 THR B N 1
ATOM 5759 C CA . THR B 1 362 ? -35.563 -12.630 17.740 1.00 146.30 366 THR B CA 1
ATOM 5760 C C . THR B 1 362 ? -35.677 -13.946 18.481 1.00 152.19 366 THR B C 1
ATOM 5761 O O . THR B 1 362 ? -36.012 -13.970 19.664 1.00 157.05 366 THR B O 1
ATOM 5765 N N . HIS B 1 363 ? -35.417 -15.039 17.777 1.00 152.51 367 HIS B N 1
ATOM 5766 C CA . HIS B 1 363 ? -35.536 -16.363 18.362 1.00 156.41 367 HIS B CA 1
ATOM 5767 C C . HIS B 1 363 ? -36.985 -16.844 18.410 1.00 157.88 367 HIS B C 1
ATOM 5768 O O . HIS B 1 363 ? -37.321 -17.761 19.159 1.00 159.73 367 HIS B O 1
ATOM 5775 N N . GLU B 1 364 ? -37.861 -16.198 17.706 1.00 156.49 368 GLU B N 1
ATOM 5776 C CA . GLU B 1 364 ? -39.199 -16.718 17.426 1.00 157.06 368 GLU B CA 1
ATOM 5777 C C . GLU B 1 364 ? -40.084 -16.614 18.671 1.00 152.62 368 GLU B C 1
ATOM 5778 O O . GLU B 1 364 ? -41.142 -15.988 18.639 1.00 155.68 368 GLU B O 1
ATOM 5784 N N . ASN B 1 365 ? -39.647 -17.199 19.777 1.00 145.31 369 ASN B N 1
ATOM 5785 C CA . ASN B 1 365 ? -40.441 -17.266 21.002 1.00 142.02 369 ASN B CA 1
ATOM 5786 C C . ASN B 1 365 ? -40.546 -15.914 21.701 1.00 139.06 369 ASN B C 1
ATOM 5787 O O . ASN B 1 365 ? -41.515 -15.654 22.416 1.00 145.55 369 ASN B O 1
ATOM 5789 N N . VAL B 1 366 ? -39.552 -15.055 21.494 1.00 127.59 370 VAL B N 1
ATOM 5790 C CA . VAL B 1 366 ? -39.451 -13.816 22.261 1.00 118.39 370 VAL B CA 1
ATOM 5791 C C . VAL B 1 366 ? -39.800 -12.565 21.457 1.00 109.59 370 VAL B C 1
ATOM 5792 O O . VAL B 1 366 ? -39.398 -12.420 20.302 1.00 112.84 370 VAL B O 1
ATOM 5796 N N . ILE B 1 367 ? -40.545 -11.665 22.092 1.00 104.02 371 ILE B N 1
ATOM 5797 C CA . ILE B 1 367 ? -40.857 -10.361 21.520 1.00 101.10 371 ILE B CA 1
ATOM 5798 C C . ILE B 1 367 ? -39.964 -9.293 22.144 1.00 104.13 371 ILE B C 1
ATOM 5799 O O . ILE B 1 367 ? -39.894 -9.171 23.368 1.00 109.27 371 ILE B O 1
ATOM 5804 N N . ARG B 1 368 ? -39.291 -8.515 21.301 1.00 102.53 372 ARG B N 1
ATOM 5805 C CA . ARG B 1 368 ? -38.416 -7.447 21.777 1.00 99.87 372 ARG B CA 1
ATOM 5806 C C . ARG B 1 368 ? -39.215 -6.237 22.243 1.00 93.53 372 ARG B C 1
ATOM 5807 O O . ARG B 1 368 ? -40.216 -5.866 21.630 1.00 92.28 372 ARG B O 1
ATOM 5815 N N . ILE B 1 369 ? -38.753 -5.618 23.325 1.00 84.97 373 ILE B N 1
ATOM 5816 C CA . ILE B 1 369 ? -39.313 -4.359 23.797 1.00 83.11 373 ILE B CA 1
ATOM 5817 C C . ILE B 1 369 ? -38.168 -3.425 24.173 1.00 84.31 373 ILE B C 1
ATOM 5818 O O . ILE B 1 369 ? -37.678 -3.452 25.302 1.00 89.02 373 ILE B O 1
ATOM 5823 N N . ALA B 1 370 ? -37.738 -2.606 23.220 1.00 76.10 374 ALA B N 1
ATOM 5824 C CA . ALA B 1 370 ? -36.593 -1.728 23.431 1.00 74.31 374 ALA B CA 1
ATOM 5825 C C . ALA B 1 370 ? -36.817 -0.343 22.834 1.00 76.70 374 ALA B C 1
ATOM 5826 O O . ALA B 1 370 ? -36.180 0.020 21.844 1.00 76.57 374 ALA B O 1
ATOM 5828 N N . PRO B 1 371 ? -37.723 0.438 23.440 1.00 76.98 375 PRO B N 1
ATOM 5829 C CA . PRO B 1 371 ? -38.003 1.810 23.004 1.00 73.61 375 PRO B CA 1
ATOM 5830 C C . PRO B 1 371 ? -36.851 2.751 23.333 1.00 72.92 375 PRO B C 1
ATOM 5831 O O . PRO B 1 371 ? -36.052 2.450 24.221 1.00 69.54 375 PRO B O 1
ATOM 5835 N N . PRO B 1 372 ? -36.755 3.881 22.616 1.00 73.33 376 PRO B N 1
ATOM 5836 C CA . PRO B 1 372 ? -35.740 4.881 22.958 1.00 72.59 376 PRO B CA 1
ATOM 5837 C C . PRO B 1 372 ? -35.837 5.267 24.427 1.00 77.50 376 PRO B C 1
ATOM 5838 O O . PRO B 1 372 ? -36.935 5.302 24.983 1.00 74.64 376 PRO B O 1
ATOM 5842 N N . LEU B 1 373 ? -34.700 5.552 25.048 1.00 81.24 377 LEU B N 1
ATOM 5843 C CA . LEU B 1 373 ? -34.669 5.848 26.473 1.00 78.46 377 LEU B CA 1
ATOM 5844 C C . LEU B 1 373 ? -35.233 7.238 26.765 1.00 80.07 377 LEU B C 1
ATOM 5845 O O . LEU B 1 373 ? -35.320 7.647 27.922 1.00 90.68 377 LEU B O 1
ATOM 5850 N N . VAL B 1 374 ? -35.608 7.962 25.714 1.00 65.98 378 VAL B N 1
ATOM 5851 C CA . VAL B 1 374 ? -36.201 9.288 25.865 1.00 67.57 378 VAL B CA 1
ATOM 5852 C C . VAL B 1 374 ? -37.722 9.213 25.950 1.00 76.98 378 VAL B C 1
ATOM 5853 O O . VAL B 1 374 ? -38.389 10.225 26.172 1.00 76.84 378 VAL B O 1
ATOM 5857 N N . ILE B 1 375 ? -38.266 8.012 25.772 1.00 72.52 379 ILE B N 1
ATOM 5858 C CA . ILE B 1 375 ? -39.712 7.820 25.745 1.00 73.88 379 ILE B CA 1
ATOM 5859 C C . ILE B 1 375 ? -40.375 8.367 27.007 1.00 79.60 379 ILE B C 1
ATOM 5860 O O . ILE B 1 375 ? -39.929 8.099 28.123 1.00 80.30 379 ILE B O 1
ATOM 5865 N N . SER B 1 376 ? -41.440 9.141 26.819 1.00 82.73 380 SER B N 1
ATOM 5866 C CA . SER B 1 376 ? -42.153 9.747 27.933 1.00 88.22 380 SER B CA 1
ATOM 5867 C C . SER B 1 376 ? -42.921 8.681 28.707 1.00 92.46 380 SER B C 1
ATOM 5868 O O . SER B 1 376 ? -43.062 7.548 28.246 1.00 90.39 380 SER B O 1
ATOM 5871 N N . GLU B 1 377 ? -43.418 9.049 29.884 1.00 97.46 381 GLU B N 1
ATOM 5872 C CA . GLU B 1 377 ? -44.229 8.142 30.692 1.00 106.30 381 GLU B CA 1
ATOM 5873 C C . GLU B 1 377 ? -45.554 7.848 30.000 1.00 107.10 381 GLU B C 1
ATOM 5874 O O . GLU B 1 377 ? -45.995 6.700 29.938 1.00 103.71 381 GLU B O 1
ATOM 5880 N N . GLU B 1 378 ? -46.181 8.896 29.478 1.00 111.27 382 GLU B N 1
ATOM 5881 C CA . GLU B 1 378 ? -47.460 8.766 28.792 1.00 120.28 382 GLU B CA 1
ATOM 5882 C C . GLU B 1 378 ? -47.333 7.816 27.609 1.00 116.97 382 GLU B C 1
ATOM 5883 O O . GLU B 1 378 ? -48.100 6.862 27.483 1.00 120.73 382 GLU B O 1
ATOM 5889 N N . ASP B 1 379 ? -46.357 8.079 26.746 1.00 107.79 383 ASP B N 1
ATOM 5890 C CA . ASP B 1 379 ? -46.142 7.252 25.566 1.00 100.18 383 ASP B CA 1
ATOM 5891 C C . ASP B 1 379 ? -45.823 5.815 25.967 1.00 95.36 383 ASP B C 1
ATOM 5892 O O . ASP B 1 379 ? -46.190 4.872 25.266 1.00 96.15 383 ASP B O 1
ATOM 5897 N N . LEU B 1 380 ? -45.139 5.648 27.095 1.00 97.22 384 LEU B N 1
ATOM 5898 C CA . LEU B 1 380 ? -44.818 4.314 27.594 1.00 99.61 384 LEU B CA 1
ATOM 5899 C C . LEU B 1 380 ? -46.076 3.637 28.127 1.00 98.87 384 LEU B C 1
ATOM 5900 O O . LEU B 1 380 ? -46.244 2.424 27.996 1.00 94.74 384 LEU B O 1
ATOM 5905 N N . GLU B 1 381 ? -46.959 4.429 28.729 1.00 103.27 385 GLU B N 1
ATOM 5906 C CA . GLU B 1 381 ? -48.224 3.910 29.238 1.00 111.05 385 GLU B CA 1
ATOM 5907 C C . GLU B 1 381 ? -49.162 3.564 28.088 1.00 112.49 385 GLU B C 1
ATOM 5908 O O . GLU B 1 381 ? -49.834 2.533 28.115 1.00 115.78 385 GLU B O 1
ATOM 5914 N N . TRP B 1 382 ? -49.212 4.431 27.082 1.00 108.26 386 TRP B N 1
ATOM 5915 C CA . TRP B 1 382 ? -50.007 4.167 25.892 1.00 105.58 386 TRP B CA 1
ATOM 5916 C C . TRP B 1 382 ? -49.530 2.883 25.225 1.00 100.96 386 TRP B C 1
ATOM 5917 O O . TRP B 1 382 ? -50.326 2.123 24.672 1.00 105.26 386 TRP B O 1
ATOM 5928 N N . ALA B 1 383 ? -48.222 2.650 25.280 1.00 94.57 387 ALA B N 1
ATOM 5929 C CA . ALA B 1 383 ? -47.626 1.462 24.682 1.00 91.58 387 ALA B CA 1
ATOM 5930 C C . ALA B 1 383 ? -48.003 0.213 25.472 1.00 94.71 387 ALA B C 1
ATOM 5931 O O . ALA B 1 383 ? -48.417 -0.792 24.895 1.00 95.48 387 ALA B O 1
ATOM 5933 N N . PHE B 1 384 ? -47.857 0.280 26.792 1.00 94.54 388 PHE B N 1
ATOM 5934 C CA . PHE B 1 384 ? -48.184 -0.852 27.651 1.00 97.60 388 PHE B CA 1
ATOM 5935 C C . PHE B 1 384 ? -49.583 -1.379 27.354 1.00 104.86 388 PHE B C 1
ATOM 5936 O O . PHE B 1 384 ? -49.800 -2.588 27.278 1.00 111.13 388 PHE B O 1
ATOM 5944 N N . GLN B 1 385 ? -50.525 -0.458 27.183 1.00 104.34 389 GLN B N 1
ATOM 5945 C CA . GLN B 1 385 ? -51.924 -0.816 26.988 1.00 109.04 389 GLN B CA 1
ATOM 5946 C C . GLN B 1 385 ? -52.164 -1.536 25.664 1.00 102.67 389 GLN B C 1
ATOM 5947 O O . GLN B 1 385 ? -52.941 -2.488 25.606 1.00 98.59 389 GLN B O 1
ATOM 5953 N N . LYS B 1 386 ? -51.499 -1.088 24.604 1.00 108.99 390 LYS B N 1
ATOM 5954 C CA . LYS B 1 386 ? -51.609 -1.756 23.312 1.00 115.20 390 LYS B CA 1
ATOM 5955 C C . LYS B 1 386 ? -51.067 -3.178 23.411 1.00 113.49 390 LYS B C 1
ATOM 5956 O O . LYS B 1 386 ? -51.629 -4.112 22.837 1.00 117.30 390 LYS B O 1
ATOM 5962 N N . ILE B 1 387 ? -49.970 -3.332 24.144 1.00 106.59 391 ILE B N 1
ATOM 5963 C CA . ILE B 1 387 ? -49.360 -4.639 24.359 1.00 105.20 391 ILE B CA 1
ATOM 5964 C C . ILE B 1 387 ? -50.284 -5.549 25.165 1.00 110.76 391 ILE B C 1
ATOM 5965 O O . ILE B 1 387 ? -50.319 -6.761 24.947 1.00 110.65 391 ILE B O 1
ATOM 5970 N N . LYS B 1 388 ? -51.030 -4.961 26.095 1.00 114.14 392 LYS B N 1
ATOM 5971 C CA . LYS B 1 388 ? -51.940 -5.729 26.938 1.00 121.83 392 LYS B CA 1
ATOM 5972 C C . LYS B 1 388 ? -53.145 -6.221 26.143 1.00 122.87 392 LYS B C 1
ATOM 5973 O O . LYS B 1 388 ? -53.636 -7.327 26.368 1.00 127.79 392 LYS B O 1
ATOM 5979 N N . ALA B 1 389 ? -53.618 -5.395 25.216 1.00 118.82 393 ALA B N 1
ATOM 5980 C CA . ALA B 1 389 ? -54.754 -5.757 24.377 1.00 118.69 393 ALA B CA 1
ATOM 5981 C C . ALA B 1 389 ? -54.430 -6.977 23.521 1.00 121.09 393 ALA B C 1
ATOM 5982 O O . ALA B 1 389 ? -55.290 -7.823 23.275 1.00 123.99 393 ALA B O 1
ATOM 5984 N N . VAL B 1 390 ? -53.180 -7.064 23.080 1.00 118.66 394 VAL B N 1
ATOM 5985 C CA . VAL B 1 390 ? -52.755 -8.120 22.169 1.00 119.68 394 VAL B CA 1
ATOM 5986 C C . VAL B 1 390 ? -52.361 -9.405 22.894 1.00 126.22 394 VAL B C 1
ATOM 5987 O O . VAL B 1 390 ? -52.632 -10.503 22.409 1.00 130.27 394 VAL B O 1
ATOM 5991 N N . LEU B 1 391 ? -51.725 -9.268 24.053 1.00 126.80 395 LEU B N 1
ATOM 5992 C CA . LEU B 1 391 ? -51.158 -10.420 24.748 1.00 126.94 395 LEU B CA 1
ATOM 5993 C C . LEU B 1 391 ? -52.098 -11.017 25.794 1.00 136.07 395 LEU B C 1
ATOM 5994 O O . LEU B 1 391 ? -51.932 -12.169 26.197 1.00 139.56 395 LEU B O 1
ATOM 5999 N N . SER B 1 392 ? -53.078 -10.237 26.235 1.00 140.50 396 SER B N 1
ATOM 6000 C CA . SER B 1 392 ? -54.046 -10.723 27.211 1.00 146.04 396 SER B CA 1
ATOM 6001 C C . SER B 1 392 ? -54.955 -11.778 26.591 1.00 144.80 396 SER B C 1
ATOM 6002 O O . SER B 1 392 ? -54.817 -12.132 25.422 1.00 140.37 396 SER B O 1
#

Foldseek 3Di:
DCVVVVCVVPHDDPDDDDPFDFPDFWFQWTAGPVGAIFGEQCCVVQLQLVGPPDVLLVVLLVVLVVPDFFDFPVDDDPQLVVLQVVVCVLLVAAGKFKDFAQLQQVVVVVVLLQLCLCVPLVADPPQAAEEEEALAQRDLPQQRLLQYPDCVSVPPPPDGDPRYHYDHPLDLVRLLVPDDSRYRAYEYECFGQQQFRHHHPQLSLVSSQVSCVVSVHFYEYEQQNVALQQQLANGSCVSNPDNGQKYWYWNLQSVPGGMIMIGHYCSGSVSDDPPPDDDGNTSTNSSSSSSVSSNCSSVVVVLSNLQQVLCVVLLVLVVVQDDQQFPHWDGGRQFIKTFGPAFCVVLQVQVVVVRYHFDAHPRGITTGGGRSSDDPVNSVVSSVSSSVSRD/DCVVVVCVVPPDPPDDDDPFDFDDFWFQWTAGPVGAIFGEQCCVLQLQLVTPPDPLLVVLLVVVVVPDFFDFPVDDDPQLVVLQVVVCVLLVAAGKWKDFAQLQQVVVVVVLLQLLCCVPLVAPPPQAAEEEEEQAQRDLPLQRLLAYPDCVSVPPPPDGDDRYHYFHPLDQVRLLVPDDSRYRAYEYECFGALSFRHHHDQLSLVSNQVSCVVSVHFYEYECQNPACLQQLANGSSVSNPDNGQKYWYWNLQSSPGGMIMIGHYCSRVVSDDPPNDDDGNTSTNSSSSSSVSSNCSSVVVVLNNLQQVLVVVLLVLLVVQDDPQWPDWDGGRQWTKTFGPAFCVVLQVQSVVVRYHWDDRPRRITTGGGRSVDDPVNSVVSSVSSSVSRD

Organism: Bacillus anthracis (NCBI:txid1392)

Solvent-accessible surface area: 25009 Å² total